Protein AF-D3P822-F1 (afdb_monomer)

Foldseek 3Di:
DDDWDKDFCDLVQLCQLLVHDSVLLCPQLVVLRVPDGRIKTFDDDPRQVVLVVVLVCCLPPPSDAAFAPVCQVVLQVQLLQLLVCCVVVVNDLVSLPRPVQFFQFFKFAPNTTMGGPGRNNVVSSVVSSLSSCCVPPPPQAQAEEEAQCRSVSSVLVNQVVDPPRAYEYEHQHPSNQVSQVVCCVNVVTNYGYDYADQLAGDLVDADDERYEYEYAQRQQRQQARNVSVVVSQLVRFYPKYKYFFQELVPFDCPRPLSVSLNSSSVSRSTHYCPVVVVVVCVVVQQKDWPDWAQSSIGGSRGRTGTITMMGTDDPVNVVVVVVVVVPDDDDDDDDDDDDDDDDDDPDDDDDLDALDLVVLVLCVLLVVLVVSLVVLVVSLVSDDDLQSQLVSLVSQLVSCVSVVNLVSNLVSLVSNCVSPVLALVSLQSNLVSCLVVVVLVSSLVSLVSSCVSPVLDCSSQLSNQLSCQLDVVCVVVLLVVLVVLFDPVQVVPPDPPPDPDQAAEEQAQQSNDCPQFHDDVVSVLLVVQQPPGHYDYWDFDRRADSNQLSVCSVLLNVLLVLLVLQDVLRDSNNSSSVSSQLSSSSRTPSVNHQEYETECEPSHSLPHQYEYEPADPVSPQPDPADPQWDKDFPVHHSSLRSSLLVLLFLSHLAYEYCFPCSLVLVCLLSVHPSSSVRYFHAFSQDFDPVLQCLVVPDPPPPPAADPFAFEEEEEWDLPPLSPTCLQQQVQLVLQLCVVCCVVGVRYAYEYHAAHDPSADPVSVCSQPPPPRHHYHHDDDDPVVVLVRLLRGLAYERQHPADDVVVLLSNLSNLHAYEYEDHRRCVLQDDDLQQHHYQYDDPAQWDRPSNRSITIHRNSQSSRRHHRNDPRSSVSSSVRVVVCRVDVVSSNRNSVRSNVCSNNHHPPNDRTHHSNVSVVSSSVSSVVVPVPDDDSDRDPCSVDDDD

Mean predicted aligned error: 17.45 Å

Solvent-accessible surface area (backbone atoms only — not comparable to full-atom values): 50212 Å² total; per-residue (Å²): 135,84,80,81,60,78,45,64,62,49,48,63,53,47,9,60,34,71,70,54,50,44,67,55,36,51,64,57,25,40,78,46,66,78,71,52,66,51,39,29,32,64,49,56,69,74,60,35,51,51,51,52,51,52,47,52,54,47,65,41,89,83,56,51,72,66,47,37,81,88,48,52,66,59,50,31,52,54,25,39,50,33,39,52,46,17,62,71,60,74,61,41,69,76,41,27,58,60,82,85,71,60,68,68,56,50,25,28,46,84,82,38,49,27,42,53,70,35,47,54,38,69,61,55,48,50,56,37,53,48,40,41,48,42,64,75,76,47,66,86,35,60,26,41,38,30,45,44,35,53,56,33,50,63,50,53,48,51,36,70,75,37,75,83,38,41,28,35,35,22,16,68,32,65,34,27,28,53,38,28,46,51,46,19,72,74,70,68,46,56,42,40,44,41,77,39,40,59,84,63,55,61,82,83,69,75,60,60,84,42,15,27,38,36,30,63,61,36,58,42,42,44,20,73,54,53,59,54,38,52,52,51,47,61,74,44,53,39,59,31,38,39,39,27,26,46,60,55,92,72,54,49,78,88,40,71,65,38,36,52,20,48,51,43,35,61,63,25,32,27,30,37,65,60,69,60,52,50,52,50,36,31,75,71,59,49,31,44,77,77,45,76,46,73,30,47,34,31,48,67,57,38,53,43,58,20,38,43,29,33,25,56,52,52,72,73,62,51,54,55,58,61,58,66,71,72,77,81,80,81,86,88,83,83,88,85,88,88,85,83,90,79,93,78,80,93,69,80,82,80,75,83,61,70,80,62,61,60,68,32,51,40,27,44,66,42,69,35,41,69,61,18,49,53,47,41,51,62,32,50,76,60,51,87,50,58,63,54,51,13,53,47,19,48,51,47,15,56,36,28,49,74,73,66,39,53,66,64,12,42,56,20,23,53,46,17,27,69,47,39,77,79,42,31,67,43,26,31,53,35,14,57,48,28,44,77,69,68,41,28,72,60,10,28,54,28,7,47,54,12,24,77,68,37,73,87,50,60,69,24,55,23,46,32,41,16,21,29,57,50,37,68,87,38,40,65,56,52,47,52,52,26,61,71,71,41,55,83,75,40,69,79,61,73,59,87,79,80,56,94,43,88,22,32,20,44,32,43,67,30,90,83,28,57,90,76,30,21,87,40,74,65,60,54,48,46,70,76,60,27,73,95,62,52,73,34,65,34,42,73,18,80,51,36,56,52,41,24,42,51,74,44,40,69,57,54,46,54,49,30,59,54,43,40,59,74,40,97,70,26,41,57,59,61,27,12,47,56,44,12,63,16,45,52,55,44,28,38,54,32,77,42,39,61,27,36,43,40,36,44,24,78,68,51,72,67,88,48,33,30,33,35,37,53,84,51,78,73,43,54,55,52,86,81,52,54,88,56,53,36,74,48,26,62,91,80,30,37,65,49,56,53,51,44,52,53,50,58,30,84,44,41,53,34,32,37,14,81,28,81,59,47,23,63,48,53,13,38,27,65,71,28,74,62,37,26,71,34,30,39,37,32,42,85,66,68,58,47,74,77,43,45,54,47,71,75,58,58,80,65,97,68,87,75,80,70,93,71,50,62,25,37,34,38,74,40,55,70,66,62,25,75,52,35,30,27,48,40,19,48,46,49,52,50,54,47,48,66,67,43,36,80,80,36,78,52,42,31,37,38,36,38,34,38,81,33,91,59,45,23,67,71,57,49,46,48,52,73,68,37,89,50,41,48,70,36,54,67,91,72,57,70,67,64,53,52,48,54,28,58,62,20,49,33,28,52,38,58,24,82,57,64,60,64,70,64,49,51,47,16,19,58,43,33,6,28,38,38,31,32,54,33,79,61,39,69,61,71,38,48,65,83,49,33,21,41,63,32,68,55,57,71,76,37,60,40,75,42,31,87,67,24,29,40,36,35,43,43,62,40,45,36,36,43,75,48,63,53,46,68,68,48,50,50,48,49,48,51,55,51,49,54,41,67,81,31,57,67,60,40,49,51,21,12,53,39,15,29,48,30,57,29,73,32,44,88,93,50,79,87,39,45,53,56,38,58,55,52,51,51,33,54,54,50,50,55,56,55,68,74,43,72,98,61,94,68,76,63,75,69,69,79,65,88,85,131

Sequence (946 aa):
MTVAIEKNLGVAELAALFGGSEEQVARWCAPYLDSFDFGYTELAGAERDRMLLEALKRLEPNAVSVSGKDRQPEWETGWTENLTEFVNDGYRLDSLVPKYIRPNEVVRLFGQYARPHNPHFIRDYTKTYRAWLAQRFFADASAIYEFGCGPGSHVAYFAETFPGKPVVGLDWAEASVRIMQAMADHYGWPVSGHRFDFFAPDHGIRLPEGAAVLTFGALEQVGANHGPFLDYLLASQPLRCVHVEGINELYDEEDLLDRLALRYHERRNYLSNLLTRLRELEAEGKVVIEAVHRQRFGTRFNDTFSYVVWRPVRPDERNRRDAGTAGRAAPATGKSGVGNSAAADTGPASQARLFDLKPVADLFAAVRYEDALAELGRVSNAAGGRAERGAAAGWRRRLLANLGDLDGALASAAEAVFCNPDSAEDHYRQAEILARRGRYAEAFASARAAHDRAPADLRPLAVCMEAALAAPSLRSEFLSWCARSASPRAMDSAGPVVRAASGILLPDKRAAFELADGSHPDALNVLRTAEGVSFLPAAPAEGGSLAALAAGFDHCVRV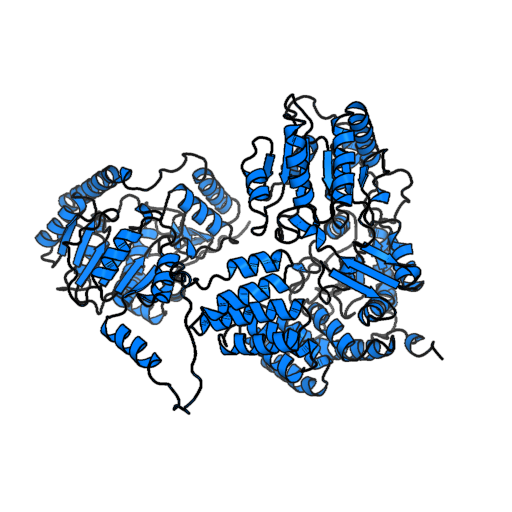CDALTGVHPLVDRASAARYVGHRALSLVDDGQGAVMDLLTTIPMTVGQRPYTLLLDLIPAMFQPFEPYVRHAVSADRSPLYWIVRAFLESPHCLAIYSPYQEGQSLLGRFFQSPAIERKTAMVDHLTPDETRSQAITLRPSSAGGRREGGPTLLFTASAVNPSTKFYLRGGVYVLALFRELVERYPDLRLIMRTPLPDTLGLALRDLAVTHPNIRLIETKIDYASYHDLFRQSDIFLSPSTGFYMNSTLNAMRYGAVPVLTDTFGCRDMIADGRNGVLVAMPPDALVIDADRGAYSQDFRGFMRPDEPGDPALFGRLREAVVGLIENPDRRQELSHQAMDDHARGFPGRPQGRPITNILKQALASEQVLRQQEPHIVLPASWKSSVL

Radius of gyration: 33.43 Å; Cα contacts (8 Å, |Δi|>4): 1681; chains: 1; bounding box: 73×83×83 Å

Nearest PDB structures (foldseek):
  2dba-assembly1_A  TM=7.556E-01  e=1.314E-03  Homo sapiens
  3upv-assembly1_A  TM=8.488E-01  e=7.261E-03  Saccharomyces cerevisiae S288C
  5a01-assembly3_C  TM=2.622E-01  e=2.613E-08  Drosophila melanogaster
  6hpg-assembly1_A  TM=8.409E-01  e=6.150E-02  Arabidopsis thaliana
  7dkh-assembly2_E  TM=6.788E-01  e=1.922E-01  Saccharomyces cerevisiae S288C

Secondary structure (DSSP, 8-state):
-PPP-EEE--HHHHHHHHTS-HHHHHHHSHHHHTT---EEEE--HHHHHHHHHHHHHHTSTTSSPPPSGGGHHHHHHHHHHHHHHHHHTTT-GGGGS-TTS-TT--EEETTEEEEESSTTHHHHHHHHHHHHHIIIIITT-SSEEEET-TT-HHHHHHHHHSTTS-EEEEES-HHHHHHHHHHHHHH--SEEEEE--SSS--TTSPPPTT-EEEEES-GGGTTT--HHHHHHHHHH--SEEEEEE--GGGS-TTSHHHHHHHHHHHHHT---SHHHHHHHHHHTTSEEEEEEE---EEESS-B--EEEEEEEPPHHHHHHHHHTSS---PPP-------------------------HHHHHHHHTT-HHHHHHHHHHHHTT--SHHHHHHHHHHHHHHHHHHT-HHHHHHHHHHHHHH-TT-HHHHHHHHHHHHHTT-HHHHHHHHHHHHHH-TT--HHHHHHHHHHHH-GGGHHHHHHHHHHHS-HHHHTT-S--------EEPSTT-TTTTTTSS--HHHHHHHHH-TT--EE---BPTT-HHHHHHHHHHHHHHHHHHHTTT-TT--HHHHHHHHHHHGGGGSB-GGG-SEEEE-SS----SSS-EEEE-S-GGGGGTTSS-TTEEEEETTT-HHHHHHHHHHHSTTEEEEEESSTTHHHHHHHHTT-HHHHHHEEEB------HHHHTTTTS---SSSS--SSS-EEEEE--SSSHHHHHHHTTHHHHHHHHHHHHTT-TT-EEEEESPPPTTS-HHHHHHHHH-TTEEEE-S---HHHHHHHHHT-SEEEE--SS--HHHHHHHHHTTPEEEEEE-TTGGGT--BTTTBEEEEPPTTTEEEETTTTEEEEE-GGGG-SSS-S-HHHHHHHHHHHHHHHH-HHHHHHHHHHHHHHHHH--TTPPP-B-HHHHHHHHHHHHHHHHHS-SS----GGGGSS--

Structure (mmCIF, N/CA/C/O backbone):
data_AF-D3P822-F1
#
_entry.id   AF-D3P822-F1
#
loop_
_atom_site.group_PDB
_atom_site.id
_atom_site.type_symbol
_atom_site.label_atom_id
_atom_site.label_alt_id
_atom_site.label_comp_id
_atom_site.label_asym_id
_atom_site.label_entity_id
_atom_site.label_seq_id
_atom_site.pdbx_PDB_ins_code
_atom_site.Cartn_x
_atom_site.Cartn_y
_atom_site.Cartn_z
_atom_site.occupancy
_atom_site.B_iso_or_equiv
_atom_site.auth_seq_id
_atom_site.auth_comp_id
_atom_site.auth_asym_id
_atom_site.auth_atom_id
_atom_site.pdbx_PDB_model_num
ATOM 1 N N . MET A 1 1 ? 23.540 -17.114 16.367 1.00 33.72 1 MET A N 1
ATOM 2 C CA . MET A 1 1 ? 24.279 -15.990 16.974 1.00 33.72 1 MET A CA 1
ATOM 3 C C . MET A 1 1 ? 24.477 -14.952 15.886 1.00 33.72 1 MET A C 1
ATOM 5 O O . MET A 1 1 ? 25.278 -15.173 14.992 1.00 33.72 1 MET A O 1
ATOM 9 N N . THR A 1 2 ? 23.656 -13.907 15.872 1.00 39.62 2 THR A N 1
ATOM 10 C CA . THR A 1 2 ? 23.805 -12.768 14.957 1.00 39.62 2 THR A CA 1
ATOM 11 C C . THR A 1 2 ? 24.941 -11.891 15.476 1.00 39.62 2 THR A C 1
ATOM 13 O O . THR A 1 2 ? 24.908 -11.471 16.630 1.00 39.62 2 THR A O 1
ATOM 16 N N . VAL A 1 3 ? 25.971 -11.677 14.658 1.00 43.38 3 VAL A N 1
ATOM 17 C CA . VAL A 1 3 ? 27.085 -10.769 14.971 1.00 43.38 3 VAL A CA 1
ATOM 18 C C . VAL A 1 3 ? 26.538 -9.340 14.959 1.00 43.38 3 VAL A C 1
ATOM 20 O O . VAL A 1 3 ? 25.899 -8.943 13.986 1.00 43.38 3 VAL A O 1
ATOM 23 N N . ALA A 1 4 ? 26.731 -8.591 16.046 1.00 55.19 4 ALA A N 1
ATOM 24 C CA . ALA A 1 4 ? 26.358 -7.181 16.111 1.00 55.19 4 ALA A CA 1
ATOM 25 C C . ALA A 1 4 ? 27.243 -6.381 15.143 1.00 55.19 4 ALA A C 1
ATOM 27 O O . ALA A 1 4 ? 28.466 -6.495 15.193 1.00 55.19 4 ALA A O 1
ATOM 28 N N . ILE A 1 5 ? 26.629 -5.616 14.238 1.00 67.31 5 ILE A N 1
ATOM 29 C CA . ILE A 1 5 ? 27.348 -4.772 13.277 1.00 67.31 5 ILE A CA 1
ATOM 30 C C . ILE A 1 5 ? 27.557 -3.406 13.933 1.00 67.31 5 ILE A C 1
ATOM 32 O O . ILE A 1 5 ? 26.593 -2.662 14.130 1.00 67.31 5 ILE A O 1
ATOM 36 N N . GLU A 1 6 ? 28.801 -3.089 14.281 1.00 84.06 6 GLU A N 1
ATOM 37 C CA . GLU A 1 6 ? 29.194 -1.747 14.714 1.00 84.06 6 GLU A CA 1
ATOM 38 C C . GLU A 1 6 ? 29.198 -0.792 13.513 1.00 84.06 6 GLU A C 1
ATOM 40 O O . GLU A 1 6 ? 29.675 -1.135 12.429 1.00 84.06 6 GLU A O 1
ATOM 45 N N . LYS A 1 7 ? 28.622 0.398 13.697 1.00 92.94 7 LYS A N 1
ATOM 46 C CA . LYS A 1 7 ? 28.481 1.440 12.675 1.00 92.94 7 LYS A CA 1
ATOM 47 C C . LYS A 1 7 ? 28.897 2.793 13.255 1.00 92.94 7 LYS A C 1
ATOM 49 O O . LYS A 1 7 ? 28.948 2.959 14.468 1.00 92.94 7 LYS A O 1
ATOM 54 N N . ASN A 1 8 ? 29.164 3.764 12.389 1.00 93.12 8 ASN A N 1
ATOM 55 C CA . ASN A 1 8 ? 29.496 5.137 12.769 1.00 93.12 8 ASN A CA 1
ATOM 56 C C . ASN A 1 8 ? 28.782 6.117 11.828 1.00 93.12 8 ASN A C 1
ATOM 58 O O . ASN A 1 8 ? 28.581 5.784 10.659 1.00 93.12 8 ASN A O 1
ATOM 62 N N . LEU A 1 9 ? 28.397 7.302 12.313 1.00 94.81 9 LEU A N 1
ATOM 63 C CA . LEU A 1 9 ? 27.924 8.380 11.437 1.00 94.81 9 LEU A CA 1
ATOM 64 C C . LEU A 1 9 ? 29.115 9.214 10.960 1.00 94.81 9 LEU A C 1
ATOM 66 O O . LEU A 1 9 ? 29.617 10.068 11.688 1.00 94.81 9 LEU A O 1
ATOM 70 N N . GLY A 1 10 ? 29.569 8.952 9.736 1.00 93.50 10 GLY A N 1
ATOM 71 C CA . GLY A 1 10 ? 30.554 9.776 9.053 1.00 93.50 10 GLY A CA 1
ATOM 72 C C . GLY A 1 10 ? 29.918 10.975 8.349 1.00 93.50 10 GLY A C 1
ATOM 73 O O . GLY A 1 10 ? 28.722 11.253 8.462 1.00 93.50 10 GLY A O 1
ATOM 74 N N . VAL A 1 11 ? 30.741 11.694 7.584 1.00 96.31 11 VAL A N 1
ATOM 75 C CA . VAL A 1 11 ? 30.319 12.867 6.800 1.00 96.31 11 VAL A CA 1
ATOM 76 C C . VAL A 1 11 ? 29.166 12.526 5.850 1.00 96.31 11 VAL A C 1
ATOM 78 O O . VAL A 1 11 ? 28.203 13.287 5.773 1.00 96.31 11 VAL A O 1
ATOM 81 N N . ALA A 1 12 ? 29.241 11.383 5.164 1.00 95.31 12 ALA A N 1
ATOM 82 C CA . ALA A 1 12 ? 28.220 10.934 4.221 1.00 95.31 12 ALA A CA 1
ATOM 83 C C . ALA A 1 12 ? 26.885 10.634 4.916 1.00 95.31 12 ALA A C 1
ATOM 85 O O . ALA A 1 12 ? 25.835 11.114 4.485 1.00 95.31 12 ALA A O 1
ATOM 86 N N . GLU A 1 13 ? 26.916 9.899 6.029 1.00 96.19 13 GLU A N 1
ATOM 87 C CA . GLU A 1 13 ? 25.710 9.579 6.790 1.00 96.19 13 GLU A CA 1
ATOM 88 C C . GLU A 1 13 ? 25.067 10.838 7.378 1.00 96.19 13 GLU A C 1
ATOM 90 O O . GLU A 1 13 ? 23.850 11.000 7.298 1.00 96.19 13 GLU A O 1
ATOM 95 N N . LEU A 1 14 ? 25.865 11.757 7.928 1.00 96.94 14 LEU A N 1
ATOM 96 C CA . LEU A 1 14 ? 25.365 13.025 8.461 1.00 96.94 14 LEU A CA 1
ATOM 97 C C . LEU A 1 14 ? 24.814 13.934 7.357 1.00 96.94 14 LEU A C 1
ATOM 99 O O . LEU A 1 14 ? 23.773 14.550 7.560 1.00 96.94 14 LEU A O 1
ATOM 103 N N . ALA A 1 15 ? 25.435 13.979 6.176 1.00 96.31 15 ALA A N 1
ATOM 104 C CA . ALA A 1 15 ? 24.906 14.718 5.029 1.00 96.31 15 ALA A CA 1
ATOM 105 C C . ALA A 1 15 ? 23.538 14.176 4.588 1.00 96.31 15 ALA A C 1
ATOM 107 O O . ALA A 1 15 ? 22.610 14.957 4.359 1.00 96.31 15 ALA A O 1
ATOM 108 N N . ALA A 1 16 ? 23.383 12.849 4.561 1.00 94.81 16 ALA A N 1
ATOM 109 C 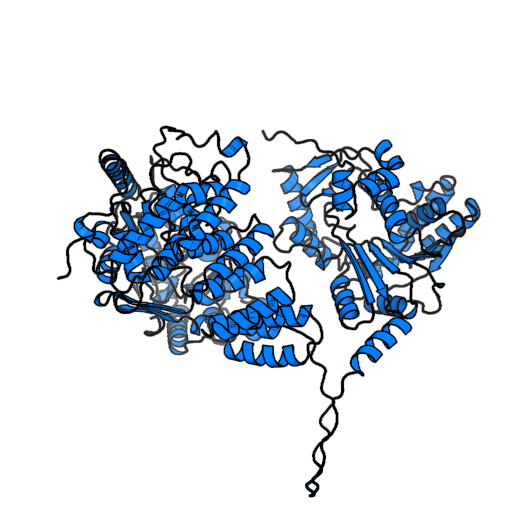CA . ALA A 1 16 ? 22.111 12.198 4.267 1.00 94.81 16 ALA A CA 1
ATOM 110 C C . ALA A 1 16 ? 21.039 12.501 5.328 1.00 94.81 16 ALA A C 1
ATOM 112 O O . ALA A 1 16 ? 19.906 12.833 4.972 1.00 94.81 16 ALA A O 1
ATOM 113 N N . LEU A 1 17 ? 21.388 12.434 6.620 1.00 96.06 17 LEU A N 1
ATOM 114 C CA . LEU A 1 17 ? 20.470 12.796 7.704 1.00 96.06 17 LEU A CA 1
ATOM 115 C C . LEU A 1 17 ? 20.073 14.273 7.600 1.00 96.06 17 LEU A C 1
ATOM 117 O O . LEU A 1 17 ? 18.888 14.577 7.632 1.00 96.06 17 LEU A O 1
ATOM 121 N N . PHE A 1 18 ? 21.023 15.181 7.366 1.00 95.94 18 PHE A N 1
ATOM 122 C CA . PHE A 1 18 ? 20.768 16.624 7.326 1.00 95.94 18 PHE A CA 1
ATOM 123 C C . PHE A 1 18 ? 20.060 17.104 6.050 1.00 95.94 18 PHE A C 1
ATOM 125 O O . PHE A 1 18 ? 19.495 18.198 6.041 1.00 95.94 18 PHE A O 1
ATOM 132 N N . GLY A 1 19 ? 20.067 16.314 4.973 1.00 93.94 19 GLY A N 1
ATOM 133 C CA . GLY A 1 19 ? 19.553 16.750 3.669 1.00 93.94 19 GLY A CA 1
ATOM 134 C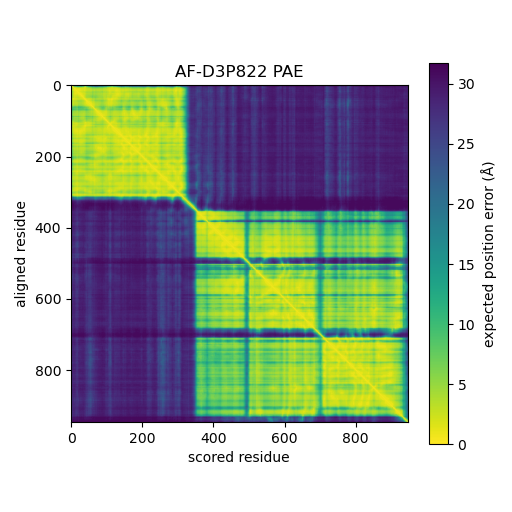 C . GLY A 1 19 ? 20.477 17.774 3.007 1.00 93.94 19 GLY A C 1
ATOM 135 O O . GLY A 1 19 ? 20.023 18.702 2.339 1.00 93.94 19 GLY A O 1
ATOM 136 N N . GLY A 1 20 ? 21.782 17.636 3.253 1.00 91.00 20 GLY A N 1
ATOM 137 C CA . GLY A 1 20 ? 22.841 18.494 2.730 1.00 91.00 20 GLY A CA 1
ATOM 138 C C . GLY A 1 20 ? 23.869 17.716 1.913 1.00 91.00 20 GLY A C 1
ATOM 139 O O . GLY A 1 20 ? 23.745 16.516 1.692 1.00 91.00 20 GLY A O 1
ATOM 140 N N . SER A 1 21 ? 24.907 18.415 1.465 1.00 96.00 21 SER A N 1
ATOM 141 C CA . SER A 1 21 ? 26.064 17.793 0.808 1.00 96.00 21 SER A CA 1
ATOM 142 C C . SER A 1 21 ? 27.153 17.416 1.813 1.00 96.00 21 SER A C 1
ATOM 144 O O . SER A 1 21 ? 27.303 18.057 2.856 1.00 96.00 21 SER A O 1
ATOM 146 N N . GLU A 1 22 ? 27.963 16.418 1.462 1.00 97.31 22 GLU A N 1
ATOM 147 C CA . GLU A 1 22 ? 29.144 16.022 2.238 1.00 97.31 22 GLU A CA 1
ATOM 148 C C . GLU A 1 22 ? 30.114 17.187 2.451 1.00 97.31 22 GLU A C 1
ATOM 150 O O . GLU A 1 22 ? 30.633 17.360 3.548 1.00 97.31 22 GLU A O 1
ATOM 155 N N . GLU A 1 23 ? 30.299 18.041 1.441 1.00 96.50 23 GLU A N 1
ATOM 156 C CA . GLU A 1 23 ? 31.152 19.229 1.540 1.00 96.50 23 GLU A CA 1
ATOM 157 C C . GLU A 1 23 ? 30.667 20.191 2.634 1.00 96.50 23 GLU A C 1
ATOM 159 O O . GLU A 1 23 ? 31.462 20.678 3.438 1.00 96.50 23 GLU A O 1
ATOM 164 N N . GLN A 1 24 ? 29.355 20.442 2.699 1.00 96.12 24 GLN A N 1
ATOM 165 C CA . GLN A 1 24 ? 28.766 21.305 3.724 1.00 96.12 24 GLN A CA 1
ATOM 166 C C . GLN A 1 24 ? 28.982 20.737 5.124 1.00 96.12 24 GLN A C 1
ATOM 168 O O . GLN A 1 24 ? 29.362 21.478 6.027 1.00 96.12 24 GLN A O 1
ATOM 173 N N . VAL A 1 25 ? 28.767 19.432 5.309 1.00 96.88 25 VAL A N 1
ATOM 174 C CA . VAL A 1 25 ? 28.962 18.777 6.608 1.00 96.88 25 VAL A CA 1
ATOM 175 C C . VAL A 1 25 ? 30.437 18.760 6.994 1.00 96.88 25 VAL A C 1
ATOM 177 O O . VAL A 1 25 ? 30.781 19.225 8.077 1.00 96.88 25 VAL A O 1
ATOM 180 N N . ALA A 1 26 ? 31.321 18.314 6.101 1.00 96.06 26 ALA A N 1
ATOM 181 C CA . ALA A 1 26 ? 32.759 18.283 6.351 1.00 96.06 26 ALA A CA 1
ATOM 182 C C . ALA A 1 26 ? 33.301 19.666 6.725 1.00 96.06 26 ALA A C 1
ATOM 184 O O . ALA A 1 26 ? 34.127 19.782 7.623 1.00 96.06 26 ALA A O 1
ATOM 185 N N . ARG A 1 27 ? 32.820 20.725 6.066 1.00 95.88 27 ARG A N 1
ATOM 186 C CA . ARG A 1 27 ? 33.293 22.091 6.301 1.00 95.88 27 ARG A CA 1
ATOM 187 C C . ARG A 1 27 ? 32.690 22.732 7.547 1.00 95.88 27 ARG A C 1
ATOM 189 O O . ARG A 1 27 ? 33.416 23.346 8.321 1.00 95.88 27 ARG A O 1
ATOM 196 N N . TRP A 1 28 ? 31.371 22.676 7.711 1.00 96.44 28 TRP A N 1
ATOM 197 C CA . TRP A 1 28 ? 30.669 23.433 8.755 1.00 96.44 28 TRP A CA 1
ATOM 198 C C . TRP A 1 28 ? 30.593 22.692 10.087 1.00 96.44 28 TRP A C 1
ATOM 200 O O . TRP A 1 28 ? 30.444 23.329 11.127 1.00 96.44 28 TRP A O 1
ATOM 210 N N . CYS A 1 29 ? 30.731 21.366 10.070 1.00 96.88 29 CYS A N 1
ATOM 211 C CA . CYS A 1 29 ? 30.670 20.534 11.266 1.00 96.88 29 CYS A CA 1
ATOM 212 C C . CYS A 1 29 ? 32.042 20.015 11.722 1.00 96.88 29 CYS A C 1
ATOM 214 O O . CYS A 1 29 ? 32.082 19.301 12.722 1.00 96.88 29 CYS A O 1
ATOM 216 N N . ALA A 1 30 ? 33.144 20.375 11.046 1.00 93.81 30 ALA A N 1
ATOM 217 C CA . ALA A 1 30 ? 34.490 19.848 11.318 1.00 93.81 30 ALA A CA 1
ATOM 218 C C . ALA A 1 30 ? 34.858 19.784 12.817 1.00 93.81 30 ALA A C 1
ATOM 220 O O . ALA A 1 30 ? 35.214 18.702 13.279 1.00 93.81 30 ALA A O 1
ATOM 221 N N . PRO A 1 31 ? 34.669 20.855 13.625 1.00 91.19 31 PRO A N 1
ATOM 222 C CA . PRO A 1 31 ? 35.052 20.823 15.039 1.00 91.19 31 PRO A CA 1
ATOM 223 C C . PRO A 1 31 ? 34.316 19.751 15.854 1.00 91.19 31 PRO A C 1
ATOM 225 O O . PRO A 1 31 ? 34.843 19.248 16.843 1.00 91.19 31 PRO A O 1
ATOM 228 N N . TYR A 1 32 ? 33.092 19.406 15.452 1.00 94.12 32 TYR A N 1
ATOM 229 C CA . TYR A 1 32 ? 32.262 18.415 16.131 1.00 94.12 32 TYR A CA 1
ATOM 230 C C . TYR A 1 32 ? 32.564 16.996 15.660 1.00 94.12 32 TYR A C 1
ATOM 232 O O . TYR A 1 32 ? 32.565 16.083 16.479 1.00 94.12 32 TYR A O 1
ATOM 240 N N . LEU A 1 33 ? 32.861 16.820 14.369 1.00 92.50 33 LEU A N 1
ATOM 241 C CA . LEU A 1 33 ? 33.281 15.534 13.806 1.00 92.50 33 LEU A CA 1
ATOM 242 C C . LEU A 1 33 ? 34.586 15.040 14.439 1.00 92.50 33 LEU A C 1
ATOM 244 O O . LEU A 1 33 ? 34.729 13.847 14.683 1.00 92.50 33 LEU A O 1
ATOM 248 N N . ASP A 1 34 ? 35.500 15.960 14.752 1.00 88.06 34 ASP A N 1
ATOM 249 C CA . ASP A 1 34 ? 36.778 15.634 15.393 1.00 88.06 34 ASP A CA 1
ATOM 250 C C . ASP A 1 34 ? 36.638 15.359 16.902 1.00 88.06 34 ASP A C 1
ATOM 252 O O . ASP A 1 34 ? 37.476 14.680 17.495 1.00 88.06 34 ASP A O 1
ATOM 256 N N . SER A 1 35 ? 35.593 15.903 17.537 1.00 91.81 35 SER A N 1
ATOM 257 C CA . SER A 1 35 ? 35.447 15.915 19.001 1.00 91.81 35 SER A CA 1
ATOM 258 C C . SER A 1 35 ? 34.441 14.903 19.545 1.00 91.81 35 SER A C 1
ATOM 260 O O . SER A 1 35 ? 34.493 14.584 20.735 1.00 91.81 35 SER A O 1
ATOM 262 N N . PHE A 1 36 ? 33.492 14.435 18.731 1.00 95.38 36 PHE A N 1
ATOM 263 C CA . PHE A 1 36 ? 32.389 13.591 19.184 1.00 95.38 36 PHE A CA 1
ATOM 264 C C . PHE A 1 36 ? 32.450 12.186 18.597 1.00 95.38 36 PHE A C 1
ATOM 266 O O . PHE A 1 36 ? 32.747 11.984 17.424 1.00 95.38 36 PHE A O 1
ATOM 273 N N . ASP A 1 37 ? 32.094 11.212 19.431 1.00 95.00 37 ASP A N 1
ATOM 274 C CA . ASP A 1 37 ? 31.913 9.830 19.012 1.00 95.00 37 ASP A CA 1
ATOM 275 C C . ASP A 1 37 ? 30.473 9.612 18.526 1.00 95.00 37 ASP A C 1
ATOM 277 O O . ASP A 1 37 ? 29.512 9.745 19.298 1.00 95.00 37 ASP A O 1
ATOM 281 N N . PHE A 1 38 ? 30.347 9.277 17.240 1.00 96.44 38 PHE A N 1
ATOM 282 C CA . PHE A 1 38 ? 29.091 8.914 16.587 1.00 96.44 38 PHE A CA 1
ATOM 283 C C . PHE A 1 38 ? 28.956 7.406 16.317 1.00 96.44 38 PHE A C 1
ATOM 285 O O . PHE A 1 38 ? 28.115 6.989 15.511 1.00 96.44 38 PHE A O 1
ATOM 292 N N . GLY A 1 39 ? 29.743 6.583 17.010 1.00 96.38 39 GLY A N 1
ATOM 293 C CA . GLY A 1 39 ? 29.624 5.134 17.006 1.00 96.38 39 GLY A CA 1
ATOM 294 C C . GLY A 1 39 ? 28.281 4.662 17.567 1.00 96.38 39 GLY A C 1
ATOM 295 O O . GLY A 1 39 ? 27.751 5.196 18.549 1.00 96.38 39 GLY A O 1
ATOM 296 N N . TYR A 1 40 ? 27.696 3.651 16.927 1.00 96.25 40 TYR A N 1
ATOM 297 C CA . TYR A 1 40 ? 26.460 3.021 17.374 1.00 96.25 40 TYR A CA 1
ATOM 298 C C . TYR A 1 40 ? 26.360 1.556 16.946 1.00 96.25 40 TYR A C 1
ATOM 300 O O . TYR A 1 40 ? 27.039 1.069 16.043 1.00 96.25 40 TYR A O 1
ATOM 308 N N . THR A 1 41 ? 25.459 0.833 17.603 1.00 95.25 41 THR A N 1
ATOM 309 C CA . THR A 1 41 ? 25.079 -0.540 17.258 1.00 95.25 41 THR A CA 1
ATOM 310 C C . THR A 1 41 ? 23.594 -0.595 16.938 1.00 95.25 41 THR A C 1
ATOM 312 O O . THR A 1 41 ? 22.764 -0.187 17.749 1.00 95.25 41 THR A O 1
ATOM 315 N N . GLU A 1 42 ? 23.238 -1.105 15.764 1.00 94.06 42 GLU A N 1
ATOM 316 C CA . GLU A 1 42 ? 21.836 -1.314 15.392 1.00 94.06 42 GLU A CA 1
ATOM 317 C C . GLU A 1 42 ? 21.228 -2.472 16.200 1.00 94.06 42 GLU A C 1
ATOM 319 O O . GLU A 1 42 ? 21.832 -3.538 16.338 1.00 94.06 42 GLU A O 1
ATOM 324 N N . LEU A 1 43 ? 20.036 -2.265 16.760 1.00 93.00 43 LEU A N 1
ATOM 325 C CA . LEU A 1 43 ? 19.347 -3.260 17.576 1.00 93.00 43 LEU A CA 1
ATOM 326 C C . LEU A 1 43 ? 18.546 -4.223 16.697 1.00 93.00 43 LEU A C 1
ATOM 328 O O . LEU A 1 43 ? 17.749 -3.809 15.858 1.00 93.00 43 LEU A O 1
ATOM 332 N N . ALA A 1 44 ? 18.686 -5.521 16.966 1.00 88.44 44 ALA A N 1
ATOM 333 C CA . ALA A 1 44 ? 17.974 -6.588 16.266 1.00 88.44 44 ALA A CA 1
ATOM 334 C C . ALA A 1 44 ? 17.411 -7.640 17.240 1.00 88.44 44 ALA A C 1
ATOM 336 O O . ALA A 1 44 ? 17.784 -7.697 18.416 1.00 88.44 44 ALA A O 1
ATOM 337 N N . GLY A 1 45 ? 16.497 -8.481 16.742 1.00 91.06 45 GLY A N 1
ATOM 338 C CA . GLY A 1 45 ? 15.878 -9.569 17.507 1.00 91.06 45 GLY A CA 1
ATOM 339 C C . GLY A 1 45 ? 15.262 -9.094 18.827 1.00 91.06 45 GLY A C 1
ATOM 340 O O . GLY A 1 45 ? 14.610 -8.055 18.880 1.00 91.06 45 GLY A O 1
ATOM 341 N N . ALA A 1 46 ? 15.537 -9.818 19.916 1.00 90.06 46 ALA A N 1
ATOM 342 C CA . ALA A 1 46 ? 14.960 -9.539 21.232 1.00 90.06 46 ALA A CA 1
ATOM 343 C C . ALA A 1 46 ? 15.259 -8.123 21.765 1.00 90.06 46 ALA A C 1
ATOM 345 O O . ALA A 1 46 ? 14.478 -7.578 22.542 1.00 90.06 46 ALA A O 1
ATOM 346 N N . GLU A 1 47 ? 16.378 -7.501 21.380 1.00 88.06 47 GLU A N 1
ATOM 347 C CA . GLU A 1 47 ? 16.679 -6.130 21.807 1.00 88.06 47 GLU A CA 1
ATOM 348 C C . GLU A 1 47 ? 15.785 -5.104 21.110 1.00 88.06 47 GLU A C 1
ATOM 350 O O . GLU A 1 47 ? 15.245 -4.220 21.775 1.00 88.06 47 GLU A O 1
ATOM 355 N N . ARG A 1 48 ? 15.571 -5.271 19.801 1.00 93.31 48 ARG A N 1
ATOM 356 C CA . ARG A 1 48 ? 14.621 -4.472 19.017 1.00 93.31 48 ARG A CA 1
ATOM 357 C C . ARG A 1 48 ? 13.193 -4.679 19.512 1.00 93.31 48 ARG A C 1
ATOM 359 O O . ARG A 1 48 ? 12.472 -3.708 19.723 1.00 93.31 48 ARG A O 1
ATOM 366 N N . ASP A 1 49 ? 12.809 -5.927 19.761 1.00 93.88 49 ASP A N 1
ATOM 367 C CA . ASP A 1 49 ? 11.460 -6.273 20.214 1.00 93.88 49 ASP A CA 1
ATOM 368 C C . ASP A 1 49 ? 11.149 -5.683 21.597 1.00 93.88 49 ASP A C 1
ATOM 370 O O . ASP A 1 49 ? 10.021 -5.264 21.851 1.00 93.88 49 ASP A O 1
ATOM 374 N N . ARG A 1 50 ? 12.154 -5.551 22.479 1.00 94.12 50 ARG A N 1
ATOM 375 C CA . ARG A 1 50 ? 12.002 -4.824 23.752 1.00 94.12 50 ARG A CA 1
ATOM 376 C C . ARG A 1 50 ? 11.683 -3.344 23.543 1.00 94.12 50 ARG A C 1
ATOM 378 O O . ARG A 1 50 ? 10.841 -2.816 24.265 1.00 94.12 50 ARG A O 1
ATOM 385 N N . MET A 1 51 ? 12.318 -2.689 22.570 1.00 94.81 51 MET A N 1
ATOM 386 C CA . MET A 1 51 ? 12.036 -1.284 22.245 1.00 94.81 51 MET A CA 1
ATOM 387 C C . MET A 1 51 ? 10.646 -1.118 21.629 1.00 94.81 51 MET A C 1
ATOM 389 O O . MET A 1 51 ? 9.903 -0.227 22.031 1.00 94.81 51 MET A O 1
ATOM 393 N N . LEU A 1 52 ? 10.250 -2.033 20.739 1.00 94.56 52 LEU A N 1
ATOM 394 C CA . LEU A 1 52 ? 8.891 -2.088 20.191 1.00 94.56 52 LEU A CA 1
ATOM 395 C C . LEU A 1 52 ? 7.841 -2.249 21.295 1.00 94.56 52 LEU A C 1
ATOM 397 O O . LEU A 1 52 ? 6.846 -1.528 21.317 1.00 94.56 52 LEU A O 1
ATOM 401 N N . LEU A 1 53 ? 8.072 -3.166 22.237 1.00 93.56 53 LEU A N 1
ATOM 402 C CA . LEU A 1 53 ? 7.174 -3.380 23.366 1.00 93.56 53 LEU A CA 1
ATOM 403 C C . LEU A 1 53 ? 7.093 -2.145 24.270 1.00 93.56 53 LEU A C 1
ATOM 405 O O . LEU A 1 53 ? 6.010 -1.809 24.742 1.00 93.56 53 LEU A O 1
ATOM 409 N N . GLU A 1 54 ? 8.211 -1.461 24.520 1.00 92.81 54 GLU A N 1
ATOM 410 C CA . GLU A 1 54 ? 8.197 -0.216 25.290 1.00 92.81 54 GLU A CA 1
ATOM 411 C C . GLU A 1 54 ? 7.399 0.880 24.571 1.00 92.81 54 GLU A C 1
ATOM 413 O O . GLU A 1 54 ? 6.565 1.531 25.202 1.00 92.81 54 GLU A O 1
ATOM 418 N N . ALA A 1 55 ? 7.592 1.045 23.259 1.00 92.00 55 ALA A N 1
ATOM 419 C CA . ALA A 1 55 ? 6.816 1.983 22.454 1.00 92.00 55 ALA A CA 1
ATOM 420 C C . ALA A 1 55 ? 5.315 1.662 22.514 1.00 92.00 55 ALA A C 1
ATOM 422 O O . ALA A 1 55 ? 4.515 2.550 22.794 1.00 92.00 55 ALA A O 1
ATOM 423 N N . LEU A 1 56 ? 4.930 0.390 22.359 1.00 93.50 56 LEU A N 1
ATOM 424 C CA . LEU A 1 56 ? 3.537 -0.059 22.469 1.00 93.50 56 LEU A CA 1
ATOM 425 C C . LEU A 1 56 ? 2.931 0.229 23.848 1.00 93.50 56 LEU A C 1
ATOM 427 O O . LEU A 1 56 ? 1.808 0.724 23.919 1.00 93.50 56 LEU A O 1
ATOM 431 N N . LYS A 1 57 ? 3.677 -0.003 24.935 1.00 92.06 57 LYS A N 1
ATOM 432 C CA . LYS A 1 57 ? 3.229 0.331 26.298 1.00 92.06 57 LYS A CA 1
ATOM 433 C C . LYS A 1 57 ? 2.944 1.821 26.461 1.00 92.06 57 LYS A C 1
ATOM 435 O O . LYS A 1 57 ? 2.004 2.190 27.150 1.00 92.06 57 LYS A O 1
ATOM 440 N N . ARG A 1 58 ? 3.706 2.697 25.796 1.00 89.75 58 ARG A N 1
ATOM 441 C CA . ARG A 1 58 ? 3.428 4.146 25.795 1.00 89.75 58 ARG A CA 1
ATOM 442 C C . ARG A 1 58 ? 2.176 4.534 25.006 1.00 89.75 58 ARG A C 1
ATOM 444 O O . ARG A 1 58 ? 1.710 5.658 25.156 1.00 89.75 58 ARG A O 1
ATOM 451 N N . LEU A 1 59 ? 1.616 3.632 24.199 1.00 91.06 59 LEU A N 1
ATOM 452 C CA . LEU A 1 59 ? 0.362 3.854 23.471 1.00 91.06 59 LEU A CA 1
ATOM 453 C C . LEU A 1 59 ? -0.881 3.380 24.238 1.00 91.06 59 LEU A C 1
ATOM 455 O O . LEU A 1 59 ? -2.006 3.628 23.775 1.00 91.06 59 LEU A O 1
ATOM 459 N N . GLU A 1 60 ? -0.697 2.712 25.381 1.00 88.88 60 GLU A N 1
ATOM 460 C CA . GLU A 1 60 ? -1.786 2.348 26.285 1.00 88.88 60 GLU A CA 1
ATOM 461 C C . GLU A 1 60 ? -2.495 3.614 26.807 1.00 88.88 60 GLU A C 1
ATOM 463 O O . GLU A 1 60 ? -1.871 4.673 26.950 1.00 88.88 60 GLU A O 1
ATOM 468 N N . PRO A 1 61 ? -3.813 3.553 27.074 1.00 83.25 61 PRO A N 1
ATOM 469 C CA . PRO A 1 61 ? -4.542 4.691 27.625 1.00 83.25 61 PRO A CA 1
ATOM 470 C C . PRO A 1 61 ? -3.865 5.234 28.892 1.00 83.25 61 PRO A C 1
ATOM 472 O O . PRO A 1 61 ? -3.530 4.470 29.791 1.00 83.25 61 PRO A O 1
ATOM 475 N N . ASN A 1 62 ? -3.689 6.556 28.971 1.00 82.31 62 ASN A N 1
ATOM 476 C CA . ASN A 1 62 ? -3.067 7.270 30.099 1.00 82.31 62 ASN A CA 1
ATOM 477 C C . ASN A 1 62 ? -1.578 6.958 30.361 1.00 82.31 62 ASN A C 1
ATOM 479 O O . ASN A 1 62 ? -1.030 7.430 31.355 1.00 82.31 62 ASN A O 1
ATOM 483 N N . ALA A 1 63 ? -0.894 6.215 29.483 1.00 86.12 63 ALA A N 1
ATOM 484 C CA . ALA A 1 63 ? 0.533 5.911 29.640 1.00 86.12 63 ALA A CA 1
ATOM 485 C C . ALA A 1 63 ? 1.461 7.099 29.319 1.00 86.12 63 ALA A C 1
ATOM 487 O O . ALA A 1 63 ? 2.658 7.067 29.625 1.00 86.12 63 ALA A O 1
ATOM 488 N N . VAL A 1 64 ? 0.927 8.147 28.690 1.00 86.44 64 VAL A N 1
ATOM 489 C CA . VAL A 1 64 ? 1.641 9.382 28.359 1.00 86.44 64 VAL A CA 1
ATOM 490 C C . VAL A 1 64 ? 0.795 10.600 28.700 1.00 86.44 64 VAL A C 1
ATOM 492 O O . VAL A 1 64 ? -0.426 10.577 28.565 1.00 86.44 64 VAL A O 1
ATOM 495 N N . SER A 1 65 ? 1.458 11.678 29.120 1.00 85.94 65 SER A N 1
ATOM 496 C CA . SER A 1 65 ? 0.819 12.983 29.267 1.00 85.94 65 SER A CA 1
ATOM 497 C C . SER A 1 65 ? 0.518 13.603 27.904 1.00 85.94 65 SER A C 1
ATOM 499 O O . SER A 1 65 ? 1.301 13.459 26.961 1.00 85.94 65 SER A O 1
ATOM 501 N N . VAL A 1 66 ? -0.610 14.306 27.827 1.00 89.69 66 VAL A N 1
ATOM 502 C CA . VAL A 1 66 ? -1.034 15.075 26.655 1.00 89.69 66 VAL A CA 1
ATOM 503 C C . VAL A 1 66 ? -0.366 16.450 26.695 1.00 89.69 66 VAL A C 1
ATOM 505 O O . VAL A 1 66 ? -0.330 17.096 27.741 1.00 89.69 66 VAL A O 1
ATOM 508 N N . SER A 1 67 ? 0.193 16.883 25.570 1.00 86.69 67 SER A N 1
ATOM 509 C CA . SER A 1 67 ? 0.803 18.200 25.400 1.00 86.69 67 SER A CA 1
ATOM 510 C C . SER A 1 67 ? -0.260 19.277 25.173 1.00 86.69 67 SER A C 1
ATOM 512 O O . SER A 1 67 ? -1.316 19.012 24.591 1.00 86.69 67 SER A O 1
ATOM 514 N N . GLY A 1 68 ? 0.011 20.495 25.637 1.00 89.25 68 GLY A N 1
ATOM 515 C CA . GLY A 1 68 ? -0.907 21.624 25.516 1.00 89.25 68 GLY A CA 1
ATOM 516 C C . GLY A 1 68 ? -0.643 22.724 26.540 1.00 89.25 68 GLY A C 1
ATOM 517 O O . GLY A 1 68 ? 0.273 22.628 27.359 1.00 89.25 68 GLY A O 1
ATOM 518 N N . LYS A 1 69 ? -1.501 23.751 26.509 1.00 87.75 69 LYS A N 1
ATOM 519 C CA . LYS A 1 69 ? -1.435 24.953 27.363 1.00 87.75 69 LYS A CA 1
ATOM 520 C C . LYS A 1 69 ? -1.307 24.658 28.865 1.00 87.75 69 LYS A C 1
ATOM 522 O O . LYS A 1 69 ? -0.639 25.395 29.581 1.00 87.75 69 LYS A O 1
ATOM 527 N N . ASP A 1 70 ? -1.893 23.557 29.336 1.00 87.00 70 ASP A N 1
ATOM 528 C CA . ASP A 1 70 ? -1.941 23.217 30.763 1.00 87.00 70 ASP A CA 1
ATOM 529 C C . ASP A 1 70 ? -0.567 22.801 31.324 1.00 87.00 70 ASP A C 1
ATOM 531 O O . ASP A 1 70 ? -0.385 22.753 32.538 1.00 87.00 70 ASP A O 1
ATOM 535 N N . ARG A 1 71 ? 0.423 22.543 30.454 1.00 87.06 71 ARG A N 1
ATOM 536 C CA . ARG A 1 71 ? 1.794 22.170 30.843 1.00 87.06 71 ARG A CA 1
ATOM 537 C C . ARG A 1 71 ? 2.731 23.360 31.053 1.00 87.06 71 ARG A C 1
ATOM 539 O O . ARG A 1 71 ? 3.882 23.159 31.429 1.00 87.06 71 ARG A O 1
ATOM 546 N N . GLN A 1 72 ? 2.263 24.594 30.860 1.00 89.38 72 GLN A N 1
ATOM 547 C CA . GLN A 1 72 ? 3.068 25.802 31.075 1.00 89.38 72 GLN A CA 1
ATOM 548 C C . GLN A 1 72 ? 3.779 25.857 32.447 1.00 89.38 72 GLN A C 1
ATOM 550 O O . GLN A 1 72 ? 4.963 26.203 32.468 1.00 89.38 72 GLN A O 1
ATOM 555 N N . PRO A 1 73 ? 3.157 25.447 33.573 1.00 92.19 73 PRO A N 1
ATOM 556 C CA . PRO A 1 73 ? 3.847 25.405 34.865 1.00 92.19 73 PRO A CA 1
ATOM 557 C C . PRO A 1 73 ? 5.020 24.412 34.916 1.00 92.19 73 PRO A C 1
ATOM 559 O O . PRO A 1 73 ? 5.998 24.645 35.629 1.00 92.19 73 PRO A O 1
ATOM 562 N N . GLU A 1 74 ? 4.945 23.308 34.166 1.00 90.00 74 GLU A N 1
ATOM 563 C CA . GLU A 1 74 ? 6.023 22.314 34.095 1.00 90.00 74 GLU A CA 1
ATOM 564 C C . GLU A 1 74 ? 7.249 22.893 33.380 1.00 90.00 74 GLU A C 1
ATOM 566 O O . GLU A 1 74 ? 8.374 22.705 33.843 1.00 90.00 74 GLU A O 1
ATOM 571 N N . TRP A 1 75 ? 7.030 23.638 32.291 1.00 91.25 75 TRP A N 1
ATOM 572 C CA . TRP A 1 75 ? 8.099 24.328 31.567 1.00 91.25 75 TRP A CA 1
ATOM 573 C C . TRP A 1 75 ? 8.744 25.420 32.415 1.00 91.25 75 TRP A C 1
ATOM 575 O O . TRP A 1 75 ? 9.966 25.456 32.516 1.00 91.25 75 TRP A O 1
ATOM 585 N N . GLU A 1 76 ? 7.945 26.244 33.100 1.00 95.06 76 GLU A N 1
ATOM 586 C CA . GLU A 1 76 ? 8.468 27.262 34.021 1.00 95.06 76 GLU A CA 1
ATOM 587 C C . GLU A 1 76 ? 9.366 26.639 35.097 1.00 95.06 76 GLU A C 1
ATOM 589 O O . GLU A 1 76 ? 10.463 27.128 35.369 1.00 95.06 76 GLU A O 1
ATOM 594 N N . THR A 1 77 ? 8.924 25.521 35.678 1.00 94.06 77 THR A N 1
ATOM 595 C CA . THR A 1 77 ? 9.683 24.802 36.706 1.00 94.06 77 THR A CA 1
ATOM 596 C C . THR A 1 77 ? 11.001 24.265 36.146 1.00 94.06 77 THR A C 1
ATOM 598 O O . THR A 1 77 ? 12.058 24.517 36.724 1.00 94.06 77 THR A O 1
ATOM 601 N N . GLY A 1 78 ? 10.957 23.568 35.005 1.00 93.19 78 GLY A N 1
ATOM 602 C CA . GLY A 1 78 ? 12.151 22.989 34.382 1.00 93.19 78 GLY A CA 1
ATOM 603 C C . GLY A 1 78 ? 13.167 24.046 33.944 1.00 93.19 78 GLY A C 1
ATOM 604 O O . GLY A 1 78 ? 14.360 23.917 34.204 1.00 93.19 78 GLY A O 1
ATOM 605 N N . TRP A 1 79 ? 12.708 25.144 33.344 1.00 95.56 79 TRP A N 1
ATOM 606 C CA . TRP A 1 79 ? 13.595 26.229 32.924 1.00 95.56 79 TRP A CA 1
ATOM 607 C C . TRP A 1 79 ? 14.132 27.042 34.103 1.00 95.56 79 TRP A C 1
ATOM 609 O O . TRP A 1 79 ? 15.260 27.523 34.035 1.00 95.56 79 TRP A O 1
ATOM 619 N N . THR A 1 80 ? 13.400 27.133 35.219 1.00 96.62 80 THR A N 1
ATOM 620 C CA . THR A 1 80 ? 13.926 27.714 36.467 1.00 96.62 80 THR A CA 1
ATOM 621 C C . THR A 1 80 ? 15.071 26.877 37.039 1.00 96.62 80 THR A C 1
ATOM 623 O O . THR A 1 80 ? 16.050 27.438 37.540 1.00 96.62 80 THR A O 1
ATOM 626 N N . GLU A 1 81 ? 14.987 25.548 36.946 1.00 94.88 81 GLU A N 1
ATOM 627 C CA . GLU A 1 81 ? 16.081 24.651 37.333 1.00 94.88 81 GLU A CA 1
ATOM 628 C C . GLU A 1 81 ? 17.320 24.906 36.462 1.00 94.88 81 GLU A C 1
ATOM 630 O O . GLU A 1 81 ? 18.395 25.183 36.998 1.00 94.88 81 GLU A O 1
ATOM 635 N N . ASN A 1 82 ? 17.157 24.938 35.132 1.00 95.25 82 ASN A N 1
ATOM 636 C CA . ASN A 1 82 ? 18.244 25.274 34.206 1.00 95.25 82 ASN A CA 1
ATOM 637 C C . ASN A 1 82 ? 18.840 26.666 34.478 1.00 95.25 82 ASN A C 1
ATOM 639 O O . ASN A 1 82 ? 20.059 26.809 34.476 1.00 95.25 82 ASN A O 1
ATOM 643 N N . LEU A 1 83 ? 18.015 27.685 34.749 1.00 96.12 83 LEU A N 1
ATOM 644 C CA . LEU A 1 83 ? 18.481 29.030 35.105 1.00 96.12 83 LEU A CA 1
ATOM 645 C C . LEU A 1 83 ? 19.328 29.011 36.379 1.00 96.12 83 LEU A C 1
ATOM 647 O O . LEU A 1 83 ? 20.388 29.631 36.438 1.00 96.12 83 LEU A O 1
ATOM 651 N N . THR A 1 84 ? 18.850 28.309 37.404 1.00 95.69 84 THR A N 1
ATOM 652 C CA . THR A 1 84 ? 19.536 28.225 38.695 1.00 95.69 84 THR A CA 1
ATOM 653 C C . THR A 1 84 ? 20.895 27.554 38.537 1.00 95.69 84 THR A C 1
ATOM 655 O O . THR A 1 84 ? 21.895 28.066 39.034 1.00 95.69 84 THR A O 1
ATOM 658 N N . GLU A 1 85 ? 20.954 26.436 37.814 1.00 94.56 85 GLU A N 1
ATOM 659 C CA . GLU A 1 85 ? 22.214 25.755 37.515 1.00 94.56 85 GLU A CA 1
ATOM 660 C C . GLU A 1 85 ? 23.142 26.596 36.648 1.00 94.56 85 GLU A C 1
ATOM 662 O O . GLU A 1 85 ? 24.332 26.663 36.931 1.00 94.56 85 GLU A O 1
ATOM 667 N N . PHE A 1 86 ? 22.613 27.263 35.623 1.00 96.31 86 PHE A N 1
ATOM 668 C CA . PHE A 1 86 ? 23.389 28.142 34.759 1.00 96.31 86 PHE A CA 1
ATOM 669 C C . PHE A 1 86 ? 24.093 29.231 35.571 1.00 96.31 86 PHE A C 1
ATOM 671 O O . PHE A 1 86 ? 25.303 29.390 35.455 1.00 96.31 86 PHE A O 1
ATOM 678 N N . VAL A 1 87 ? 23.374 29.922 36.457 1.00 95.38 87 VAL A N 1
ATOM 679 C CA . VAL A 1 87 ? 23.960 30.958 37.321 1.00 95.38 87 VAL A CA 1
ATOM 680 C C . VAL A 1 87 ? 24.945 30.360 38.335 1.00 95.38 87 VAL A C 1
ATOM 682 O O . VAL A 1 87 ? 26.031 30.907 38.532 1.00 95.38 87 VAL A O 1
ATOM 685 N N . ASN A 1 88 ? 24.597 29.236 38.966 1.00 95.06 88 ASN A N 1
ATOM 686 C CA . ASN A 1 88 ? 25.426 28.619 40.006 1.00 95.06 88 ASN A CA 1
ATOM 687 C C . ASN A 1 88 ? 26.707 27.971 39.459 1.00 95.06 88 ASN A C 1
ATOM 689 O O . ASN A 1 88 ? 27.724 27.970 40.149 1.00 95.06 88 ASN A O 1
ATOM 693 N N . ASP A 1 89 ? 26.681 27.450 38.231 1.00 92.75 89 ASP A N 1
ATOM 694 C CA . ASP A 1 89 ? 27.826 26.824 37.557 1.00 92.75 89 ASP A CA 1
ATOM 695 C C . ASP A 1 89 ? 28.687 27.853 36.801 1.00 92.75 89 ASP A C 1
ATOM 697 O O . ASP A 1 89 ? 29.350 27.544 35.813 1.00 92.75 89 ASP A O 1
ATOM 701 N N . GLY A 1 90 ? 28.651 29.120 37.230 1.00 92.56 90 GLY A N 1
ATOM 702 C CA . GLY A 1 90 ? 29.463 30.184 36.644 1.00 92.56 90 GLY A CA 1
ATOM 703 C C . GLY A 1 90 ? 29.114 30.479 35.186 1.00 92.56 90 GLY A C 1
ATOM 704 O O . GLY A 1 90 ? 30.010 30.767 34.399 1.00 92.56 90 GLY A O 1
ATOM 705 N N . TYR A 1 91 ? 27.826 30.412 34.836 1.00 95.00 91 TYR A N 1
ATOM 706 C CA . TYR A 1 91 ? 27.280 30.723 33.511 1.00 95.00 91 TYR A CA 1
ATOM 707 C C . TYR A 1 91 ? 27.734 29.769 32.402 1.00 95.00 91 TYR A C 1
ATOM 709 O O . TYR A 1 91 ? 27.760 30.143 31.234 1.00 95.00 91 TYR A O 1
ATOM 717 N N . ARG A 1 92 ? 28.066 28.514 32.716 1.00 93.38 92 ARG A N 1
ATOM 718 C CA . ARG A 1 92 ? 28.467 27.517 31.709 1.00 93.38 92 ARG A CA 1
ATOM 719 C C . ARG A 1 92 ? 27.311 27.129 30.778 1.00 93.38 92 ARG A C 1
ATOM 721 O O . ARG A 1 92 ? 26.266 26.666 31.224 1.00 93.38 92 ARG A O 1
ATOM 728 N N . LEU A 1 93 ? 27.527 27.236 29.462 1.00 92.00 93 LEU A N 1
ATOM 729 C CA . LEU A 1 93 ? 26.495 26.975 28.442 1.00 92.00 93 LEU A CA 1
ATOM 730 C C . LEU A 1 93 ? 25.965 25.531 28.432 1.00 92.00 93 LEU A C 1
ATOM 732 O O . LEU A 1 93 ? 24.824 25.300 28.039 1.00 92.00 93 LEU A O 1
ATOM 736 N N . ASP A 1 94 ? 26.760 24.550 28.870 1.00 88.12 94 ASP A N 1
ATOM 737 C CA . ASP A 1 94 ? 26.308 23.153 28.957 1.00 88.12 94 ASP A CA 1
ATOM 738 C C . ASP A 1 94 ? 25.177 22.959 29.988 1.00 88.12 94 ASP A C 1
ATOM 740 O O . ASP A 1 94 ? 24.387 22.023 29.850 1.00 88.12 94 ASP A O 1
ATOM 744 N N . SER A 1 95 ? 25.031 23.867 30.961 1.00 91.50 95 SER A N 1
ATOM 745 C CA . SER A 1 95 ? 23.928 23.868 31.938 1.00 91.50 95 SER A CA 1
ATOM 746 C C . SER A 1 95 ? 22.581 24.258 31.316 1.00 91.50 95 SER A C 1
ATOM 748 O O . SER A 1 95 ? 21.529 24.061 31.922 1.00 91.50 95 SER A O 1
ATOM 750 N N . LEU A 1 96 ? 22.588 24.764 30.077 1.00 92.75 96 LEU A N 1
ATOM 751 C CA . LEU A 1 96 ? 21.383 25.083 29.309 1.00 92.75 96 LEU A CA 1
ATOM 752 C C . LEU A 1 96 ? 20.838 23.882 28.525 1.00 92.75 96 LEU A C 1
ATOM 754 O O . LEU A 1 96 ? 19.840 24.016 27.824 1.00 92.75 96 LEU A O 1
ATOM 758 N N . VAL A 1 97 ? 21.464 22.703 28.595 1.00 88.44 97 VAL A N 1
ATOM 759 C CA . VAL A 1 97 ? 20.905 21.499 27.963 1.00 88.44 97 VAL A CA 1
ATOM 760 C C . VAL A 1 97 ? 19.622 21.088 28.707 1.00 88.44 97 VAL A C 1
ATOM 762 O O . VAL A 1 97 ? 19.664 20.880 29.924 1.00 88.44 97 VAL A O 1
ATOM 765 N N . PRO A 1 98 ? 18.475 20.935 28.016 1.00 87.38 98 PRO A N 1
ATOM 766 C CA . PRO A 1 98 ? 17.243 20.492 28.657 1.00 87.38 98 PRO A CA 1
ATOM 767 C C . PRO A 1 98 ? 17.389 19.137 29.353 1.00 87.38 98 PRO A C 1
ATOM 769 O O . PRO A 1 98 ? 17.901 18.176 28.775 1.00 87.38 98 PRO A O 1
ATOM 772 N N . LYS A 1 99 ? 16.849 19.018 30.569 1.00 86.19 99 LYS A N 1
ATOM 773 C CA . LYS A 1 99 ? 16.958 17.801 31.399 1.00 86.19 99 LYS A CA 1
ATOM 774 C C . LYS A 1 99 ? 16.255 16.570 30.823 1.00 86.19 99 LYS A C 1
ATOM 776 O O . LYS A 1 99 ? 16.539 15.442 31.227 1.00 86.19 99 LYS A O 1
ATOM 781 N N . TYR A 1 100 ? 15.339 16.757 29.875 1.00 84.19 100 TYR A N 1
ATOM 782 C CA . TYR A 1 100 ? 14.719 15.640 29.163 1.00 84.19 100 TYR A CA 1
ATOM 783 C C . TYR A 1 100 ? 15.660 14.983 28.139 1.00 84.19 100 TYR A C 1
ATOM 785 O O . TYR A 1 100 ? 15.378 13.864 27.711 1.00 84.19 100 TYR A O 1
ATOM 793 N N . ILE A 1 101 ? 16.781 15.622 27.773 1.00 85.81 101 ILE A N 1
ATOM 794 C CA . ILE A 1 101 ? 17.851 14.992 26.992 1.00 85.81 101 ILE A CA 1
ATOM 795 C C . ILE A 1 101 ? 18.682 14.139 27.951 1.00 85.81 101 ILE A C 1
ATOM 797 O O . ILE A 1 101 ? 19.548 14.628 28.676 1.00 85.81 101 ILE A O 1
ATOM 801 N N . ARG A 1 102 ? 18.379 12.842 27.978 1.00 86.31 102 ARG A N 1
ATOM 802 C CA . ARG A 1 102 ? 18.977 11.890 28.918 1.00 86.31 102 ARG A CA 1
ATOM 803 C C . ARG A 1 102 ? 20.197 11.195 28.316 1.00 86.31 102 ARG A C 1
ATOM 805 O O . ARG A 1 102 ? 20.221 10.951 27.108 1.00 86.31 102 ARG A O 1
ATOM 812 N N . PRO A 1 103 ? 21.195 10.841 29.142 1.00 90.75 103 PRO A N 1
ATOM 813 C CA . PRO A 1 103 ? 22.312 10.044 28.675 1.00 90.75 103 PRO A CA 1
ATOM 814 C C . PRO A 1 103 ? 21.907 8.581 28.431 1.00 90.75 103 PRO A C 1
ATOM 816 O O . PRO A 1 103 ? 20.984 8.075 29.068 1.00 90.75 103 PRO A O 1
ATOM 819 N N . ASN A 1 104 ? 22.649 7.883 27.567 1.00 91.19 104 ASN A N 1
ATOM 820 C CA . ASN A 1 104 ? 22.496 6.452 27.252 1.00 91.19 104 ASN A CA 1
ATOM 821 C C . ASN A 1 104 ? 21.130 6.053 26.660 1.00 91.19 104 ASN A C 1
ATOM 823 O O . ASN A 1 104 ? 20.692 4.909 26.803 1.00 91.19 104 ASN A O 1
ATOM 827 N N . GLU A 1 105 ? 20.436 6.983 26.008 1.00 92.44 105 GLU A N 1
ATOM 828 C CA . GLU A 1 105 ? 19.163 6.688 25.353 1.00 92.44 105 GLU A CA 1
ATOM 829 C C . GLU A 1 105 ? 19.373 5.871 24.070 1.00 92.44 105 GLU A C 1
ATOM 831 O O . GLU A 1 105 ? 20.270 6.137 23.268 1.00 92.44 105 GLU A O 1
ATOM 836 N N . VAL A 1 106 ? 18.497 4.886 23.858 1.00 95.00 106 VAL A N 1
ATOM 837 C CA . VAL A 1 106 ? 18.328 4.262 22.542 1.00 95.00 106 VAL A CA 1
ATOM 838 C C . VAL A 1 106 ? 17.688 5.295 21.620 1.00 95.00 106 VAL A C 1
ATOM 840 O O . VAL A 1 106 ? 16.754 6.000 22.007 1.00 95.00 106 VAL A O 1
ATOM 843 N N . VAL A 1 107 ? 18.184 5.372 20.392 1.00 94.88 107 VAL A N 1
ATOM 844 C CA . VAL A 1 107 ? 17.720 6.331 19.389 1.00 94.88 107 VAL A CA 1
ATOM 845 C C . VAL A 1 107 ? 17.029 5.616 18.242 1.00 94.88 107 VAL A C 1
ATOM 847 O O . VAL A 1 107 ? 17.246 4.425 17.999 1.00 94.88 107 VAL A O 1
ATOM 850 N N . ARG A 1 108 ? 16.201 6.364 17.518 1.00 94.38 108 ARG A N 1
ATOM 851 C CA . ARG A 1 108 ? 15.805 6.001 16.160 1.00 94.38 108 ARG A CA 1
ATOM 852 C C . ARG A 1 108 ? 16.811 6.612 15.199 1.00 94.38 108 ARG A C 1
ATOM 854 O O . ARG A 1 108 ? 17.119 7.796 15.313 1.00 94.38 108 ARG A O 1
ATOM 861 N N . LEU A 1 109 ? 17.334 5.808 14.281 1.00 93.75 109 LEU A N 1
ATOM 862 C CA . LEU A 1 109 ? 18.354 6.216 13.322 1.00 93.75 109 LEU A CA 1
ATOM 863 C C . LEU A 1 109 ? 18.187 5.423 12.021 1.00 93.75 109 LEU A C 1
ATOM 865 O O . LEU A 1 109 ? 18.129 4.195 12.047 1.00 93.75 109 LEU A O 1
ATOM 869 N N . PHE A 1 110 ? 18.045 6.124 10.892 1.00 91.50 110 PHE A N 1
ATOM 870 C CA . PHE A 1 110 ? 17.754 5.544 9.570 1.00 91.50 110 PHE A CA 1
ATOM 871 C C . PHE A 1 110 ? 16.558 4.574 9.562 1.00 91.50 110 PHE A C 1
ATOM 873 O O . PHE A 1 110 ? 16.537 3.583 8.832 1.00 91.50 110 PHE A O 1
ATOM 880 N N . GLY A 1 111 ? 15.529 4.870 10.360 1.00 88.12 111 GLY A N 1
ATOM 881 C CA . GLY A 1 111 ? 14.338 4.023 10.479 1.00 88.12 111 GLY A CA 1
ATOM 882 C C . GLY A 1 111 ? 14.571 2.708 11.229 1.00 88.12 111 GLY A C 1
ATOM 883 O O . GLY A 1 111 ? 13.787 1.783 11.064 1.00 88.12 111 GLY A O 1
ATOM 884 N N . GLN A 1 112 ? 15.633 2.596 12.033 1.00 92.75 112 GLN A N 1
ATOM 885 C CA . GLN A 1 112 ? 15.877 1.467 12.938 1.00 92.75 112 GLN A CA 1
ATOM 886 C C . GLN A 1 112 ? 16.144 1.951 14.366 1.00 92.75 112 GLN A C 1
ATOM 888 O O . GLN A 1 112 ? 16.413 3.129 14.597 1.00 92.75 112 GLN A O 1
ATOM 893 N N . TYR A 1 113 ? 16.087 1.034 15.334 1.00 95.69 113 TYR A N 1
ATOM 894 C CA . TYR A 1 113 ? 16.581 1.300 16.684 1.00 95.69 113 TYR A CA 1
ATOM 895 C C . TYR A 1 113 ? 18.094 1.128 16.738 1.00 95.69 113 TYR A C 1
ATOM 897 O O . TYR A 1 113 ? 18.618 0.109 16.297 1.00 95.69 113 TYR A O 1
ATOM 905 N N . ALA A 1 114 ? 18.788 2.089 17.335 1.00 95.19 114 ALA A N 1
ATOM 906 C CA . ALA A 1 114 ? 20.230 2.052 17.514 1.00 95.19 114 ALA A CA 1
ATOM 907 C C . ALA A 1 1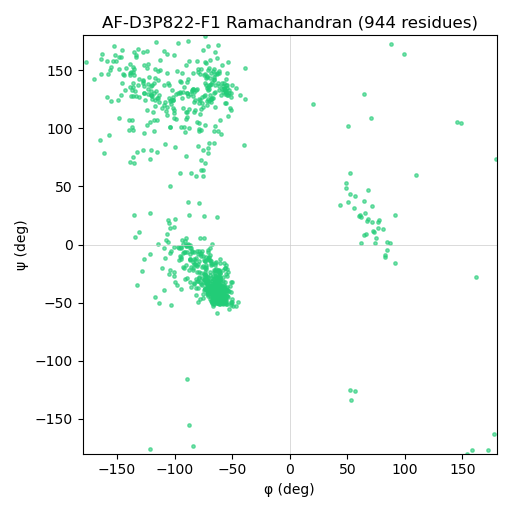14 ? 20.606 2.379 18.959 1.00 95.19 114 ALA A C 1
ATOM 909 O O . ALA A 1 114 ? 20.001 3.237 19.602 1.00 95.19 114 ALA A O 1
ATOM 910 N N . ARG A 1 115 ? 21.625 1.688 19.465 1.00 96.06 115 ARG A N 1
ATOM 911 C CA . ARG A 1 115 ? 22.277 1.971 20.740 1.00 96.06 115 ARG A CA 1
ATOM 912 C C . ARG A 1 115 ? 23.576 2.726 20.467 1.00 96.06 115 ARG A C 1
ATOM 914 O O . ARG A 1 115 ? 24.514 2.109 19.959 1.00 96.06 115 ARG A O 1
ATOM 921 N N . PRO A 1 116 ? 23.640 4.025 20.785 1.00 96.38 116 PRO A N 1
ATOM 922 C CA . PRO A 1 116 ? 24.880 4.782 20.717 1.00 96.38 116 PRO A CA 1
ATOM 923 C C . PRO A 1 116 ? 25.959 4.234 21.650 1.00 96.38 116 PRO A C 1
ATOM 925 O O . PRO A 1 116 ? 25.647 3.713 22.723 1.00 96.38 116 PRO A O 1
ATOM 928 N N . HIS A 1 117 ? 27.222 4.388 21.259 1.00 94.94 117 HIS A N 1
ATOM 929 C CA . HIS A 1 117 ? 28.379 4.132 22.125 1.00 94.94 117 HIS A CA 1
ATOM 930 C C . HIS A 1 117 ? 28.623 5.303 23.082 1.00 94.94 117 HIS A C 1
ATOM 932 O O . HIS A 1 117 ? 28.921 5.102 24.260 1.00 94.94 117 HIS A O 1
ATOM 938 N N . ASN A 1 118 ? 28.406 6.524 22.594 1.00 94.00 118 ASN A N 1
ATOM 939 C CA . ASN A 1 118 ? 28.519 7.747 23.372 1.00 94.00 118 ASN A CA 1
ATOM 940 C C . ASN A 1 118 ? 27.279 7.969 24.269 1.00 94.00 118 ASN A C 1
ATOM 942 O O . ASN A 1 118 ? 26.161 8.087 23.752 1.00 94.00 118 ASN A O 1
ATOM 946 N N . PRO A 1 119 ? 27.438 8.124 25.600 1.00 93.06 119 PRO A N 1
ATOM 947 C CA . PRO A 1 119 ? 26.323 8.402 26.504 1.00 93.06 119 PRO A CA 1
ATOM 948 C C . PRO A 1 119 ? 25.596 9.710 26.179 1.00 93.06 119 PRO A C 1
ATOM 950 O O . PRO A 1 119 ? 24.423 9.835 26.507 1.00 93.06 119 PRO A O 1
ATOM 953 N N . HIS A 1 120 ? 26.238 10.680 25.529 1.00 93.44 120 HIS A N 1
ATOM 954 C CA . HIS A 1 120 ? 25.663 11.991 25.216 1.00 93.44 120 HIS A CA 1
ATOM 955 C C . HIS A 1 120 ? 25.295 12.167 23.736 1.00 93.44 120 HIS A C 1
ATOM 957 O O . HIS A 1 120 ? 25.115 13.293 23.272 1.00 93.44 120 HIS A O 1
ATOM 963 N N . PHE A 1 121 ? 25.117 11.067 23.003 1.00 94.88 121 PHE A N 1
ATOM 964 C CA . PHE A 1 121 ? 24.931 11.067 21.550 1.00 94.88 121 PHE A CA 1
ATOM 965 C C . PHE A 1 121 ? 23.865 12.042 21.031 1.00 94.88 121 PHE A C 1
ATOM 967 O O . PHE A 1 121 ? 24.130 12.788 20.098 1.00 94.88 121 PHE A O 1
ATOM 974 N N . ILE A 1 122 ? 22.669 12.096 21.636 1.00 93.50 122 ILE A N 1
ATOM 975 C CA . ILE A 1 122 ? 21.592 13.004 21.186 1.00 93.50 122 ILE A CA 1
ATOM 976 C C . ILE A 1 122 ? 22.022 14.472 21.313 1.00 93.50 122 ILE A C 1
ATOM 978 O O . ILE A 1 122 ? 21.775 15.270 20.408 1.00 93.50 122 ILE A O 1
ATOM 982 N N . ARG A 1 123 ? 22.690 14.832 22.417 1.00 93.00 123 ARG A N 1
ATOM 983 C CA . ARG A 1 123 ? 23.215 16.186 22.647 1.00 93.00 123 ARG A CA 1
ATOM 984 C C . ARG A 1 123 ? 24.260 16.535 21.589 1.00 93.00 123 ARG A C 1
ATOM 986 O O . ARG A 1 123 ? 24.188 17.603 20.988 1.00 93.00 123 ARG A O 1
ATOM 993 N N . ASP A 1 124 ? 25.205 15.634 21.357 1.00 94.88 124 ASP A N 1
ATOM 994 C CA . ASP A 1 124 ? 26.346 15.856 20.465 1.00 94.88 124 ASP A CA 1
ATOM 995 C C . ASP A 1 124 ? 25.911 15.886 18.988 1.00 94.88 124 ASP A C 1
ATOM 997 O O . ASP A 1 124 ? 26.326 16.762 18.222 1.00 94.88 124 ASP A O 1
ATOM 1001 N N . TYR A 1 125 ? 24.955 15.030 18.616 1.00 95.88 125 TYR A N 1
ATOM 1002 C CA . TYR A 1 125 ? 24.260 15.088 17.331 1.00 95.88 125 TYR A CA 1
ATOM 1003 C C . TYR A 1 125 ? 23.536 16.424 17.155 1.00 95.88 125 TYR A C 1
ATOM 1005 O O . TYR A 1 125 ? 23.694 17.081 16.130 1.00 95.88 125 TYR A O 1
ATOM 1013 N N . THR A 1 126 ? 22.791 16.878 18.168 1.00 94.75 126 THR A N 1
ATOM 1014 C CA . THR A 1 126 ? 22.053 18.151 18.108 1.00 94.75 126 THR A CA 1
ATOM 1015 C C . THR A 1 126 ? 22.995 19.345 17.944 1.00 94.75 126 THR A C 1
ATOM 1017 O O . THR A 1 126 ? 22.712 20.234 17.141 1.00 94.75 126 THR A O 1
ATOM 1020 N N . LYS A 1 127 ? 24.140 19.358 18.646 1.00 94.44 127 LYS A N 1
ATOM 1021 C CA . LYS A 1 127 ? 25.186 20.387 18.480 1.00 94.44 127 LYS A CA 1
ATOM 1022 C C . LYS A 1 127 ? 25.713 20.411 17.038 1.00 94.44 127 LYS A C 1
ATOM 1024 O O . LYS A 1 127 ? 25.800 21.479 16.437 1.00 94.44 127 LYS A O 1
ATOM 1029 N N . THR A 1 128 ? 25.977 19.237 16.470 1.00 96.81 128 THR A N 1
ATOM 1030 C CA . THR A 1 128 ? 26.484 19.075 15.096 1.00 96.81 128 THR A CA 1
ATOM 1031 C C . THR A 1 128 ? 25.456 19.507 14.051 1.00 96.81 128 THR A C 1
ATOM 1033 O O . THR A 1 128 ? 25.770 20.270 13.137 1.00 96.81 128 THR A O 1
ATOM 1036 N N . TYR A 1 129 ? 24.206 19.076 14.215 1.00 97.50 129 TYR A N 1
ATOM 1037 C CA . TYR A 1 129 ? 23.104 19.414 13.323 1.00 97.50 129 TYR A CA 1
ATOM 1038 C C . TYR A 1 129 ? 22.792 20.915 13.341 1.00 97.50 129 TYR A C 1
ATOM 1040 O O . TYR A 1 129 ? 22.630 21.540 12.291 1.00 97.50 129 TYR A O 1
ATOM 1048 N N . ARG A 1 130 ? 22.794 21.533 14.526 1.00 95.44 130 ARG A N 1
ATOM 1049 C CA . ARG A 1 130 ? 22.617 22.981 14.668 1.00 95.44 130 ARG A CA 1
ATOM 1050 C C . ARG A 1 130 ? 23.715 23.779 13.967 1.00 95.44 130 ARG A C 1
ATOM 1052 O O . ARG A 1 130 ? 23.405 24.810 13.372 1.00 95.44 130 ARG A O 1
ATOM 1059 N N . ALA A 1 131 ? 24.962 23.315 14.003 1.00 96.69 131 ALA A N 1
ATOM 1060 C CA . ALA A 1 131 ? 26.059 23.974 13.299 1.00 96.69 131 ALA A CA 1
ATOM 1061 C C . ALA A 1 131 ? 25.838 24.015 11.785 1.00 96.69 131 ALA A C 1
ATOM 1063 O O . ALA A 1 131 ? 26.016 25.055 11.147 1.00 96.69 131 ALA A O 1
ATOM 1064 N N . TRP A 1 132 ? 25.359 22.904 11.224 1.00 98.06 132 TRP A N 1
ATOM 1065 C CA . TRP A 1 132 ? 24.975 22.840 9.821 1.00 98.06 132 TRP A CA 1
ATOM 1066 C C . TRP A 1 132 ? 23.791 23.768 9.505 1.00 98.06 132 TRP A C 1
ATOM 1068 O O . TRP A 1 132 ? 23.872 24.557 8.561 1.00 98.06 132 TRP A O 1
ATOM 1078 N N . LEU A 1 133 ? 22.725 23.742 10.319 1.00 97.50 133 LEU A N 1
ATOM 1079 C CA . LEU A 1 133 ? 21.555 24.618 10.148 1.00 97.50 133 LEU A CA 1
ATOM 1080 C C . LEU A 1 133 ? 21.942 26.099 10.155 1.00 97.50 133 LEU A C 1
ATOM 1082 O O . LEU A 1 133 ? 21.466 26.862 9.312 1.00 97.50 133 LEU A O 1
ATOM 1086 N N . ALA A 1 134 ? 22.819 26.497 11.082 1.00 96.94 134 ALA A N 1
ATOM 1087 C CA . ALA A 1 134 ? 23.264 27.876 11.231 1.00 96.94 134 ALA A CA 1
ATOM 1088 C C . ALA A 1 134 ? 23.873 28.418 9.940 1.00 96.94 134 ALA A C 1
ATOM 1090 O O . ALA A 1 134 ? 23.458 29.471 9.452 1.00 96.94 134 ALA A O 1
ATOM 1091 N N . GLN A 1 135 ? 24.795 27.667 9.342 1.00 96.62 135 GLN A N 1
ATOM 1092 C CA . GLN A 1 135 ? 25.427 28.066 8.089 1.00 96.62 135 GLN A CA 1
ATOM 1093 C C . GLN A 1 135 ? 24.465 27.966 6.901 1.00 96.62 135 GLN A C 1
ATOM 1095 O O . GLN A 1 135 ? 24.472 28.832 6.027 1.00 96.62 135 GLN A O 1
ATOM 1100 N N . ARG A 1 136 ? 23.604 26.942 6.872 1.00 96.62 136 ARG A N 1
ATOM 1101 C CA . ARG A 1 136 ? 22.719 26.682 5.732 1.00 96.62 136 ARG A CA 1
ATOM 1102 C C . ARG A 1 136 ? 21.592 27.702 5.585 1.00 96.62 136 ARG A C 1
ATOM 1104 O O . ARG A 1 136 ? 21.266 28.048 4.448 1.00 96.62 136 ARG A O 1
ATOM 1111 N N . PHE A 1 137 ? 20.985 28.125 6.696 1.00 97.50 137 PHE A N 1
ATOM 1112 C CA . PHE A 1 137 ? 19.727 28.879 6.679 1.00 97.50 137 PHE A CA 1
ATOM 1113 C C . PHE A 1 137 ? 19.752 30.209 7.444 1.00 97.50 137 PHE A C 1
ATOM 1115 O O . PHE A 1 137 ? 18.827 30.998 7.259 1.00 97.50 137 PHE A O 1
ATOM 1122 N N . PHE A 1 138 ? 20.769 30.489 8.268 1.00 97.94 138 PHE A N 1
ATOM 1123 C CA . PHE A 1 138 ? 20.781 31.676 9.142 1.00 97.94 138 PHE A CA 1
ATOM 1124 C C . PHE A 1 138 ? 21.968 32.625 8.924 1.00 97.94 138 PHE A C 1
ATOM 1126 O O . PHE A 1 138 ? 21.989 33.725 9.486 1.00 97.94 138 PHE A O 1
ATOM 1133 N N . ALA A 1 139 ? 22.955 32.243 8.109 1.00 95.62 139 ALA A N 1
ATOM 1134 C CA . ALA A 1 139 ? 24.148 33.054 7.870 1.00 95.62 139 ALA A CA 1
ATOM 1135 C C . ALA A 1 139 ? 23.818 34.433 7.261 1.00 95.62 139 ALA A C 1
ATOM 1137 O O . ALA A 1 139 ? 24.381 35.439 7.693 1.00 95.62 139 ALA A O 1
ATOM 1138 N N . ASP A 1 140 ? 22.855 34.490 6.339 1.00 96.06 140 ASP A N 1
ATOM 1139 C CA . ASP A 1 140 ? 22.398 35.685 5.614 1.00 96.06 140 ASP A CA 1
ATOM 1140 C C . ASP A 1 140 ? 21.336 36.517 6.358 1.00 96.06 140 ASP A C 1
ATOM 1142 O O . ASP A 1 140 ? 20.988 37.607 5.908 1.00 96.06 140 ASP A O 1
ATOM 1146 N N . ALA A 1 141 ? 20.832 36.040 7.499 1.00 97.75 141 ALA A N 1
ATOM 1147 C CA . ALA A 1 141 ? 19.816 36.751 8.272 1.00 97.75 141 ALA A CA 1
ATOM 1148 C C . ALA A 1 141 ? 20.390 37.978 9.002 1.00 97.75 141 ALA A C 1
ATOM 1150 O O . ALA A 1 141 ? 21.501 37.917 9.536 1.00 97.75 141 ALA A O 1
ATOM 1151 N N . SER A 1 142 ? 19.614 39.062 9.090 1.00 97.56 142 SER A N 1
ATOM 1152 C CA . SER A 1 142 ? 19.983 40.275 9.843 1.00 97.56 142 SER A CA 1
ATOM 1153 C C . SER A 1 142 ? 19.826 40.102 11.359 1.00 97.56 142 SER A C 1
ATOM 1155 O O . SER A 1 142 ? 20.559 40.719 12.127 1.00 97.56 142 SER A O 1
ATOM 1157 N N . ALA A 1 143 ? 18.900 39.239 11.778 1.00 98.31 143 ALA A N 1
ATOM 1158 C CA . ALA A 1 143 ? 18.639 38.839 13.157 1.00 98.31 143 ALA A CA 1
ATOM 1159 C C . ALA A 1 143 ? 18.024 37.429 13.181 1.00 98.31 143 ALA A C 1
ATOM 1161 O O . ALA A 1 143 ? 17.457 36.982 12.180 1.00 98.31 143 ALA A O 1
ATOM 1162 N N . ILE A 1 144 ? 18.125 36.729 14.311 1.00 98.69 144 ILE A N 1
ATOM 1163 C CA . ILE A 1 144 ? 17.581 35.374 14.488 1.00 98.69 144 ILE A CA 1
ATOM 1164 C C . ILE A 1 144 ? 16.578 35.390 15.636 1.00 98.69 144 ILE A C 1
ATOM 1166 O O . ILE A 1 144 ? 16.896 35.862 16.721 1.00 98.69 144 ILE A O 1
ATOM 1170 N N . TYR A 1 145 ? 15.378 34.870 15.395 1.00 98.62 145 TYR A N 1
ATOM 1171 C CA . TYR A 1 145 ? 14.310 34.778 16.388 1.00 98.62 145 TYR A CA 1
ATOM 1172 C C . TYR A 1 145 ? 13.957 33.314 16.610 1.00 98.62 145 TYR A C 1
ATOM 1174 O O . TYR A 1 145 ? 13.446 32.657 15.703 1.00 98.62 145 TYR A O 1
ATOM 1182 N N . GLU A 1 146 ? 14.228 32.803 17.805 1.00 98.56 146 GLU A N 1
ATOM 1183 C CA . GLU A 1 146 ? 13.875 31.442 18.195 1.00 98.56 146 GLU A CA 1
ATOM 1184 C C . GLU A 1 146 ? 12.605 31.459 19.047 1.00 98.56 146 GLU A C 1
ATOM 1186 O O . GLU A 1 146 ? 12.613 31.975 20.164 1.00 98.56 146 GLU A O 1
ATOM 1191 N N . PHE A 1 147 ? 11.518 30.893 18.524 1.00 98.31 147 PHE A N 1
ATOM 1192 C CA . PHE A 1 147 ? 10.249 30.770 19.236 1.00 98.31 147 PHE A CA 1
ATOM 1193 C C . PHE A 1 147 ? 10.146 29.397 19.906 1.00 98.31 147 PHE A C 1
ATOM 1195 O O . PHE A 1 147 ? 10.347 28.367 19.264 1.00 98.31 147 PHE A O 1
ATOM 1202 N N . GLY A 1 148 ? 9.793 29.400 21.191 1.00 96.50 148 GLY A N 1
ATOM 1203 C CA . GLY A 1 148 ? 9.921 28.264 22.102 1.00 96.50 148 GLY A CA 1
ATOM 1204 C C . GLY A 1 148 ? 11.381 27.917 22.393 1.00 96.50 148 GLY A C 1
ATOM 1205 O O . GLY A 1 148 ? 11.768 26.757 22.287 1.00 96.50 148 GLY A O 1
ATOM 1206 N N . CYS A 1 149 ? 12.205 28.923 22.703 1.00 96.44 149 CYS A N 1
ATOM 1207 C CA . CYS A 1 149 ? 13.650 28.754 22.880 1.00 96.44 149 CYS A CA 1
ATOM 1208 C C . CYS A 1 149 ? 14.048 27.968 24.144 1.00 96.44 149 CYS A C 1
ATOM 1210 O O . CYS A 1 149 ? 15.223 27.611 24.305 1.00 96.44 149 CYS A O 1
ATOM 1212 N N . GLY A 1 150 ? 13.106 27.707 25.058 1.00 95.69 150 GLY A N 1
ATOM 1213 C CA . GLY A 1 150 ? 13.332 26.983 26.301 1.00 95.69 150 GLY A CA 1
ATOM 1214 C C . GLY A 1 150 ? 14.501 27.570 27.102 1.00 95.69 150 GLY A C 1
ATOM 1215 O O . GLY A 1 150 ? 14.517 28.770 27.372 1.00 95.69 150 GLY A O 1
ATOM 1216 N N . PRO A 1 151 ? 15.518 26.778 27.476 1.00 95.31 151 PRO A N 1
ATOM 1217 C CA . PRO A 1 151 ? 16.667 27.263 28.232 1.00 95.31 151 PRO A CA 1
ATOM 1218 C C . PRO A 1 151 ? 17.686 28.014 27.355 1.00 95.31 151 PRO A C 1
ATOM 1220 O O . PRO A 1 151 ? 18.757 28.361 27.831 1.00 95.31 151 PRO A O 1
ATOM 1223 N N . GLY A 1 152 ? 17.413 28.252 26.069 1.00 95.69 152 GLY A N 1
ATOM 1224 C CA . GLY A 1 152 ? 18.250 29.105 25.223 1.00 95.69 152 GLY A CA 1
ATOM 1225 C C . GLY A 1 152 ? 19.550 28.482 24.731 1.00 95.69 152 GLY A C 1
ATOM 1226 O O . GLY A 1 152 ? 20.453 29.205 24.319 1.00 95.69 152 GLY A O 1
ATOM 1227 N N . SER A 1 153 ? 19.674 27.151 24.734 1.00 95.12 153 SER A N 1
ATOM 1228 C CA . SER A 1 153 ? 20.910 26.498 24.277 1.00 95.12 153 SER A CA 1
ATOM 1229 C C . SER A 1 153 ? 21.224 26.764 22.795 1.00 95.12 153 SER A C 1
ATOM 1231 O O . SER A 1 153 ? 22.396 26.772 22.408 1.00 95.12 153 SER A O 1
ATOM 1233 N N . HIS A 1 154 ? 20.200 26.967 21.954 1.00 96.44 154 HIS A N 1
ATOM 1234 C CA . HIS A 1 154 ? 20.372 27.336 20.549 1.00 96.44 154 HIS A CA 1
ATOM 1235 C C . HIS A 1 154 ? 20.634 28.839 20.414 1.00 96.44 154 HIS A C 1
ATOM 1237 O O . HIS A 1 154 ? 21.587 29.191 19.723 1.00 96.44 154 HIS A O 1
ATOM 1243 N N . VAL A 1 155 ? 19.901 29.701 21.135 1.00 97.75 155 VAL A N 1
ATOM 1244 C CA . VAL A 1 155 ? 20.213 31.141 21.258 1.00 97.75 155 VAL A CA 1
ATOM 1245 C C . VAL A 1 155 ? 21.692 31.380 21.569 1.00 97.75 155 VAL A C 1
ATOM 1247 O O . VAL A 1 155 ? 22.361 32.095 20.825 1.00 97.75 155 VAL A O 1
ATOM 1250 N N . ALA A 1 156 ? 22.218 30.735 22.615 1.00 96.44 156 ALA A N 1
ATOM 1251 C CA . ALA A 1 156 ? 23.620 30.851 23.012 1.00 96.44 156 ALA A CA 1
ATOM 1252 C C . ALA A 1 156 ? 24.573 30.492 21.865 1.00 96.44 156 ALA A C 1
ATOM 1254 O O . ALA A 1 156 ? 25.524 31.212 21.576 1.00 96.44 156 ALA A O 1
ATOM 1255 N N . TYR A 1 157 ? 24.280 29.396 21.165 1.00 96.44 157 TYR A N 1
ATOM 1256 C CA . TYR A 1 157 ? 25.092 28.951 20.042 1.00 96.44 157 TYR A CA 1
ATOM 1257 C C . TYR A 1 157 ? 25.065 29.921 18.861 1.00 96.44 157 TYR A C 1
ATOM 1259 O O . TYR A 1 157 ? 26.106 30.190 18.266 1.00 96.44 157 TYR A O 1
ATOM 1267 N N . PHE A 1 158 ? 23.894 30.449 18.505 1.00 97.75 158 PHE A N 1
ATOM 1268 C CA . PHE A 1 158 ? 23.783 31.431 17.430 1.00 97.75 158 PHE A CA 1
ATOM 1269 C C . PHE A 1 158 ? 24.497 32.737 17.779 1.00 97.75 158 PHE A C 1
ATOM 1271 O O . PHE A 1 158 ? 25.145 33.308 16.904 1.00 97.75 158 PHE A O 1
ATOM 1278 N N . ALA A 1 159 ? 24.425 33.178 19.037 1.00 96.81 159 ALA A N 1
ATOM 1279 C CA . ALA A 1 159 ? 25.117 34.372 19.512 1.00 96.81 159 ALA A CA 1
ATOM 1280 C C . ALA A 1 159 ? 26.647 34.209 19.472 1.00 96.81 159 ALA A C 1
ATOM 1282 O O . ALA A 1 159 ? 27.350 35.120 19.035 1.00 96.81 159 ALA A O 1
ATOM 1283 N N . GLU A 1 160 ? 27.155 33.033 19.852 1.00 94.94 160 GLU A N 1
ATOM 1284 C CA . GLU A 1 160 ? 28.578 32.690 19.743 1.00 94.94 160 GLU A CA 1
ATOM 1285 C C . GLU A 1 160 ? 29.032 32.575 18.276 1.00 94.94 160 GLU A C 1
ATOM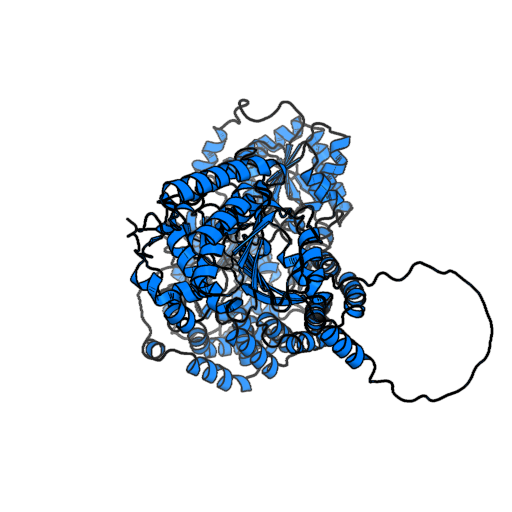 1287 O O . GLU A 1 160 ? 30.086 33.086 17.898 1.00 94.94 160 GLU A O 1
ATOM 1292 N N . THR A 1 161 ? 28.218 31.940 17.427 1.00 95.12 161 THR A N 1
ATOM 1293 C CA . THR A 1 161 ? 28.548 31.664 16.016 1.00 95.12 161 THR A CA 1
ATOM 1294 C C . THR A 1 161 ? 28.475 32.910 15.135 1.00 95.12 161 THR A C 1
ATOM 1296 O O . THR A 1 161 ? 29.236 33.035 14.173 1.00 95.12 161 THR A O 1
ATOM 1299 N N . PHE A 1 162 ? 27.576 33.845 15.450 1.00 96.19 162 PHE A N 1
ATOM 1300 C CA . PHE A 1 162 ? 27.387 35.090 14.708 1.00 96.19 162 PHE A CA 1
ATOM 1301 C C . PHE A 1 162 ? 27.592 36.315 15.613 1.00 96.19 162 PHE A C 1
ATOM 1303 O O . PHE A 1 162 ? 26.619 37.002 15.942 1.00 96.19 162 PHE A O 1
ATOM 1310 N N . PRO A 1 163 ? 28.846 36.640 15.989 1.00 92.69 163 PRO A N 1
ATOM 1311 C CA . PRO A 1 163 ? 29.130 37.775 16.858 1.00 92.69 163 PRO A CA 1
ATOM 1312 C C . PRO A 1 163 ? 28.524 39.075 16.320 1.00 92.69 163 PRO A C 1
ATOM 1314 O O . PRO A 1 163 ? 28.720 39.440 15.161 1.00 92.69 163 PRO A O 1
ATOM 1317 N N . GLY A 1 164 ? 27.778 39.779 17.171 1.00 90.75 164 GLY A N 1
ATOM 1318 C CA . GLY A 1 164 ? 27.132 41.047 16.822 1.00 90.75 164 GLY A CA 1
ATOM 1319 C C . GLY A 1 164 ? 25.786 40.920 16.096 1.00 90.75 164 GLY A C 1
ATOM 1320 O O . GLY A 1 164 ? 25.095 41.929 15.965 1.00 90.75 164 GLY A O 1
ATOM 1321 N N . LYS A 1 165 ? 25.369 39.719 15.670 1.00 97.19 165 LYS A N 1
ATOM 1322 C CA . LYS A 1 165 ? 24.026 39.490 15.119 1.00 97.19 165 LYS A CA 1
ATOM 1323 C C . LYS A 1 165 ? 23.011 39.387 16.264 1.00 97.19 165 LYS A C 1
ATOM 1325 O O . LYS A 1 165 ? 23.209 38.542 17.133 1.00 97.19 165 LYS A O 1
ATOM 1330 N N . PRO A 1 166 ? 21.926 40.182 16.278 1.00 98.19 166 PRO A N 1
ATOM 1331 C CA . PRO A 1 166 ? 20.893 40.049 17.299 1.00 98.19 166 PRO A CA 1
ATOM 1332 C C . PRO A 1 166 ? 20.254 38.656 17.290 1.00 98.19 166 PRO A C 1
ATOM 1334 O O . PRO A 1 166 ? 19.800 38.191 16.237 1.00 98.19 166 PRO A O 1
ATOM 1337 N N . VAL A 1 167 ? 20.198 38.010 18.457 1.00 98.50 167 VAL A N 1
ATOM 1338 C CA . VAL A 1 167 ? 19.529 36.714 18.643 1.00 98.50 167 VAL A CA 1
ATOM 1339 C C . VAL A 1 167 ? 18.492 36.836 19.751 1.00 98.50 167 VAL A C 1
ATOM 1341 O O . VAL A 1 167 ? 18.818 37.095 20.906 1.00 98.50 167 VAL A O 1
ATOM 1344 N N . VAL A 1 168 ? 17.227 36.656 19.396 1.00 98.44 168 VAL A N 1
ATOM 1345 C CA . VAL A 1 168 ? 16.093 36.860 20.293 1.00 98.44 168 VAL A CA 1
ATOM 1346 C C . VAL A 1 168 ? 15.479 35.513 20.647 1.00 98.44 168 VAL A C 1
ATOM 1348 O O . VAL A 1 168 ? 15.026 34.781 19.767 1.00 98.44 168 VAL A O 1
ATOM 1351 N N . GLY A 1 169 ? 15.459 35.193 21.938 1.00 98.31 169 GLY A N 1
ATOM 1352 C CA . GLY A 1 169 ? 14.780 34.019 22.474 1.00 98.31 169 GLY A CA 1
ATOM 1353 C C . GLY A 1 169 ? 13.365 34.365 22.924 1.00 98.31 169 GLY A C 1
ATOM 1354 O O . GLY A 1 169 ? 13.175 35.277 23.728 1.00 98.31 169 GLY A O 1
ATOM 1355 N N . LEU A 1 170 ? 12.372 33.632 22.431 1.00 98.12 170 LEU A N 1
ATOM 1356 C CA . LEU A 1 170 ? 10.980 33.782 22.832 1.00 98.12 170 LEU A CA 1
ATOM 1357 C C . LEU A 1 170 ? 10.458 32.478 23.416 1.00 98.12 170 LEU A C 1
ATOM 1359 O O . LEU A 1 170 ? 10.576 31.437 22.781 1.00 98.12 170 LEU A O 1
ATOM 1363 N N . ASP A 1 171 ? 9.852 32.521 24.596 1.00 97.19 171 ASP A N 1
ATOM 1364 C CA . ASP A 1 171 ? 9.247 31.345 25.233 1.00 97.19 171 ASP A CA 1
ATOM 1365 C C . ASP A 1 171 ? 8.040 31.764 26.076 1.00 97.19 171 ASP A C 1
ATOM 1367 O O . ASP A 1 171 ? 7.910 32.931 26.443 1.00 97.19 171 ASP A O 1
ATOM 1371 N N . TRP A 1 172 ? 7.146 30.838 26.416 1.00 92.62 172 TRP A N 1
ATOM 1372 C CA . TRP A 1 172 ? 6.063 31.164 27.343 1.00 92.62 172 TRP A CA 1
ATOM 1373 C C . TRP A 1 172 ? 6.623 31.403 28.755 1.00 92.62 172 TRP A C 1
ATOM 1375 O O . TRP A 1 172 ? 6.128 32.274 29.485 1.00 92.62 172 TRP A O 1
ATOM 1385 N N . ALA A 1 173 ? 7.658 30.650 29.136 1.00 95.38 173 ALA A N 1
ATOM 1386 C CA . ALA A 1 173 ? 8.245 30.689 30.465 1.00 95.38 173 ALA A CA 1
ATOM 1387 C C . ALA A 1 173 ? 9.033 31.978 30.744 1.00 95.38 173 ALA A C 1
ATOM 1389 O O . ALA A 1 173 ? 9.864 32.425 29.952 1.00 95.38 173 ALA A O 1
ATOM 1390 N N . GLU A 1 174 ? 8.825 32.541 31.930 1.00 96.31 174 GLU A N 1
ATOM 1391 C CA . GLU A 1 174 ? 9.567 33.699 32.431 1.00 96.31 174 GLU A CA 1
ATOM 1392 C C . GLU A 1 174 ? 11.034 33.336 32.697 1.00 96.31 174 GLU A C 1
ATOM 1394 O O . GLU A 1 174 ? 11.941 34.118 32.406 1.00 96.31 174 GLU A O 1
ATOM 1399 N N . ALA A 1 175 ? 11.295 32.126 33.196 1.00 97.19 175 ALA A N 1
ATOM 1400 C CA . ALA A 1 175 ? 12.651 31.632 33.403 1.00 97.19 175 ALA A CA 1
ATOM 1401 C C . ALA A 1 175 ? 13.521 31.711 32.135 1.00 97.19 175 ALA A C 1
ATOM 1403 O O . ALA A 1 175 ? 14.676 32.124 32.223 1.00 97.19 175 ALA A O 1
ATOM 1404 N N . SER A 1 176 ? 12.969 31.408 30.958 1.00 97.75 176 SER A N 1
ATOM 1405 C CA . SER A 1 176 ? 13.672 31.534 29.676 1.00 97.75 176 SER A CA 1
ATOM 1406 C C . SER A 1 176 ? 14.106 32.971 29.393 1.00 97.75 176 SER A C 1
ATOM 1408 O O . SER A 1 176 ? 15.257 33.205 29.030 1.00 97.75 176 SER A O 1
ATOM 1410 N N . VAL A 1 177 ? 13.228 33.951 29.634 1.00 97.62 177 VAL A N 1
ATOM 1411 C CA . VAL A 1 177 ? 13.545 35.383 29.482 1.00 97.62 177 VAL A CA 1
ATOM 1412 C C . VAL A 1 177 ? 14.691 35.786 30.409 1.00 97.62 177 VAL A C 1
ATOM 1414 O O . VAL A 1 177 ? 15.638 36.452 29.988 1.00 97.62 177 VAL A O 1
ATOM 1417 N N . ARG A 1 178 ? 14.653 35.318 31.660 1.00 98.00 178 ARG A N 1
ATOM 1418 C CA . ARG A 1 178 ? 15.715 35.564 32.644 1.00 98.00 178 ARG A CA 1
ATOM 1419 C C . ARG A 1 178 ? 17.042 34.909 32.257 1.00 98.00 178 ARG A C 1
ATOM 1421 O O . ARG A 1 178 ? 18.088 35.493 32.531 1.00 98.00 178 ARG A O 1
ATOM 1428 N N . ILE A 1 179 ? 17.017 33.747 31.601 1.00 97.94 179 ILE A N 1
ATOM 1429 C CA . ILE A 1 179 ? 18.221 33.116 31.038 1.00 97.94 179 ILE A CA 1
ATOM 1430 C C . ILE A 1 179 ? 18.812 33.989 29.924 1.00 97.94 179 ILE A C 1
ATOM 1432 O O . ILE A 1 179 ? 20.015 34.240 29.940 1.00 97.94 179 ILE A O 1
ATOM 1436 N N . MET A 1 180 ? 17.991 34.512 29.002 1.00 98.00 180 MET A N 1
ATOM 1437 C CA . MET A 1 180 ? 18.468 35.427 27.950 1.00 98.00 180 MET A CA 1
ATOM 1438 C C . MET A 1 180 ? 19.122 36.678 28.540 1.00 98.00 180 MET A C 1
ATOM 1440 O O . MET A 1 180 ? 20.198 37.069 28.094 1.00 98.00 180 MET A O 1
ATOM 1444 N N . GLN A 1 181 ? 18.510 37.266 29.574 1.00 97.50 181 GLN A N 1
ATOM 1445 C CA . GLN A 1 181 ? 19.070 38.422 30.277 1.00 97.50 181 GLN A CA 1
ATOM 1446 C C . GLN A 1 181 ? 20.414 38.083 30.937 1.00 97.50 181 GLN A C 1
ATOM 1448 O O . GLN A 1 181 ? 21.388 38.803 30.748 1.00 97.50 181 GLN A O 1
ATOM 1453 N N . ALA A 1 182 ? 20.498 36.951 31.643 1.00 97.12 182 ALA A N 1
ATOM 1454 C CA . ALA A 1 182 ? 21.741 36.496 32.261 1.00 97.12 182 ALA A CA 1
ATOM 1455 C C . ALA A 1 182 ? 22.851 36.237 31.224 1.00 97.12 182 ALA A C 1
ATOM 1457 O O . ALA A 1 182 ? 24.010 36.560 31.476 1.00 97.12 182 ALA A O 1
ATOM 1458 N N . MET A 1 183 ? 22.509 35.693 30.050 1.00 96.19 183 MET A N 1
ATOM 1459 C CA . MET A 1 183 ? 23.458 35.524 28.944 1.00 96.19 183 MET A CA 1
ATOM 1460 C C . MET A 1 183 ? 23.937 36.868 28.391 1.00 96.19 183 MET A C 1
ATOM 1462 O O . MET A 1 183 ? 25.139 37.038 28.190 1.00 96.19 183 MET A O 1
ATOM 1466 N N . ALA A 1 184 ? 23.027 37.819 28.171 1.00 96.81 184 ALA A N 1
ATOM 1467 C CA . ALA A 1 184 ? 23.370 39.155 27.692 1.00 96.81 184 ALA A CA 1
ATOM 1468 C C . ALA A 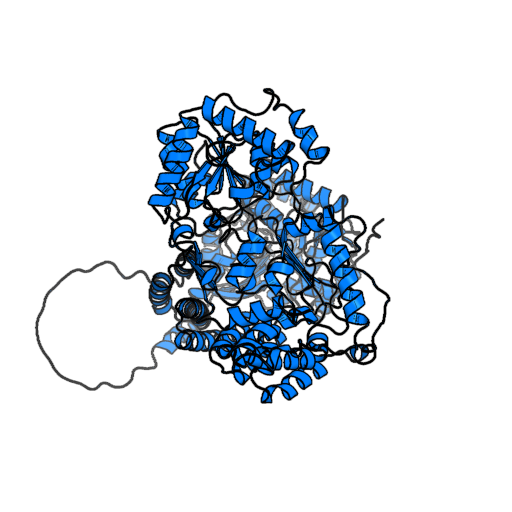1 184 ? 24.300 39.886 28.675 1.00 96.81 184 ALA A C 1
ATOM 1470 O O . ALA A 1 184 ? 25.336 40.407 28.264 1.00 96.81 184 ALA A O 1
ATOM 1471 N N . ASP A 1 185 ? 23.978 39.852 29.970 1.00 96.56 185 ASP A N 1
ATOM 1472 C CA . ASP A 1 185 ? 24.753 40.520 31.021 1.00 96.56 185 ASP A CA 1
ATOM 1473 C C . ASP A 1 185 ? 26.136 39.885 31.223 1.00 96.56 185 ASP A C 1
ATOM 1475 O O . ASP A 1 185 ? 27.123 40.595 31.415 1.00 96.56 185 ASP A O 1
ATOM 1479 N N . HIS A 1 186 ? 26.225 38.550 31.178 1.00 96.75 186 HIS A N 1
ATOM 1480 C CA . HIS A 1 186 ? 27.478 37.836 31.420 1.00 96.75 186 HIS A CA 1
ATOM 1481 C C . HIS A 1 186 ? 28.422 37.858 30.211 1.00 96.75 186 HIS A C 1
ATOM 1483 O O . HIS A 1 186 ? 29.613 38.127 30.361 1.00 96.75 186 HIS A O 1
ATOM 1489 N N . TYR A 1 187 ? 27.904 37.565 29.015 1.00 95.75 187 TYR A N 1
ATOM 1490 C CA . TYR A 1 187 ? 28.718 37.411 27.807 1.00 95.75 187 TYR A CA 1
ATOM 1491 C C . TYR A 1 187 ? 28.821 38.687 26.963 1.00 95.75 187 TYR A C 1
ATOM 1493 O O . TYR A 1 187 ? 29.642 38.750 26.048 1.00 95.75 187 TYR A O 1
ATOM 1501 N N . GLY A 1 188 ? 27.994 39.703 27.235 1.00 94.94 188 GLY A N 1
ATOM 1502 C CA . GLY A 1 188 ? 27.930 40.923 26.425 1.00 94.94 188 GLY A CA 1
ATOM 1503 C C . GLY A 1 188 ? 27.384 40.687 25.014 1.00 94.94 188 GLY A C 1
ATOM 1504 O O . GLY A 1 188 ? 27.652 41.470 24.102 1.00 94.94 188 GLY A O 1
ATOM 1505 N N . TRP A 1 189 ? 26.663 39.584 24.802 1.00 97.38 189 TRP A N 1
ATOM 1506 C CA . TRP A 1 189 ? 26.080 39.251 23.506 1.00 97.38 189 TRP A CA 1
ATOM 1507 C C . TRP A 1 189 ? 24.823 40.082 23.219 1.00 97.38 189 TRP A C 1
ATOM 1509 O O . TRP A 1 189 ? 24.096 40.430 24.150 1.00 97.38 189 TRP A O 1
ATOM 1519 N N . PRO A 1 190 ? 24.508 40.359 21.937 1.00 96.81 190 PRO A N 1
ATOM 1520 C CA . PRO A 1 190 ? 23.267 41.021 21.527 1.00 96.81 190 PRO A CA 1
ATOM 1521 C C . PRO A 1 190 ? 22.074 40.049 21.606 1.00 96.81 190 PRO A C 1
ATOM 1523 O O . PRO A 1 190 ? 21.415 39.754 20.608 1.00 96.81 190 PRO A O 1
ATOM 1526 N N . VAL A 1 191 ? 21.830 39.518 22.802 1.00 98.06 191 VAL A N 1
ATOM 1527 C CA . VAL A 1 191 ? 20.765 38.567 23.110 1.00 98.06 191 VAL A CA 1
ATOM 1528 C C . VAL A 1 191 ? 19.661 39.271 23.888 1.00 98.06 191 VAL A C 1
ATOM 1530 O O . VAL A 1 191 ? 19.936 40.062 24.787 1.00 98.06 191 VAL A O 1
ATOM 1533 N N . SER A 1 192 ? 18.405 38.975 23.564 1.00 97.31 192 SER A N 1
ATOM 1534 C CA . SER A 1 192 ? 17.256 39.427 24.352 1.00 97.31 192 SER A CA 1
ATOM 1535 C C . SER A 1 192 ? 16.202 38.333 24.493 1.00 97.31 192 SER A C 1
ATOM 1537 O O . SER A 1 192 ? 16.130 37.405 23.686 1.00 97.31 192 SER A O 1
ATOM 1539 N N . GLY A 1 193 ? 15.400 38.434 25.554 1.00 96.94 193 GLY A N 1
ATOM 1540 C CA . GLY A 1 193 ? 14.323 37.499 25.865 1.00 96.94 193 GLY A CA 1
ATOM 1541 C C . GLY A 1 193 ? 12.960 38.177 25.864 1.00 96.94 193 GLY A C 1
ATOM 1542 O O . GLY A 1 193 ? 12.823 39.276 26.400 1.00 96.94 193 GLY A O 1
ATOM 1543 N N . HIS A 1 194 ? 11.944 37.512 25.314 1.00 96.94 194 HIS A N 1
ATOM 1544 C CA . HIS A 1 194 ? 10.552 37.957 25.409 1.00 96.94 194 HIS A CA 1
ATOM 1545 C C . HIS A 1 194 ? 9.617 36.796 25.724 1.00 96.94 194 HIS A C 1
ATOM 1547 O O . HIS A 1 194 ? 9.836 35.667 25.288 1.00 96.94 194 HIS A O 1
ATOM 1553 N N . ARG A 1 195 ? 8.535 37.087 26.448 1.00 96.88 195 ARG A N 1
ATOM 1554 C CA . ARG A 1 195 ? 7.458 36.114 26.605 1.00 96.88 195 ARG A CA 1
ATOM 1555 C C . ARG A 1 195 ? 6.665 35.991 25.313 1.00 96.88 195 ARG A C 1
ATOM 1557 O O . ARG A 1 195 ? 6.333 37.006 24.704 1.00 96.88 195 ARG A O 1
ATOM 1564 N N . PHE A 1 196 ? 6.330 34.766 24.927 1.00 96.56 196 PHE A N 1
ATOM 1565 C CA . PHE A 1 196 ? 5.526 34.501 23.742 1.00 96.56 196 PHE A CA 1
ATOM 1566 C C . PHE A 1 196 ? 4.629 33.279 23.930 1.00 96.56 196 PHE A C 1
ATOM 1568 O O . PHE A 1 196 ? 5.093 32.203 24.299 1.00 96.56 196 PHE A O 1
ATOM 1575 N N . ASP A 1 197 ? 3.342 33.453 23.646 1.00 94.62 197 ASP A N 1
ATOM 1576 C CA . ASP A 1 197 ? 2.332 32.400 23.679 1.00 94.62 197 ASP A CA 1
ATOM 1577 C C . ASP A 1 197 ? 1.949 32.030 22.238 1.00 94.62 197 ASP A C 1
ATOM 1579 O O . ASP A 1 197 ? 1.435 32.859 21.490 1.00 94.62 197 ASP A O 1
ATOM 1583 N N . PHE A 1 198 ? 2.183 30.779 21.834 1.00 94.25 198 PHE A N 1
ATOM 1584 C CA . PHE A 1 198 ? 1.812 30.302 20.498 1.00 94.25 198 PHE A CA 1
ATOM 1585 C C . PHE A 1 198 ? 0.295 30.281 20.244 1.00 94.25 198 PHE A C 1
ATOM 1587 O O . PHE A 1 198 ? -0.129 30.379 19.092 1.00 94.25 198 PHE A O 1
ATOM 1594 N N . PHE A 1 199 ? -0.523 30.138 21.290 1.00 90.19 199 PHE A N 1
ATOM 1595 C CA . PHE A 1 199 ? -1.985 30.112 21.202 1.00 90.19 199 PHE A CA 1
ATOM 1596 C C . PHE A 1 199 ? -2.586 31.521 21.182 1.00 90.19 199 PHE A C 1
ATOM 1598 O O . PHE A 1 199 ? -3.699 31.699 20.684 1.00 90.19 199 PHE A O 1
ATOM 1605 N N . ALA A 1 200 ? -1.849 32.515 21.685 1.00 92.75 200 ALA A N 1
ATOM 1606 C CA . ALA A 1 200 ? -2.203 33.929 21.625 1.00 92.75 200 ALA A CA 1
ATOM 1607 C C . ALA A 1 200 ? -0.973 34.809 21.297 1.00 92.75 200 ALA A C 1
ATOM 1609 O O . ALA A 1 200 ? -0.500 35.545 22.167 1.00 92.75 200 ALA A O 1
ATOM 1610 N N . PRO A 1 201 ? -0.450 34.756 20.051 1.00 95.00 201 PRO A N 1
ATOM 1611 C CA . PRO A 1 201 ? 0.751 35.493 19.661 1.00 95.00 201 PRO A CA 1
ATOM 1612 C C . PRO A 1 201 ? 0.653 36.998 19.914 1.00 95.00 201 PRO A C 1
ATOM 1614 O O . PRO A 1 201 ? -0.295 37.657 19.477 1.00 95.00 201 PRO A O 1
ATOM 1617 N N . ASP A 1 202 ? 1.672 37.568 20.560 1.00 91.75 202 ASP A N 1
ATOM 1618 C CA . ASP A 1 202 ? 1.758 39.015 20.752 1.00 91.75 202 ASP A CA 1
ATOM 1619 C C . ASP A 1 202 ? 2.217 39.701 19.458 1.00 91.75 202 ASP A C 1
ATOM 1621 O O . ASP A 1 202 ? 3.406 39.807 19.145 1.00 91.75 202 ASP A O 1
ATOM 1625 N N . HIS A 1 203 ? 1.248 40.223 18.707 1.00 90.56 203 HIS A N 1
ATOM 1626 C CA . HIS A 1 203 ? 1.500 41.026 17.514 1.00 90.56 203 HIS A CA 1
ATOM 1627 C C . HIS A 1 203 ? 2.156 42.387 17.817 1.00 90.56 203 HIS A C 1
ATOM 1629 O O . HIS A 1 203 ? 2.388 43.146 16.881 1.00 90.56 203 HIS A O 1
ATOM 1635 N N . GLY A 1 204 ? 2.455 42.748 19.065 1.00 90.38 204 GLY A N 1
ATOM 1636 C CA . GLY A 1 204 ? 3.323 43.875 19.413 1.00 90.38 204 GLY A CA 1
ATOM 1637 C C . GLY A 1 204 ? 4.805 43.601 19.132 1.00 90.38 204 GLY A C 1
ATOM 1638 O O . GLY A 1 204 ? 5.554 44.530 18.824 1.00 90.38 204 GLY A O 1
ATOM 1639 N N . ILE A 1 205 ? 5.223 42.332 19.153 1.00 93.50 205 ILE A N 1
ATOM 1640 C CA . ILE A 1 205 ? 6.600 41.923 18.866 1.00 93.50 205 ILE A CA 1
ATOM 1641 C C . ILE A 1 205 ? 6.816 41.942 17.349 1.00 93.50 205 ILE A C 1
ATOM 1643 O O . ILE A 1 205 ? 6.229 41.148 16.612 1.00 93.50 205 ILE A O 1
ATOM 1647 N N . ARG A 1 206 ? 7.652 42.867 16.864 1.00 90.88 206 ARG A N 1
ATOM 1648 C CA . ARG A 1 206 ? 7.949 43.062 15.435 1.00 90.88 206 ARG A CA 1
ATOM 1649 C C . ARG A 1 206 ? 9.297 42.454 15.065 1.00 90.88 206 ARG A C 1
ATOM 1651 O O . ARG A 1 206 ? 10.295 42.715 15.732 1.00 90.88 206 ARG A O 1
ATOM 1658 N N . LEU A 1 207 ? 9.326 41.709 13.964 1.00 95.25 207 LEU A N 1
ATOM 1659 C CA . LEU A 1 207 ? 10.564 41.215 13.365 1.00 95.25 207 LEU A CA 1
ATOM 1660 C C . LEU A 1 207 ? 11.178 42.305 12.466 1.00 95.25 207 LEU A C 1
ATOM 1662 O O . LEU A 1 207 ? 10.449 42.889 11.659 1.00 95.25 207 LEU A O 1
ATOM 1666 N N . PRO A 1 208 ? 12.483 42.612 12.583 1.00 94.19 208 PRO A N 1
ATOM 1667 C CA . PRO A 1 208 ? 13.143 43.537 11.673 1.00 94.19 208 PRO A CA 1
ATOM 1668 C C . PRO A 1 208 ? 13.270 42.926 10.273 1.00 94.19 208 PRO A C 1
ATOM 1670 O O . PRO A 1 208 ? 13.260 41.705 10.096 1.00 94.19 208 PRO A O 1
ATOM 1673 N N . GLU A 1 209 ? 13.432 43.780 9.261 1.00 93.38 209 GLU A N 1
ATOM 1674 C CA . GLU A 1 209 ? 13.649 43.308 7.894 1.00 93.38 209 GLU A CA 1
ATOM 1675 C C . GLU A 1 209 ? 14.904 42.423 7.820 1.00 93.38 209 GLU A C 1
ATOM 1677 O O . GLU A 1 209 ? 15.963 42.754 8.360 1.00 93.38 209 GLU A O 1
ATOM 1682 N N . GLY A 1 210 ? 14.780 41.276 7.150 1.00 95.88 210 GLY A N 1
ATOM 1683 C CA . GLY A 1 210 ? 15.861 40.298 7.027 1.00 95.88 210 GLY A CA 1
ATOM 1684 C C . GLY A 1 210 ? 15.979 39.319 8.203 1.00 95.88 210 GLY A C 1
ATOM 1685 O O . GLY A 1 210 ? 16.879 38.479 8.180 1.00 95.88 210 GLY A O 1
ATOM 1686 N N . ALA A 1 211 ? 15.099 39.390 9.209 1.00 98.00 211 ALA A N 1
ATOM 1687 C CA . ALA A 1 211 ? 15.102 38.445 10.323 1.00 98.00 211 ALA A CA 1
ATOM 1688 C C . ALA A 1 211 ? 14.687 37.036 9.879 1.00 98.00 211 ALA A C 1
ATOM 1690 O O . ALA A 1 211 ? 13.728 36.875 9.122 1.00 98.00 211 ALA A O 1
ATOM 1691 N N . ALA A 1 212 ? 15.375 36.015 10.386 1.00 98.50 212 ALA A N 1
ATOM 1692 C CA . ALA A 1 212 ? 15.008 34.615 10.199 1.00 98.50 212 ALA A CA 1
ATOM 1693 C C . ALA A 1 212 ? 14.423 34.025 11.486 1.00 98.50 212 ALA A C 1
ATOM 1695 O O . ALA A 1 212 ? 14.814 34.393 12.594 1.00 98.50 212 ALA A O 1
ATOM 1696 N N . VAL A 1 213 ? 13.488 33.095 11.320 1.00 98.69 213 VAL A N 1
ATOM 1697 C CA . VAL A 1 213 ? 12.741 32.458 12.407 1.00 98.69 213 VAL A CA 1
ATOM 1698 C C . VAL A 1 213 ? 13.177 31.007 12.566 1.00 98.69 213 VAL A C 1
ATOM 1700 O O . VAL A 1 213 ? 13.310 30.295 11.572 1.00 98.69 213 VAL A O 1
ATOM 1703 N N . LEU A 1 214 ? 13.350 30.572 13.812 1.00 98.69 214 LEU A N 1
ATOM 1704 C CA . LEU A 1 214 ? 13.574 29.186 14.206 1.00 98.69 214 LEU A CA 1
ATOM 1705 C C . LEU A 1 214 ? 12.468 28.728 15.162 1.00 98.69 214 LEU A C 1
ATOM 1707 O O . LEU A 1 214 ? 12.133 29.433 16.111 1.00 98.69 214 LEU A O 1
ATOM 1711 N N . THR A 1 215 ? 11.961 27.518 14.952 1.00 98.50 215 THR A N 1
ATOM 1712 C CA . THR A 1 215 ? 11.375 26.704 16.027 1.00 98.50 215 THR A CA 1
ATOM 1713 C C . THR A 1 215 ? 12.122 25.377 16.075 1.00 98.50 215 THR A C 1
ATOM 1715 O O . THR A 1 215 ? 12.466 24.838 15.021 1.00 98.50 215 THR A O 1
ATOM 1718 N N . PHE A 1 216 ? 12.431 24.874 17.270 1.00 96.25 216 PHE A N 1
ATOM 1719 C CA . PHE A 1 216 ? 13.168 23.620 17.433 1.00 96.25 216 PHE A CA 1
ATOM 1720 C C . PHE A 1 216 ? 12.522 22.769 18.526 1.00 96.25 216 PHE A C 1
ATOM 1722 O O . PHE A 1 216 ? 12.751 22.991 19.711 1.00 96.25 216 PHE A O 1
ATOM 1729 N N . GLY A 1 217 ? 11.696 21.798 18.131 1.00 93.50 217 GLY A N 1
ATOM 1730 C CA . GLY A 1 217 ? 10.910 20.987 19.065 1.00 93.50 217 GLY A CA 1
ATOM 1731 C C . GLY A 1 217 ? 9.946 21.822 19.913 1.00 93.50 217 GLY A C 1
ATOM 1732 O O . GLY A 1 217 ? 9.603 21.424 21.022 1.00 93.50 217 GLY A O 1
ATOM 1733 N N . ALA A 1 218 ? 9.549 22.999 19.427 1.00 94.44 218 ALA A N 1
ATOM 1734 C CA . ALA A 1 218 ? 8.767 23.970 20.183 1.00 94.44 218 ALA A CA 1
ATOM 1735 C C . ALA A 1 218 ? 7.277 23.868 19.862 1.00 94.44 218 ALA A C 1
ATOM 1737 O O . ALA A 1 218 ? 6.429 24.055 20.738 1.00 94.44 218 ALA A O 1
ATOM 1738 N N . LEU A 1 219 ? 6.944 23.553 18.610 1.00 94.88 219 LEU A N 1
ATOM 1739 C CA . LEU A 1 219 ? 5.560 23.454 18.156 1.00 94.88 219 LEU A CA 1
ATOM 1740 C C . LEU A 1 219 ? 4.902 22.127 18.570 1.00 94.88 219 LEU A C 1
ATOM 1742 O O . LEU A 1 219 ? 3.689 21.975 18.436 1.00 94.88 219 LEU A O 1
ATOM 1746 N N . GLU A 1 220 ? 5.641 21.184 19.167 1.00 89.06 220 GLU A N 1
ATOM 1747 C CA . GLU A 1 220 ? 5.063 19.948 19.723 1.00 89.06 220 GLU A CA 1
ATOM 1748 C C . GLU A 1 220 ? 3.954 20.202 20.763 1.00 89.06 220 GLU A C 1
ATOM 1750 O O . GLU A 1 220 ? 3.136 19.326 21.032 1.00 89.06 220 GLU A O 1
ATOM 1755 N N . GLN A 1 221 ? 3.904 21.400 21.351 1.00 88.12 221 GLN A N 1
ATOM 1756 C CA . GLN A 1 221 ? 2.899 21.777 22.342 1.00 88.12 221 GLN A CA 1
ATOM 1757 C C . GLN A 1 221 ? 1.573 22.269 21.758 1.00 88.12 221 GLN A C 1
ATOM 1759 O O . GLN A 1 221 ? 0.595 22.344 22.499 1.00 88.12 221 GLN A O 1
ATOM 1764 N N . VAL A 1 222 ? 1.512 22.608 20.464 1.00 92.31 222 VAL A N 1
ATOM 1765 C CA . VAL A 1 222 ? 0.325 23.264 19.884 1.00 92.31 222 VAL A CA 1
ATOM 1766 C C . VAL A 1 222 ? -0.660 22.302 19.218 1.00 92.31 222 VAL A C 1
ATOM 1768 O O . VAL A 1 222 ? -1.774 22.708 18.886 1.00 92.31 222 VAL A O 1
ATOM 1771 N N . GLY A 1 223 ? -0.300 21.028 19.035 1.00 92.44 223 GLY A N 1
ATOM 1772 C CA . GLY A 1 223 ? -1.136 20.068 18.311 1.00 92.44 223 GLY A CA 1
ATOM 1773 C C . GLY A 1 223 ? -1.458 20.567 16.895 1.00 92.44 223 GLY A C 1
ATOM 1774 O O . GLY A 1 223 ? -0.557 20.936 16.145 1.00 92.44 223 GLY A O 1
ATOM 1775 N N . ALA A 1 224 ? -2.744 20.625 16.540 1.00 91.38 224 ALA A N 1
ATOM 1776 C CA . ALA A 1 224 ? -3.215 21.204 15.274 1.00 91.38 224 ALA A CA 1
ATOM 1777 C C . ALA A 1 224 ? -3.426 22.738 15.318 1.00 91.38 224 ALA A C 1
ATOM 1779 O O . ALA A 1 224 ? -3.759 23.352 14.307 1.00 91.38 224 ALA A O 1
ATOM 1780 N N . ASN A 1 225 ? -3.241 23.392 16.472 1.00 93.06 225 ASN A N 1
ATOM 1781 C CA . ASN A 1 225 ? -3.557 24.815 16.676 1.00 93.06 225 ASN A CA 1
ATOM 1782 C C . ASN A 1 225 ? -2.397 25.759 16.309 1.00 93.06 225 ASN A C 1
ATOM 1784 O O . ASN A 1 225 ? -2.198 26.785 16.952 1.00 93.06 225 ASN A O 1
ATOM 1788 N N . HIS A 1 226 ? -1.626 25.446 15.267 1.00 94.88 226 HIS A N 1
ATOM 1789 C CA . HIS A 1 226 ? -0.512 26.289 14.804 1.00 94.88 226 HIS A CA 1
ATOM 1790 C C . HIS A 1 226 ? -0.966 27.525 13.994 1.00 94.88 226 HIS A C 1
ATOM 1792 O O . HIS A 1 226 ? -0.143 28.373 13.652 1.00 94.88 226 HIS A O 1
ATOM 1798 N N . GLY A 1 227 ? -2.261 27.641 13.670 1.00 94.88 227 GLY A N 1
ATOM 1799 C CA . GLY A 1 227 ? -2.838 28.723 12.857 1.00 94.88 227 GLY A CA 1
ATOM 1800 C C . GLY A 1 227 ? -2.499 30.143 13.336 1.00 94.88 227 GLY A C 1
ATOM 1801 O O . GLY A 1 227 ? -1.901 30.883 12.558 1.00 94.88 227 GLY A O 1
ATOM 1802 N N . PRO A 1 228 ? -2.782 30.513 14.603 1.00 95.75 228 PRO A N 1
ATOM 1803 C CA . PRO A 1 228 ? -2.473 31.849 15.121 1.00 95.75 228 PRO A CA 1
ATOM 1804 C C . PRO A 1 228 ? -0.997 32.229 14.963 1.00 95.75 228 PRO A C 1
ATOM 1806 O O . PRO A 1 228 ? -0.672 33.350 14.574 1.00 95.75 228 PRO A O 1
ATOM 1809 N N . PHE A 1 229 ? -0.090 31.281 15.216 1.00 97.50 229 PHE A N 1
ATOM 1810 C CA . PHE A 1 229 ? 1.342 31.509 15.059 1.00 97.50 229 PHE A CA 1
ATOM 1811 C C . PHE A 1 229 ? 1.748 31.703 13.591 1.00 97.50 229 PHE A C 1
ATOM 1813 O O . PHE A 1 229 ? 2.524 32.609 13.287 1.00 97.50 229 PHE A O 1
ATOM 1820 N N . LEU A 1 230 ? 1.194 30.914 12.663 1.00 97.50 230 LEU A N 1
ATOM 1821 C CA . LEU A 1 230 ? 1.429 31.117 11.229 1.00 97.50 230 LEU A CA 1
ATOM 1822 C C . LEU A 1 230 ? 0.913 32.480 10.752 1.00 97.50 230 LEU A C 1
ATOM 1824 O O . LEU A 1 230 ? 1.606 33.152 9.990 1.00 97.50 230 LEU A O 1
ATOM 1828 N N . ASP A 1 231 ? -0.253 32.919 11.227 1.00 95.56 231 ASP A N 1
ATOM 1829 C CA . ASP A 1 231 ? -0.809 34.234 10.890 1.00 95.56 231 ASP A CA 1
ATOM 1830 C C . ASP A 1 231 ? 0.090 35.373 11.398 1.00 95.56 231 ASP A C 1
ATOM 1832 O O . ASP A 1 231 ? 0.350 36.338 10.671 1.00 95.56 231 ASP A O 1
ATOM 1836 N N . TYR A 1 232 ? 0.642 35.239 12.608 1.00 97.62 232 TYR A N 1
ATOM 1837 C CA . TYR A 1 232 ? 1.658 36.151 13.137 1.00 97.62 232 TYR A CA 1
ATOM 1838 C C . TYR A 1 232 ? 2.912 36.210 12.250 1.00 97.62 232 TYR A C 1
ATOM 1840 O O . TYR A 1 232 ? 3.388 37.305 11.929 1.00 97.62 232 TYR A O 1
ATOM 1848 N N . LEU A 1 233 ? 3.435 35.060 11.813 1.00 97.44 233 LEU A N 1
ATOM 1849 C CA . LEU A 1 233 ? 4.617 35.001 10.947 1.00 97.44 233 LEU A CA 1
ATOM 1850 C C . LEU A 1 233 ? 4.344 35.607 9.566 1.00 97.44 233 LEU A C 1
ATOM 1852 O O . LEU A 1 233 ? 5.152 36.391 9.068 1.00 97.44 233 LEU A O 1
ATOM 1856 N N . LEU A 1 234 ? 3.184 35.319 8.971 1.00 95.69 234 LEU A N 1
ATOM 1857 C CA . LEU A 1 234 ? 2.754 35.918 7.706 1.00 95.69 234 LEU A CA 1
ATOM 1858 C C . LEU A 1 234 ? 2.636 37.441 7.812 1.00 95.69 234 LEU A C 1
ATOM 1860 O O . LEU A 1 234 ? 3.075 38.150 6.908 1.00 95.69 234 LEU A O 1
ATOM 1864 N N . ALA A 1 235 ? 2.086 37.955 8.913 1.00 93.62 235 ALA A N 1
ATOM 1865 C CA . ALA A 1 235 ? 2.004 39.392 9.157 1.00 93.62 235 ALA A CA 1
ATOM 1866 C C . ALA A 1 235 ? 3.386 40.031 9.389 1.00 93.62 235 ALA A C 1
ATOM 1868 O O . ALA A 1 235 ? 3.594 41.186 9.024 1.00 93.62 235 ALA A O 1
ATOM 1869 N N . SER A 1 236 ? 4.328 39.285 9.971 1.00 93.25 236 SER A N 1
ATOM 1870 C CA . SER A 1 236 ? 5.669 39.779 10.319 1.00 93.25 236 SER A CA 1
ATOM 1871 C C . SER A 1 236 ? 6.672 39.747 9.163 1.00 93.25 236 SER A C 1
ATOM 1873 O O . SER A 1 236 ? 7.730 40.356 9.273 1.00 93.25 236 SER A O 1
ATOM 1875 N N . GLN A 1 237 ? 6.346 39.062 8.063 1.00 93.88 237 GLN A N 1
ATOM 1876 C CA . GLN A 1 237 ? 7.142 39.006 6.830 1.00 93.88 237 GLN A CA 1
ATOM 1877 C C . GLN A 1 237 ? 8.647 38.686 7.041 1.00 93.88 237 GLN A C 1
ATOM 1879 O O . GLN A 1 237 ? 9.503 39.434 6.558 1.00 93.88 237 GLN A O 1
ATOM 1884 N N . PRO A 1 238 ? 9.009 37.594 7.748 1.00 96.88 238 PRO A N 1
ATOM 1885 C CA . PRO A 1 238 ? 10.412 37.235 7.954 1.00 96.88 238 PRO A CA 1
ATOM 1886 C C . PRO A 1 238 ? 11.125 36.907 6.634 1.00 96.88 238 PRO A C 1
ATOM 1888 O O . PRO A 1 238 ? 10.496 36.558 5.634 1.00 96.88 238 PRO A O 1
ATOM 1891 N N . LEU A 1 239 ? 12.461 36.957 6.650 1.00 97.38 239 LEU A N 1
ATOM 1892 C CA . LEU A 1 239 ? 13.309 36.482 5.551 1.00 97.38 239 LEU A CA 1
ATOM 1893 C C . LEU A 1 239 ? 12.992 35.024 5.211 1.00 97.38 239 LEU A C 1
ATOM 1895 O O . LEU A 1 239 ? 12.823 34.691 4.039 1.00 97.38 239 LEU A O 1
ATOM 1899 N N . ARG A 1 240 ? 12.923 34.184 6.250 1.00 97.88 240 ARG A N 1
ATOM 1900 C CA . ARG A 1 240 ? 12.484 32.788 6.202 1.00 97.88 240 ARG A CA 1
ATOM 1901 C C . ARG A 1 240 ? 12.151 32.259 7.594 1.00 97.88 240 ARG A C 1
ATOM 1903 O O . ARG A 1 240 ? 12.635 32.777 8.600 1.00 97.88 240 ARG A O 1
ATOM 1910 N N . CYS A 1 241 ? 11.374 31.192 7.622 1.00 98.69 241 CYS A N 1
ATOM 1911 C CA . CYS A 1 241 ? 11.023 30.395 8.782 1.00 98.69 241 CYS A CA 1
ATOM 1912 C C . CYS A 1 241 ? 11.599 28.992 8.611 1.00 98.69 241 CYS A C 1
ATOM 1914 O O . CYS A 1 241 ? 11.348 28.338 7.602 1.00 98.69 241 CYS A O 1
ATOM 1916 N N . VAL A 1 242 ? 12.361 28.536 9.599 1.00 98.69 242 VAL A N 1
ATOM 1917 C CA . VAL A 1 242 ? 12.946 27.198 9.679 1.00 98.69 242 VAL A CA 1
ATOM 1918 C C . VAL A 1 242 ? 12.303 26.503 10.874 1.00 98.69 242 VAL A C 1
ATOM 1920 O O . VAL A 1 242 ? 12.589 26.839 12.021 1.00 98.69 242 VAL A O 1
ATOM 1923 N N . HIS A 1 243 ? 11.420 25.545 10.614 1.00 98.56 243 HIS A N 1
ATOM 1924 C CA . HIS A 1 243 ? 10.806 24.734 11.662 1.00 98.56 243 HIS A CA 1
ATOM 1925 C C . HIS A 1 243 ? 11.513 23.390 11.718 1.00 98.56 243 HIS A C 1
ATOM 1927 O O . HIS A 1 243 ? 11.447 22.641 10.747 1.00 98.56 243 HIS A O 1
ATOM 1933 N N . VAL A 1 244 ? 12.182 23.097 12.831 1.00 98.00 244 VAL A N 1
ATOM 1934 C CA . VAL A 1 244 ? 12.794 21.802 13.139 1.00 98.00 244 VAL A CA 1
ATOM 1935 C C . VAL A 1 244 ? 11.902 21.103 14.156 1.00 98.00 244 VAL A C 1
ATOM 1937 O O . VAL A 1 244 ? 11.895 21.455 15.329 1.00 98.00 244 VAL A O 1
ATOM 1940 N N . GLU A 1 245 ? 11.091 20.156 13.707 1.00 96.44 245 GLU A N 1
ATOM 1941 C CA . GLU A 1 245 ? 9.989 19.607 14.493 1.00 96.44 245 GLU A CA 1
ATOM 1942 C C . GLU A 1 245 ? 9.765 18.117 14.203 1.00 96.44 245 GLU A C 1
ATOM 1944 O O . GLU A 1 245 ? 10.229 17.544 13.211 1.00 96.44 245 GLU A O 1
ATOM 1949 N N . GLY A 1 246 ? 8.957 17.487 15.053 1.00 94.38 246 GLY A N 1
ATOM 1950 C CA . GLY A 1 246 ? 8.341 16.204 14.750 1.00 94.38 246 GLY A CA 1
ATOM 1951 C C . GLY A 1 246 ? 7.182 16.354 13.757 1.00 94.38 246 GLY A C 1
ATOM 1952 O O . GLY A 1 246 ? 6.029 16.411 14.175 1.00 94.38 246 GLY A O 1
ATOM 1953 N N . ILE A 1 247 ? 7.484 16.438 12.457 1.00 95.19 247 ILE A N 1
ATOM 1954 C CA . ILE A 1 247 ? 6.494 16.656 11.384 1.00 95.19 247 ILE A CA 1
ATOM 1955 C C . ILE A 1 247 ? 5.791 15.336 11.029 1.00 95.19 247 ILE A C 1
ATOM 1957 O O . ILE A 1 247 ? 6.377 14.480 10.360 1.00 95.19 247 ILE A O 1
ATOM 1961 N N . ASN A 1 248 ? 4.533 15.182 11.455 1.00 93.81 248 ASN A N 1
ATOM 1962 C CA . ASN A 1 248 ? 3.749 13.955 11.266 1.00 93.81 248 ASN A CA 1
ATOM 1963 C C . ASN A 1 248 ? 3.627 13.544 9.796 1.00 93.81 248 ASN A C 1
ATOM 1965 O O . ASN A 1 248 ? 3.703 12.366 9.465 1.00 93.81 248 ASN A O 1
ATOM 1969 N N . GLU A 1 249 ? 3.477 14.528 8.916 1.00 95.12 249 GLU A N 1
ATOM 1970 C CA . GLU A 1 249 ? 3.230 14.360 7.485 1.00 95.12 249 GLU A CA 1
ATOM 1971 C C . GLU A 1 249 ? 4.426 13.787 6.706 1.00 95.12 249 GLU A C 1
ATOM 1973 O O . GLU A 1 249 ? 4.332 13.594 5.495 1.00 95.12 249 GLU A O 1
ATOM 1978 N N . LEU A 1 250 ? 5.563 13.555 7.374 1.00 95.00 250 LEU A N 1
ATOM 1979 C CA . LEU A 1 250 ? 6.753 12.934 6.790 1.00 95.00 250 LEU A CA 1
ATOM 1980 C C . LEU A 1 250 ? 6.935 11.461 7.198 1.00 95.00 250 LEU A C 1
ATOM 1982 O O . LEU A 1 250 ? 7.844 10.804 6.685 1.00 95.00 250 LEU A O 1
ATOM 1986 N N . TYR A 1 251 ? 6.111 10.928 8.103 1.00 93.31 251 TYR A N 1
ATOM 1987 C CA . TYR A 1 251 ? 6.137 9.500 8.429 1.00 93.31 251 TYR A CA 1
ATOM 1988 C C . TYR A 1 251 ? 5.553 8.654 7.294 1.00 93.31 251 TYR A C 1
ATOM 1990 O O . TYR A 1 251 ? 4.609 9.067 6.625 1.00 93.31 251 TYR A O 1
ATOM 1998 N N . ASP A 1 252 ? 6.110 7.458 7.100 1.00 88.19 252 ASP A N 1
ATOM 1999 C CA . ASP A 1 252 ? 5.534 6.446 6.217 1.00 88.19 252 ASP A CA 1
ATOM 2000 C C . ASP A 1 252 ? 4.578 5.562 7.030 1.00 88.19 252 ASP A C 1
ATOM 2002 O O . ASP A 1 252 ? 4.996 4.858 7.948 1.00 88.19 252 ASP A O 1
ATOM 2006 N N . GLU A 1 253 ? 3.280 5.609 6.731 1.00 86.06 253 GLU A N 1
ATOM 2007 C CA . GLU A 1 253 ? 2.279 4.834 7.474 1.00 86.06 253 GLU A CA 1
ATOM 2008 C C . GLU A 1 253 ? 2.397 3.317 7.260 1.00 86.06 253 GLU A C 1
ATOM 2010 O O . GLU A 1 253 ? 1.889 2.553 8.089 1.00 86.06 253 GLU A O 1
ATOM 2015 N N . GLU A 1 254 ? 3.090 2.883 6.202 1.00 88.44 254 GLU A N 1
ATOM 2016 C CA . GLU A 1 254 ? 3.343 1.472 5.905 1.00 88.44 254 GLU A CA 1
ATOM 2017 C C . GLU A 1 254 ? 4.608 0.937 6.608 1.00 88.44 254 GLU A C 1
ATOM 2019 O O . GLU A 1 254 ? 4.793 -0.282 6.704 1.00 88.44 254 GLU A O 1
ATOM 2024 N N . ASP A 1 255 ? 5.458 1.813 7.164 1.00 91.31 255 ASP A N 1
ATOM 2025 C CA . ASP A 1 255 ? 6.583 1.412 8.012 1.00 91.31 255 ASP A CA 1
ATOM 2026 C C . ASP A 1 255 ? 6.149 1.225 9.478 1.00 91.31 255 ASP A C 1
ATOM 2028 O O . ASP A 1 255 ? 5.489 2.063 10.095 1.00 91.31 255 ASP A O 1
ATOM 2032 N N . LEU A 1 256 ? 6.549 0.097 10.078 1.00 90.25 256 LEU A N 1
ATOM 2033 C CA . LEU A 1 256 ? 6.148 -0.271 11.439 1.00 90.25 256 LEU A CA 1
ATOM 2034 C C . LEU A 1 256 ? 6.603 0.755 12.484 1.00 90.25 256 LEU A C 1
ATOM 2036 O O . LEU A 1 256 ? 5.840 1.095 13.392 1.00 90.25 256 LEU A O 1
ATOM 2040 N N . LEU A 1 257 ? 7.866 1.180 12.422 1.00 92.56 257 LEU A N 1
ATOM 2041 C CA . LEU A 1 257 ? 8.415 2.076 13.427 1.00 92.56 257 LEU A CA 1
ATOM 2042 C C . LEU A 1 257 ? 7.811 3.464 13.257 1.00 92.56 257 LEU A C 1
ATOM 2044 O O . LEU A 1 257 ? 7.495 4.113 14.254 1.00 92.56 257 LEU A O 1
ATOM 2048 N N . ASP A 1 258 ? 7.651 3.932 12.030 1.00 93.94 258 ASP A N 1
ATOM 2049 C CA . ASP A 1 258 ? 7.007 5.204 11.711 1.00 93.94 258 ASP A CA 1
ATOM 2050 C C . ASP A 1 258 ? 5.555 5.239 12.160 1.00 93.94 258 ASP A C 1
ATOM 2052 O O . ASP A 1 258 ? 5.152 6.188 12.831 1.00 93.94 258 ASP A O 1
ATOM 2056 N N . ARG A 1 259 ? 4.795 4.164 11.926 1.00 94.44 259 ARG A N 1
ATOM 2057 C CA . ARG A 1 259 ? 3.434 4.053 12.450 1.00 94.44 259 ARG A CA 1
ATOM 2058 C C . ARG A 1 259 ? 3.412 4.160 13.971 1.00 94.44 259 ARG A C 1
ATOM 2060 O O . ARG A 1 259 ? 2.554 4.854 14.511 1.00 94.44 259 ARG A O 1
ATOM 2067 N N . LEU A 1 260 ? 4.337 3.511 14.681 1.00 94.56 260 LEU A N 1
ATOM 2068 C CA . LEU A 1 260 ? 4.421 3.622 16.144 1.00 94.56 260 LEU A CA 1
ATOM 2069 C C . LEU A 1 260 ? 4.746 5.049 16.601 1.00 94.56 260 LEU A C 1
ATOM 2071 O O . LEU A 1 260 ? 4.134 5.524 17.558 1.00 94.56 260 LEU A O 1
ATOM 2075 N N . ALA A 1 261 ? 5.658 5.736 15.910 1.00 94.38 261 ALA A N 1
ATOM 2076 C CA . ALA A 1 261 ? 5.993 7.127 16.198 1.00 94.38 261 ALA A CA 1
ATOM 2077 C C . ALA A 1 261 ? 4.811 8.067 15.932 1.00 94.38 261 ALA A C 1
ATOM 2079 O O . ALA A 1 261 ? 4.483 8.893 16.782 1.00 94.38 261 ALA A O 1
ATOM 2080 N N . LEU A 1 262 ? 4.101 7.887 14.817 1.00 94.75 262 LEU A N 1
ATOM 2081 C CA . LEU A 1 262 ? 2.901 8.653 14.489 1.00 94.75 262 LEU A CA 1
ATOM 2082 C C . LEU A 1 262 ? 1.799 8.444 15.539 1.00 94.75 262 LEU A C 1
ATOM 2084 O O . LEU A 1 262 ? 1.254 9.409 16.069 1.00 94.75 262 LEU A O 1
ATOM 2088 N N . ARG A 1 263 ? 1.537 7.191 15.942 1.00 94.81 263 ARG A N 1
ATOM 2089 C CA . ARG A 1 263 ? 0.591 6.891 17.034 1.00 94.81 263 ARG A CA 1
ATOM 2090 C C . ARG A 1 263 ? 1.031 7.520 18.357 1.00 94.81 263 ARG A C 1
ATOM 2092 O O . ARG A 1 263 ? 0.184 7.951 19.137 1.00 94.81 263 ARG A O 1
ATOM 2099 N N . TYR A 1 264 ? 2.334 7.576 18.628 1.00 94.44 264 TYR A N 1
ATOM 2100 C CA . TYR A 1 264 ? 2.864 8.245 19.814 1.00 94.44 264 TYR A CA 1
ATOM 2101 C C . TYR A 1 264 ? 2.613 9.758 19.758 1.00 94.44 264 TYR A C 1
ATOM 2103 O O . TYR A 1 264 ? 2.153 10.327 20.747 1.00 94.44 264 TYR A O 1
ATOM 2111 N N . HIS A 1 265 ? 2.816 10.399 18.603 1.00 94.19 265 HIS A N 1
ATOM 2112 C CA . HIS A 1 265 ? 2.492 11.814 18.395 1.00 94.19 265 HIS A CA 1
ATOM 2113 C C . HIS A 1 265 ? 1.003 12.102 18.607 1.00 94.19 265 HIS A C 1
ATOM 2115 O O . HIS A 1 265 ? 0.662 13.019 19.353 1.00 94.19 265 HIS A O 1
ATOM 2121 N N . GLU A 1 266 ? 0.118 11.285 18.027 1.00 92.62 266 GLU A N 1
ATOM 2122 C CA . GLU A 1 266 ? -1.335 11.387 18.222 1.00 92.62 266 GLU A CA 1
ATOM 2123 C C . GLU A 1 266 ? -1.706 11.304 19.713 1.00 92.62 266 GLU A C 1
ATOM 2125 O O . GLU A 1 266 ? -2.454 12.136 20.224 1.00 92.62 266 GLU A O 1
ATOM 2130 N N . ARG A 1 267 ? -1.144 10.331 20.448 1.00 93.31 267 ARG A N 1
ATOM 2131 C CA . ARG A 1 267 ? -1.395 10.152 21.891 1.00 93.31 267 ARG A CA 1
ATOM 2132 C C . ARG A 1 267 ? -0.916 11.325 22.736 1.00 93.31 267 ARG A C 1
ATOM 2134 O O . ARG A 1 267 ? -1.531 11.635 23.753 1.00 93.31 267 ARG A O 1
ATOM 2141 N N . ARG A 1 268 ? 0.187 11.951 22.333 1.00 92.12 268 ARG A N 1
ATOM 2142 C CA . ARG A 1 268 ? 0.780 13.106 23.011 1.00 92.12 268 ARG A CA 1
ATOM 2143 C C . ARG A 1 268 ? 0.115 14.424 22.615 1.00 92.12 268 ARG A C 1
ATOM 2145 O O . ARG A 1 268 ? 0.454 15.431 23.222 1.00 92.12 268 ARG A O 1
ATOM 2152 N N . ASN A 1 269 ? -0.800 14.437 21.639 1.00 93.50 269 ASN A N 1
ATOM 2153 C CA . ASN A 1 269 ? -1.296 15.664 21.001 1.00 93.50 269 ASN A CA 1
ATOM 2154 C C . ASN A 1 269 ? -0.142 16.550 20.489 1.00 93.50 269 ASN A C 1
ATOM 2156 O O . ASN A 1 269 ? -0.109 17.760 20.708 1.00 93.50 269 ASN A O 1
ATOM 2160 N N . TYR A 1 270 ? 0.850 15.918 19.862 1.00 94.88 270 TYR A N 1
ATOM 2161 C CA . TYR A 1 270 ? 1.963 16.623 19.236 1.00 94.88 270 TYR A CA 1
ATOM 2162 C C . TYR A 1 270 ? 1.555 17.284 17.920 1.00 94.88 270 TYR A C 1
ATOM 2164 O O . TYR A 1 270 ? 0.470 17.036 17.389 1.00 94.88 270 TYR A O 1
ATOM 2172 N N . LEU A 1 271 ? 2.437 18.159 17.428 1.00 95.81 271 LEU A N 1
ATOM 2173 C CA . LEU A 1 271 ? 2.257 18.936 16.206 1.00 95.81 271 LEU A CA 1
ATOM 2174 C C . LEU A 1 271 ? 1.687 18.081 15.070 1.00 95.81 271 LEU A C 1
ATOM 2176 O O . LEU A 1 271 ? 2.215 17.017 14.752 1.00 95.81 271 LEU A O 1
ATOM 2180 N N . SER A 1 272 ? 0.620 18.564 14.444 1.00 94.88 272 SER A N 1
ATOM 2181 C CA . SER A 1 272 ? 0.018 17.935 13.268 1.00 94.88 272 SER A CA 1
ATOM 2182 C C . SER A 1 272 ? -0.468 18.999 12.293 1.00 94.88 272 SER A C 1
ATOM 2184 O O . SER A 1 272 ? -0.811 20.100 12.712 1.00 94.88 272 SER A O 1
ATOM 2186 N N . ASN A 1 273 ? -0.501 18.658 11.003 1.00 95.50 273 ASN A N 1
ATOM 2187 C CA . ASN A 1 273 ? -1.001 19.493 9.903 1.00 95.50 273 ASN A CA 1
ATOM 2188 C C . ASN A 1 273 ? -0.207 20.778 9.597 1.00 95.50 273 ASN A C 1
ATOM 2190 O O . ASN A 1 273 ? -0.651 21.568 8.759 1.00 95.50 273 ASN A O 1
ATOM 2194 N N . LEU A 1 274 ? 0.976 20.983 10.191 1.00 96.94 274 LEU A N 1
ATOM 2195 C CA . LEU A 1 274 ? 1.821 22.139 9.879 1.00 96.94 274 LEU A CA 1
ATOM 2196 C C . LEU A 1 274 ? 2.246 22.140 8.404 1.00 96.94 274 LEU A C 1
ATOM 2198 O O . LEU A 1 274 ? 2.083 23.148 7.717 1.00 96.94 274 LEU A O 1
ATOM 2202 N N . LEU A 1 275 ? 2.791 21.025 7.908 1.00 97.38 275 LEU A N 1
ATOM 2203 C CA . LEU A 1 275 ? 3.267 20.932 6.528 1.00 97.38 275 LEU A CA 1
ATOM 2204 C C . LEU A 1 275 ? 2.092 20.956 5.550 1.00 97.38 275 LEU A C 1
ATOM 2206 O O . LEU A 1 275 ? 2.189 21.592 4.500 1.00 97.38 275 LEU A O 1
ATOM 2210 N N . THR A 1 276 ? 0.976 20.318 5.911 1.00 96.44 276 THR A N 1
ATOM 2211 C CA . THR A 1 276 ? -0.279 20.420 5.152 1.00 96.44 276 THR A CA 1
ATOM 2212 C C . THR A 1 276 ? -0.697 21.882 5.002 1.00 96.44 276 THR A C 1
ATOM 2214 O O . THR A 1 276 ? -0.869 22.356 3.879 1.00 96.44 276 THR A O 1
ATOM 2217 N N . ARG A 1 277 ? -0.752 22.642 6.103 1.00 96.81 277 ARG A N 1
ATOM 2218 C CA . ARG A 1 277 ? -1.155 24.051 6.070 1.00 96.81 277 ARG A CA 1
ATOM 2219 C C . ARG A 1 277 ? -0.172 24.938 5.308 1.00 96.81 277 ARG A C 1
ATOM 2221 O O . ARG A 1 277 ? -0.593 25.857 4.611 1.00 96.81 277 ARG A O 1
ATOM 2228 N N . LEU A 1 278 ? 1.131 24.679 5.404 1.00 97.06 278 LEU A N 1
ATOM 2229 C CA . LEU A 1 278 ? 2.131 25.411 4.620 1.00 97.06 278 LEU A CA 1
ATOM 2230 C C . LEU A 1 278 ? 1.976 25.156 3.115 1.00 97.06 278 LEU A C 1
ATOM 2232 O O . LEU A 1 278 ? 2.089 26.099 2.335 1.00 97.06 278 LEU A O 1
ATOM 2236 N N . ARG A 1 279 ? 1.660 23.921 2.702 1.00 97.38 279 ARG A N 1
ATOM 2237 C CA . ARG A 1 279 ? 1.378 23.587 1.294 1.00 97.38 279 ARG A CA 1
ATOM 2238 C C . ARG A 1 279 ? 0.110 24.269 0.784 1.00 97.38 279 ARG A C 1
ATOM 2240 O O . ARG A 1 279 ? 0.094 24.753 -0.343 1.00 97.38 279 ARG A O 1
ATOM 2247 N N . GLU A 1 280 ? -0.927 24.368 1.614 1.00 95.38 280 GLU A N 1
ATOM 2248 C CA . GLU A 1 280 ? -2.122 25.160 1.291 1.00 95.38 280 GLU A CA 1
ATOM 2249 C C . GLU A 1 280 ? -1.774 26.640 1.094 1.00 95.38 280 GLU A C 1
ATOM 2251 O O . GLU A 1 280 ? -2.138 27.233 0.083 1.00 95.38 280 GLU A O 1
ATOM 2256 N N . LEU A 1 281 ? -1.014 27.235 2.019 1.00 91.69 281 LEU A N 1
ATOM 2257 C CA . LEU A 1 281 ? -0.572 28.629 1.917 1.00 91.69 281 LEU A CA 1
ATOM 2258 C C . LEU A 1 281 ? 0.318 28.875 0.686 1.00 91.69 281 LEU A C 1
ATOM 2260 O O . LEU A 1 281 ? 0.296 29.969 0.117 1.00 91.69 281 LEU A O 1
ATOM 2264 N N . GLU A 1 282 ? 1.108 27.883 0.273 1.00 95.06 282 GLU A N 1
ATOM 2265 C CA . GLU A 1 282 ? 1.915 27.945 -0.946 1.00 95.06 282 GLU A CA 1
ATOM 2266 C C . GLU A 1 282 ? 1.028 27.921 -2.197 1.00 95.06 282 GLU A C 1
ATOM 2268 O O . GLU A 1 282 ? 1.206 28.754 -3.088 1.00 95.06 282 GLU A O 1
ATOM 2273 N N . ALA A 1 283 ? 0.014 27.049 -2.228 1.00 85.31 283 ALA A N 1
ATOM 2274 C CA . ALA A 1 283 ? -0.992 27.013 -3.291 1.00 85.31 283 ALA A CA 1
ATOM 2275 C C . ALA A 1 283 ? -1.817 28.315 -3.360 1.00 85.31 283 ALA A C 1
ATOM 2277 O O . ALA A 1 283 ? -2.146 28.794 -4.444 1.00 85.31 283 ALA A O 1
ATOM 2278 N N . GLU A 1 284 ? -2.082 28.948 -2.212 1.00 89.38 284 GLU A N 1
ATOM 2279 C CA . GLU A 1 284 ? -2.691 30.283 -2.109 1.00 89.38 284 GLU A CA 1
ATOM 2280 C C . GLU A 1 284 ? -1.740 31.421 -2.556 1.00 89.38 284 GLU A C 1
ATOM 2282 O O . GLU A 1 284 ? -2.132 32.594 -2.577 1.00 89.38 284 GLU A O 1
ATOM 2287 N N . GLY A 1 285 ? -0.480 31.114 -2.885 1.00 90.19 285 GLY A N 1
ATOM 2288 C CA . GLY A 1 285 ? 0.536 32.089 -3.280 1.00 90.19 285 GLY A CA 1
ATOM 2289 C C . GLY A 1 285 ? 0.965 33.027 -2.149 1.00 90.19 285 GLY A C 1
ATOM 2290 O O . GLY A 1 285 ? 1.449 34.127 -2.424 1.00 90.19 285 GLY A O 1
ATOM 2291 N N . LYS A 1 286 ? 0.758 32.630 -0.888 1.00 93.12 286 LYS A N 1
ATOM 2292 C CA . LYS A 1 286 ? 1.118 33.412 0.307 1.00 93.12 286 LYS A CA 1
ATOM 2293 C C . LYS A 1 286 ? 2.516 33.092 0.817 1.00 93.12 286 LYS A C 1
ATOM 2295 O O . LYS A 1 286 ? 3.162 33.970 1.388 1.00 93.12 286 LYS A O 1
ATOM 2300 N N . VAL A 1 287 ? 2.987 31.865 0.607 1.00 96.81 287 VAL A N 1
ATOM 2301 C CA . VAL A 1 287 ? 4.334 31.423 0.995 1.00 96.81 287 VAL A CA 1
ATOM 2302 C C . VAL A 1 287 ? 5.031 30.697 -0.152 1.00 96.81 287 VAL A C 1
ATOM 2304 O O . VAL A 1 287 ? 4.413 30.362 -1.159 1.00 96.81 287 VAL A O 1
ATOM 2307 N N . VAL A 1 288 ? 6.330 30.478 0.011 1.00 96.44 288 VAL A N 1
ATOM 2308 C CA . VAL A 1 288 ? 7.157 29.581 -0.796 1.00 96.44 288 VAL A CA 1
ATOM 2309 C C . VAL A 1 288 ? 7.845 28.628 0.166 1.00 96.44 288 VAL A C 1
ATOM 2311 O O . VAL A 1 288 ? 8.524 29.087 1.086 1.00 96.44 288 VAL A O 1
ATOM 2314 N N . ILE A 1 289 ? 7.681 27.326 -0.036 1.00 98.25 289 ILE A N 1
ATOM 2315 C CA . ILE A 1 289 ? 8.408 26.292 0.692 1.00 98.25 289 ILE A CA 1
ATOM 2316 C C . ILE A 1 289 ? 9.769 26.122 0.009 1.00 98.25 289 ILE A C 1
ATOM 2318 O O . ILE A 1 289 ? 9.871 25.715 -1.144 1.00 98.25 289 ILE A O 1
ATOM 2322 N N . GLU A 1 290 ? 10.836 26.472 0.722 1.00 96.50 290 GLU A N 1
ATOM 2323 C CA . GLU A 1 290 ? 12.209 26.443 0.209 1.00 96.50 290 GLU A CA 1
ATOM 2324 C C . GLU A 1 290 ? 12.856 25.064 0.374 1.00 96.50 290 GLU A C 1
ATOM 2326 O O . GLU A 1 290 ? 13.686 24.669 -0.445 1.00 96.50 290 GLU A O 1
ATOM 2331 N N . ALA A 1 291 ? 12.493 24.328 1.430 1.00 96.62 291 ALA A N 1
ATOM 2332 C CA . ALA A 1 291 ? 12.982 22.976 1.674 1.00 96.62 291 ALA A CA 1
ATOM 2333 C C . ALA A 1 291 ? 12.035 22.188 2.586 1.00 96.62 291 ALA A C 1
ATOM 2335 O O . ALA A 1 291 ? 11.445 22.736 3.514 1.00 96.62 291 ALA A O 1
ATOM 2336 N N . VAL A 1 292 ? 11.948 20.878 2.361 1.00 97.62 292 VAL A N 1
ATOM 2337 C CA . VAL A 1 292 ? 11.323 19.917 3.277 1.00 97.62 292 VAL A CA 1
ATOM 2338 C C . VAL A 1 292 ? 12.245 18.719 3.355 1.00 97.62 292 VAL A C 1
ATOM 2340 O O . VAL A 1 292 ? 12.614 18.170 2.317 1.00 97.62 292 VAL A O 1
ATOM 2343 N N . HIS A 1 293 ? 12.612 18.305 4.562 1.00 97.00 293 HIS A N 1
ATOM 2344 C CA . HIS A 1 293 ? 13.501 17.167 4.733 1.00 97.00 293 HIS A CA 1
ATOM 2345 C C . HIS A 1 293 ? 13.171 16.363 5.980 1.00 97.00 293 HIS A C 1
ATOM 2347 O O . HIS A 1 293 ? 12.909 16.904 7.058 1.00 97.00 293 HIS A O 1
ATOM 2353 N N . ARG A 1 294 ? 13.242 15.043 5.832 1.00 95.12 294 ARG A N 1
ATOM 2354 C CA . ARG A 1 294 ? 13.050 14.099 6.922 1.00 95.12 294 ARG A CA 1
ATOM 2355 C C . ARG A 1 294 ? 14.400 13.590 7.410 1.00 95.12 294 ARG A C 1
ATOM 2357 O O . ARG A 1 294 ? 15.084 12.874 6.688 1.00 95.12 294 ARG A O 1
ATOM 2364 N N . GLN A 1 295 ? 14.725 13.874 8.670 1.00 90.94 295 GLN A N 1
ATOM 2365 C CA . GLN A 1 295 ? 16.010 13.478 9.257 1.00 90.94 295 GLN A CA 1
ATOM 2366 C C . GLN A 1 295 ? 16.157 11.971 9.443 1.00 90.94 295 GLN A C 1
ATOM 2368 O O . GLN A 1 295 ? 17.254 11.450 9.318 1.00 90.94 295 GLN A O 1
ATOM 2373 N N . ARG A 1 296 ? 15.071 11.258 9.782 1.00 93.06 296 ARG A N 1
ATOM 2374 C CA . ARG A 1 296 ? 15.126 9.844 10.216 1.00 93.06 296 ARG A CA 1
ATOM 2375 C C . ARG A 1 296 ? 16.067 9.631 11.417 1.00 93.06 296 ARG A C 1
ATOM 2377 O O . ARG A 1 296 ? 16.672 8.567 11.556 1.00 93.06 296 ARG A O 1
ATOM 2384 N N . PHE A 1 297 ? 16.173 10.648 12.274 1.00 94.38 297 PHE A N 1
ATOM 2385 C CA . PHE A 1 297 ? 16.827 10.608 13.576 1.00 94.38 297 PHE A CA 1
ATOM 2386 C C . PHE A 1 297 ? 15.869 11.121 14.654 1.00 94.38 297 PHE A C 1
ATOM 2388 O O . PHE A 1 297 ? 15.134 12.090 14.435 1.00 94.38 297 PHE A O 1
ATOM 2395 N N . GLY A 1 298 ? 15.901 10.499 15.829 1.00 92.00 298 GLY A N 1
ATOM 2396 C CA . GLY A 1 298 ? 15.157 10.980 16.983 1.00 92.00 298 GLY A CA 1
ATOM 2397 C C . GLY A 1 298 ? 15.279 10.098 18.216 1.00 92.00 298 GLY A C 1
ATOM 2398 O O . GLY A 1 298 ? 16.183 9.269 18.347 1.00 92.00 298 GLY A O 1
ATOM 2399 N N . THR A 1 299 ? 14.357 10.296 19.150 1.00 90.00 299 THR A N 1
ATOM 2400 C CA . THR A 1 299 ? 14.285 9.506 20.382 1.00 90.00 299 THR A CA 1
ATOM 2401 C C . THR A 1 299 ? 13.815 8.081 20.082 1.00 90.00 299 THR A C 1
ATOM 2403 O O . THR A 1 299 ? 13.326 7.786 18.993 1.00 90.00 299 THR A O 1
ATOM 2406 N N . ARG A 1 300 ? 13.865 7.175 21.063 1.00 90.31 300 ARG A N 1
ATOM 2407 C CA . ARG A 1 300 ? 13.255 5.838 20.925 1.00 90.31 300 ARG A CA 1
ATOM 2408 C C . ARG A 1 300 ? 11.749 5.838 20.605 1.00 90.31 300 ARG A C 1
ATOM 2410 O O . ARG A 1 300 ? 11.221 4.803 20.196 1.00 90.31 300 ARG A O 1
ATOM 2417 N N . PHE A 1 301 ? 11.038 6.951 20.784 1.00 92.19 301 PHE A N 1
ATOM 2418 C CA . PHE A 1 301 ? 9.595 7.007 20.531 1.00 92.19 301 PHE A CA 1
ATOM 2419 C C . PHE A 1 301 ? 9.233 7.729 19.236 1.00 92.19 301 PHE A C 1
ATOM 2421 O O . PHE A 1 301 ? 8.186 7.428 18.674 1.00 92.19 301 PHE A O 1
ATOM 2428 N N . ASN A 1 302 ? 10.075 8.639 18.740 1.00 91.94 302 ASN A N 1
ATOM 2429 C CA . ASN A 1 302 ? 9.753 9.455 17.574 1.00 91.94 302 ASN A CA 1
ATOM 2430 C C . ASN A 1 302 ? 10.958 10.129 16.905 1.00 91.94 302 ASN A C 1
ATOM 2432 O O . ASN A 1 302 ? 12.013 10.280 17.514 1.00 91.94 302 ASN A O 1
ATOM 2436 N N . ASP A 1 303 ? 10.752 10.593 15.671 1.00 88.31 303 ASP A N 1
ATOM 2437 C CA . ASP A 1 303 ? 11.670 11.434 14.906 1.00 88.31 303 ASP A CA 1
ATOM 2438 C C . ASP A 1 303 ? 11.359 12.916 15.215 1.00 88.31 303 ASP A C 1
ATOM 2440 O O . ASP A 1 303 ? 10.277 13.409 14.897 1.00 88.31 303 ASP A O 1
ATOM 2444 N N . THR A 1 304 ? 12.284 13.639 15.854 1.00 86.00 304 THR A N 1
ATOM 2445 C CA . THR A 1 304 ? 12.035 15.006 16.380 1.00 86.00 304 THR A CA 1
ATOM 2446 C C . THR A 1 304 ? 12.756 16.119 15.622 1.00 86.00 304 THR A C 1
ATOM 2448 O O . THR A 1 304 ? 12.607 17.284 15.972 1.00 86.00 304 THR A O 1
ATOM 2451 N N . PHE A 1 305 ? 13.569 15.779 14.619 1.00 93.00 305 PHE A N 1
ATOM 2452 C CA . PHE A 1 305 ? 14.540 16.708 14.023 1.00 93.00 305 PHE A CA 1
ATOM 2453 C C . PHE A 1 305 ? 14.258 17.074 12.557 1.00 93.00 305 PHE A C 1
ATOM 2455 O O . PHE A 1 305 ? 15.033 17.821 11.951 1.00 93.00 305 PHE A O 1
ATOM 2462 N N . SER A 1 306 ? 13.188 16.539 11.962 1.00 96.44 306 SER A N 1
ATOM 2463 C CA . SER A 1 306 ? 12.794 16.857 10.582 1.00 96.44 306 SER A CA 1
ATOM 2464 C C . SER A 1 306 ? 12.539 18.352 10.417 1.00 96.44 306 SER A C 1
ATOM 2466 O O . SER A 1 306 ? 12.214 19.028 11.389 1.00 96.44 306 SER A O 1
ATOM 2468 N N . TYR A 1 307 ? 12.679 18.882 9.200 1.00 97.88 307 TYR A N 1
ATOM 2469 C CA . TYR A 1 307 ? 12.489 20.311 8.987 1.00 97.88 307 TYR A CA 1
ATOM 2470 C C . TYR A 1 307 ? 11.664 20.678 7.763 1.00 97.88 307 TYR A C 1
ATOM 2472 O O . TYR A 1 307 ? 11.668 19.995 6.738 1.00 97.88 307 TYR A O 1
ATOM 2480 N N . VAL A 1 308 ? 10.995 21.822 7.882 1.00 98.50 308 VAL A N 1
ATOM 2481 C CA . VAL A 1 308 ? 10.406 22.572 6.775 1.00 98.50 308 VAL A CA 1
ATOM 2482 C C . VAL A 1 308 ? 10.915 24.009 6.829 1.00 98.50 308 VAL A C 1
ATOM 2484 O O . VAL A 1 308 ? 10.886 24.655 7.878 1.00 98.50 308 VAL A O 1
ATOM 2487 N N . VAL A 1 309 ? 11.398 24.499 5.690 1.00 98.69 309 VAL A N 1
ATOM 2488 C CA . VAL A 1 309 ? 11.843 25.879 5.494 1.00 98.69 309 VAL A CA 1
ATOM 2489 C C . VAL A 1 309 ? 10.901 26.551 4.518 1.00 98.69 309 VAL A C 1
ATOM 2491 O O . VAL A 1 309 ? 10.650 26.019 3.438 1.00 98.69 309 VAL A O 1
ATOM 2494 N N . TRP A 1 310 ? 10.386 27.717 4.881 1.00 98.62 310 TRP A N 1
ATOM 2495 C CA . TRP A 1 310 ? 9.500 28.492 4.024 1.00 98.62 310 TRP A CA 1
ATOM 2496 C C . TRP A 1 310 ? 9.706 29.987 4.228 1.00 98.62 310 TRP A C 1
ATOM 2498 O O . TRP A 1 310 ? 10.234 30.426 5.245 1.00 98.62 310 TRP A O 1
ATOM 2508 N N . ARG A 1 311 ? 9.260 30.790 3.267 1.00 97.31 311 ARG A N 1
ATOM 2509 C CA . ARG A 1 311 ? 9.231 32.251 3.378 1.00 97.31 311 ARG A CA 1
ATOM 2510 C C . ARG A 1 311 ? 7.910 32.815 2.862 1.00 97.31 311 ARG A C 1
ATOM 2512 O O . ARG A 1 311 ? 7.299 32.209 1.981 1.00 97.31 311 ARG A O 1
ATOM 2519 N N . PRO A 1 312 ? 7.457 33.973 3.353 1.00 96.56 312 PRO A N 1
ATOM 2520 C CA . PRO A 1 312 ? 6.315 34.662 2.772 1.00 96.56 312 PRO A CA 1
ATOM 2521 C C . PRO A 1 312 ? 6.622 35.180 1.355 1.00 96.56 312 PRO A C 1
ATOM 2523 O O . PRO A 1 312 ? 7.760 35.525 1.017 1.00 96.56 312 PRO A O 1
ATOM 2526 N N . VAL A 1 313 ? 5.591 35.247 0.511 1.00 93.31 313 VAL A N 1
ATOM 2527 C CA . VAL A 1 313 ? 5.653 35.918 -0.795 1.00 93.31 313 VAL A CA 1
ATOM 2528 C C . VAL A 1 313 ? 5.524 37.420 -0.570 1.00 93.31 313 VAL A C 1
ATOM 2530 O O . VAL A 1 313 ? 4.528 37.886 -0.014 1.00 93.31 313 VAL A O 1
ATOM 2533 N N . ARG A 1 314 ? 6.521 38.192 -1.020 1.00 82.62 314 ARG A N 1
ATOM 2534 C CA . ARG A 1 314 ? 6.508 39.651 -0.847 1.00 82.62 314 ARG A CA 1
ATOM 2535 C C . ARG A 1 314 ? 5.405 40.293 -1.710 1.00 82.62 314 ARG A C 1
ATOM 2537 O O . ARG A 1 314 ? 5.155 39.819 -2.822 1.00 82.62 314 ARG A O 1
ATOM 2544 N N . PRO A 1 315 ? 4.783 41.404 -1.268 1.00 65.88 315 PRO A N 1
ATOM 2545 C CA . PRO A 1 315 ? 3.731 42.097 -2.025 1.00 65.88 315 PRO A CA 1
ATOM 2546 C C . PRO A 1 315 ? 4.116 42.438 -3.478 1.00 65.88 315 PRO A C 1
ATOM 2548 O O . PRO A 1 315 ? 3.296 42.317 -4.389 1.00 65.88 315 PRO A O 1
ATOM 2551 N N . ASP A 1 316 ? 5.382 42.779 -3.718 1.00 62.47 316 ASP A N 1
ATOM 2552 C CA . ASP A 1 316 ? 5.901 43.134 -5.047 1.00 62.47 316 ASP A CA 1
ATOM 2553 C C . ASP A 1 316 ? 5.983 41.923 -5.995 1.00 62.47 316 ASP A C 1
ATOM 2555 O O . ASP A 1 316 ? 5.786 42.046 -7.208 1.00 62.47 316 ASP A O 1
ATOM 2559 N N . GLU A 1 317 ? 6.237 40.731 -5.443 1.00 66.06 317 GLU A N 1
ATOM 2560 C CA . GLU A 1 317 ? 6.219 39.459 -6.177 1.00 66.06 317 GLU A CA 1
ATOM 2561 C C . GLU A 1 317 ? 4.782 39.048 -6.525 1.00 66.06 317 GLU A C 1
ATOM 2563 O O . GLU A 1 317 ? 4.543 38.498 -7.602 1.00 66.06 317 GLU A O 1
ATOM 2568 N N . ARG A 1 318 ? 3.820 39.377 -5.652 1.00 58.25 318 ARG A N 1
ATOM 2569 C CA . ARG A 1 318 ? 2.386 39.134 -5.859 1.00 58.25 318 ARG A CA 1
ATOM 2570 C C . ARG A 1 318 ? 1.844 39.955 -7.035 1.00 58.25 318 ARG A C 1
ATOM 2572 O O . ARG A 1 318 ? 1.282 39.389 -7.969 1.00 58.25 318 ARG A O 1
ATOM 2579 N N . ASN A 1 319 ? 2.165 41.251 -7.077 1.00 50.84 319 ASN A N 1
ATOM 2580 C CA . ASN A 1 319 ? 1.759 42.155 -8.161 1.00 50.84 319 ASN A CA 1
ATOM 2581 C C . ASN A 1 319 ? 2.337 41.765 -9.537 1.00 50.84 319 ASN A C 1
ATOM 2583 O O . ASN A 1 319 ? 1.683 41.964 -10.561 1.00 50.84 319 ASN A O 1
ATOM 2587 N N . ARG A 1 320 ? 3.545 41.183 -9.599 1.00 55.00 320 ARG A N 1
ATOM 2588 C CA . ARG A 1 320 ? 4.122 40.677 -10.863 1.00 55.00 320 ARG A CA 1
ATOM 2589 C C . ARG A 1 320 ? 3.444 39.399 -11.364 1.00 55.00 320 ARG A C 1
ATOM 2591 O O . ARG A 1 320 ? 3.371 39.207 -12.577 1.00 55.00 320 ARG A O 1
ATOM 2598 N N . ARG A 1 321 ? 2.944 38.543 -10.464 1.00 52.25 321 ARG A N 1
ATOM 2599 C CA . ARG A 1 321 ? 2.161 37.350 -10.836 1.00 52.25 321 ARG A CA 1
ATOM 2600 C C . ARG A 1 321 ? 0.771 37.733 -11.351 1.00 52.25 321 ARG A C 1
ATOM 2602 O O . ARG A 1 321 ? 0.340 37.178 -12.358 1.00 52.25 321 ARG A O 1
ATOM 2609 N N . ASP A 1 322 ? 0.145 38.740 -10.746 1.00 46.94 322 ASP A N 1
ATOM 2610 C CA . ASP A 1 322 ? -1.172 39.247 -11.162 1.00 46.94 322 ASP A CA 1
ATOM 2611 C C . ASP A 1 322 ? -1.111 40.074 -12.466 1.00 46.94 322 ASP A C 1
ATOM 2613 O O . ASP A 1 322 ? -2.033 40.043 -13.278 1.00 46.94 322 ASP A O 1
ATOM 2617 N N . ALA A 1 323 ? 0.002 40.763 -12.743 1.00 42.38 323 ALA A N 1
ATOM 2618 C CA . ALA A 1 323 ? 0.199 41.475 -14.012 1.00 42.38 323 ALA A CA 1
ATOM 2619 C C . ALA A 1 323 ? 0.468 40.538 -15.212 1.00 42.38 323 ALA A C 1
ATOM 2621 O O . ALA A 1 323 ? 0.183 40.897 -16.356 1.00 42.38 323 ALA A O 1
ATOM 2622 N N . GLY A 1 324 ? 0.992 39.329 -14.973 1.00 39.50 324 GLY A N 1
ATOM 2623 C CA . GLY A 1 324 ? 1.286 38.337 -16.017 1.00 39.50 324 GLY A CA 1
ATOM 2624 C C . GLY A 1 324 ? 0.049 37.660 -16.625 1.00 39.50 324 GLY A C 1
ATOM 2625 O O . GLY A 1 324 ? 0.133 37.107 -17.721 1.00 39.50 324 GLY A O 1
ATOM 2626 N N . THR A 1 325 ? -1.105 37.730 -15.957 1.00 42.66 325 THR A N 1
ATOM 2627 C CA . THR A 1 325 ? -2.375 37.119 -16.392 1.00 42.66 325 THR A CA 1
ATOM 2628 C C . THR A 1 325 ? -3.303 38.084 -17.142 1.00 42.66 325 THR A C 1
ATOM 2630 O O . THR A 1 325 ? -4.204 37.629 -17.843 1.00 42.66 325 THR A O 1
ATOM 2633 N N . ALA A 1 326 ? -3.054 39.399 -17.106 1.00 36.66 326 ALA A N 1
ATOM 2634 C CA . ALA A 1 326 ? -3.870 40.409 -17.799 1.00 36.66 326 ALA A CA 1
ATOM 2635 C C . ALA A 1 326 ? -3.489 40.644 -19.282 1.00 36.66 326 ALA A C 1
ATOM 2637 O O . ALA A 1 326 ? -4.157 41.392 -19.996 1.00 36.66 326 ALA A O 1
ATOM 2638 N N . GLY A 1 327 ? -2.418 40.016 -19.775 1.00 34.59 327 GLY A N 1
ATOM 2639 C CA . GLY A 1 327 ? -1.819 40.307 -21.080 1.00 34.59 327 GLY A CA 1
ATOM 2640 C C . GLY A 1 327 ? -2.120 39.294 -22.183 1.00 34.59 327 GLY A C 1
ATOM 2641 O O . GLY A 1 327 ? -1.177 38.830 -22.813 1.00 34.59 327 GLY A O 1
ATOM 2642 N N . ARG A 1 328 ? -3.384 38.916 -22.428 1.00 37.97 328 ARG A N 1
ATOM 2643 C CA . ARG A 1 328 ? -3.792 38.202 -23.664 1.00 37.97 328 ARG A CA 1
ATOM 2644 C C . ARG A 1 328 ? -5.307 38.296 -23.900 1.00 37.97 328 ARG A C 1
ATOM 2646 O O . ARG A 1 328 ? -6.049 37.350 -23.669 1.00 37.97 328 ARG A O 1
ATOM 2653 N N . ALA A 1 329 ? -5.760 39.441 -24.409 1.00 29.69 329 ALA A N 1
ATOM 2654 C CA . ALA A 1 329 ? -7.066 39.574 -25.056 1.00 29.69 329 ALA A CA 1
ATOM 2655 C C . ALA A 1 329 ? -6.864 39.889 -26.549 1.00 29.69 329 ALA A C 1
ATOM 2657 O O . ALA A 1 329 ? -6.180 40.848 -26.904 1.00 29.69 329 ALA A O 1
ATOM 2658 N N . ALA A 1 330 ? -7.422 39.037 -27.411 1.00 30.23 330 ALA A N 1
ATOM 2659 C CA . ALA A 1 330 ? -7.480 39.202 -28.865 1.00 30.23 330 ALA A CA 1
ATOM 2660 C C . ALA A 1 330 ? -8.631 40.159 -29.265 1.00 30.23 330 ALA A C 1
ATOM 2662 O O . ALA A 1 330 ? -9.552 40.360 -28.469 1.00 30.23 330 ALA A O 1
ATOM 2663 N N . PRO A 1 331 ? -8.591 40.782 -30.461 1.00 28.84 331 PRO A N 1
ATOM 2664 C CA . PRO A 1 331 ? -9.413 41.945 -30.772 1.00 28.84 331 PRO A CA 1
ATOM 2665 C C . PRO A 1 331 ? -10.860 41.592 -31.136 1.00 28.84 331 PRO A C 1
ATOM 2667 O O . PRO A 1 331 ? -11.163 40.536 -31.688 1.00 28.84 331 PRO A O 1
ATOM 2670 N N . ALA A 1 332 ? -11.738 42.546 -30.835 1.00 29.98 332 ALA A N 1
ATOM 2671 C CA . ALA A 1 332 ? -13.175 42.510 -31.043 1.00 29.98 332 ALA A CA 1
ATOM 2672 C C . ALA A 1 332 ? -13.586 42.520 -32.527 1.00 29.98 332 ALA A C 1
ATOM 2674 O O . ALA A 1 332 ? -13.093 43.322 -33.320 1.00 29.98 332 ALA A O 1
ATOM 2675 N N . THR A 1 333 ? -14.608 41.728 -32.853 1.00 29.45 333 THR A N 1
ATOM 2676 C CA . THR A 1 333 ? -15.484 41.919 -34.019 1.00 29.45 333 THR A CA 1
ATOM 2677 C C . THR A 1 333 ? -16.914 42.102 -33.524 1.00 29.45 333 THR A C 1
ATOM 2679 O O . THR A 1 333 ? -17.390 41.332 -32.693 1.00 29.45 333 THR A O 1
ATOM 2682 N N . GLY A 1 334 ? -17.565 43.176 -33.972 1.00 27.11 334 GLY A N 1
ATOM 2683 C CA . GLY A 1 334 ? -18.789 43.700 -33.370 1.00 27.11 334 GLY A CA 1
ATOM 2684 C C . GLY A 1 334 ? -20.115 43.279 -34.012 1.00 27.11 334 GLY A C 1
ATOM 2685 O O . GLY A 1 334 ? -20.142 42.746 -35.114 1.00 27.11 334 GLY A O 1
ATOM 2686 N N . LYS A 1 335 ? -21.180 43.702 -33.300 1.00 28.84 335 LYS A N 1
ATOM 2687 C CA . LYS A 1 335 ? -22.600 43.933 -33.673 1.00 28.84 335 LYS A CA 1
ATOM 2688 C C . LYS A 1 335 ? -23.379 42.676 -34.111 1.00 28.84 335 LYS A C 1
ATOM 2690 O O . LYS A 1 335 ? -22.960 41.963 -35.000 1.00 28.84 335 LYS A O 1
ATOM 2695 N N . SER A 1 336 ? -24.562 42.351 -33.589 1.00 25.36 336 SER A N 1
ATOM 2696 C CA . SER A 1 336 ? -25.747 43.165 -33.271 1.00 25.36 336 SER A CA 1
ATOM 2697 C C . SER A 1 336 ? -26.814 42.268 -32.612 1.00 25.36 336 SER A C 1
ATOM 2699 O O . SER A 1 336 ? -26.815 41.066 -32.856 1.00 25.36 336 SER A O 1
ATOM 2701 N N . GLY A 1 337 ? -27.742 42.844 -31.837 1.00 26.81 337 GLY A N 1
ATOM 2702 C CA . GLY A 1 337 ? -28.979 42.158 -31.433 1.00 26.81 337 GLY A CA 1
ATOM 2703 C C . GLY A 1 337 ? -29.522 42.566 -30.062 1.00 26.81 337 GLY A C 1
ATOM 2704 O O . GLY A 1 337 ? -28.981 42.180 -29.038 1.00 26.81 337 GLY A O 1
ATOM 2705 N N . VAL A 1 338 ? -30.588 43.363 -30.069 1.00 27.86 338 VAL A N 1
ATOM 2706 C CA . VAL A 1 338 ? -31.311 43.957 -28.929 1.00 27.86 338 VAL A CA 1
ATOM 2707 C C . VAL A 1 338 ? -32.348 42.979 -28.349 1.00 27.86 338 VAL A C 1
ATOM 2709 O O . VAL A 1 338 ? -33.007 42.300 -29.130 1.00 27.86 338 VAL A O 1
ATOM 2712 N N . GLY A 1 339 ? -32.603 43.015 -27.029 1.00 24.92 339 GLY A N 1
ATOM 2713 C CA . GLY A 1 339 ? -33.956 42.752 -26.499 1.00 24.92 339 GLY A CA 1
ATOM 2714 C C . GLY A 1 339 ? -34.104 42.034 -25.148 1.00 24.92 339 GLY A C 1
ATOM 2715 O O . GLY A 1 339 ? -34.055 40.816 -25.096 1.00 24.92 339 GLY A O 1
ATOM 2716 N N . ASN A 1 340 ? -34.463 42.823 -24.127 1.00 26.50 340 ASN A N 1
ATOM 2717 C CA . ASN A 1 340 ? -35.321 42.529 -22.962 1.00 26.50 340 ASN A CA 1
ATOM 2718 C C . ASN A 1 340 ? -34.895 41.595 -21.807 1.00 26.50 340 ASN A C 1
ATOM 2720 O O . ASN A 1 340 ? -34.949 40.375 -21.875 1.00 26.50 340 ASN A O 1
ATOM 2724 N N . SER A 1 341 ? -34.647 42.270 -20.676 1.00 28.44 341 SER A N 1
ATOM 2725 C CA . SER A 1 341 ? -35.205 42.062 -19.327 1.00 28.44 341 SER A CA 1
ATOM 2726 C C . SER A 1 341 ? -35.829 40.708 -18.955 1.00 28.44 341 SER A C 1
ATOM 2728 O O . SER A 1 341 ? -36.922 40.379 -19.412 1.00 28.44 341 SER A O 1
ATOM 2730 N N . ALA A 1 342 ? -35.272 40.087 -17.916 1.00 24.84 342 ALA A N 1
ATOM 2731 C CA . ALA A 1 342 ? -36.028 39.701 -16.723 1.00 24.84 342 ALA A CA 1
ATOM 2732 C C . ALA A 1 342 ? -35.049 39.510 -15.556 1.00 24.84 342 ALA A C 1
ATOM 2734 O O . ALA A 1 342 ? -34.050 38.806 -15.676 1.00 24.84 342 ALA A O 1
ATOM 2735 N N . ALA A 1 343 ? -35.327 40.183 -14.443 1.00 30.45 343 ALA A N 1
ATOM 2736 C CA . ALA A 1 343 ? -34.652 39.965 -13.177 1.00 30.45 343 ALA A CA 1
ATOM 2737 C C . ALA A 1 343 ? -34.964 38.553 -12.657 1.00 30.45 343 ALA A C 1
ATOM 2739 O O . ALA A 1 343 ? -36.134 38.181 -12.592 1.00 30.45 343 ALA A O 1
ATOM 2740 N N . ALA A 1 344 ? -33.936 37.802 -12.260 1.00 25.36 344 ALA A N 1
ATOM 2741 C CA . ALA A 1 344 ? -34.067 36.645 -11.383 1.00 25.36 344 ALA A CA 1
ATOM 2742 C C . ALA A 1 344 ? -32.741 36.387 -10.648 1.00 25.36 344 ALA A C 1
ATOM 2744 O O . ALA A 1 344 ? -31.695 36.235 -11.271 1.00 25.36 344 ALA A O 1
ATOM 2745 N N . ASP A 1 345 ? -32.849 36.373 -9.322 1.00 24.77 345 ASP A N 1
ATOM 2746 C CA . ASP A 1 345 ? -31.982 35.745 -8.324 1.00 24.77 345 ASP A CA 1
ATOM 2747 C C . ASP A 1 345 ? -30.465 35.974 -8.359 1.00 24.77 345 ASP A C 1
ATOM 2749 O O . ASP A 1 345 ? -29.679 35.281 -9.004 1.00 24.77 345 ASP A O 1
ATOM 2753 N N . THR A 1 346 ? -30.036 36.861 -7.462 1.00 27.44 346 THR A N 1
ATOM 2754 C CA . THR A 1 346 ? -28.731 36.791 -6.807 1.00 27.44 346 THR A CA 1
ATOM 2755 C C . THR A 1 346 ? -28.668 35.551 -5.904 1.00 27.44 346 THR A C 1
ATOM 2757 O O . THR A 1 346 ? -28.975 35.621 -4.714 1.00 27.44 346 THR A O 1
ATOM 2760 N N . GLY A 1 347 ? -28.269 34.412 -6.472 1.00 25.38 347 GLY A N 1
ATOM 2761 C CA . GLY A 1 347 ? -27.749 33.267 -5.718 1.00 25.38 347 GLY A CA 1
ATOM 2762 C C . GLY A 1 347 ? -26.328 33.539 -5.189 1.00 25.38 347 GLY A C 1
ATOM 2763 O O . GLY A 1 347 ? -25.630 34.402 -5.729 1.00 25.38 347 GLY A O 1
ATOM 2764 N N . PRO A 1 348 ? -25.888 32.848 -4.121 1.00 26.22 348 PRO A N 1
ATOM 2765 C CA . PRO A 1 348 ? -24.667 33.187 -3.400 1.00 26.22 348 PRO A CA 1
ATOM 2766 C C . PRO A 1 348 ? -23.422 32.986 -4.268 1.00 26.22 348 PRO A C 1
ATOM 2768 O O . PRO A 1 348 ? -23.344 32.055 -5.070 1.00 26.22 348 PRO A O 1
ATOM 2771 N N . ALA A 1 349 ? -22.449 33.877 -4.067 1.00 26.84 349 ALA A N 1
ATOM 2772 C CA . ALA A 1 349 ? -21.127 33.858 -4.673 1.00 26.84 349 ALA A CA 1
ATOM 2773 C C . ALA A 1 349 ? -20.563 32.431 -4.770 1.00 26.84 349 ALA A C 1
ATOM 2775 O O . ALA A 1 349 ? -20.476 31.709 -3.775 1.00 26.84 349 ALA A O 1
ATOM 2776 N N . SER A 1 350 ? -20.183 32.037 -5.985 1.00 29.59 350 SER A N 1
ATOM 2777 C CA . SER A 1 350 ? -19.542 30.762 -6.280 1.00 29.59 350 SER A CA 1
ATOM 2778 C C . SER A 1 350 ? -18.310 30.574 -5.392 1.00 29.59 350 SER A C 1
ATOM 2780 O O . SER A 1 350 ? -17.304 31.263 -5.571 1.00 29.59 350 SER A O 1
ATOM 2782 N N . GLN A 1 351 ? -18.385 29.634 -4.450 1.00 30.53 351 GLN A N 1
ATOM 2783 C CA . GLN A 1 351 ? -17.214 29.077 -3.778 1.00 30.53 351 GLN A CA 1
ATOM 2784 C C . GLN A 1 351 ? -16.220 28.625 -4.854 1.00 30.53 351 GLN A C 1
ATOM 2786 O O . GLN A 1 351 ? -16.542 27.753 -5.665 1.00 30.53 351 GLN A O 1
ATOM 2791 N N . ALA A 1 352 ? -15.027 29.219 -4.883 1.00 37.69 352 ALA A N 1
ATOM 2792 C CA . ALA A 1 352 ? -13.915 28.666 -5.641 1.00 37.69 352 ALA A CA 1
ATOM 2793 C C . ALA A 1 352 ? -13.626 27.276 -5.055 1.00 37.69 352 ALA A C 1
ATOM 2795 O O . ALA A 1 352 ? -13.176 27.162 -3.916 1.00 37.69 352 ALA A O 1
ATOM 2796 N N . ARG A 1 353 ? -13.988 26.214 -5.782 1.00 44.06 353 ARG A N 1
ATOM 2797 C CA . ARG A 1 353 ? -13.735 24.841 -5.338 1.00 44.06 353 ARG A CA 1
ATOM 2798 C C . ARG A 1 353 ? -12.228 24.602 -5.367 1.00 44.06 353 ARG A C 1
ATOM 2800 O O . ARG A 1 353 ? -11.602 24.779 -6.408 1.00 44.06 353 ARG A O 1
ATOM 2807 N N . LEU A 1 354 ? -11.674 24.221 -4.218 1.00 52.75 354 LEU A N 1
ATOM 2808 C CA . LEU A 1 354 ? -10.302 23.738 -4.075 1.00 52.75 354 LEU A CA 1
ATOM 2809 C C . LEU A 1 354 ? -10.059 22.562 -5.034 1.00 52.75 354 LEU A C 1
ATOM 2811 O O . LEU A 1 354 ? -10.975 21.784 -5.314 1.00 52.75 354 LEU A O 1
ATOM 2815 N N . PHE A 1 355 ? -8.829 22.432 -5.533 1.00 71.44 355 PHE A N 1
ATOM 2816 C CA . PHE A 1 355 ? -8.415 21.283 -6.335 1.00 71.44 355 PHE A CA 1
ATOM 2817 C C . PHE A 1 355 ? -8.301 20.039 -5.438 1.00 71.44 355 PHE A C 1
ATOM 2819 O O . PHE A 1 355 ? -7.226 19.702 -4.951 1.00 71.44 355 PHE A O 1
ATOM 2826 N N . ASP A 1 356 ? -9.436 19.385 -5.189 1.00 77.75 356 ASP A N 1
ATOM 2827 C CA . ASP A 1 356 ? -9.543 18.161 -4.396 1.00 77.75 356 ASP A CA 1
ATOM 2828 C C . ASP A 1 356 ? -9.905 16.972 -5.294 1.00 77.75 356 ASP A C 1
ATOM 2830 O O . ASP A 1 356 ? -10.964 16.924 -5.921 1.00 77.75 356 ASP A O 1
ATOM 2834 N N . LEU A 1 357 ? -9.001 15.997 -5.361 1.00 82.88 357 LEU A N 1
ATOM 2835 C CA . LEU A 1 357 ? -9.171 14.774 -6.144 1.00 82.88 357 LEU A CA 1
ATOM 2836 C C . LEU A 1 357 ? -9.746 13.619 -5.318 1.00 82.88 357 LEU A C 1
ATOM 2838 O O . LEU A 1 357 ? -10.014 12.558 -5.884 1.00 82.88 357 LEU A O 1
ATOM 2842 N N . LYS A 1 358 ? -9.972 13.796 -4.010 1.00 78.75 358 LYS A N 1
ATOM 2843 C CA . LYS A 1 358 ? -10.556 12.758 -3.158 1.00 78.75 358 LYS A CA 1
ATOM 2844 C C . LYS A 1 358 ? -11.937 12.304 -3.655 1.00 78.75 358 LYS A C 1
ATOM 2846 O O . LYS A 1 358 ? -12.112 11.094 -3.787 1.00 78.75 358 LYS A O 1
ATOM 2851 N N . PRO A 1 359 ? -12.878 13.187 -4.050 1.00 81.62 359 PRO A N 1
ATOM 2852 C CA . PRO A 1 359 ? -14.164 12.746 -4.597 1.00 81.62 359 PRO A CA 1
ATOM 2853 C C . PRO A 1 359 ? -14.008 11.898 -5.867 1.00 81.62 359 PRO A C 1
ATOM 2855 O O . PRO A 1 359 ? -14.722 10.915 -6.063 1.00 81.62 359 PRO A O 1
ATOM 2858 N N . VAL A 1 360 ? -13.031 12.239 -6.717 1.00 85.00 360 VAL A N 1
ATOM 2859 C CA . VAL A 1 360 ? -12.702 11.471 -7.928 1.00 85.00 360 VAL A CA 1
ATOM 2860 C C . VAL A 1 360 ? -12.157 10.091 -7.557 1.00 85.00 360 VAL A C 1
ATOM 2862 O O . VAL A 1 360 ? -12.562 9.091 -8.152 1.00 85.00 360 VAL A O 1
ATOM 2865 N N . ALA A 1 361 ? -11.267 10.020 -6.566 1.00 76.81 361 ALA A N 1
ATOM 2866 C CA . ALA A 1 361 ? -10.698 8.772 -6.068 1.00 76.81 361 ALA A CA 1
ATOM 2867 C C . ALA A 1 361 ? -11.756 7.860 -5.425 1.00 76.81 361 ALA A C 1
ATOM 2869 O O . ALA A 1 361 ? -11.768 6.657 -5.698 1.00 76.81 361 ALA A O 1
ATOM 2870 N N . ASP A 1 362 ? -12.670 8.433 -4.639 1.00 71.62 362 ASP A N 1
ATOM 2871 C CA . ASP A 1 362 ? -13.766 7.716 -3.983 1.00 71.62 362 ASP A CA 1
ATOM 2872 C C . ASP A 1 362 ? -14.707 7.089 -5.030 1.00 71.62 362 ASP A C 1
ATOM 2874 O O . ASP A 1 362 ? -14.993 5.888 -4.990 1.00 71.62 362 ASP A O 1
ATOM 2878 N N . LEU A 1 363 ? -15.113 7.872 -6.039 1.00 79.94 363 LEU A N 1
ATOM 2879 C CA . LEU A 1 363 ? -15.933 7.392 -7.156 1.00 79.94 363 LEU A CA 1
ATOM 2880 C C . LEU A 1 363 ? -15.195 6.348 -8.010 1.00 79.94 363 LEU A C 1
ATOM 2882 O O . LEU A 1 363 ? -15.797 5.356 -8.428 1.00 79.94 363 LEU A O 1
ATOM 2886 N N . PHE A 1 364 ? -13.889 6.525 -8.239 1.00 81.06 364 PHE A N 1
ATOM 2887 C CA . PHE A 1 364 ? -13.065 5.542 -8.945 1.00 81.06 364 PHE A CA 1
ATOM 2888 C C . PHE A 1 364 ? -13.057 4.191 -8.217 1.00 81.06 364 PHE A C 1
ATOM 2890 O O . PHE A 1 364 ? -13.250 3.149 -8.847 1.00 81.06 364 PHE A O 1
ATOM 2897 N N . ALA A 1 365 ? -12.839 4.191 -6.902 1.00 66.31 365 ALA A N 1
ATOM 2898 C CA . ALA A 1 365 ? -12.802 2.968 -6.104 1.00 66.31 365 ALA A CA 1
ATOM 2899 C C . ALA A 1 365 ? -14.165 2.262 -6.044 1.00 66.31 365 ALA A C 1
ATOM 2901 O O . ALA A 1 365 ? -14.216 1.034 -6.039 1.00 66.31 365 ALA A O 1
ATOM 2902 N N . ALA A 1 366 ? -15.258 3.029 -6.072 1.00 65.81 366 ALA A N 1
ATOM 2903 C CA . ALA A 1 366 ? -16.625 2.525 -6.199 1.00 65.81 366 ALA A CA 1
ATOM 2904 C C . ALA A 1 366 ? -16.977 2.050 -7.626 1.00 65.81 366 ALA A C 1
ATOM 2906 O O . ALA A 1 366 ? -18.131 1.722 -7.902 1.00 65.81 366 ALA A O 1
ATOM 2907 N N . VAL A 1 367 ? -16.008 2.030 -8.554 1.00 72.81 367 VAL A N 1
ATOM 2908 C CA . VAL A 1 367 ? -16.186 1.606 -9.955 1.00 72.81 367 VAL A CA 1
ATOM 2909 C C . VAL A 1 367 ? -17.195 2.498 -10.714 1.00 72.81 367 VAL A C 1
ATOM 2911 O O . VAL A 1 367 ? -17.767 2.107 -11.731 1.00 72.81 367 VAL A O 1
ATOM 2914 N N . ARG A 1 368 ? -17.393 3.743 -10.256 1.00 77.31 368 ARG A N 1
ATOM 2915 C CA . ARG A 1 368 ? -18.271 4.761 -10.863 1.00 77.31 368 ARG A CA 1
ATOM 2916 C C . ARG A 1 368 ? -17.476 5.691 -11.781 1.00 77.31 368 ARG A C 1
ATOM 2918 O O . ARG A 1 368 ? -17.353 6.888 -11.533 1.00 77.31 368 ARG A O 1
ATOM 2925 N N . TYR A 1 369 ? -16.881 5.128 -12.831 1.00 85.31 369 TYR A N 1
ATOM 2926 C CA . TYR A 1 369 ? -15.899 5.840 -13.660 1.00 85.31 369 TYR A CA 1
ATOM 2927 C C . TYR A 1 369 ? -16.468 7.045 -14.422 1.00 85.31 369 TYR A C 1
ATOM 2929 O O . TYR A 1 369 ? -15.775 8.049 -14.558 1.00 85.31 369 TYR A O 1
ATOM 2937 N N . GLU A 1 370 ? -17.714 6.979 -14.896 1.00 88.06 370 GLU A N 1
ATOM 2938 C CA . GLU A 1 370 ? -18.359 8.105 -15.591 1.00 88.06 370 GLU A CA 1
ATOM 2939 C C . GLU A 1 370 ? -18.619 9.276 -14.638 1.00 88.06 370 GLU A C 1
ATOM 2941 O O . GLU A 1 370 ? -18.284 10.419 -14.949 1.00 88.06 370 GLU A O 1
ATOM 2946 N N . ASP A 1 371 ? -19.123 8.981 -13.436 1.00 86.50 371 ASP A N 1
ATOM 2947 C CA . ASP A 1 371 ? -19.336 9.984 -12.391 1.00 86.50 371 ASP A CA 1
ATOM 2948 C C . ASP A 1 371 ? -18.011 10.604 -11.941 1.00 86.50 371 ASP A C 1
ATOM 2950 O O . ASP A 1 371 ? -17.905 11.822 -11.804 1.00 86.50 371 ASP A O 1
ATOM 2954 N N . ALA A 1 372 ? -16.977 9.777 -11.759 1.00 88.88 372 ALA A N 1
ATOM 2955 C CA . ALA A 1 372 ? -15.634 10.236 -11.425 1.00 88.88 372 ALA A CA 1
ATOM 2956 C C . ALA A 1 372 ? -15.050 11.135 -12.525 1.00 88.88 372 ALA A C 1
ATOM 2958 O O . ALA A 1 372 ? -14.383 12.120 -12.218 1.00 88.88 372 ALA A O 1
ATOM 2959 N N . LEU A 1 373 ? -15.310 10.833 -13.803 1.00 92.56 373 LEU A N 1
ATOM 2960 C CA . LEU A 1 373 ? -14.861 11.650 -14.931 1.00 92.56 373 LEU A CA 1
ATOM 2961 C C . LEU A 1 373 ? -15.599 12.993 -14.987 1.00 92.56 373 LEU A C 1
ATOM 2963 O O . LEU A 1 373 ? -14.969 14.026 -15.221 1.00 92.56 373 LEU A O 1
ATOM 2967 N N . ALA A 1 374 ? -16.908 12.996 -14.727 1.00 91.50 374 ALA A N 1
ATOM 2968 C CA . ALA A 1 374 ? -17.698 14.218 -14.623 1.00 91.50 374 ALA A CA 1
ATOM 2969 C C . ALA A 1 374 ? -17.227 15.095 -13.451 1.00 91.50 374 ALA A C 1
ATOM 2971 O O . ALA A 1 374 ? -17.049 16.304 -13.618 1.00 91.50 374 ALA A O 1
ATOM 2972 N N . GLU A 1 375 ? -16.974 14.491 -12.287 1.00 91.12 375 GLU A N 1
ATOM 2973 C CA . GLU A 1 375 ? -16.463 15.203 -11.115 1.00 91.12 375 GLU A CA 1
ATOM 2974 C C . GLU A 1 375 ? -15.057 15.748 -11.360 1.00 91.12 375 GLU A C 1
ATOM 2976 O O . GLU A 1 375 ? -14.795 16.921 -11.102 1.00 91.12 375 GLU A O 1
ATOM 2981 N N . LEU A 1 376 ? -14.181 14.959 -11.981 1.00 91.31 376 LEU A N 1
ATOM 2982 C CA . LEU A 1 376 ? -12.858 15.415 -12.388 1.00 91.31 376 LEU A CA 1
ATOM 2983 C C . LEU A 1 376 ? -12.935 16.606 -13.350 1.00 91.31 376 LEU A C 1
ATOM 2985 O O . LEU A 1 376 ? -12.138 17.535 -13.237 1.00 91.31 376 LEU A O 1
ATOM 2989 N N . GLY A 1 377 ? -13.903 16.619 -14.271 1.00 87.62 377 GLY A N 1
ATOM 2990 C CA . GLY A 1 377 ? -14.182 17.771 -15.129 1.00 87.62 377 GLY A CA 1
ATOM 2991 C C . GLY A 1 377 ? -14.471 19.036 -14.316 1.00 87.62 377 GLY A C 1
ATOM 2992 O O . GLY A 1 377 ? -13.859 20.075 -14.558 1.00 87.62 377 GLY A O 1
ATOM 2993 N N . ARG A 1 378 ? -15.327 18.935 -13.291 1.00 83.75 378 ARG A N 1
ATOM 2994 C CA . ARG A 1 378 ? -15.655 20.056 -12.390 1.00 83.75 378 ARG A CA 1
ATOM 2995 C C . ARG A 1 378 ? -14.447 20.535 -11.586 1.00 83.75 378 ARG A C 1
ATOM 2997 O O . ARG A 1 378 ? -14.226 21.740 -11.516 1.00 83.75 378 ARG A O 1
ATOM 3004 N N . VAL A 1 379 ? -13.667 19.610 -11.024 1.00 80.88 379 VAL A N 1
ATOM 3005 C CA . VAL A 1 379 ? -12.463 19.910 -10.227 1.00 80.88 379 VAL A CA 1
ATOM 3006 C C . VAL A 1 379 ? -11.364 20.527 -11.100 1.00 80.88 379 VAL A C 1
ATOM 3008 O O . VAL A 1 379 ? -10.716 21.492 -10.706 1.00 80.88 379 VAL A O 1
ATOM 3011 N N . SER A 1 380 ? -11.174 20.018 -12.320 1.00 75.12 380 SER A N 1
ATOM 3012 C CA . SER A 1 380 ? -10.116 20.480 -13.230 1.00 75.12 380 SER A CA 1
ATOM 3013 C C . SER A 1 380 ? -10.391 21.846 -13.865 1.00 75.12 380 SER A C 1
ATOM 3015 O O . SER A 1 380 ? -9.443 22.572 -14.149 1.00 75.12 380 SER A O 1
ATOM 3017 N N . ASN A 1 381 ? -11.659 22.246 -14.015 1.00 61.53 381 ASN A N 1
ATOM 3018 C CA . ASN A 1 381 ? -12.025 23.589 -14.483 1.00 61.53 381 ASN A CA 1
ATOM 3019 C C . ASN A 1 381 ? -11.678 24.703 -13.472 1.00 61.53 381 ASN A C 1
ATOM 3021 O O . ASN A 1 381 ? -11.683 25.875 -13.840 1.00 61.53 381 ASN A O 1
ATOM 3025 N N . ALA A 1 382 ? -11.374 24.348 -12.218 1.00 51.69 382 ALA A N 1
ATOM 3026 C CA . ALA A 1 382 ? -10.927 25.264 -11.168 1.00 51.69 382 ALA A CA 1
ATOM 3027 C C . ALA A 1 382 ? -9.389 25.303 -10.997 1.00 51.69 382 ALA A C 1
ATOM 3029 O O . ALA A 1 382 ? -8.884 26.065 -10.175 1.00 51.69 382 ALA A O 1
ATOM 3030 N N . ALA A 1 383 ? -8.635 24.497 -11.758 1.00 50.31 383 ALA A N 1
ATOM 3031 C CA . ALA A 1 383 ? -7.187 24.326 -11.613 1.00 50.31 383 ALA A CA 1
ATOM 3032 C C . ALA A 1 383 ? -6.379 25.284 -12.514 1.00 50.31 383 ALA A C 1
ATOM 3034 O O . ALA A 1 383 ? -6.631 25.365 -13.715 1.00 50.31 383 ALA A O 1
ATOM 3035 N N . GLY A 1 384 ? -5.374 25.976 -11.955 1.00 56.38 384 GLY A N 1
ATOM 3036 C CA . GLY A 1 384 ? -4.533 26.936 -12.694 1.00 56.38 384 GLY A CA 1
ATOM 3037 C C . GLY A 1 384 ? -3.065 26.529 -12.915 1.00 56.38 384 GLY A C 1
ATOM 3038 O O . GLY A 1 384 ? -2.418 27.073 -13.811 1.00 56.38 384 GLY A O 1
ATOM 3039 N N . GLY A 1 385 ? -2.519 25.594 -12.126 1.00 72.56 385 GLY A N 1
ATOM 3040 C CA . GLY A 1 385 ? -1.092 25.249 -12.131 1.00 72.56 385 GLY A CA 1
ATOM 3041 C C . GLY A 1 385 ? -0.728 23.978 -12.912 1.00 72.56 385 GLY A C 1
ATOM 3042 O O . GLY A 1 385 ? -1.567 23.143 -13.262 1.00 72.56 385 GLY A O 1
ATOM 3043 N N . ARG A 1 386 ? 0.569 23.830 -13.233 1.00 76.88 386 ARG A N 1
ATOM 3044 C CA . ARG A 1 386 ? 1.106 22.687 -14.004 1.00 76.88 386 ARG A CA 1
ATOM 3045 C C . ARG A 1 386 ? 0.973 21.366 -13.240 1.00 76.88 386 ARG A C 1
ATOM 3047 O O . ARG A 1 386 ? 0.701 20.343 -13.866 1.00 76.88 386 ARG A O 1
ATOM 3054 N N . ALA A 1 387 ? 1.147 21.390 -11.918 1.00 73.56 387 ALA A N 1
ATOM 3055 C CA . ALA A 1 387 ? 1.067 20.207 -11.066 1.00 73.56 387 ALA A CA 1
ATOM 3056 C C . ALA A 1 387 ? -0.373 19.680 -10.966 1.00 73.56 387 ALA A C 1
ATOM 3058 O O . ALA A 1 387 ? -0.604 18.497 -11.204 1.00 73.56 387 ALA A O 1
ATOM 3059 N N . GLU A 1 388 ? -1.351 20.555 -10.722 1.00 82.38 388 GLU A N 1
ATOM 3060 C CA . GLU A 1 388 ? -2.774 20.205 -10.667 1.00 82.38 388 GLU A CA 1
ATOM 3061 C C . GLU A 1 388 ? -3.268 19.715 -12.025 1.00 82.38 388 GLU A C 1
ATOM 3063 O O . GLU A 1 388 ? -3.938 18.686 -12.124 1.00 82.38 388 GLU A O 1
ATOM 3068 N N . ARG A 1 389 ? -2.863 20.395 -13.103 1.00 83.62 389 ARG A N 1
ATOM 3069 C CA . ARG A 1 389 ? -3.132 19.941 -14.469 1.00 83.62 389 ARG A CA 1
ATOM 3070 C C . ARG A 1 389 ? -2.568 18.539 -14.718 1.00 83.62 389 ARG A C 1
ATOM 3072 O O . ARG A 1 389 ? -3.262 17.708 -15.298 1.00 83.62 389 ARG A O 1
ATOM 3079 N N . GLY A 1 390 ? -1.350 18.265 -14.247 1.00 85.25 390 GLY A N 1
ATOM 3080 C CA . GLY A 1 390 ? -0.724 16.944 -14.333 1.00 85.25 390 GLY A CA 1
ATOM 3081 C C . GLY A 1 390 ? -1.477 15.875 -13.542 1.00 85.25 390 GLY A C 1
ATOM 3082 O O . GLY A 1 390 ? -1.787 14.817 -14.083 1.00 85.25 390 GLY A O 1
ATOM 3083 N N . ALA A 1 391 ? -1.850 16.167 -12.295 1.00 84.88 391 ALA A N 1
ATOM 3084 C CA . ALA A 1 391 ? -2.621 15.255 -11.452 1.00 84.88 391 ALA A CA 1
ATOM 3085 C C . ALA A 1 391 ? -4.014 14.967 -12.040 1.00 84.88 391 ALA A C 1
ATOM 3087 O O . ALA A 1 391 ? -4.445 13.812 -12.094 1.00 84.88 391 ALA A O 1
ATOM 3088 N N . ALA A 1 392 ? -4.700 15.994 -12.553 1.00 89.69 392 ALA A N 1
ATOM 3089 C CA . ALA A 1 392 ? -5.980 15.835 -13.233 1.00 89.69 392 ALA A CA 1
ATOM 3090 C C . ALA A 1 392 ? -5.841 14.992 -14.506 1.00 89.69 392 ALA A C 1
ATOM 3092 O O . ALA A 1 392 ? -6.658 14.106 -14.749 1.00 89.69 392 ALA A O 1
ATOM 3093 N N . ALA A 1 393 ? -4.791 15.220 -15.298 1.00 91.56 393 ALA A N 1
ATOM 3094 C CA . ALA A 1 393 ? -4.491 14.411 -16.473 1.00 91.56 393 ALA A CA 1
ATOM 3095 C C . ALA A 1 393 ? -4.202 12.944 -16.101 1.00 91.56 393 ALA A C 1
ATOM 3097 O O . ALA A 1 393 ? -4.714 12.035 -16.756 1.00 91.56 393 ALA A O 1
ATOM 3098 N N . GLY A 1 394 ? -3.484 12.694 -15.001 1.00 91.00 394 GLY A N 1
ATOM 3099 C CA . GLY A 1 394 ? -3.245 11.351 -14.462 1.00 91.00 394 GLY A CA 1
ATOM 3100 C C . GLY A 1 394 ? -4.534 10.615 -14.070 1.00 91.00 394 GLY A C 1
ATOM 3101 O O . GLY A 1 394 ? -4.730 9.455 -14.447 1.00 91.00 394 GLY A O 1
ATOM 3102 N N . TRP A 1 395 ? -5.463 11.291 -13.386 1.00 92.75 395 TRP A N 1
ATOM 3103 C CA . TRP A 1 395 ? -6.781 10.724 -13.067 1.00 92.75 395 TRP A CA 1
ATOM 3104 C C . TRP A 1 395 ? -7.648 10.518 -14.307 1.00 92.75 395 TRP A C 1
ATOM 3106 O O . TRP A 1 395 ? -8.260 9.458 -14.456 1.00 92.75 395 TRP A O 1
ATOM 3116 N N . ARG A 1 396 ? -7.654 11.480 -15.235 1.00 94.75 396 ARG A N 1
ATOM 3117 C CA . ARG A 1 396 ? -8.411 11.396 -16.490 1.00 94.75 396 ARG A CA 1
ATOM 3118 C C . ARG A 1 396 ? -7.940 10.214 -17.327 1.00 94.75 396 ARG A C 1
ATOM 3120 O O . ARG A 1 396 ? -8.764 9.410 -17.755 1.00 94.75 396 ARG A O 1
ATOM 3127 N N . ARG A 1 397 ? -6.617 10.044 -17.459 1.00 94.56 397 ARG A N 1
ATOM 3128 C CA . ARG A 1 397 ? -5.970 8.870 -18.065 1.00 94.56 397 ARG A CA 1
ATOM 3129 C C . ARG A 1 397 ? -6.527 7.581 -17.472 1.00 94.56 397 ARG A C 1
ATOM 3131 O O . ARG A 1 397 ? -6.949 6.695 -18.212 1.00 94.56 397 ARG A O 1
ATOM 3138 N N . ARG A 1 398 ? -6.517 7.465 -16.141 1.00 90.75 398 ARG A N 1
ATOM 3139 C CA . ARG A 1 398 ? -6.956 6.257 -15.432 1.00 90.75 398 ARG A CA 1
ATOM 3140 C C . ARG A 1 398 ? -8.435 5.952 -15.683 1.00 90.75 398 ARG A C 1
ATOM 3142 O O . ARG A 1 398 ? -8.778 4.796 -15.922 1.00 90.75 398 ARG A O 1
ATOM 3149 N N . LEU A 1 399 ? -9.293 6.966 -15.642 1.00 91.00 399 LEU A N 1
ATOM 3150 C CA . LEU A 1 399 ? -10.737 6.832 -15.840 1.00 91.00 399 LEU A CA 1
ATOM 3151 C C . LEU A 1 399 ? -11.084 6.421 -17.270 1.00 91.00 399 LEU A C 1
ATOM 3153 O O . LEU A 1 399 ? -11.765 5.417 -17.468 1.00 91.00 399 LEU A O 1
ATOM 3157 N N . LEU A 1 400 ? -10.545 7.132 -18.260 1.00 90.50 400 LEU A N 1
ATOM 3158 C CA . LEU A 1 400 ? -10.778 6.847 -19.677 1.00 90.50 400 LEU A CA 1
ATOM 3159 C C . LEU A 1 400 ? -10.272 5.452 -20.064 1.00 90.50 400 LEU A C 1
ATOM 3161 O O . LEU A 1 400 ? -10.973 4.709 -20.747 1.00 90.50 400 LEU A O 1
ATOM 3165 N N . ALA A 1 401 ? -9.120 5.029 -19.529 1.00 86.06 401 ALA A N 1
ATOM 3166 C CA . ALA A 1 401 ? -8.598 3.685 -19.764 1.00 86.06 401 ALA A CA 1
ATOM 3167 C C . ALA A 1 401 ? -9.523 2.572 -19.230 1.00 86.06 401 ALA A C 1
ATOM 3169 O O . ALA A 1 401 ? -9.589 1.504 -19.841 1.00 86.06 401 ALA A O 1
ATOM 3170 N N . ASN A 1 402 ? -10.232 2.809 -18.116 1.00 83.75 402 ASN A N 1
ATOM 3171 C CA . ASN A 1 402 ? -11.219 1.871 -17.562 1.00 83.75 402 ASN A CA 1
ATOM 3172 C C . ASN A 1 402 ? -12.567 1.923 -18.299 1.00 83.75 402 ASN A C 1
ATOM 3174 O O . ASN A 1 402 ? -13.266 0.914 -18.359 1.00 83.75 402 ASN A O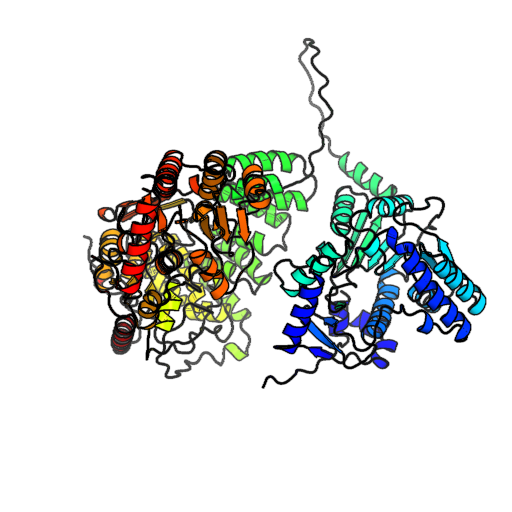 1
ATOM 3178 N N . LEU A 1 403 ? -12.914 3.069 -18.890 1.00 84.31 403 LEU A N 1
ATOM 3179 C CA . LEU A 1 403 ? -14.075 3.223 -19.774 1.00 84.31 403 LEU A CA 1
ATOM 3180 C C . LEU A 1 403 ? -13.834 2.655 -21.184 1.00 84.31 403 LEU A C 1
ATOM 3182 O O . LEU A 1 403 ? -14.773 2.526 -21.962 1.00 84.31 403 LEU A O 1
ATOM 3186 N N . GLY A 1 404 ? -12.591 2.293 -21.512 1.00 84.06 404 GLY A N 1
ATOM 3187 C CA . GLY A 1 404 ? -12.205 1.768 -22.822 1.00 84.06 404 GLY A CA 1
ATOM 3188 C C . GLY A 1 404 ? -11.854 2.842 -23.858 1.00 84.06 404 GLY A C 1
ATOM 3189 O O . GLY A 1 404 ? -11.474 2.491 -24.973 1.00 84.06 404 GLY A O 1
ATOM 3190 N N . ASP A 1 405 ? -11.904 4.128 -23.498 1.00 90.44 405 ASP A N 1
ATOM 3191 C CA . ASP A 1 405 ? -11.443 5.227 -24.352 1.00 90.44 405 ASP A CA 1
ATOM 3192 C C . ASP A 1 405 ? -9.917 5.353 -24.278 1.00 90.44 405 ASP A C 1
ATOM 3194 O O . ASP A 1 405 ? -9.344 6.115 -23.495 1.00 90.44 405 ASP A O 1
ATOM 3198 N N . LEU A 1 406 ? -9.238 4.553 -25.096 1.00 91.56 406 LEU A N 1
ATOM 3199 C CA . LEU A 1 406 ? -7.780 4.524 -25.129 1.00 91.56 406 LEU A CA 1
ATOM 3200 C C . LEU A 1 406 ? -7.161 5.754 -25.798 1.00 91.56 406 LEU A C 1
ATOM 3202 O O . LEU A 1 406 ? -6.028 6.095 -25.463 1.00 91.56 406 LEU A O 1
ATOM 3206 N N . ASP A 1 407 ? -7.870 6.424 -26.706 1.00 92.62 407 ASP A N 1
ATOM 3207 C CA . ASP A 1 407 ? -7.353 7.622 -27.374 1.00 92.62 407 ASP A CA 1
ATOM 3208 C C . ASP A 1 407 ? -7.383 8.824 -26.426 1.00 92.62 407 ASP A C 1
ATOM 3210 O O . ASP A 1 407 ? -6.367 9.505 -26.255 1.00 92.62 407 ASP A O 1
ATOM 3214 N N . GLY A 1 408 ? -8.498 9.026 -25.720 1.00 93.25 408 GLY A N 1
ATOM 3215 C CA . GLY A 1 408 ? -8.591 10.032 -24.668 1.00 93.25 408 GLY A CA 1
ATOM 3216 C C . GLY A 1 408 ? -7.659 9.732 -23.488 1.00 93.25 408 GLY A C 1
ATOM 3217 O O . GLY A 1 408 ? -7.013 10.642 -22.949 1.00 93.25 408 GLY A O 1
ATOM 3218 N N . ALA A 1 409 ? -7.515 8.454 -23.113 1.00 94.38 409 ALA A N 1
ATOM 3219 C CA . ALA A 1 409 ? -6.562 8.046 -22.085 1.00 94.38 409 ALA A CA 1
ATOM 3220 C C . ALA A 1 409 ? -5.114 8.346 -22.492 1.00 94.38 409 ALA A C 1
ATOM 3222 O O . ALA A 1 409 ? -4.341 8.821 -21.661 1.00 94.38 409 ALA A O 1
ATOM 3223 N N . LEU A 1 410 ? -4.750 8.114 -23.758 1.00 95.12 410 LEU A N 1
ATOM 3224 C CA . LEU A 1 410 ? -3.409 8.388 -24.270 1.00 95.12 410 LEU A CA 1
ATOM 3225 C C . LEU A 1 410 ? -3.109 9.888 -24.333 1.00 95.12 410 LEU A C 1
ATOM 3227 O O . LEU A 1 410 ? -2.023 10.304 -23.933 1.00 95.12 410 LEU A O 1
ATOM 3231 N N . ALA A 1 411 ? -4.067 10.703 -24.780 1.00 94.81 411 ALA A N 1
ATOM 3232 C CA . ALA A 1 411 ? -3.929 12.159 -24.766 1.00 94.81 411 ALA A CA 1
ATOM 3233 C C . ALA A 1 411 ? -3.703 12.682 -23.336 1.00 94.81 411 ALA A C 1
ATOM 3235 O O . ALA A 1 411 ? -2.791 13.473 -23.094 1.00 94.81 411 ALA A O 1
ATOM 3236 N N . SER A 1 412 ? -4.471 12.163 -22.375 1.00 95.50 412 SER A N 1
ATOM 3237 C CA . SER A 1 412 ? -4.319 12.499 -20.954 1.00 95.50 412 SER A CA 1
ATOM 3238 C C . SER A 1 412 ? -2.998 11.979 -20.371 1.00 95.50 412 SER A C 1
ATOM 3240 O O . SER A 1 412 ? -2.395 12.631 -19.526 1.00 95.50 412 SER A O 1
ATOM 3242 N N . ALA A 1 413 ? -2.504 10.828 -20.836 1.00 94.00 413 ALA A N 1
ATOM 3243 C CA . ALA A 1 413 ? -1.203 10.299 -20.433 1.00 94.00 413 ALA A CA 1
ATOM 3244 C C . ALA A 1 413 ? -0.048 11.192 -20.899 1.00 94.00 413 ALA A C 1
ATOM 3246 O O . ALA A 1 413 ? 0.835 11.513 -20.108 1.00 94.00 413 ALA A O 1
ATOM 3247 N N . ALA A 1 414 ? -0.088 11.638 -22.156 1.00 95.12 414 ALA A N 1
ATOM 3248 C CA . ALA A 1 414 ? 0.900 12.566 -22.696 1.00 95.12 414 ALA A CA 1
ATOM 3249 C C . ALA A 1 414 ? 0.879 13.913 -21.954 1.00 95.12 414 ALA A C 1
ATOM 3251 O O . ALA A 1 414 ? 1.934 14.480 -21.681 1.00 95.12 414 ALA A O 1
ATOM 3252 N N . GLU A 1 415 ? -0.305 14.408 -21.582 1.00 94.00 415 GLU A N 1
ATOM 3253 C CA . GLU A 1 415 ? -0.447 15.611 -20.756 1.00 94.00 415 GLU A CA 1
ATOM 3254 C C . GLU A 1 415 ? 0.131 15.419 -19.343 1.00 94.00 415 GLU A C 1
ATOM 3256 O O . GLU A 1 415 ? 0.855 16.291 -18.863 1.00 94.00 415 GLU A O 1
ATOM 3261 N N . ALA A 1 416 ? -0.121 14.275 -18.699 1.00 92.88 416 ALA A N 1
ATOM 3262 C CA . ALA A 1 416 ? 0.438 13.958 -17.383 1.00 92.88 416 ALA A CA 1
ATOM 3263 C C . ALA A 1 416 ? 1.977 13.933 -17.411 1.00 92.88 416 ALA A C 1
ATOM 3265 O O . ALA A 1 416 ? 2.613 14.609 -16.603 1.00 92.88 416 ALA A O 1
ATOM 3266 N N . VAL A 1 417 ? 2.574 13.253 -18.398 1.00 94.38 417 VAL A N 1
ATOM 3267 C CA . VAL A 1 417 ? 4.035 13.216 -18.595 1.00 94.38 417 VAL A CA 1
ATOM 3268 C C . VAL A 1 417 ? 4.596 14.590 -18.965 1.00 94.38 417 VAL A C 1
ATOM 3270 O O . VAL A 1 417 ? 5.657 14.975 -18.482 1.00 94.38 417 VAL A O 1
ATOM 3273 N N . PHE A 1 418 ? 3.885 15.382 -19.771 1.00 93.62 418 PHE A N 1
ATOM 3274 C CA . PHE A 1 418 ? 4.291 16.758 -20.062 1.00 93.62 418 PHE A CA 1
ATOM 3275 C C . PHE A 1 418 ? 4.311 17.627 -18.797 1.00 93.62 418 PHE A C 1
ATOM 3277 O O . PHE A 1 418 ? 5.213 18.450 -18.613 1.00 93.62 418 PHE A O 1
ATOM 3284 N N . CYS A 1 419 ? 3.329 17.464 -17.911 1.00 89.44 419 CYS A N 1
ATOM 3285 C CA . CYS A 1 419 ? 3.268 18.190 -16.649 1.00 89.44 419 CYS A CA 1
ATOM 3286 C C . CYS A 1 419 ? 4.317 17.714 -15.637 1.00 89.44 419 CYS A C 1
ATOM 3288 O O . CYS A 1 419 ? 4.883 18.559 -14.945 1.00 89.44 419 CYS A O 1
ATOM 3290 N N . ASN A 1 420 ? 4.606 16.411 -15.590 1.00 89.00 420 ASN A N 1
ATOM 3291 C CA . ASN A 1 420 ? 5.580 15.803 -14.688 1.00 89.00 420 ASN A CA 1
ATOM 3292 C C . ASN A 1 420 ? 6.524 14.829 -15.433 1.00 89.00 420 ASN A C 1
ATOM 3294 O O . ASN A 1 420 ? 6.338 13.610 -15.372 1.00 89.00 420 ASN A O 1
ATOM 3298 N N . PRO A 1 421 ? 7.553 15.341 -16.133 1.00 90.38 421 PRO A N 1
ATOM 3299 C CA . PRO A 1 421 ? 8.431 14.521 -16.973 1.00 90.38 421 PRO A CA 1
ATOM 3300 C C . PRO A 1 421 ? 9.348 13.575 -16.184 1.00 90.38 421 PRO A C 1
ATOM 3302 O O . PRO A 1 421 ? 9.936 12.665 -16.776 1.00 90.38 421 PRO A O 1
ATOM 3305 N N . ASP A 1 422 ? 9.469 13.758 -14.870 1.00 89.50 422 ASP A N 1
ATOM 3306 C CA . ASP A 1 422 ? 10.315 12.941 -13.996 1.00 89.50 422 ASP A CA 1
ATOM 3307 C C . ASP A 1 422 ? 9.535 11.811 -13.298 1.00 89.50 422 ASP A C 1
ATOM 3309 O O . ASP A 1 422 ? 10.126 10.952 -12.648 1.00 89.50 422 ASP A O 1
ATOM 3313 N N . SER A 1 423 ? 8.213 11.740 -13.498 1.00 91.06 423 SER A N 1
ATOM 3314 C CA . SER A 1 423 ? 7.346 10.694 -12.941 1.00 91.06 423 SER A CA 1
ATOM 3315 C C . SER A 1 423 ? 7.520 9.351 -13.654 1.00 91.06 423 SER A C 1
ATOM 3317 O O . SER A 1 423 ? 6.978 9.134 -14.740 1.00 91.06 423 SER A O 1
ATOM 3319 N N . ALA A 1 424 ? 8.237 8.412 -13.028 1.00 93.50 424 ALA A N 1
ATOM 3320 C CA . ALA A 1 424 ? 8.373 7.044 -13.540 1.00 93.50 424 ALA A CA 1
ATOM 3321 C C . ALA A 1 424 ? 7.008 6.351 -13.743 1.00 93.50 424 ALA A C 1
ATOM 3323 O O . ALA A 1 424 ? 6.801 5.677 -14.751 1.00 93.50 424 ALA A O 1
ATOM 3324 N N . GLU A 1 425 ? 6.056 6.561 -12.826 1.00 94.31 425 GLU A N 1
ATOM 3325 C CA . GLU A 1 425 ? 4.713 5.976 -12.914 1.00 94.31 425 GLU A CA 1
ATOM 3326 C C . GLU A 1 425 ? 3.928 6.534 -14.112 1.00 94.31 425 GLU A C 1
ATOM 3328 O O . GLU A 1 425 ? 3.278 5.763 -14.814 1.00 94.31 425 GLU A O 1
ATOM 3333 N N . ASP A 1 426 ? 3.998 7.836 -14.414 1.00 93.56 426 ASP A N 1
ATOM 3334 C CA . ASP A 1 426 ? 3.266 8.383 -15.567 1.00 93.56 426 ASP A CA 1
ATOM 3335 C C . ASP A 1 426 ? 3.847 7.909 -16.903 1.00 93.56 426 ASP A C 1
ATOM 3337 O O . ASP A 1 426 ? 3.078 7.563 -17.803 1.00 93.56 426 ASP A O 1
ATOM 3341 N N . HIS A 1 427 ? 5.177 7.784 -17.004 1.00 97.00 427 HIS A N 1
ATOM 3342 C CA . HIS A 1 427 ? 5.829 7.148 -18.157 1.00 97.00 427 HIS A CA 1
ATOM 3343 C C . HIS A 1 427 ? 5.397 5.685 -18.313 1.00 97.00 427 HIS A C 1
ATOM 3345 O O . HIS A 1 427 ? 4.963 5.279 -19.389 1.00 97.00 427 HIS A O 1
ATOM 3351 N N . TYR A 1 428 ? 5.430 4.890 -17.239 1.00 96.38 428 TYR A N 1
ATOM 3352 C CA . TYR A 1 428 ? 5.006 3.485 -17.282 1.00 96.38 428 TYR A CA 1
ATOM 3353 C C . TYR A 1 428 ? 3.564 3.349 -17.788 1.00 96.38 428 TYR A C 1
ATOM 3355 O O . TYR A 1 428 ? 3.263 2.549 -18.676 1.00 96.38 428 TYR A O 1
ATOM 3363 N N . ARG A 1 429 ? 2.663 4.180 -17.270 1.00 94.38 429 ARG A N 1
ATOM 3364 C CA . ARG A 1 429 ? 1.249 4.131 -17.634 1.00 94.38 429 ARG A CA 1
ATOM 3365 C C . ARG A 1 429 ? 0.965 4.617 -19.044 1.00 94.38 429 ARG A C 1
ATOM 3367 O O . ARG A 1 429 ? 0.063 4.091 -19.696 1.00 94.38 429 ARG A O 1
ATOM 3374 N N . GLN A 1 430 ? 1.707 5.615 -19.517 1.00 96.75 430 GLN A N 1
ATOM 3375 C CA . GLN A 1 430 ? 1.665 6.011 -20.918 1.00 96.75 430 GLN A CA 1
ATOM 3376 C C . GLN A 1 430 ? 2.109 4.844 -21.809 1.00 96.75 430 GLN A C 1
ATOM 3378 O O . GLN A 1 430 ? 1.436 4.549 -22.798 1.00 96.75 430 GLN A O 1
ATOM 3383 N N . ALA A 1 431 ? 3.179 4.140 -21.432 1.00 97.69 431 ALA A N 1
ATOM 3384 C CA . ALA A 1 431 ? 3.680 2.986 -22.166 1.00 97.69 431 ALA A CA 1
ATOM 3385 C C . ALA A 1 431 ? 2.654 1.842 -22.266 1.00 97.69 431 ALA A C 1
ATOM 3387 O O . ALA A 1 431 ? 2.453 1.313 -23.359 1.00 97.69 431 ALA A O 1
ATOM 3388 N N . GLU A 1 432 ? 1.941 1.509 -21.179 1.00 94.81 432 GLU A N 1
ATOM 3389 C CA . GLU A 1 432 ? 0.862 0.502 -21.199 1.00 94.81 432 GLU A CA 1
ATOM 3390 C C . GLU A 1 432 ? -0.237 0.856 -22.218 1.00 94.81 432 GLU A C 1
ATOM 3392 O O . GLU A 1 432 ? -0.716 0.001 -22.966 1.00 94.81 432 GLU A O 1
ATOM 3397 N N . ILE A 1 433 ? -0.643 2.129 -22.272 1.00 94.62 433 ILE A N 1
ATOM 3398 C CA . ILE A 1 433 ? -1.687 2.590 -23.197 1.00 94.62 433 ILE A CA 1
ATOM 3399 C C . ILE A 1 433 ? -1.169 2.587 -24.643 1.00 94.62 433 ILE A C 1
ATOM 3401 O O . ILE A 1 433 ? -1.884 2.150 -25.545 1.00 94.62 433 ILE A O 1
ATOM 3405 N N . LEU A 1 434 ? 0.075 3.021 -24.871 1.00 97.00 434 LEU A N 1
ATOM 3406 C CA . LEU A 1 434 ? 0.722 2.990 -26.187 1.00 97.00 434 LEU A CA 1
ATOM 3407 C C . LEU A 1 434 ? 0.826 1.562 -26.737 1.00 97.00 434 LEU A C 1
ATOM 3409 O O . LEU A 1 434 ? 0.485 1.336 -27.900 1.00 97.00 434 LEU A O 1
ATOM 3413 N N . ALA A 1 435 ? 1.227 0.596 -25.904 1.00 95.38 435 ALA A N 1
ATOM 3414 C CA . ALA A 1 435 ? 1.301 -0.815 -26.280 1.00 95.38 435 ALA A CA 1
ATOM 3415 C C . ALA A 1 435 ? -0.080 -1.368 -26.672 1.00 95.38 435 ALA A C 1
ATOM 3417 O O . ALA A 1 435 ? -0.229 -1.963 -27.739 1.00 95.38 435 ALA A O 1
ATOM 3418 N N . ARG A 1 436 ? -1.130 -1.051 -25.895 1.00 91.62 436 ARG A N 1
ATOM 3419 C CA . ARG A 1 436 ? -2.529 -1.405 -26.221 1.00 91.62 436 ARG A CA 1
ATOM 3420 C C . ARG A 1 436 ? -3.040 -0.782 -27.525 1.00 91.62 436 ARG A C 1
ATOM 3422 O O . ARG A 1 436 ? -3.990 -1.302 -28.103 1.00 91.62 436 ARG A O 1
ATOM 3429 N N . ARG A 1 437 ? -2.439 0.321 -27.986 1.00 94.00 437 ARG A N 1
ATOM 3430 C CA . ARG A 1 437 ? -2.730 0.965 -29.282 1.00 94.00 437 ARG A CA 1
ATOM 3431 C C . ARG A 1 437 ? -1.813 0.498 -30.417 1.00 94.00 437 ARG A C 1
ATOM 3433 O O . ARG A 1 437 ? -1.907 1.036 -31.515 1.00 94.00 437 ARG A O 1
ATOM 3440 N N . GLY A 1 438 ? -0.919 -0.462 -30.171 1.00 94.81 438 GLY A N 1
ATOM 3441 C CA . GLY A 1 438 ? 0.037 -0.958 -31.166 1.00 94.81 438 GLY A CA 1
ATOM 3442 C C . GLY A 1 438 ? 1.176 0.017 -31.495 1.00 94.81 438 GLY A C 1
ATOM 3443 O O . GLY A 1 438 ? 1.921 -0.201 -32.449 1.00 94.81 438 GLY A O 1
ATOM 3444 N N . ARG A 1 439 ? 1.349 1.098 -30.720 1.00 97.12 439 ARG A N 1
ATOM 3445 C CA . ARG A 1 439 ? 2.405 2.111 -30.913 1.00 97.12 439 ARG A CA 1
ATOM 3446 C C . ARG A 1 439 ? 3.697 1.681 -30.215 1.00 97.12 439 ARG A C 1
ATOM 3448 O O . ARG A 1 439 ? 4.175 2.337 -29.293 1.00 97.12 439 ARG A O 1
ATOM 3455 N N . TYR A 1 440 ? 4.253 0.547 -30.639 1.00 98.06 440 TYR A N 1
ATOM 3456 C CA . TYR A 1 440 ? 5.301 -0.163 -29.895 1.00 98.06 440 TYR A CA 1
ATOM 3457 C C . TYR A 1 440 ? 6.621 0.599 -29.742 1.00 98.06 440 TYR A C 1
ATOM 3459 O O . TYR A 1 440 ? 7.225 0.523 -28.680 1.00 98.06 440 TYR A O 1
ATOM 3467 N N . ALA A 1 441 ? 7.062 1.365 -30.745 1.00 98.00 441 ALA A N 1
ATOM 3468 C CA . ALA A 1 441 ? 8.300 2.146 -30.629 1.00 98.00 441 ALA A CA 1
ATOM 3469 C C . ALA A 1 441 ? 8.202 3.220 -29.530 1.00 98.00 441 ALA A C 1
ATOM 3471 O O . ALA A 1 441 ? 9.115 3.398 -28.729 1.00 98.00 441 ALA A O 1
ATOM 3472 N N . GLU A 1 442 ? 7.055 3.893 -29.446 1.00 98.00 442 GLU A N 1
ATOM 3473 C CA . GLU A 1 442 ? 6.797 4.897 -28.414 1.00 98.00 442 GLU A CA 1
ATOM 3474 C C . GLU A 1 442 ? 6.555 4.248 -27.050 1.00 98.00 442 GLU A C 1
ATOM 3476 O O . GLU A 1 442 ? 7.033 4.757 -26.037 1.00 98.00 442 GLU A O 1
ATOM 3481 N N . ALA A 1 443 ? 5.858 3.105 -27.021 1.00 98.12 443 ALA A N 1
ATOM 3482 C CA . ALA A 1 443 ? 5.680 2.317 -25.806 1.00 98.12 443 ALA A CA 1
ATOM 3483 C C . ALA A 1 443 ? 7.036 1.891 -25.228 1.00 98.12 443 ALA A C 1
ATOM 3485 O O . ALA A 1 443 ? 7.277 2.071 -24.039 1.00 98.12 443 ALA A O 1
ATOM 3486 N N . PHE A 1 444 ? 7.943 1.399 -26.076 1.00 98.38 444 PHE A N 1
ATOM 3487 C CA . PHE A 1 444 ? 9.299 1.016 -25.698 1.00 98.38 444 PHE A CA 1
ATOM 3488 C C . PHE A 1 444 ? 10.087 2.196 -25.122 1.00 98.38 444 PHE A C 1
ATOM 3490 O O . PHE A 1 444 ? 10.650 2.088 -24.034 1.00 98.38 444 PHE A O 1
ATOM 3497 N N . ALA A 1 445 ? 10.086 3.342 -25.810 1.00 97.81 445 ALA A N 1
ATOM 3498 C CA . ALA A 1 445 ? 10.784 4.539 -25.347 1.00 97.81 445 ALA A CA 1
ATOM 3499 C C . ALA A 1 445 ? 10.252 5.034 -23.989 1.00 97.81 445 ALA A C 1
ATOM 3501 O O . ALA A 1 445 ? 11.037 5.355 -23.097 1.00 97.81 445 ALA A O 1
ATOM 3502 N N . SER A 1 446 ? 8.928 5.056 -23.814 1.00 97.81 446 SER A N 1
ATOM 3503 C CA . SER A 1 446 ? 8.281 5.500 -22.576 1.00 97.81 446 SER A CA 1
ATOM 3504 C C . SER A 1 446 ? 8.487 4.503 -21.424 1.00 97.81 446 SER A C 1
ATOM 3506 O O . SER A 1 446 ? 8.836 4.907 -20.316 1.00 97.81 446 SER A O 1
ATOM 3508 N N . ALA A 1 447 ? 8.397 3.194 -21.679 1.00 97.75 447 ALA A N 1
ATOM 3509 C CA . ALA A 1 447 ? 8.677 2.160 -20.681 1.00 97.75 447 ALA A CA 1
ATOM 3510 C C . ALA A 1 447 ? 10.149 2.162 -20.241 1.00 97.75 447 ALA A C 1
ATOM 3512 O O . ALA A 1 447 ? 10.446 2.082 -19.049 1.00 97.75 447 ALA A O 1
ATOM 3513 N N . ARG A 1 448 ? 11.083 2.328 -21.183 1.00 96.88 448 ARG A N 1
ATOM 3514 C CA . ARG A 1 448 ? 12.503 2.508 -20.867 1.00 96.88 448 ARG A CA 1
ATOM 3515 C C . ARG A 1 448 ? 12.729 3.761 -20.020 1.00 96.88 448 ARG A C 1
ATOM 3517 O O . ARG A 1 448 ? 13.433 3.687 -19.021 1.00 96.88 448 ARG A O 1
ATOM 3524 N N . ALA A 1 449 ? 12.095 4.882 -20.365 1.00 96.69 449 ALA A N 1
ATOM 3525 C CA . ALA A 1 449 ? 12.183 6.115 -19.585 1.00 96.69 449 ALA A CA 1
ATOM 3526 C C . ALA A 1 449 ? 11.661 5.947 -18.146 1.00 96.69 449 ALA A C 1
ATOM 3528 O O . ALA A 1 449 ? 12.230 6.545 -17.229 1.00 96.69 449 ALA A O 1
ATOM 3529 N N . ALA A 1 450 ? 10.616 5.136 -17.946 1.00 97.25 450 ALA A N 1
ATOM 3530 C CA . ALA A 1 450 ? 10.124 4.767 -16.621 1.00 97.25 450 ALA A CA 1
ATOM 3531 C C . ALA A 1 450 ? 11.147 3.923 -15.844 1.00 97.25 450 ALA A C 1
ATOM 3533 O O . ALA A 1 450 ? 11.452 4.244 -14.697 1.00 97.25 450 ALA A O 1
ATOM 3534 N N . HIS A 1 451 ? 11.718 2.891 -16.477 1.00 94.88 451 HIS A N 1
ATOM 3535 C CA . HIS A 1 451 ? 12.731 2.037 -15.850 1.00 94.88 451 HIS A CA 1
ATOM 3536 C C . HIS A 1 451 ? 14.001 2.811 -15.480 1.00 94.88 451 HIS A C 1
ATOM 3538 O O . HIS A 1 451 ? 14.481 2.686 -14.361 1.00 94.88 451 HIS A O 1
ATOM 3544 N N . ASP A 1 452 ? 14.515 3.658 -16.375 1.00 93.25 452 ASP A N 1
ATOM 3545 C CA . ASP A 1 452 ? 15.732 4.442 -16.130 1.00 93.25 452 ASP A CA 1
ATOM 3546 C C . ASP A 1 452 ? 15.566 5.399 -14.922 1.00 93.25 452 ASP A C 1
ATOM 3548 O O . ASP A 1 452 ? 16.541 5.713 -14.242 1.00 93.25 452 ASP A O 1
ATOM 3552 N N . ARG A 1 453 ? 14.331 5.836 -14.617 1.00 93.31 453 ARG A N 1
ATOM 3553 C CA . ARG A 1 453 ? 13.992 6.668 -13.442 1.00 93.31 453 ARG A CA 1
ATOM 3554 C C . ARG A 1 453 ? 13.785 5.859 -12.162 1.00 93.31 453 ARG A C 1
ATOM 3556 O O . ARG A 1 453 ? 14.081 6.354 -11.079 1.00 93.31 453 ARG A O 1
ATOM 3563 N N . ALA A 1 454 ? 13.260 4.641 -12.276 1.00 92.31 454 ALA A N 1
ATOM 3564 C CA . ALA A 1 454 ? 13.003 3.748 -11.149 1.00 92.31 454 ALA A CA 1
ATOM 3565 C C . ALA A 1 454 ? 13.452 2.306 -11.467 1.00 92.31 454 ALA A C 1
ATOM 3567 O O . ALA A 1 454 ? 12.606 1.437 -11.687 1.00 92.31 454 ALA A O 1
ATOM 3568 N N . PRO A 1 455 ? 14.768 2.005 -11.455 1.00 88.38 455 PRO A N 1
ATOM 3569 C CA . PRO A 1 455 ? 15.285 0.709 -11.916 1.00 88.38 455 PRO A CA 1
ATOM 3570 C C . PRO A 1 455 ? 14.833 -0.502 -11.088 1.00 88.38 455 PRO A C 1
ATOM 3572 O O . PRO A 1 455 ? 14.862 -1.631 -11.574 1.00 88.38 455 PRO A O 1
ATOM 3575 N N . ALA A 1 456 ? 14.413 -0.277 -9.838 1.00 87.19 456 ALA A N 1
ATOM 3576 C CA . ALA A 1 456 ? 13.860 -1.313 -8.968 1.00 87.19 456 ALA A CA 1
ATOM 3577 C C . ALA A 1 456 ? 12.442 -1.757 -9.383 1.00 87.19 456 ALA A C 1
ATOM 3579 O O . ALA A 1 456 ? 12.014 -2.850 -9.017 1.00 87.19 456 ALA A O 1
ATOM 3580 N N . ASP A 1 457 ? 11.714 -0.936 -10.148 1.00 89.00 457 ASP A N 1
ATOM 3581 C CA . ASP A 1 457 ? 10.409 -1.302 -10.687 1.00 89.00 457 ASP A CA 1
ATOM 3582 C C . ASP A 1 457 ? 10.574 -2.140 -11.962 1.00 89.00 457 ASP A C 1
ATOM 3584 O O . ASP A 1 457 ? 11.083 -1.681 -12.989 1.00 89.00 457 ASP A O 1
ATOM 3588 N N . LEU A 1 458 ? 10.125 -3.394 -11.896 1.00 90.06 458 LEU A N 1
ATOM 3589 C CA . LEU A 1 458 ? 10.212 -4.346 -13.003 1.00 90.06 458 LEU A CA 1
ATOM 3590 C C . LEU A 1 458 ? 9.023 -4.246 -13.970 1.00 90.06 458 LEU A C 1
ATOM 3592 O O . LEU A 1 458 ? 9.101 -4.782 -15.077 1.00 90.06 458 LEU A O 1
ATOM 3596 N N . ARG A 1 459 ? 7.931 -3.554 -13.606 1.00 91.94 459 ARG A N 1
ATOM 3597 C CA . ARG A 1 459 ? 6.725 -3.448 -14.450 1.00 91.94 459 ARG A CA 1
ATOM 3598 C C . ARG A 1 459 ? 7.011 -2.848 -15.833 1.00 91.94 459 ARG A C 1
ATOM 3600 O O . ARG A 1 459 ? 6.522 -3.411 -16.815 1.00 91.94 459 ARG A O 1
ATOM 3607 N N . PRO A 1 460 ? 7.834 -1.789 -15.982 1.00 95.75 460 PRO A N 1
ATOM 3608 C CA . PRO A 1 460 ? 8.150 -1.257 -17.303 1.00 95.75 460 PRO A CA 1
ATOM 3609 C C . PRO A 1 460 ? 8.910 -2.249 -18.194 1.00 95.75 460 PRO A C 1
ATOM 3611 O O . PRO A 1 460 ? 8.732 -2.234 -19.410 1.00 95.75 460 PRO A O 1
ATOM 3614 N N . LEU A 1 461 ? 9.699 -3.168 -17.618 1.00 95.25 461 LEU A N 1
ATOM 3615 C CA . LEU A 1 461 ? 10.426 -4.175 -18.398 1.00 95.25 461 LEU A CA 1
ATOM 3616 C C . LEU A 1 461 ? 9.482 -5.143 -19.126 1.00 95.25 461 LEU A C 1
ATOM 3618 O O . LEU A 1 461 ? 9.798 -5.560 -20.239 1.00 95.25 461 LEU A O 1
ATOM 3622 N N . ALA A 1 462 ? 8.308 -5.447 -18.558 1.00 95.00 462 ALA A N 1
ATOM 3623 C CA . ALA A 1 462 ? 7.279 -6.231 -19.245 1.00 95.00 462 ALA A CA 1
ATOM 3624 C C . ALA A 1 462 ? 6.798 -5.544 -20.533 1.00 95.00 462 ALA A C 1
ATOM 3626 O O . ALA A 1 462 ? 6.665 -6.201 -21.565 1.00 95.00 462 ALA A O 1
ATOM 3627 N N . VAL A 1 463 ? 6.603 -4.220 -20.493 1.00 97.06 463 VAL A N 1
ATOM 3628 C CA . VAL A 1 463 ? 6.173 -3.426 -21.656 1.00 97.06 463 VAL A CA 1
ATOM 3629 C C . VAL A 1 463 ? 7.303 -3.295 -22.682 1.00 97.06 463 VAL A C 1
ATOM 3631 O O . VAL A 1 463 ? 7.052 -3.398 -23.881 1.00 97.06 463 VAL A O 1
ATOM 3634 N N . CYS A 1 464 ? 8.558 -3.147 -22.239 1.00 97.69 464 CYS A N 1
ATOM 3635 C CA . CYS A 1 464 ? 9.720 -3.194 -23.134 1.00 97.69 464 CYS A CA 1
ATOM 3636 C C . CYS A 1 464 ? 9.807 -4.538 -23.876 1.00 97.69 464 CYS A C 1
ATOM 3638 O O . CYS A 1 464 ? 10.006 -4.555 -25.092 1.00 97.69 464 CYS A O 1
ATOM 3640 N N . MET A 1 465 ? 9.625 -5.652 -23.157 1.00 97.25 465 MET A N 1
ATOM 3641 C CA . MET A 1 465 ? 9.602 -6.997 -23.737 1.00 97.25 465 MET A CA 1
ATOM 3642 C C . MET A 1 465 ? 8.436 -7.169 -24.712 1.00 97.25 465 MET A C 1
ATOM 3644 O O . MET A 1 465 ? 8.656 -7.624 -25.832 1.00 97.25 465 MET A O 1
ATOM 3648 N N . GLU A 1 466 ? 7.217 -6.778 -24.329 1.00 97.75 466 GLU A N 1
ATOM 3649 C CA . GLU A 1 466 ? 6.042 -6.806 -25.209 1.00 97.75 466 GLU A CA 1
ATOM 3650 C C . GLU A 1 466 ? 6.305 -6.031 -26.505 1.00 97.75 466 GLU A C 1
ATOM 3652 O O . GLU A 1 466 ? 6.132 -6.580 -27.592 1.00 97.75 466 GLU A O 1
ATOM 3657 N N . ALA A 1 467 ? 6.781 -4.788 -26.406 1.00 98.25 467 ALA A N 1
ATOM 3658 C CA . ALA A 1 467 ? 7.039 -3.941 -27.564 1.00 98.25 467 ALA A CA 1
ATOM 3659 C C . ALA A 1 467 ? 8.102 -4.539 -28.498 1.00 98.25 467 ALA A C 1
ATOM 3661 O O . ALA A 1 467 ? 7.898 -4.584 -29.713 1.00 98.25 467 ALA A O 1
ATOM 3662 N N . ALA A 1 468 ? 9.210 -5.043 -27.947 1.00 97.88 468 ALA A N 1
ATOM 3663 C CA . ALA A 1 468 ? 10.284 -5.651 -28.731 1.00 97.88 468 ALA A CA 1
ATOM 3664 C C . ALA A 1 468 ? 9.883 -6.993 -29.369 1.00 97.88 468 ALA A C 1
ATOM 3666 O O . ALA A 1 468 ? 10.351 -7.324 -30.461 1.00 97.88 468 ALA A O 1
ATOM 3667 N N . LEU A 1 469 ? 9.001 -7.763 -28.723 1.00 97.81 469 LEU A N 1
ATOM 3668 C CA . LEU A 1 469 ? 8.443 -8.994 -29.284 1.00 97.81 469 LEU A CA 1
ATOM 3669 C C . LEU A 1 469 ? 7.405 -8.699 -30.373 1.00 97.81 469 LEU A C 1
ATOM 3671 O O . LEU A 1 469 ? 7.374 -9.406 -31.385 1.00 97.81 469 LEU A O 1
ATOM 3675 N N . ALA A 1 470 ? 6.577 -7.670 -30.186 1.00 97.69 470 ALA A N 1
ATOM 3676 C CA . ALA A 1 470 ? 5.529 -7.283 -31.123 1.00 97.69 470 ALA A CA 1
ATOM 3677 C C . ALA A 1 470 ? 6.086 -6.610 -32.388 1.00 97.69 470 ALA A C 1
ATOM 3679 O O . ALA A 1 470 ? 5.592 -6.873 -33.483 1.00 97.69 470 ALA A O 1
ATOM 3680 N N . ALA A 1 471 ? 7.135 -5.789 -32.251 1.00 96.56 471 ALA A N 1
ATOM 3681 C CA . ALA A 1 471 ? 7.778 -5.064 -33.345 1.00 96.56 471 ALA A CA 1
ATOM 3682 C C . ALA A 1 471 ? 9.251 -5.496 -33.518 1.00 96.56 471 ALA A C 1
ATOM 3684 O O . ALA A 1 471 ? 10.135 -4.952 -32.851 1.00 96.56 471 ALA A O 1
ATOM 3685 N N . PRO A 1 472 ? 9.557 -6.418 -34.457 1.00 89.62 472 PRO A N 1
ATOM 3686 C CA . PRO A 1 472 ? 10.911 -6.947 -34.659 1.00 89.62 472 PRO A CA 1
ATOM 3687 C C . PRO A 1 472 ? 11.998 -5.893 -34.913 1.00 89.62 472 PRO A C 1
ATOM 3689 O O . PRO A 1 472 ? 13.164 -6.134 -34.605 1.00 89.62 472 PRO A O 1
ATOM 3692 N N . SER A 1 473 ? 11.634 -4.716 -35.433 1.00 94.94 473 SER A N 1
ATOM 3693 C CA . SER A 1 473 ? 12.553 -3.586 -35.631 1.00 94.94 473 SER A CA 1
ATOM 3694 C C . SER A 1 473 ? 13.176 -3.063 -34.331 1.00 94.94 473 SER A C 1
ATOM 3696 O O . SER A 1 473 ? 14.245 -2.465 -34.376 1.00 94.94 473 SER A O 1
ATOM 3698 N N . LEU A 1 474 ? 12.542 -3.296 -33.177 1.00 96.69 474 LEU A N 1
ATOM 3699 C CA . LEU A 1 474 ? 13.033 -2.865 -31.863 1.00 96.69 474 LEU A CA 1
ATOM 3700 C C . LEU A 1 474 ? 13.991 -3.876 -31.217 1.00 96.69 474 LEU A C 1
ATOM 3702 O O . LEU A 1 474 ? 14.618 -3.565 -30.206 1.00 96.69 474 LEU A O 1
ATOM 3706 N N . ARG A 1 475 ? 14.151 -5.080 -31.788 1.00 94.50 475 ARG A N 1
ATOM 3707 C CA . ARG A 1 475 ? 14.990 -6.146 -31.212 1.00 94.50 475 ARG A CA 1
ATOM 3708 C C . ARG A 1 475 ? 16.431 -5.696 -30.988 1.00 94.50 475 ARG A C 1
ATOM 3710 O O . ARG A 1 475 ? 16.973 -5.889 -29.903 1.00 94.50 475 ARG A O 1
ATOM 3717 N N . SER A 1 476 ? 17.060 -5.107 -32.004 1.00 94.00 476 SER A N 1
ATOM 3718 C CA . SER A 1 476 ? 18.449 -4.645 -31.902 1.00 94.00 476 SER A CA 1
ATOM 3719 C C . SER A 1 476 ? 18.602 -3.532 -30.871 1.00 94.00 476 SER A C 1
ATOM 3721 O O . SER A 1 476 ? 19.597 -3.496 -30.151 1.00 94.00 476 SER A O 1
ATOM 3723 N N . GLU A 1 477 ? 17.612 -2.644 -30.772 1.00 95.12 477 GLU A N 1
ATOM 3724 C CA . GLU A 1 477 ? 17.607 -1.561 -29.792 1.00 95.12 477 GLU A CA 1
ATOM 3725 C C . GLU A 1 477 ? 17.492 -2.101 -28.363 1.00 95.12 477 GLU A C 1
ATOM 3727 O O . GLU A 1 477 ? 18.294 -1.727 -27.506 1.00 95.12 477 GLU A O 1
ATOM 3732 N N . PHE A 1 478 ? 16.562 -3.031 -28.124 1.00 95.06 478 PHE A N 1
ATOM 3733 C CA . PHE A 1 478 ? 16.382 -3.684 -26.829 1.00 95.06 478 PHE A CA 1
ATOM 3734 C C . PHE A 1 478 ? 17.645 -4.423 -26.374 1.00 95.06 478 PHE A C 1
ATOM 3736 O O . PHE A 1 478 ? 18.130 -4.188 -25.266 1.00 95.06 478 PHE A O 1
ATOM 3743 N N . LEU A 1 479 ? 18.225 -5.263 -27.237 1.00 94.25 479 LEU A N 1
ATOM 3744 C CA . LEU A 1 479 ? 19.434 -6.022 -26.906 1.00 94.25 479 LEU A CA 1
ATOM 3745 C C . LEU A 1 479 ? 20.646 -5.103 -26.688 1.00 94.25 479 LEU A C 1
ATOM 3747 O O . LEU A 1 479 ? 21.419 -5.311 -25.754 1.00 94.25 479 LEU A O 1
ATOM 3751 N N . SER A 1 480 ? 20.788 -4.047 -27.497 1.00 92.88 480 SER A N 1
ATOM 3752 C CA . SER A 1 480 ? 21.845 -3.044 -27.322 1.00 92.88 480 SER A CA 1
ATOM 3753 C C . SER A 1 480 ? 21.702 -2.281 -26.003 1.00 92.88 480 SER A C 1
ATOM 3755 O O . SER A 1 480 ? 22.700 -2.015 -25.332 1.00 92.88 480 SER A O 1
ATOM 3757 N N . TRP A 1 481 ? 20.474 -1.936 -25.609 1.00 92.81 481 TRP A N 1
ATOM 3758 C CA . TRP A 1 481 ? 20.204 -1.317 -24.315 1.00 92.81 481 TRP A CA 1
ATOM 3759 C C . TRP A 1 481 ? 20.567 -2.247 -23.156 1.00 92.81 481 TRP A C 1
ATOM 3761 O O . TRP A 1 481 ? 21.309 -1.820 -22.277 1.00 92.81 481 TRP A O 1
ATOM 3771 N N . CYS A 1 482 ? 20.158 -3.518 -23.202 1.00 90.25 482 CYS A N 1
ATOM 3772 C CA . CYS A 1 482 ? 20.504 -4.492 -22.165 1.00 90.25 482 CYS A CA 1
ATOM 3773 C C . CYS A 1 482 ? 22.023 -4.679 -22.022 1.00 90.25 482 CYS A C 1
ATOM 3775 O O . CYS A 1 482 ? 22.532 -4.692 -20.905 1.00 90.25 482 CYS A O 1
ATOM 3777 N N . ALA A 1 483 ? 22.755 -4.759 -23.140 1.00 85.62 483 ALA A N 1
ATOM 3778 C CA . ALA A 1 483 ? 24.209 -4.918 -23.132 1.00 85.62 483 ALA A CA 1
ATOM 3779 C C . ALA A 1 483 ? 24.941 -3.727 -22.486 1.00 85.62 483 ALA A C 1
ATOM 3781 O O . ALA A 1 483 ? 25.920 -3.924 -21.774 1.00 85.62 483 ALA A O 1
ATOM 3782 N N . ARG A 1 484 ? 24.459 -2.491 -22.693 1.00 82.44 484 ARG A N 1
ATOM 3783 C CA . ARG A 1 484 ? 25.038 -1.287 -22.065 1.00 82.44 484 ARG A CA 1
ATOM 3784 C C . ARG A 1 484 ? 24.807 -1.220 -20.556 1.00 82.44 484 ARG A C 1
ATOM 3786 O O . ARG A 1 484 ? 25.583 -0.574 -19.861 1.00 82.44 484 ARG A O 1
ATOM 3793 N N . SER A 1 485 ? 23.742 -1.852 -20.073 1.00 70.19 485 SER A N 1
ATOM 3794 C CA . SER A 1 485 ? 23.363 -1.850 -18.659 1.00 70.19 485 SER A CA 1
ATOM 3795 C C . SER A 1 485 ? 23.994 -2.998 -17.860 1.00 70.19 485 SER A C 1
ATOM 3797 O O . SER A 1 485 ? 23.847 -3.041 -16.640 1.00 70.19 485 SER A O 1
ATOM 3799 N N . ALA A 1 486 ? 24.694 -3.930 -18.516 1.00 60.38 486 ALA A N 1
ATOM 3800 C CA . ALA A 1 486 ? 25.370 -5.044 -17.859 1.00 60.38 486 ALA A CA 1
ATOM 3801 C C . ALA A 1 486 ? 26.725 -4.611 -17.263 1.00 60.38 486 ALA A C 1
ATOM 3803 O O . ALA A 1 486 ? 27.535 -3.960 -17.921 1.00 60.38 486 ALA A O 1
ATOM 3804 N N . SER A 1 487 ? 27.003 -5.000 -16.014 1.00 54.50 487 SER A N 1
ATOM 3805 C CA . SER A 1 487 ? 28.334 -4.828 -15.410 1.00 54.50 487 SER A CA 1
ATOM 3806 C C . SER A 1 487 ? 29.370 -5.706 -16.137 1.00 54.50 487 SER A C 1
ATOM 3808 O O . SER A 1 487 ? 29.047 -6.852 -16.449 1.00 54.50 487 SER A O 1
ATOM 3810 N N . PRO A 1 488 ? 30.628 -5.260 -16.349 1.00 44.72 488 PRO A N 1
ATOM 3811 C CA . PRO A 1 488 ? 31.664 -6.046 -17.034 1.00 44.72 488 PRO A CA 1
ATOM 3812 C C . PRO A 1 488 ? 31.909 -7.443 -16.435 1.00 44.72 488 PRO A C 1
ATOM 3814 O O . PRO A 1 488 ? 32.280 -8.361 -17.154 1.00 44.72 488 PRO A O 1
ATOM 3817 N N . ARG A 1 489 ? 31.648 -7.634 -15.131 1.00 45.28 489 ARG A N 1
ATOM 3818 C CA . ARG A 1 489 ? 31.743 -8.945 -14.456 1.00 45.28 489 ARG A CA 1
ATOM 3819 C C . ARG A 1 489 ? 30.620 -9.928 -14.816 1.00 45.28 489 ARG A C 1
ATOM 3821 O O . ARG A 1 489 ? 30.791 -11.116 -14.583 1.00 45.28 489 ARG A O 1
ATOM 3828 N N . ALA A 1 490 ? 29.493 -9.452 -15.347 1.00 41.25 490 ALA A N 1
ATOM 3829 C CA . ALA A 1 490 ? 28.312 -10.268 -15.642 1.00 41.25 490 ALA A CA 1
ATOM 3830 C C . ALA A 1 490 ? 28.381 -10.980 -17.004 1.00 41.25 490 ALA A C 1
ATOM 3832 O O . ALA A 1 490 ? 27.669 -11.953 -17.223 1.00 41.25 490 ALA A O 1
ATOM 3833 N N . MET A 1 491 ? 29.231 -10.510 -17.924 1.00 40.06 491 MET A N 1
ATOM 3834 C CA . MET A 1 491 ? 29.394 -11.145 -19.236 1.00 40.06 491 MET A CA 1
ATOM 3835 C C . MET A 1 491 ? 30.294 -12.387 -19.196 1.00 40.06 491 MET A C 1
ATOM 3837 O O . MET A 1 491 ? 30.050 -13.325 -19.951 1.00 40.06 491 MET A O 1
ATOM 3841 N N . ASP A 1 492 ? 31.283 -12.424 -18.297 1.00 38.53 492 ASP A N 1
ATOM 3842 C CA . ASP A 1 492 ? 32.222 -13.551 -18.174 1.00 38.53 492 ASP A CA 1
ATOM 3843 C C . ASP A 1 492 ? 31.653 -14.734 -17.365 1.00 38.53 492 ASP A C 1
ATOM 3845 O O . ASP A 1 492 ? 32.158 -15.851 -17.474 1.00 38.53 492 ASP A O 1
ATOM 3849 N N . SER A 1 493 ? 30.590 -14.528 -16.572 1.00 39.19 493 SER A N 1
ATOM 3850 C CA . SER A 1 493 ? 29.946 -15.587 -15.774 1.00 39.19 493 SER A CA 1
ATOM 3851 C C . SER A 1 493 ? 28.772 -16.284 -16.475 1.00 39.19 493 SER A C 1
ATOM 3853 O O . SER A 1 493 ? 28.217 -17.229 -15.924 1.00 39.19 493 SER A O 1
ATOM 3855 N N . ALA A 1 494 ? 28.432 -15.905 -17.713 1.00 34.38 494 ALA A N 1
ATOM 3856 C CA . ALA A 1 494 ? 27.327 -16.481 -18.492 1.00 34.38 494 ALA A CA 1
ATOM 3857 C C . ALA A 1 494 ? 27.615 -17.889 -19.070 1.00 34.38 494 ALA A C 1
ATOM 3859 O O . ALA A 1 494 ? 27.033 -18.297 -20.078 1.00 34.38 494 ALA A O 1
ATOM 3860 N N . GLY A 1 495 ? 28.525 -18.646 -18.454 1.00 35.41 495 GLY A N 1
ATOM 3861 C CA . GLY A 1 495 ? 28.660 -20.078 -18.701 1.00 35.41 495 GLY A CA 1
ATOM 3862 C C . GLY A 1 495 ? 27.567 -20.842 -17.944 1.00 35.41 495 GLY A C 1
ATOM 3863 O O . GLY A 1 495 ? 27.189 -20.428 -16.849 1.00 35.41 495 GLY A O 1
ATOM 3864 N N . PRO A 1 496 ? 27.048 -21.965 -18.470 1.00 33.41 496 PRO A N 1
ATOM 3865 C CA . PRO A 1 496 ? 26.056 -22.752 -17.756 1.00 33.41 496 PRO A CA 1
ATOM 3866 C C . PRO A 1 496 ? 26.708 -23.320 -16.493 1.00 33.41 496 PRO A C 1
ATOM 3868 O O . PRO A 1 496 ? 27.450 -24.301 -16.544 1.00 33.41 496 PRO A O 1
ATOM 3871 N N . VAL A 1 497 ? 26.440 -22.709 -15.339 1.00 35.09 497 VAL A N 1
ATOM 3872 C CA . VAL A 1 497 ? 26.740 -23.320 -14.047 1.00 35.09 497 VAL A CA 1
ATOM 3873 C C . VAL A 1 497 ? 25.764 -24.482 -13.889 1.00 35.09 497 VAL A C 1
ATOM 3875 O O . VAL A 1 497 ? 24.671 -24.346 -13.345 1.00 35.09 497 VAL A O 1
ATOM 3878 N N . VAL A 1 498 ? 26.149 -25.649 -14.407 1.00 38.09 498 VAL A N 1
ATOM 3879 C CA . VAL A 1 498 ? 25.458 -26.916 -14.157 1.00 38.09 498 VAL A CA 1
ATOM 3880 C C . VAL A 1 498 ? 25.728 -27.299 -12.703 1.00 38.09 498 VAL A C 1
ATOM 3882 O O . VAL A 1 498 ? 26.585 -28.122 -12.392 1.00 38.09 498 VAL A O 1
ATOM 3885 N N . ARG A 1 499 ? 25.010 -26.667 -11.772 1.00 38.59 499 ARG A N 1
ATOM 3886 C CA . ARG A 1 499 ? 24.804 -27.242 -10.444 1.00 38.59 499 ARG A CA 1
ATOM 3887 C C . ARG A 1 499 ? 23.776 -28.349 -10.618 1.00 38.59 499 ARG A C 1
ATOM 3889 O O . ARG A 1 499 ? 22.657 -28.094 -11.052 1.00 38.59 499 ARG A O 1
ATOM 3896 N N . ALA A 1 500 ? 24.165 -29.584 -10.317 1.00 44.88 500 ALA A N 1
ATOM 3897 C CA . ALA A 1 500 ? 23.224 -30.689 -10.221 1.00 44.88 500 ALA A CA 1
ATOM 3898 C C . ALA A 1 500 ? 22.232 -30.376 -9.090 1.00 44.88 500 ALA A C 1
ATOM 3900 O O . ALA A 1 500 ? 22.549 -30.554 -7.917 1.00 44.88 500 ALA A O 1
ATOM 3901 N N . ALA A 1 501 ? 21.061 -29.851 -9.434 1.00 54.78 501 ALA A N 1
ATOM 3902 C CA . ALA A 1 501 ? 19.997 -29.564 -8.486 1.00 54.78 501 ALA A CA 1
ATOM 3903 C C . ALA A 1 501 ? 18.702 -30.230 -8.961 1.00 54.78 501 ALA A C 1
ATOM 3905 O O . ALA A 1 501 ? 18.390 -30.254 -10.149 1.00 54.78 501 ALA A O 1
ATOM 3906 N N . SER A 1 502 ? 17.998 -30.852 -8.013 1.00 67.00 502 SER A N 1
ATOM 3907 C CA . SER A 1 502 ? 16.865 -31.767 -8.216 1.00 67.00 502 SER A CA 1
ATOM 3908 C C . SER A 1 502 ? 15.585 -31.273 -7.523 1.00 67.00 502 SER A C 1
ATOM 3910 O O . SER A 1 502 ? 14.770 -32.081 -7.080 1.00 67.00 502 SER A O 1
ATOM 3912 N N . GLY A 1 503 ? 15.451 -29.954 -7.343 1.00 83.00 503 GLY A N 1
ATOM 3913 C CA . GLY A 1 503 ? 14.371 -29.324 -6.576 1.00 83.00 503 GLY A CA 1
ATOM 3914 C C . GLY A 1 503 ? 13.357 -28.559 -7.431 1.00 83.00 503 GLY A C 1
ATOM 3915 O O . GLY A 1 503 ? 13.596 -28.279 -8.607 1.00 83.00 503 GLY A O 1
ATOM 3916 N N . ILE A 1 504 ? 12.223 -28.216 -6.821 1.00 89.75 504 ILE A N 1
ATOM 3917 C CA . ILE A 1 504 ? 11.125 -27.446 -7.420 1.00 89.75 504 ILE A CA 1
ATOM 3918 C C . ILE A 1 504 ? 11.241 -25.978 -7.000 1.00 89.75 504 ILE A C 1
ATOM 3920 O O . ILE A 1 504 ? 11.359 -25.684 -5.810 1.00 89.75 504 ILE A O 1
ATOM 3924 N N . LEU A 1 505 ? 11.181 -25.053 -7.957 1.00 88.50 505 LEU A N 1
ATOM 3925 C CA . LEU A 1 505 ? 11.232 -23.620 -7.688 1.00 88.50 505 LEU A CA 1
ATOM 3926 C C . LEU A 1 505 ? 9.931 -23.151 -7.039 1.00 88.50 505 LEU A C 1
ATOM 3928 O O . LEU A 1 505 ? 8.849 -23.307 -7.613 1.00 88.50 505 LEU A O 1
ATOM 3932 N N . LEU A 1 506 ? 10.051 -22.534 -5.866 1.00 85.25 506 LEU A N 1
ATOM 3933 C CA . LEU A 1 506 ? 8.920 -21.986 -5.133 1.00 85.25 506 LEU A CA 1
ATOM 3934 C C . LEU A 1 506 ? 8.255 -20.822 -5.892 1.00 85.25 506 LEU A C 1
ATOM 3936 O O . LEU A 1 506 ? 8.936 -20.059 -6.586 1.00 85.25 506 LEU A O 1
ATOM 3940 N N . PRO A 1 507 ? 6.928 -20.665 -5.760 1.00 73.25 507 PRO A N 1
ATOM 3941 C CA . PRO A 1 507 ? 6.235 -19.467 -6.229 1.00 73.25 507 PRO A CA 1
ATOM 3942 C C . PRO A 1 507 ? 6.541 -18.250 -5.338 1.00 73.25 507 PRO A C 1
ATOM 3944 O O . PRO A 1 507 ? 6.592 -17.117 -5.808 1.00 73.25 507 PRO A O 1
ATOM 3947 N N . ASP A 1 508 ? 6.796 -18.488 -4.049 1.00 67.38 508 ASP A N 1
ATOM 3948 C CA . ASP A 1 508 ? 7.152 -17.459 -3.072 1.00 67.38 508 ASP A CA 1
ATOM 3949 C C . ASP A 1 508 ? 8.606 -16.983 -3.275 1.00 67.38 508 ASP A C 1
ATOM 3951 O O . ASP A 1 508 ? 9.469 -17.786 -3.635 1.00 67.38 508 ASP A O 1
ATOM 3955 N N . LYS A 1 509 ? 8.883 -15.693 -3.019 1.00 67.69 509 LYS A N 1
ATOM 3956 C CA . LYS A 1 509 ? 10.198 -15.018 -3.192 1.00 67.69 509 LYS A CA 1
ATOM 3957 C C . LYS A 1 509 ? 10.637 -14.686 -4.627 1.00 67.69 509 LYS A C 1
ATOM 3959 O O . LYS A 1 509 ? 11.748 -14.190 -4.800 1.00 67.69 509 LYS A O 1
ATOM 3964 N N . ARG A 1 510 ? 9.802 -14.902 -5.647 1.00 78.06 510 ARG A N 1
ATOM 3965 C CA . ARG A 1 510 ? 10.106 -14.450 -7.018 1.00 78.06 510 ARG A CA 1
ATOM 3966 C C . ARG A 1 510 ? 10.035 -12.926 -7.111 1.00 78.06 510 ARG A C 1
ATOM 3968 O O . ARG A 1 510 ? 8.994 -12.343 -6.795 1.00 78.06 510 ARG A O 1
ATOM 3975 N N . ALA A 1 511 ? 11.115 -12.284 -7.557 1.00 67.69 511 ALA A N 1
ATOM 3976 C CA . ALA A 1 511 ? 11.304 -10.834 -7.421 1.00 67.69 511 ALA A CA 1
ATOM 3977 C C . ALA A 1 511 ? 10.223 -10.006 -8.140 1.00 67.69 511 ALA A C 1
ATOM 3979 O O . ALA A 1 511 ? 9.860 -8.922 -7.690 1.00 67.69 511 ALA A O 1
ATOM 3980 N N . ALA A 1 512 ? 9.673 -10.526 -9.239 1.00 68.25 512 ALA A N 1
ATOM 3981 C CA . ALA A 1 512 ? 8.645 -9.845 -10.020 1.00 68.25 512 ALA A CA 1
ATOM 3982 C C . ALA A 1 512 ? 7.195 -10.193 -9.623 1.00 68.25 512 ALA A C 1
ATOM 3984 O O . ALA A 1 512 ? 6.270 -9.573 -10.152 1.00 68.25 512 ALA A O 1
ATOM 3985 N N . PHE A 1 513 ? 6.962 -11.173 -8.734 1.00 65.19 513 PHE A N 1
ATOM 3986 C CA . PHE A 1 513 ? 5.639 -11.820 -8.621 1.00 65.19 513 PHE A CA 1
ATOM 3987 C C . PHE A 1 513 ? 5.085 -12.010 -7.219 1.00 65.19 513 PHE A C 1
ATOM 3989 O O . PHE A 1 513 ? 4.006 -12.591 -7.096 1.00 65.19 513 PHE A O 1
ATOM 3996 N N . GLU A 1 514 ? 5.736 -11.476 -6.186 1.00 59.12 514 GLU A N 1
ATOM 3997 C CA . GLU A 1 514 ? 5.257 -11.582 -4.800 1.00 59.12 514 GLU A CA 1
ATOM 3998 C C . GLU A 1 514 ? 3.770 -11.182 -4.642 1.00 59.12 514 GLU A C 1
ATOM 4000 O O . GLU A 1 514 ? 3.044 -11.789 -3.857 1.00 59.12 514 GLU A O 1
ATOM 4005 N N . LEU A 1 515 ? 3.277 -10.234 -5.453 1.00 54.09 515 LEU A N 1
ATOM 4006 C CA . LEU A 1 515 ? 1.884 -9.759 -5.437 1.00 54.09 515 LEU A CA 1
ATOM 4007 C C . LEU A 1 515 ? 0.918 -10.486 -6.394 1.00 54.09 515 LEU A C 1
ATOM 4009 O O . LEU A 1 515 ? -0.294 -10.386 -6.200 1.00 54.09 515 LEU A O 1
ATOM 4013 N N . ALA A 1 516 ? 1.413 -11.169 -7.432 1.00 56.72 516 ALA A N 1
ATOM 4014 C CA . ALA A 1 516 ? 0.586 -11.719 -8.517 1.00 56.72 516 ALA A CA 1
ATOM 4015 C C . ALA A 1 516 ? 0.489 -13.253 -8.491 1.00 56.72 516 ALA A C 1
ATOM 4017 O O . ALA A 1 516 ? -0.583 -13.797 -8.726 1.00 56.72 516 ALA A O 1
ATOM 4018 N N . ASP A 1 517 ? 1.588 -13.939 -8.179 1.00 57.03 517 ASP A N 1
ATOM 4019 C CA . ASP A 1 517 ? 1.694 -15.408 -8.158 1.00 57.03 517 ASP A CA 1
ATOM 4020 C C . ASP A 1 517 ? 2.440 -15.885 -6.893 1.00 57.03 517 ASP A C 1
ATOM 4022 O O . ASP A 1 517 ? 3.091 -16.925 -6.883 1.00 57.03 517 ASP A O 1
ATOM 4026 N N . GLY A 1 518 ? 2.388 -15.069 -5.830 1.00 59.56 518 GLY A N 1
ATOM 4027 C CA . GLY A 1 518 ? 3.057 -15.297 -4.548 1.00 59.56 518 GLY A CA 1
ATOM 4028 C C . GLY A 1 518 ? 2.238 -16.127 -3.551 1.00 59.56 518 GLY A C 1
ATOM 4029 O O . GLY A 1 518 ? 1.372 -16.910 -3.930 1.00 59.56 518 GLY A O 1
ATOM 4030 N N . SER A 1 519 ? 2.523 -15.956 -2.253 1.00 62.75 519 SER A N 1
ATOM 4031 C CA . SER A 1 519 ? 1.964 -16.695 -1.102 1.00 62.75 519 SER A CA 1
ATOM 4032 C C . SER A 1 519 ? 0.448 -17.013 -1.178 1.00 62.75 519 SER A C 1
ATOM 4034 O O . SER A 1 519 ? -0.390 -16.308 -0.611 1.00 62.75 519 SER A O 1
ATOM 4036 N N . HIS A 1 520 ? 0.085 -18.124 -1.832 1.00 75.38 520 HIS A N 1
ATOM 4037 C CA . HIS A 1 520 ? -1.278 -18.658 -1.888 1.00 75.38 520 HIS A CA 1
ATOM 4038 C C . HIS A 1 520 ? -1.501 -19.669 -0.751 1.00 75.38 520 HIS A C 1
ATOM 4040 O O . HIS A 1 520 ? -0.645 -20.534 -0.545 1.00 75.38 520 HIS A O 1
ATOM 4046 N N . PRO A 1 521 ? -2.633 -19.642 -0.020 1.00 76.12 521 PRO A N 1
ATOM 4047 C CA . PRO A 1 521 ? -2.823 -20.547 1.110 1.00 76.12 521 PRO A CA 1
ATOM 4048 C C . PRO A 1 521 ? -2.753 -22.037 0.743 1.00 76.12 521 PRO A C 1
ATOM 4050 O O . PRO A 1 521 ? -2.180 -22.815 1.504 1.00 76.12 521 PRO A O 1
ATOM 4053 N N . ASP A 1 522 ? -3.258 -22.427 -0.431 1.00 78.44 522 ASP A N 1
ATOM 4054 C CA . ASP A 1 522 ? -3.077 -23.794 -0.938 1.00 78.44 522 ASP A CA 1
ATOM 4055 C C . ASP A 1 522 ? -1.632 -24.107 -1.313 1.00 78.44 522 ASP A C 1
ATOM 4057 O O . ASP A 1 522 ? -1.149 -25.179 -0.970 1.00 78.44 522 ASP A O 1
ATOM 4061 N N . ALA A 1 523 ? -0.888 -23.171 -1.908 1.00 74.81 523 ALA A N 1
ATOM 4062 C CA . ALA A 1 523 ? 0.534 -23.394 -2.162 1.00 74.81 523 ALA A CA 1
ATOM 4063 C C . ALA A 1 523 ? 1.302 -23.616 -0.845 1.00 74.81 523 ALA A C 1
ATOM 4065 O O . ALA A 1 523 ? 2.144 -24.503 -0.761 1.00 74.81 523 ALA A O 1
ATOM 4066 N N . LEU A 1 524 ? 0.950 -22.906 0.233 1.00 76.81 524 LEU A N 1
ATOM 4067 C CA . LEU A 1 524 ? 1.508 -23.165 1.566 1.00 76.81 524 LEU A CA 1
ATOM 4068 C C . LEU A 1 524 ? 1.095 -24.543 2.122 1.00 76.81 524 LEU A C 1
ATOM 4070 O O . LEU A 1 524 ? 1.901 -25.197 2.785 1.00 76.81 524 LEU A O 1
ATOM 4074 N N . ASN A 1 525 ? -0.131 -25.012 1.854 1.00 78.19 525 ASN A N 1
ATOM 4075 C CA . ASN A 1 525 ? -0.552 -26.380 2.189 1.00 78.19 525 ASN A CA 1
ATOM 4076 C C . ASN A 1 525 ? 0.269 -27.429 1.430 1.00 78.19 525 ASN A C 1
ATOM 4078 O O . ASN A 1 525 ? 0.685 -28.419 2.036 1.00 78.19 525 ASN A O 1
ATOM 4082 N N . VAL A 1 526 ? 0.546 -27.201 0.143 1.00 82.62 526 VAL A N 1
ATOM 4083 C CA . VAL A 1 526 ? 1.423 -28.055 -0.671 1.00 82.62 526 VAL A CA 1
ATOM 4084 C C . VAL A 1 526 ? 2.792 -28.191 -0.009 1.00 82.62 526 VAL A C 1
ATOM 4086 O O . VAL A 1 526 ? 3.240 -29.312 0.215 1.00 82.62 526 VAL A O 1
ATOM 4089 N N . LEU A 1 527 ? 3.418 -27.082 0.399 1.00 79.62 527 LEU A N 1
ATOM 4090 C CA . LEU A 1 527 ? 4.735 -27.112 1.052 1.00 79.62 527 LEU A CA 1
ATOM 4091 C C . LEU A 1 527 ? 4.743 -27.890 2.371 1.00 79.62 527 LEU A C 1
ATOM 4093 O O . LEU A 1 527 ? 5.732 -28.542 2.688 1.00 79.62 527 LEU A O 1
ATOM 4097 N N . ARG A 1 528 ? 3.643 -27.845 3.131 1.00 77.00 528 ARG A N 1
ATOM 4098 C CA . ARG A 1 528 ? 3.515 -28.594 4.390 1.00 77.00 528 ARG A CA 1
ATOM 4099 C C . ARG A 1 528 ? 3.307 -30.092 4.197 1.00 77.00 528 ARG A C 1
ATOM 4101 O O . ARG A 1 528 ? 3.675 -30.856 5.078 1.00 77.00 528 ARG A O 1
ATOM 4108 N N . THR A 1 529 ? 2.681 -30.501 3.096 1.00 80.06 529 THR A N 1
ATOM 4109 C CA . THR A 1 529 ? 2.208 -31.884 2.896 1.00 80.06 529 THR A CA 1
ATOM 4110 C C . THR A 1 529 ? 3.028 -32.673 1.872 1.00 80.06 529 THR A C 1
ATOM 4112 O O . THR A 1 529 ? 2.904 -33.893 1.794 1.00 80.06 529 THR A O 1
ATOM 4115 N N . ALA A 1 530 ? 3.899 -32.008 1.109 1.00 84.19 530 ALA A N 1
ATOM 4116 C CA . ALA A 1 530 ? 4.768 -32.618 0.105 1.00 84.19 530 ALA A CA 1
ATOM 4117 C C . ALA A 1 530 ? 6.050 -33.243 0.702 1.00 84.19 530 ALA A C 1
ATOM 4119 O O . ALA A 1 530 ? 7.167 -32.865 0.342 1.00 84.19 530 ALA A O 1
ATOM 4120 N N . GLU A 1 531 ? 5.912 -34.204 1.620 1.00 78.81 531 GLU A N 1
ATOM 4121 C CA . GLU A 1 531 ? 7.061 -34.853 2.271 1.00 78.81 531 GLU A CA 1
ATOM 4122 C C . GLU A 1 531 ? 8.041 -35.502 1.273 1.00 78.81 531 GLU A C 1
ATOM 4124 O O . GLU A 1 531 ? 7.664 -36.226 0.344 1.00 78.81 531 GLU A O 1
ATOM 4129 N N . GLY A 1 532 ? 9.339 -35.265 1.486 1.00 81.56 532 GLY A N 1
ATOM 4130 C CA . GLY A 1 532 ? 10.409 -35.811 0.647 1.00 81.56 532 GLY A CA 1
ATOM 4131 C C . GLY A 1 532 ? 10.539 -35.159 -0.735 1.00 81.56 532 GLY A C 1
ATOM 4132 O O . GLY A 1 532 ? 11.271 -35.680 -1.574 1.00 81.56 532 GLY A O 1
ATOM 4133 N N . VAL A 1 533 ? 9.847 -34.044 -0.989 1.00 87.06 533 VAL A N 1
ATOM 4134 C CA . VAL A 1 533 ? 10.049 -33.197 -2.172 1.00 87.06 533 VAL A CA 1
ATOM 4135 C C . VAL A 1 533 ? 10.970 -32.032 -1.800 1.00 87.06 533 VAL A C 1
ATOM 4137 O O . VAL A 1 533 ? 10.766 -31.367 -0.788 1.00 87.06 533 VAL A O 1
ATOM 4140 N N . SER A 1 534 ? 12.006 -31.792 -2.607 1.00 88.19 534 SER A N 1
ATOM 4141 C CA . SER A 1 534 ? 12.931 -30.672 -2.402 1.00 88.19 534 SER A CA 1
ATOM 4142 C C . SER A 1 534 ? 12.393 -29.411 -3.077 1.00 88.19 534 SER A C 1
ATOM 4144 O O . SER A 1 534 ? 12.052 -29.443 -4.260 1.00 88.19 534 SER A O 1
ATOM 4146 N N . PHE A 1 535 ? 12.348 -28.304 -2.337 1.00 87.94 535 PHE A N 1
ATOM 4147 C CA . PHE A 1 535 ? 11.950 -26.992 -2.840 1.00 87.94 535 PHE A CA 1
ATOM 4148 C C . PHE A 1 535 ? 13.108 -26.001 -2.740 1.00 87.94 535 PHE A C 1
ATOM 4150 O O . PHE A 1 535 ? 13.865 -26.026 -1.768 1.00 87.94 535 PHE A O 1
ATOM 4157 N N . LEU A 1 536 ? 13.227 -25.121 -3.732 1.00 87.88 536 LEU A N 1
ATOM 4158 C CA . LEU A 1 536 ? 14.272 -24.105 -3.822 1.00 87.88 536 LEU A CA 1
ATOM 4159 C C . LEU A 1 536 ? 13.632 -22.711 -3.875 1.00 87.88 536 LEU A C 1
ATOM 4161 O O . LEU A 1 536 ? 12.685 -22.515 -4.642 1.00 87.88 536 LEU A O 1
ATOM 4165 N N . PRO A 1 537 ? 14.105 -21.738 -3.076 1.00 85.00 537 PRO A N 1
ATOM 4166 C CA . PRO A 1 537 ? 13.654 -20.359 -3.198 1.00 85.00 537 PRO A CA 1
ATOM 4167 C C . PRO A 1 537 ? 14.202 -19.728 -4.484 1.00 85.00 537 PRO A C 1
ATOM 4169 O O . PRO A 1 537 ? 15.296 -20.068 -4.937 1.00 85.00 537 PRO A O 1
ATOM 4172 N N . ALA A 1 538 ? 13.459 -18.781 -5.051 1.00 82.56 538 ALA A N 1
ATOM 4173 C CA . ALA A 1 538 ? 13.970 -17.952 -6.136 1.00 82.56 538 ALA A CA 1
ATOM 4174 C C . ALA A 1 538 ? 15.057 -16.989 -5.631 1.00 82.56 538 ALA A C 1
ATOM 4176 O O . ALA A 1 538 ? 14.965 -16.470 -4.515 1.00 82.56 538 ALA A O 1
ATOM 4177 N N . ALA A 1 539 ? 16.078 -16.746 -6.454 1.00 81.31 539 ALA A N 1
ATOM 4178 C CA . ALA A 1 539 ? 17.017 -15.644 -6.290 1.00 81.31 539 ALA A CA 1
ATOM 4179 C C . ALA A 1 539 ? 17.092 -14.813 -7.582 1.00 81.31 539 ALA A C 1
ATOM 4181 O O . ALA A 1 539 ? 16.800 -15.334 -8.661 1.00 81.31 539 ALA A O 1
ATOM 4182 N N . PRO A 1 540 ? 17.459 -13.521 -7.490 1.00 82.75 540 PRO A N 1
ATOM 4183 C CA . PRO A 1 540 ? 17.648 -12.687 -8.669 1.00 82.75 540 PRO A CA 1
ATOM 4184 C C . PRO A 1 540 ? 18.710 -13.272 -9.602 1.00 82.75 540 PRO A C 1
ATOM 4186 O O . PRO A 1 540 ? 19.764 -13.710 -9.146 1.00 82.75 540 PRO A O 1
ATOM 4189 N N . ALA A 1 541 ? 18.449 -13.226 -10.905 1.00 79.81 541 ALA A N 1
ATOM 4190 C CA . ALA A 1 541 ? 19.381 -13.661 -11.933 1.00 79.81 541 ALA A CA 1
ATOM 4191 C C . ALA A 1 541 ? 20.744 -12.955 -11.831 1.00 79.81 541 ALA A C 1
ATOM 4193 O O . ALA A 1 541 ? 20.822 -11.732 -11.655 1.00 79.81 541 ALA A O 1
ATOM 4194 N N . GLU A 1 542 ? 21.825 -13.725 -11.994 1.00 72.94 542 GLU A N 1
ATOM 4195 C CA . GLU A 1 542 ? 23.178 -13.175 -12.089 1.00 72.94 542 GLU A CA 1
ATOM 4196 C C . GLU A 1 542 ? 23.252 -12.142 -13.230 1.00 72.94 542 GLU A C 1
ATOM 4198 O O . GLU A 1 542 ? 22.751 -12.365 -14.331 1.00 72.94 542 GLU A O 1
ATOM 4203 N N . GLY A 1 543 ? 23.845 -10.974 -12.963 1.00 75.88 543 GLY A N 1
ATOM 4204 C CA . GLY A 1 543 ? 23.923 -9.874 -13.935 1.00 75.88 543 GLY A CA 1
ATOM 4205 C C . GLY A 1 543 ? 22.702 -8.944 -13.992 1.00 75.88 543 GLY A C 1
ATOM 4206 O O . GLY A 1 543 ? 22.768 -7.921 -14.673 1.00 75.88 543 GLY A O 1
ATOM 4207 N N . GLY A 1 544 ? 21.633 -9.234 -13.240 1.00 86.00 544 GLY A N 1
ATOM 4208 C CA . GLY A 1 544 ? 20.454 -8.374 -13.092 1.00 86.00 544 GLY A CA 1
ATOM 4209 C C . GLY A 1 544 ? 19.363 -8.583 -14.153 1.00 86.00 544 GLY A C 1
ATOM 4210 O O . GLY A 1 544 ? 19.534 -9.307 -15.134 1.00 86.00 544 GLY A O 1
ATOM 4211 N N . SER A 1 545 ? 18.215 -7.922 -13.964 1.00 90.00 545 SER A N 1
ATOM 4212 C CA . SER A 1 545 ? 16.984 -8.172 -14.735 1.00 90.00 545 SER A CA 1
ATOM 4213 C C . SER A 1 545 ? 17.140 -7.979 -16.247 1.00 90.00 545 SER A C 1
ATOM 4215 O O . SER A 1 545 ? 16.636 -8.787 -17.021 1.00 90.00 545 SER A O 1
ATOM 4217 N N . LEU A 1 546 ? 17.857 -6.939 -16.690 1.00 91.31 546 LEU A N 1
ATOM 4218 C CA . LEU A 1 546 ? 18.070 -6.675 -18.120 1.00 91.31 546 LEU A CA 1
ATOM 4219 C C . LEU A 1 546 ? 18.931 -7.751 -18.790 1.00 91.31 546 LEU A C 1
ATOM 4221 O O . LEU A 1 546 ? 18.626 -8.168 -19.906 1.00 91.31 546 LEU A O 1
ATOM 4225 N N . ALA A 1 547 ? 19.973 -8.232 -18.107 1.00 88.69 547 ALA A N 1
ATOM 4226 C CA . ALA A 1 547 ? 20.820 -9.304 -18.621 1.00 88.69 547 ALA A CA 1
ATOM 4227 C C . ALA A 1 547 ? 20.023 -10.609 -18.769 1.00 88.69 547 ALA A C 1
ATOM 4229 O O . ALA A 1 547 ? 20.088 -11.263 -19.810 1.00 88.69 547 ALA A O 1
ATOM 4230 N N . ALA A 1 548 ? 19.200 -10.938 -17.771 1.00 89.06 548 ALA A N 1
ATOM 4231 C CA . ALA A 1 548 ? 18.350 -12.123 -17.790 1.00 89.06 548 ALA A CA 1
ATOM 4232 C C . ALA A 1 548 ? 17.302 -12.086 -18.916 1.00 89.06 548 ALA A C 1
ATOM 4234 O O . ALA A 1 548 ? 17.127 -13.060 -19.653 1.00 89.06 548 ALA A O 1
ATOM 4235 N N . LEU A 1 549 ? 16.644 -10.936 -19.105 1.00 92.94 549 LEU A N 1
ATOM 4236 C CA . LEU A 1 549 ? 15.685 -10.743 -20.193 1.00 92.94 549 LEU A CA 1
ATOM 4237 C C . LEU A 1 549 ? 16.352 -10.813 -21.570 1.00 92.94 549 LEU A C 1
ATOM 4239 O O . LEU A 1 549 ? 15.786 -11.412 -22.482 1.00 92.94 549 LEU A O 1
ATOM 4243 N N . ALA A 1 550 ? 17.556 -10.254 -21.725 1.00 92.44 550 ALA A N 1
ATOM 4244 C CA . ALA A 1 550 ? 18.315 -10.355 -22.968 1.00 92.44 550 ALA A CA 1
ATOM 4245 C C . ALA A 1 550 ? 18.703 -11.807 -23.283 1.00 92.44 550 ALA A C 1
ATOM 4247 O O . ALA A 1 550 ? 18.505 -12.258 -24.411 1.00 92.44 550 ALA A O 1
ATOM 4248 N N . ALA A 1 551 ? 19.182 -12.558 -22.285 1.00 89.31 551 ALA A N 1
ATOM 4249 C CA . ALA A 1 551 ? 19.542 -13.968 -22.437 1.00 89.31 551 ALA A CA 1
ATOM 4250 C C . ALA A 1 551 ? 18.339 -14.843 -22.836 1.00 89.31 551 ALA A C 1
ATOM 4252 O O . ALA A 1 551 ? 18.469 -15.752 -23.655 1.00 89.31 551 ALA A O 1
ATOM 4253 N N . GLY A 1 552 ? 17.150 -14.551 -22.299 1.00 90.06 552 GLY A N 1
ATOM 4254 C CA . GLY A 1 552 ? 15.912 -15.260 -22.631 1.00 90.06 552 GLY A CA 1
ATOM 4255 C C . GLY A 1 552 ? 15.128 -14.692 -23.822 1.00 90.06 552 GLY A C 1
ATOM 4256 O O . GLY A 1 552 ? 14.093 -15.256 -24.180 1.00 90.06 552 GLY A O 1
ATOM 4257 N N . PHE A 1 553 ? 15.583 -13.611 -24.463 1.00 94.75 553 PHE A N 1
ATOM 4258 C CA . PHE A 1 553 ? 14.798 -12.913 -25.488 1.00 94.75 553 PHE A CA 1
ATOM 4259 C C . PHE A 1 553 ? 14.472 -13.805 -26.692 1.00 94.75 553 PHE A C 1
ATOM 4261 O O . PHE A 1 553 ? 13.322 -13.884 -27.122 1.00 94.75 553 PHE A O 1
ATOM 4268 N N . ASP A 1 554 ? 15.461 -14.540 -27.203 1.00 91.00 554 ASP A N 1
ATOM 4269 C CA . ASP A 1 554 ? 15.274 -15.435 -28.351 1.00 91.00 554 ASP A CA 1
ATOM 4270 C C . ASP A 1 554 ? 14.333 -16.601 -28.033 1.00 91.00 554 ASP A C 1
ATOM 4272 O O . ASP A 1 554 ? 13.621 -17.091 -28.911 1.00 91.00 554 ASP A O 1
ATOM 4276 N N . HIS A 1 555 ? 14.294 -17.031 -26.769 1.00 90.56 555 HIS A N 1
ATOM 4277 C CA . HIS A 1 555 ? 13.301 -17.992 -26.300 1.00 90.56 555 HIS A CA 1
ATOM 4278 C C . HIS A 1 555 ? 11.892 -17.401 -26.359 1.00 90.56 555 HIS A C 1
ATOM 4280 O O . HIS A 1 555 ? 11.008 -18.000 -26.968 1.00 90.56 555 HIS A O 1
ATOM 4286 N N . CYS A 1 556 ? 11.700 -16.188 -25.840 1.00 95.38 556 CYS A N 1
ATOM 4287 C CA . CYS A 1 556 ? 10.426 -15.477 -25.933 1.00 95.38 556 CYS A CA 1
ATOM 4288 C C . CYS A 1 556 ? 9.970 -15.262 -27.387 1.00 95.38 556 CYS A C 1
ATOM 4290 O O . CYS A 1 556 ? 8.785 -15.416 -27.673 1.00 95.38 556 CYS A O 1
ATOM 4292 N N . VAL A 1 557 ? 10.886 -14.973 -28.322 1.00 95.00 557 VAL A N 1
ATOM 4293 C CA . VAL A 1 557 ? 10.561 -14.865 -29.758 1.00 95.00 557 VAL A CA 1
ATOM 4294 C C . VAL A 1 557 ? 9.986 -16.176 -30.291 1.00 95.00 557 VAL A C 1
ATOM 4296 O O . VAL A 1 557 ? 8.917 -16.151 -30.895 1.00 95.00 557 VAL A O 1
ATOM 4299 N N . ARG A 1 558 ? 10.635 -17.317 -30.013 1.00 93.81 558 ARG A N 1
ATOM 4300 C CA . ARG A 1 558 ? 10.145 -18.639 -30.449 1.00 93.81 558 ARG A CA 1
ATOM 4301 C C . ARG A 1 558 ? 8.779 -18.975 -29.860 1.00 93.81 558 ARG A C 1
ATOM 4303 O O . ARG A 1 558 ? 7.932 -19.521 -30.562 1.00 93.81 558 ARG A O 1
ATOM 4310 N N . VAL A 1 559 ? 8.561 -18.647 -28.585 1.00 93.31 559 VAL A N 1
ATOM 4311 C CA . VAL A 1 559 ? 7.262 -18.844 -27.927 1.00 93.31 559 VAL A CA 1
ATOM 4312 C C . VAL A 1 559 ? 6.195 -17.985 -28.604 1.00 93.31 559 VAL A C 1
ATOM 4314 O O . VAL A 1 559 ? 5.143 -18.508 -28.954 1.00 93.31 559 VAL A O 1
ATOM 4317 N N . CYS A 1 560 ? 6.471 -16.704 -28.867 1.00 95.50 560 CYS A N 1
ATOM 4318 C CA . CYS A 1 560 ? 5.556 -15.834 -29.609 1.00 95.50 560 CYS A CA 1
ATOM 4319 C C . CYS A 1 560 ? 5.246 -16.374 -31.009 1.00 95.50 560 CYS A C 1
ATOM 4321 O O . CYS A 1 560 ? 4.079 -16.425 -31.384 1.00 95.50 560 CYS A O 1
ATOM 4323 N N . ASP A 1 561 ? 6.264 -16.779 -31.775 1.00 93.25 561 ASP A N 1
ATOM 4324 C CA . ASP A 1 561 ? 6.083 -17.334 -33.122 1.00 93.25 561 ASP A CA 1
ATOM 4325 C C . ASP A 1 561 ? 5.155 -18.549 -33.082 1.00 93.25 561 ASP A C 1
ATOM 4327 O O . ASP A 1 561 ? 4.190 -18.632 -33.840 1.00 93.25 561 ASP A O 1
ATOM 4331 N N . ALA A 1 562 ? 5.389 -19.468 -32.150 1.00 92.25 562 ALA A N 1
ATOM 4332 C CA . ALA A 1 562 ? 4.563 -20.654 -32.044 1.00 92.25 562 ALA A CA 1
ATOM 4333 C C . ALA A 1 562 ? 3.134 -20.363 -31.569 1.00 92.25 562 ALA A C 1
ATOM 4335 O O . ALA A 1 562 ? 2.201 -20.985 -32.071 1.00 92.25 562 ALA A O 1
ATOM 4336 N N . LEU A 1 563 ? 2.944 -19.394 -30.663 1.00 95.50 563 LEU A N 1
ATOM 4337 C CA . LEU A 1 563 ? 1.614 -18.943 -30.247 1.00 95.50 563 LEU A CA 1
ATOM 4338 C C . LEU A 1 563 ? 0.804 -18.392 -31.425 1.00 95.50 563 LEU A C 1
ATOM 4340 O O . LEU A 1 563 ? -0.385 -18.670 -31.508 1.00 95.50 563 LEU A O 1
ATOM 4344 N N . THR A 1 564 ? 1.424 -17.688 -32.376 1.00 94.75 564 THR A N 1
ATOM 4345 C CA . THR A 1 564 ? 0.695 -17.209 -33.569 1.00 94.75 564 THR A CA 1
ATOM 4346 C C . THR A 1 564 ? 0.168 -18.335 -34.467 1.00 94.75 564 THR A C 1
ATOM 4348 O O . THR A 1 564 ? -0.708 -18.104 -35.295 1.00 94.75 564 THR A O 1
ATOM 4351 N N . GLY A 1 565 ? 0.659 -19.568 -34.292 1.00 92.44 565 GLY A N 1
ATOM 4352 C CA . GLY A 1 565 ? 0.171 -20.749 -35.003 1.00 92.44 565 GLY A CA 1
ATOM 4353 C C . GLY A 1 565 ? -0.953 -21.517 -34.299 1.00 92.44 565 GLY A C 1
ATOM 4354 O O . GLY A 1 565 ? -1.466 -22.463 -34.887 1.00 92.44 565 GLY A O 1
ATOM 4355 N N . VAL A 1 566 ? -1.337 -21.165 -33.062 1.00 92.94 566 VAL A N 1
ATOM 4356 C CA . VAL A 1 566 ? -2.256 -22.010 -32.263 1.00 92.94 566 VAL A CA 1
ATOM 4357 C C . VAL A 1 566 ? -3.722 -21.831 -32.626 1.00 92.94 566 VAL A C 1
ATOM 4359 O O . VAL A 1 566 ? -4.504 -22.767 -32.486 1.00 92.94 566 VAL A O 1
ATOM 4362 N N . HIS A 1 567 ? -4.114 -20.629 -33.050 1.00 96.94 567 HIS A N 1
ATOM 4363 C CA . HIS A 1 567 ? -5.489 -20.314 -33.417 1.00 96.94 567 HIS A CA 1
ATOM 4364 C C . HIS A 1 567 ? -5.547 -19.003 -34.222 1.00 96.94 567 HIS A C 1
ATOM 4366 O O . HIS A 1 567 ? -4.805 -18.080 -33.888 1.00 96.94 567 HIS A O 1
ATOM 4372 N N . PRO A 1 568 ? -6.467 -18.841 -35.198 1.00 96.62 568 PRO A N 1
ATOM 4373 C CA . PRO A 1 568 ? -6.587 -17.614 -36.001 1.00 96.62 568 PRO A CA 1
ATOM 4374 C C . PRO A 1 568 ? -6.831 -16.317 -35.217 1.00 96.62 568 PRO A C 1
ATOM 4376 O O . PRO A 1 568 ? -6.571 -15.234 -35.730 1.00 96.62 568 PRO A O 1
ATOM 4379 N N . LEU A 1 569 ? -7.344 -16.411 -33.985 1.00 96.50 569 LEU A N 1
ATOM 4380 C CA . LEU A 1 569 ? -7.530 -15.244 -33.111 1.00 96.50 569 LEU A CA 1
ATOM 4381 C C . LEU A 1 569 ? -6.218 -14.751 -32.485 1.00 96.50 569 LEU A C 1
ATOM 4383 O O . LEU A 1 569 ? -6.179 -13.620 -32.012 1.00 96.50 569 LEU A O 1
ATOM 4387 N N . VAL A 1 570 ? -5.170 -15.581 -32.442 1.00 97.62 570 VAL A N 1
ATOM 4388 C CA . VAL A 1 570 ? -3.891 -15.252 -31.801 1.00 97.62 570 VAL A CA 1
ATOM 4389 C C . VAL A 1 570 ? -2.956 -14.617 -32.821 1.00 97.62 570 VAL A C 1
ATOM 4391 O O . VAL A 1 570 ? -2.270 -15.291 -33.585 1.00 97.62 570 VAL A O 1
ATOM 4394 N N . ASP A 1 571 ? -2.920 -13.293 -32.816 1.00 95.94 571 ASP A N 1
ATOM 4395 C CA . ASP A 1 571 ? -1.978 -12.513 -33.608 1.00 95.94 571 ASP A CA 1
ATOM 4396 C C . ASP A 1 571 ? -0.649 -12.268 -32.868 1.00 95.94 571 ASP A C 1
ATOM 4398 O O . ASP A 1 571 ? -0.453 -12.610 -31.696 1.00 95.94 571 ASP A O 1
ATOM 4402 N N . ARG A 1 572 ? 0.301 -11.638 -33.569 1.00 95.62 572 ARG A N 1
ATOM 4403 C CA . ARG A 1 572 ? 1.611 -11.312 -32.996 1.00 95.62 572 ARG A CA 1
ATOM 4404 C C . ARG A 1 572 ? 1.502 -10.390 -31.780 1.00 95.62 572 ARG A C 1
ATOM 4406 O O . ARG A 1 572 ? 2.286 -10.544 -30.849 1.00 95.62 572 ARG A O 1
ATOM 4413 N N . ALA A 1 573 ? 0.555 -9.453 -31.789 1.00 96.06 573 ALA A N 1
ATOM 4414 C CA . ALA A 1 573 ? 0.357 -8.480 -30.720 1.00 96.06 573 ALA A CA 1
ATOM 4415 C C . ALA A 1 573 ? -0.120 -9.149 -29.424 1.00 96.06 573 ALA A C 1
ATOM 4417 O O . ALA A 1 573 ? 0.468 -8.942 -28.364 1.00 96.06 573 ALA A O 1
ATOM 4418 N N . SER A 1 574 ? -1.146 -9.995 -29.503 1.00 95.88 574 SER A N 1
ATOM 4419 C CA . SER A 1 574 ? -1.683 -10.744 -28.364 1.00 95.88 574 SER A CA 1
ATOM 4420 C C . SER A 1 574 ? -0.678 -11.759 -27.813 1.00 95.88 574 SER A C 1
ATOM 4422 O O . SER A 1 574 ? -0.515 -11.845 -26.593 1.00 95.88 574 SER A O 1
ATOM 4424 N N . ALA A 1 575 ? 0.061 -12.458 -28.684 1.00 96.75 575 ALA A N 1
ATOM 4425 C CA . ALA A 1 575 ? 1.156 -13.336 -28.277 1.00 96.75 575 ALA A CA 1
ATOM 4426 C C . ALA A 1 575 ? 2.274 -12.558 -27.559 1.00 96.75 575 ALA A C 1
ATOM 4428 O O . ALA A 1 575 ? 2.670 -12.928 -26.454 1.00 96.75 575 ALA A O 1
ATOM 4429 N N . ALA A 1 576 ? 2.740 -11.448 -28.143 1.00 97.50 576 ALA A N 1
ATOM 4430 C CA . ALA A 1 576 ? 3.780 -10.602 -27.561 1.00 97.50 576 ALA A CA 1
ATOM 4431 C C . ALA A 1 576 ? 3.359 -9.987 -26.224 1.00 97.50 576 ALA A C 1
ATOM 4433 O O . ALA A 1 576 ? 4.165 -9.951 -25.298 1.00 97.50 576 ALA A O 1
ATOM 4434 N N . ARG A 1 577 ? 2.097 -9.569 -26.090 1.00 95.94 577 ARG A N 1
ATOM 4435 C CA . ARG A 1 577 ? 1.547 -9.068 -24.829 1.00 95.94 577 ARG A CA 1
ATOM 4436 C C . ARG A 1 577 ? 1.539 -10.137 -23.747 1.00 95.94 577 ARG A C 1
ATOM 4438 O O . ARG A 1 577 ? 1.991 -9.888 -22.629 1.00 95.94 577 ARG A O 1
ATOM 4445 N N . TYR A 1 578 ? 1.074 -11.342 -24.073 1.00 95.19 578 TYR A N 1
ATOM 4446 C CA . TYR A 1 578 ? 1.081 -12.439 -23.113 1.00 95.19 578 TYR A CA 1
ATOM 4447 C C . TYR A 1 578 ? 2.508 -12.813 -22.693 1.00 95.19 578 TYR A C 1
ATOM 4449 O O . TYR A 1 578 ? 2.806 -12.883 -21.502 1.00 95.19 578 TYR A O 1
ATOM 4457 N N . VAL A 1 579 ? 3.407 -13.016 -23.658 1.00 96.06 579 VAL A N 1
ATOM 4458 C CA . VAL A 1 579 ? 4.789 -13.439 -23.395 1.00 96.06 579 VAL A CA 1
ATOM 4459 C C . VAL A 1 579 ? 5.597 -12.333 -22.719 1.00 96.06 579 VAL A C 1
ATOM 4461 O O . VAL A 1 579 ? 6.323 -12.625 -21.777 1.00 96.06 579 VAL A O 1
ATOM 4464 N N . GLY A 1 580 ? 5.450 -11.069 -23.121 1.00 95.06 580 GLY A N 1
ATOM 4465 C CA . GLY A 1 580 ? 6.181 -9.931 -22.554 1.00 95.06 580 GLY A CA 1
ATOM 4466 C C . GLY A 1 580 ? 5.924 -9.748 -21.059 1.00 95.06 580 GLY A C 1
ATOM 4467 O O . GLY A 1 580 ? 6.866 -9.650 -20.274 1.00 95.06 580 GLY A O 1
ATOM 4468 N N . HIS A 1 581 ? 4.662 -9.841 -20.634 1.00 92.12 581 HIS A N 1
ATOM 4469 C CA . HIS A 1 581 ? 4.307 -9.821 -19.211 1.00 92.12 581 HIS A CA 1
ATOM 4470 C C . HIS A 1 581 ? 4.815 -11.046 -18.435 1.00 92.12 581 HIS A C 1
ATOM 4472 O O . HIS A 1 581 ? 5.052 -10.962 -17.231 1.00 92.12 581 HIS A O 1
ATOM 4478 N N . ARG A 1 582 ? 4.993 -12.192 -19.101 1.00 91.56 582 ARG A N 1
ATOM 4479 C CA . ARG A 1 582 ? 5.476 -13.441 -18.483 1.00 91.56 582 ARG A CA 1
ATOM 4480 C C . ARG A 1 582 ? 6.993 -13.565 -18.526 1.00 91.56 582 ARG A C 1
ATOM 4482 O O . ARG A 1 582 ? 7.552 -14.321 -17.735 1.00 91.56 582 ARG A O 1
ATOM 4489 N N . ALA A 1 583 ? 7.665 -12.794 -19.376 1.00 92.94 583 ALA A N 1
ATOM 4490 C CA . ALA A 1 583 ? 9.116 -12.767 -19.498 1.00 92.94 583 ALA A CA 1
ATOM 4491 C C . ALA A 1 583 ? 9.800 -12.319 -18.206 1.00 92.94 583 ALA A C 1
ATOM 4493 O O . ALA A 1 583 ? 10.938 -12.700 -17.960 1.00 92.94 583 ALA A O 1
ATOM 4494 N N . LEU A 1 584 ? 9.090 -11.603 -17.331 1.00 90.56 584 LEU A N 1
ATOM 4495 C CA . LEU A 1 584 ? 9.572 -11.309 -15.985 1.00 90.56 584 LEU A CA 1
ATOM 4496 C C . LEU A 1 584 ? 9.918 -12.583 -15.181 1.00 90.56 584 LEU A C 1
ATOM 4498 O O . LEU A 1 584 ? 10.714 -12.507 -14.263 1.00 90.56 584 LEU A O 1
ATOM 4502 N N . SER A 1 585 ? 9.411 -13.768 -15.549 1.00 88.50 585 SER A N 1
ATOM 4503 C CA . SER A 1 585 ? 9.801 -15.059 -14.944 1.00 88.50 585 SER A CA 1
ATOM 4504 C C . SER A 1 585 ? 11.223 -15.509 -15.274 1.00 88.50 585 SER A C 1
ATOM 4506 O O . SER A 1 585 ? 11.719 -16.470 -14.688 1.00 88.50 585 SER A O 1
ATOM 4508 N N . LEU A 1 586 ? 11.890 -14.811 -16.192 1.00 89.06 586 LEU A N 1
ATOM 4509 C CA . LEU A 1 586 ? 13.294 -15.016 -16.520 1.00 89.06 586 LEU A CA 1
ATOM 4510 C C . LEU A 1 586 ? 14.235 -14.288 -15.555 1.00 89.06 586 LEU A C 1
ATOM 4512 O O . LEU A 1 586 ? 15.415 -14.614 -15.534 1.00 89.06 586 LEU A O 1
ATOM 4516 N N . VAL A 1 587 ? 13.748 -13.319 -14.769 1.00 88.94 587 VAL A N 1
ATOM 4517 C CA . VAL A 1 587 ? 14.603 -12.525 -13.864 1.00 88.94 587 VAL A CA 1
ATOM 4518 C C . VAL A 1 587 ? 15.017 -13.287 -12.602 1.00 88.94 587 VAL A C 1
ATOM 4520 O O . VAL A 1 587 ? 15.832 -12.779 -11.838 1.00 88.94 587 VAL A O 1
ATOM 4523 N N . ASP A 1 588 ? 14.483 -14.493 -12.397 1.00 84.94 588 ASP A N 1
ATOM 4524 C CA . ASP A 1 588 ? 14.837 -15.389 -11.299 1.00 84.94 588 ASP A CA 1
ATOM 4525 C C . ASP A 1 588 ? 15.787 -16.506 -11.804 1.00 84.94 588 ASP A C 1
ATOM 4527 O O . ASP A 1 588 ? 15.452 -17.233 -12.749 1.00 84.94 588 ASP A O 1
ATOM 4531 N N . ASP A 1 589 ? 16.946 -16.702 -11.156 1.00 75.50 589 ASP A N 1
ATOM 4532 C CA . ASP A 1 589 ? 17.961 -17.716 -11.528 1.00 75.50 589 ASP A CA 1
ATOM 4533 C C . ASP A 1 589 ? 17.496 -19.171 -11.320 1.00 75.50 589 ASP A C 1
ATOM 4535 O O . ASP A 1 589 ? 18.083 -20.118 -11.850 1.00 75.50 589 ASP A O 1
ATOM 4539 N N . GLY A 1 590 ? 16.427 -19.363 -10.544 1.00 73.50 590 GLY A N 1
ATOM 4540 C CA . GLY A 1 590 ? 15.876 -20.660 -10.170 1.00 73.50 590 GLY A CA 1
ATOM 4541 C C . GLY A 1 590 ? 16.816 -21.565 -9.362 1.00 73.50 590 GLY A C 1
ATOM 4542 O O . GLY A 1 590 ? 16.425 -22.691 -9.075 1.00 73.50 590 GLY A O 1
ATOM 4543 N N . GLN A 1 591 ? 18.036 -21.131 -9.023 1.00 77.19 591 GLN A N 1
ATOM 4544 C CA . GLN A 1 591 ? 19.073 -21.887 -8.298 1.00 77.19 591 GLN A CA 1
ATOM 4545 C C . GLN A 1 591 ? 19.276 -23.351 -8.753 1.00 77.19 591 GLN A C 1
ATOM 4547 O O . GLN A 1 591 ? 19.574 -24.236 -7.948 1.00 77.19 591 GLN A O 1
ATOM 4552 N N . GLY A 1 592 ? 19.113 -23.629 -10.052 1.00 76.81 592 GLY A N 1
ATOM 4553 C CA . GLY A 1 592 ? 19.212 -24.984 -10.615 1.00 76.81 592 GLY A CA 1
ATOM 4554 C C . GLY A 1 592 ? 17.953 -25.851 -10.461 1.00 76.81 592 GLY A C 1
ATOM 4555 O O . GLY A 1 592 ? 18.009 -27.059 -10.689 1.00 76.81 592 GLY A O 1
ATOM 4556 N N . ALA A 1 593 ? 16.810 -25.267 -10.095 1.00 86.31 593 ALA A N 1
ATOM 4557 C CA . ALA A 1 593 ? 15.525 -25.954 -10.071 1.00 86.31 593 ALA A CA 1
ATOM 4558 C C . ALA A 1 593 ? 15.186 -26.592 -11.424 1.00 86.31 593 ALA A C 1
ATOM 4560 O O . ALA A 1 593 ? 15.438 -26.030 -12.493 1.00 86.31 593 ALA A O 1
ATOM 4561 N N . VAL A 1 594 ? 14.568 -27.769 -11.360 1.00 87.00 594 VAL A N 1
ATOM 4562 C CA . VAL A 1 594 ? 14.216 -28.564 -12.545 1.00 87.00 594 VAL A CA 1
ATOM 4563 C C . VAL A 1 594 ? 12.807 -28.276 -13.055 1.00 87.00 594 VAL A C 1
ATOM 4565 O O . VAL A 1 594 ? 12.493 -28.557 -14.206 1.00 87.00 594 VAL A O 1
ATOM 4568 N N . MET A 1 595 ? 11.960 -27.707 -12.200 1.00 89.88 595 MET A N 1
ATOM 4569 C CA . MET A 1 595 ? 10.556 -27.440 -12.477 1.00 89.88 595 MET A CA 1
ATOM 4570 C C . MET A 1 595 ? 10.054 -26.288 -11.602 1.00 89.88 595 MET A C 1
ATOM 4572 O O . MET A 1 595 ? 10.533 -26.117 -10.481 1.00 89.88 595 MET A O 1
ATOM 4576 N N . ASP A 1 596 ? 9.050 -25.557 -12.073 1.00 89.88 596 ASP A N 1
ATOM 4577 C CA . ASP A 1 596 ? 8.356 -24.516 -11.319 1.00 89.88 596 ASP A CA 1
ATOM 4578 C C . ASP A 1 596 ? 7.078 -25.046 -10.632 1.00 89.88 596 ASP A C 1
ATOM 4580 O O . ASP A 1 596 ? 6.298 -25.802 -11.218 1.00 89.88 596 ASP A O 1
ATOM 4584 N N . LEU A 1 597 ? 6.823 -24.609 -9.396 1.00 90.00 597 LEU A N 1
ATOM 4585 C CA . LEU A 1 597 ? 5.497 -24.673 -8.777 1.00 90.00 597 LEU A CA 1
ATOM 4586 C C . LEU A 1 597 ? 4.833 -23.302 -8.922 1.00 90.00 597 LEU A C 1
ATOM 4588 O O . LEU A 1 597 ? 5.245 -22.355 -8.260 1.00 90.00 597 LEU A O 1
ATOM 4592 N N . LEU A 1 598 ? 3.829 -23.202 -9.789 1.00 89.75 598 LEU A N 1
ATOM 4593 C CA . LEU A 1 598 ? 3.053 -21.983 -10.026 1.00 89.75 598 LEU A CA 1
ATOM 4594 C C . LEU A 1 598 ? 1.742 -22.034 -9.232 1.00 89.75 598 LEU A C 1
ATOM 4596 O O . LEU A 1 598 ? 1.196 -23.122 -9.004 1.00 89.75 598 LEU A O 1
ATOM 4600 N N . THR A 1 599 ? 1.231 -20.875 -8.806 1.00 85.38 599 THR A N 1
ATOM 4601 C CA . THR A 1 599 ? -0.051 -20.801 -8.094 1.00 85.38 599 THR A CA 1
ATOM 4602 C C . THR A 1 599 ? -1.194 -20.640 -9.093 1.00 85.38 599 THR A C 1
ATOM 4604 O O . THR A 1 599 ? -1.434 -21.555 -9.870 1.00 85.38 599 THR A O 1
ATOM 4607 N N . THR A 1 600 ? -1.916 -19.525 -9.090 1.00 80.69 600 THR A N 1
ATOM 4608 C CA . THR A 1 600 ? -3.157 -19.346 -9.855 1.00 80.69 600 THR A CA 1
ATOM 4609 C C . THR A 1 600 ? -2.948 -18.692 -11.219 1.00 80.69 600 THR A C 1
ATOM 4611 O O . THR A 1 600 ? -3.858 -18.696 -12.051 1.00 80.69 600 THR A O 1
ATOM 4614 N N . ILE A 1 601 ? -1.751 -18.157 -11.479 1.00 86.50 601 ILE A N 1
ATOM 4615 C CA . ILE A 1 601 ? -1.404 -17.490 -12.732 1.00 86.50 601 ILE A CA 1
ATOM 4616 C C . ILE A 1 601 ? -0.258 -18.264 -13.403 1.00 86.50 601 ILE A C 1
ATOM 4618 O O . ILE A 1 601 ? 0.752 -18.520 -12.756 1.00 86.50 601 ILE A O 1
ATOM 4622 N N . PRO A 1 602 ? -0.341 -18.609 -14.701 1.00 87.88 602 PRO A N 1
ATOM 4623 C CA . PRO A 1 602 ? 0.755 -19.258 -15.423 1.00 87.88 602 PRO A CA 1
ATOM 4624 C C . PRO A 1 602 ? 1.893 -18.257 -15.715 1.00 87.88 602 PRO A C 1
ATOM 4626 O O . PRO A 1 602 ? 2.102 -17.838 -16.855 1.00 87.88 602 PRO A O 1
ATOM 4629 N N . MET A 1 603 ? 2.625 -17.836 -14.677 1.00 86.75 603 MET A N 1
ATOM 4630 C CA . MET A 1 603 ? 3.747 -16.890 -14.749 1.00 86.75 603 MET A CA 1
ATOM 4631 C C . MET A 1 603 ? 5.023 -17.551 -15.283 1.00 86.75 603 MET A C 1
ATOM 4633 O O . MET A 1 603 ? 6.038 -17.666 -14.600 1.00 86.75 603 MET A O 1
ATOM 4637 N N . THR A 1 604 ? 4.977 -17.994 -16.532 1.00 88.56 604 THR A N 1
ATOM 4638 C CA . THR A 1 604 ? 6.094 -18.677 -17.182 1.00 88.56 604 THR A CA 1
ATOM 4639 C C . THR A 1 604 ? 6.099 -18.388 -18.675 1.00 88.56 604 THR A C 1
ATOM 4641 O O . THR A 1 604 ? 5.049 -18.177 -19.283 1.00 88.56 604 THR A O 1
ATOM 4644 N N . VAL A 1 605 ? 7.285 -18.403 -19.277 1.00 90.81 605 VAL A N 1
ATOM 4645 C CA . VAL A 1 605 ? 7.454 -18.465 -20.737 1.00 90.81 605 VAL A CA 1
ATOM 4646 C C . VAL A 1 605 ? 7.874 -19.868 -21.185 1.00 90.81 605 VAL A C 1
ATOM 4648 O O . VAL A 1 605 ? 8.326 -20.052 -22.309 1.00 90.81 605 VAL A O 1
ATOM 4651 N N . GLY A 1 606 ? 7.750 -20.876 -20.317 1.00 87.00 606 GLY A N 1
ATOM 4652 C CA . GLY A 1 606 ? 8.158 -22.254 -20.597 1.00 87.00 606 GLY A CA 1
ATOM 4653 C C . GLY A 1 606 ? 9.669 -22.481 -20.511 1.00 87.00 606 GLY A C 1
ATOM 4654 O O . GLY A 1 606 ? 10.170 -23.444 -21.080 1.00 87.00 606 GLY A O 1
ATOM 4655 N N . GLN A 1 607 ? 10.405 -21.609 -19.812 1.00 85.75 607 GLN A N 1
ATOM 4656 C CA . GLN A 1 607 ? 11.847 -21.757 -19.569 1.00 85.75 607 GLN A CA 1
ATOM 4657 C C . GLN A 1 607 ? 12.185 -22.984 -18.709 1.00 85.75 607 GLN A C 1
ATOM 4659 O O . GLN A 1 607 ? 13.292 -23.510 -18.780 1.00 85.75 607 GLN A O 1
ATOM 4664 N N . ARG A 1 608 ? 11.221 -23.439 -17.903 1.00 87.62 608 ARG A N 1
ATOM 4665 C CA . ARG A 1 608 ? 11.254 -24.679 -17.129 1.00 87.62 608 ARG A CA 1
ATOM 4666 C C . ARG A 1 608 ? 9.885 -25.354 -17.235 1.00 87.62 608 ARG A C 1
ATOM 4668 O O . ARG A 1 608 ? 8.875 -24.655 -17.370 1.00 87.62 608 ARG A O 1
ATOM 4675 N N . PRO A 1 609 ? 9.817 -26.694 -17.190 1.00 91.88 609 PRO A N 1
ATOM 4676 C CA . PRO A 1 609 ? 8.566 -27.393 -16.927 1.00 91.88 609 PRO A CA 1
ATOM 4677 C C . PRO A 1 609 ? 7.920 -26.894 -15.631 1.00 91.88 609 PRO A C 1
ATOM 4679 O O . PRO A 1 609 ? 8.603 -26.346 -14.766 1.00 91.88 609 PRO A O 1
ATOM 4682 N N . TYR A 1 610 ? 6.613 -27.064 -15.477 1.00 93.00 610 TYR A N 1
ATOM 4683 C CA . TYR A 1 610 ? 5.888 -26.512 -14.341 1.00 93.00 610 TYR A CA 1
ATOM 4684 C C . TYR A 1 610 ? 4.664 -27.332 -13.941 1.00 93.00 610 TYR A C 1
ATOM 4686 O O . TYR A 1 610 ? 4.076 -28.075 -14.732 1.00 93.00 610 TYR A O 1
ATOM 4694 N N . THR A 1 611 ? 4.265 -27.139 -12.688 1.00 94.38 611 THR A N 1
ATOM 4695 C CA . THR A 1 611 ? 2.949 -27.508 -12.162 1.00 94.38 611 THR A CA 1
ATOM 4696 C C . THR A 1 611 ? 2.163 -26.252 -11.815 1.00 94.38 611 THR A C 1
ATOM 4698 O O . THR A 1 611 ? 2.765 -25.231 -11.489 1.00 94.38 611 THR A O 1
ATOM 4701 N N . LEU A 1 612 ? 0.835 -26.309 -11.904 1.00 93.12 612 LEU A N 1
ATOM 4702 C CA . LEU A 1 612 ? -0.040 -25.147 -11.715 1.00 93.12 612 LEU A CA 1
ATOM 4703 C C . LEU A 1 612 ? -1.200 -25.468 -10.766 1.00 93.12 612 LEU A C 1
ATOM 4705 O O . LEU A 1 612 ? -1.829 -26.519 -10.906 1.00 93.12 612 LEU A O 1
ATOM 4709 N N . LEU A 1 613 ? -1.513 -24.555 -9.845 1.00 91.38 613 LEU A N 1
ATOM 4710 C CA . LEU A 1 613 ? -2.724 -24.617 -9.026 1.00 91.38 613 LEU A CA 1
ATOM 4711 C C . LEU A 1 613 ? -3.924 -24.035 -9.789 1.00 91.38 613 LEU A C 1
ATOM 4713 O O . LEU A 1 613 ? -3.959 -22.860 -10.144 1.00 91.38 613 LEU A O 1
ATOM 4717 N N . LEU A 1 614 ? -4.970 -24.837 -9.955 1.00 90.00 614 LEU A N 1
ATOM 4718 C CA . LEU A 1 614 ? -6.294 -24.357 -10.333 1.00 90.00 614 LEU A CA 1
ATOM 4719 C C . LEU A 1 614 ? -7.120 -24.077 -9.071 1.00 90.00 614 LEU A C 1
ATOM 4721 O O . LEU A 1 614 ? -7.690 -24.999 -8.484 1.00 90.00 614 LEU A O 1
ATOM 4725 N N . ASP A 1 615 ? -7.214 -22.800 -8.704 1.00 85.00 615 ASP A N 1
ATOM 4726 C CA . ASP A 1 615 ? -8.166 -22.305 -7.697 1.00 85.00 615 ASP A CA 1
ATOM 4727 C C . ASP A 1 615 ? -9.358 -21.602 -8.371 1.00 85.00 615 ASP A C 1
ATOM 4729 O O . ASP A 1 615 ? -10.513 -21.959 -8.158 1.00 85.00 615 ASP A O 1
ATOM 4733 N N . LEU A 1 616 ? -9.080 -20.648 -9.268 1.00 85.44 616 LEU A N 1
ATOM 4734 C CA . LEU A 1 616 ? -10.086 -19.823 -9.942 1.00 85.44 616 LEU A CA 1
ATOM 4735 C C . LEU A 1 616 ? -9.723 -19.663 -11.425 1.00 85.44 616 LEU A C 1
ATOM 4737 O O . LEU A 1 616 ? -8.632 -19.194 -11.743 1.00 85.44 616 LEU A O 1
ATOM 4741 N N . ILE A 1 617 ? -10.655 -19.966 -12.335 1.00 87.00 617 ILE A N 1
ATOM 4742 C CA . ILE A 1 617 ? -10.485 -19.755 -13.787 1.00 87.00 617 ILE A CA 1
ATOM 4743 C C . ILE A 1 617 ? -10.010 -18.329 -14.156 1.00 87.00 617 ILE A C 1
ATOM 4745 O O . ILE A 1 617 ? -9.025 -18.222 -14.890 1.00 87.00 617 ILE A O 1
ATOM 4749 N N . PRO A 1 618 ? -10.620 -17.223 -13.666 1.00 87.88 618 PRO A N 1
ATOM 4750 C CA . PRO A 1 618 ? -10.233 -15.869 -14.092 1.00 87.88 618 PRO A CA 1
ATOM 4751 C C . PRO A 1 618 ? -8.787 -15.492 -13.751 1.00 87.88 618 PRO A C 1
ATOM 4753 O O . PRO A 1 618 ? -8.216 -14.614 -14.402 1.00 87.88 618 PRO A O 1
ATOM 4756 N N . ALA A 1 619 ? -8.178 -16.136 -12.748 1.00 87.19 619 ALA A N 1
ATOM 4757 C CA . ALA A 1 619 ? -6.806 -15.849 -12.341 1.00 87.19 619 ALA A CA 1
ATOM 4758 C C . ALA A 1 619 ? -5.796 -16.174 -13.455 1.00 87.19 619 ALA A C 1
ATOM 4760 O O . ALA A 1 619 ? -4.849 -15.417 -13.665 1.00 87.19 619 ALA A O 1
ATOM 4761 N N . MET A 1 620 ? -6.056 -17.210 -14.261 1.00 89.06 620 MET A N 1
ATOM 4762 C CA . MET A 1 620 ? -5.168 -17.635 -15.353 1.00 89.06 620 MET A CA 1
ATOM 4763 C C . MET A 1 620 ? -4.995 -16.560 -16.441 1.00 89.06 620 MET A C 1
ATOM 4765 O O . MET A 1 620 ? -4.003 -16.553 -17.172 1.00 89.06 620 MET A O 1
ATOM 4769 N N . PHE A 1 621 ? -5.946 -15.629 -16.526 1.00 90.38 621 PHE A N 1
ATOM 4770 C CA . PHE A 1 621 ? -5.995 -14.551 -17.513 1.00 90.38 621 PHE A CA 1
ATOM 4771 C C . PHE A 1 621 ? -5.512 -13.196 -16.966 1.00 90.38 621 PHE A C 1
ATOM 4773 O O . PHE A 1 621 ? -5.451 -12.211 -17.704 1.00 90.38 621 PHE A O 1
ATOM 4780 N N . GLN A 1 622 ? -5.153 -13.111 -15.683 1.00 87.19 622 GLN A N 1
ATOM 4781 C CA . GLN A 1 622 ? -4.595 -11.892 -15.092 1.00 87.19 622 GLN A CA 1
ATOM 4782 C C . GLN A 1 622 ? -3.144 -11.663 -15.558 1.00 87.19 622 GLN A C 1
ATOM 4784 O O . GLN A 1 622 ? -2.414 -12.639 -15.760 1.00 87.19 622 GLN A O 1
ATOM 4789 N N . PRO A 1 623 ? -2.687 -10.403 -15.719 1.00 83.62 623 PRO A N 1
ATOM 4790 C CA . PRO A 1 623 ? -3.356 -9.143 -15.359 1.00 83.62 623 PRO A CA 1
ATOM 4791 C C . PRO A 1 623 ? -4.042 -8.432 -16.548 1.00 83.62 623 PRO A C 1
ATOM 4793 O O . PRO A 1 623 ? -4.209 -7.214 -16.524 1.00 83.62 623 PRO A O 1
ATOM 4796 N N . PHE A 1 624 ? -4.374 -9.146 -17.630 1.00 83.62 624 PHE A N 1
ATOM 4797 C CA . PHE A 1 624 ? -4.761 -8.507 -18.898 1.00 83.62 624 PHE A CA 1
ATOM 4798 C C . PHE A 1 624 ? -6.166 -7.896 -18.896 1.00 83.62 624 PHE A C 1
ATOM 4800 O O . PHE A 1 624 ? -6.410 -6.951 -19.647 1.00 83.62 624 PHE A O 1
ATOM 4807 N N . GLU A 1 625 ? -7.048 -8.413 -18.042 1.00 76.44 625 GLU A N 1
ATOM 4808 C CA . GLU A 1 625 ? -8.451 -8.018 -17.919 1.00 76.44 625 GLU A CA 1
ATOM 4809 C C . GLU A 1 625 ? -8.782 -7.674 -16.455 1.00 76.44 625 GLU A C 1
ATOM 4811 O O . GLU A 1 625 ? -8.357 -8.413 -15.558 1.00 76.44 625 GLU A O 1
ATOM 4816 N N . PRO A 1 626 ? -9.556 -6.608 -16.168 1.00 79.00 626 PRO A N 1
ATOM 4817 C CA . PRO A 1 626 ? -9.897 -6.217 -14.801 1.00 79.00 626 PRO A CA 1
ATOM 4818 C C . PRO A 1 626 ? -10.575 -7.342 -14.011 1.00 79.00 626 PRO A C 1
ATOM 4820 O O . PRO A 1 626 ? -11.583 -7.894 -14.437 1.00 79.00 626 PRO A O 1
ATOM 4823 N N . TYR A 1 627 ? -10.085 -7.647 -12.807 1.00 81.88 627 TYR A N 1
ATOM 4824 C CA . TYR A 1 627 ? -10.651 -8.743 -12.011 1.00 81.88 627 TYR A CA 1
ATOM 4825 C C . TYR A 1 627 ? -12.107 -8.511 -11.584 1.00 81.88 627 TYR A C 1
ATOM 4827 O O . TYR A 1 627 ? -12.810 -9.473 -11.352 1.00 81.88 627 TYR A O 1
ATOM 4835 N N . VAL A 1 628 ? -12.599 -7.275 -11.438 1.00 85.00 628 VAL A N 1
ATOM 4836 C CA . VAL A 1 628 ? -14.002 -7.035 -11.020 1.00 85.00 628 VAL A CA 1
ATOM 4837 C C . VAL A 1 628 ? -14.990 -7.351 -12.147 1.00 85.00 628 VAL A C 1
ATOM 4839 O O . VAL A 1 628 ? -16.100 -7.807 -11.882 1.00 85.00 628 VAL A O 1
ATOM 4842 N N . ARG A 1 629 ? -14.589 -7.125 -13.401 1.00 86.94 629 ARG A N 1
ATOM 4843 C CA . ARG A 1 629 ? -15.416 -7.334 -14.588 1.00 86.94 629 ARG A CA 1
ATOM 4844 C C . ARG A 1 629 ? -14.553 -7.953 -15.671 1.00 86.94 629 ARG A C 1
ATOM 4846 O O . ARG A 1 629 ? -13.725 -7.271 -16.267 1.00 86.94 629 ARG A O 1
ATOM 4853 N N . HIS A 1 630 ? -14.779 -9.232 -15.916 1.00 89.06 630 HIS A N 1
ATOM 4854 C CA . HIS A 1 630 ? -13.911 -10.054 -16.740 1.00 89.06 630 HIS A CA 1
ATOM 4855 C C . HIS A 1 630 ? -14.768 -10.942 -17.629 1.00 89.06 630 HIS A C 1
ATOM 4857 O O . HIS A 1 630 ? -15.723 -11.547 -17.148 1.00 89.06 630 HIS A O 1
ATOM 4863 N N . ALA A 1 631 ? -14.420 -11.051 -18.906 1.00 91.69 631 ALA A N 1
ATOM 4864 C CA . ALA A 1 631 ? -15.048 -12.004 -19.806 1.00 91.69 631 ALA A CA 1
ATOM 4865 C C . ALA A 1 631 ? -14.016 -12.573 -20.776 1.00 91.69 631 ALA A C 1
ATOM 4867 O O . ALA A 1 631 ? -13.252 -11.830 -21.387 1.00 91.69 631 ALA A O 1
ATOM 4868 N N . VAL A 1 632 ? -14.022 -13.892 -20.925 1.00 94.06 632 VAL A N 1
ATOM 4869 C CA . VAL A 1 632 ? -13.182 -14.634 -21.863 1.00 94.06 632 VAL A CA 1
ATOM 4870 C C . VAL A 1 632 ? -14.047 -15.684 -22.539 1.00 94.06 632 VAL A C 1
ATOM 4872 O O . VAL A 1 632 ? -14.825 -16.366 -21.878 1.00 94.06 632 VAL A O 1
ATOM 4875 N N . SER A 1 633 ? -13.918 -15.828 -23.854 1.00 95.25 633 SER A N 1
ATOM 4876 C CA . SER A 1 633 ? -14.599 -16.890 -24.590 1.00 95.25 633 SER A CA 1
ATOM 4877 C C . SER A 1 633 ? -13.762 -17.420 -25.748 1.00 95.25 633 SER A C 1
ATOM 4879 O O . SER A 1 633 ? -13.010 -16.672 -26.377 1.00 95.25 633 SER A O 1
ATOM 4881 N N . ALA A 1 634 ? -13.900 -18.713 -26.043 1.00 96.31 634 ALA A N 1
ATOM 4882 C CA . ALA A 1 634 ? -13.174 -19.380 -27.122 1.00 96.31 634 ALA A CA 1
ATOM 4883 C C . ALA A 1 634 ? -13.371 -18.716 -28.499 1.00 96.31 634 ALA A C 1
ATOM 4885 O O . ALA A 1 634 ? -12.459 -18.695 -29.320 1.00 96.31 634 ALA A O 1
ATOM 4886 N N . ASP A 1 635 ? -14.540 -18.132 -28.750 1.00 95.06 635 ASP A N 1
ATOM 4887 C CA . ASP A 1 635 ? -14.906 -17.514 -30.027 1.00 95.06 635 ASP A CA 1
ATOM 4888 C C . ASP A 1 635 ? -14.390 -16.076 -30.216 1.00 95.06 635 ASP A C 1
ATOM 4890 O O . ASP A 1 635 ? -14.365 -15.584 -31.344 1.00 95.06 635 ASP A O 1
ATOM 4894 N N . ARG A 1 636 ? -13.980 -15.386 -29.141 1.00 94.12 636 ARG A N 1
ATOM 4895 C CA . ARG A 1 636 ? -13.625 -13.952 -29.188 1.00 94.12 636 ARG A CA 1
ATOM 4896 C C . ARG A 1 636 ? -12.269 -13.608 -28.587 1.00 94.12 636 ARG A C 1
ATOM 4898 O O . ARG A 1 636 ? -11.715 -12.563 -28.918 1.00 94.12 636 ARG A O 1
ATOM 4905 N N . SER A 1 637 ? -11.733 -14.439 -27.698 1.00 95.06 637 SER A N 1
ATOM 4906 C CA . SER A 1 637 ? -10.582 -14.067 -26.874 1.00 95.06 637 SER A CA 1
ATOM 4907 C C . SER A 1 637 ? -9.301 -14.784 -27.321 1.00 95.06 637 SER A C 1
ATOM 4909 O O . SER A 1 637 ? -9.192 -15.994 -27.122 1.00 95.06 637 SER A O 1
ATOM 4911 N N . PRO A 1 638 ? -8.264 -14.079 -27.819 1.00 96.06 638 PRO A N 1
ATOM 4912 C CA . PRO A 1 638 ? -6.957 -14.699 -28.075 1.00 96.06 638 PRO A CA 1
ATOM 4913 C C . PRO A 1 638 ? -6.346 -15.329 -26.819 1.00 96.06 638 PRO A C 1
ATOM 4915 O O . PRO A 1 638 ? -5.748 -16.400 -26.879 1.00 96.06 638 PRO A O 1
ATOM 4918 N N . LEU A 1 639 ? -6.545 -14.695 -25.658 1.00 94.50 639 LEU A N 1
ATOM 4919 C CA . LEU A 1 639 ? -6.028 -15.171 -24.374 1.00 94.50 639 LEU A CA 1
ATOM 4920 C C . LEU A 1 639 ? -6.540 -16.567 -23.997 1.00 94.50 639 LEU A C 1
ATOM 4922 O O . LEU A 1 639 ? -5.796 -17.316 -23.373 1.00 94.50 639 LEU A O 1
ATOM 4926 N N . TYR A 1 640 ? -7.760 -16.938 -24.403 1.00 96.44 640 TYR A N 1
ATOM 4927 C CA . TYR A 1 640 ? -8.281 -18.293 -24.206 1.00 96.44 640 TYR A CA 1
ATOM 4928 C C . TYR A 1 640 ? -7.357 -19.325 -24.861 1.00 96.44 640 TYR A C 1
ATOM 4930 O O . TYR A 1 640 ? -6.898 -20.265 -24.213 1.00 96.44 640 TYR A O 1
ATOM 4938 N N . TRP A 1 641 ? -7.027 -19.106 -26.134 1.00 97.31 641 TRP A N 1
ATOM 4939 C CA . TRP A 1 641 ? -6.199 -20.014 -26.921 1.00 97.31 641 TRP A CA 1
ATOM 4940 C C . TRP A 1 641 ? -4.739 -20.004 -26.480 1.00 97.31 641 TRP A C 1
ATOM 4942 O O . TRP A 1 641 ? -4.107 -21.056 -26.451 1.00 97.31 641 TRP A O 1
ATOM 4952 N N . ILE A 1 642 ? -4.218 -18.847 -26.066 1.00 96.62 642 ILE A N 1
ATOM 4953 C CA . ILE A 1 642 ? -2.865 -18.749 -25.510 1.00 96.62 642 ILE A CA 1
ATOM 4954 C C . ILE A 1 642 ? -2.760 -19.534 -24.195 1.00 96.62 642 ILE A C 1
ATOM 4956 O O . ILE A 1 642 ? -1.852 -20.347 -24.041 1.00 96.62 642 ILE A O 1
ATOM 4960 N N . VAL A 1 643 ? -3.688 -19.346 -23.249 1.00 95.62 643 VAL A N 1
ATOM 4961 C CA . VAL A 1 643 ? -3.658 -20.093 -21.980 1.00 95.62 643 VAL A CA 1
ATOM 4962 C C . VAL A 1 643 ? -3.847 -21.587 -22.240 1.00 95.62 643 VAL A C 1
ATOM 4964 O O . VAL A 1 643 ? -3.066 -22.386 -21.725 1.00 95.62 643 VAL A O 1
ATOM 4967 N N . ARG A 1 644 ? -4.793 -21.976 -23.107 1.00 96.75 644 ARG A N 1
ATOM 4968 C CA . ARG A 1 644 ? -4.966 -23.370 -23.543 1.00 96.75 644 ARG A CA 1
ATOM 4969 C C . ARG A 1 644 ? -3.651 -23.975 -24.039 1.00 96.75 644 ARG A C 1
ATOM 4971 O O . ARG A 1 644 ? -3.262 -25.042 -23.575 1.00 96.75 644 ARG A O 1
ATOM 4978 N N . ALA A 1 645 ? -2.953 -23.275 -24.929 1.00 95.81 645 ALA A N 1
ATOM 4979 C CA . ALA A 1 645 ? -1.677 -23.693 -25.502 1.00 95.81 645 ALA A CA 1
ATOM 4980 C C . ALA A 1 645 ? -0.601 -23.940 -24.425 1.00 95.81 645 ALA A C 1
ATOM 4982 O O . ALA A 1 645 ? 0.112 -24.947 -24.469 1.00 95.81 645 ALA A O 1
ATOM 4983 N N . PHE A 1 646 ? -0.516 -23.073 -23.412 1.00 95.06 646 PHE A N 1
ATOM 4984 C CA . PHE A 1 646 ? 0.389 -23.269 -22.276 1.00 95.06 646 PHE A CA 1
ATOM 4985 C C . PHE A 1 646 ? 0.034 -24.515 -21.457 1.00 95.06 646 PHE A C 1
ATOM 4987 O O . PHE A 1 646 ? 0.932 -25.291 -21.128 1.00 95.06 646 PHE A O 1
ATOM 4994 N N . LEU A 1 647 ? -1.248 -24.742 -21.166 1.00 95.50 647 LEU A N 1
ATOM 4995 C CA . LEU A 1 647 ? -1.705 -25.891 -20.376 1.00 95.50 647 LEU A CA 1
ATOM 4996 C C . LEU A 1 647 ? -1.591 -27.222 -21.145 1.00 95.50 647 LEU A C 1
ATOM 4998 O O . LEU A 1 647 ? -1.270 -28.267 -20.571 1.00 95.50 647 LEU A O 1
ATOM 5002 N N . GLU A 1 648 ? -1.795 -27.207 -22.463 1.00 95.12 648 GLU A N 1
ATOM 5003 C CA . GLU A 1 648 ? -1.594 -28.372 -23.333 1.00 95.12 648 GLU A CA 1
ATOM 5004 C C . GLU A 1 648 ? -0.112 -28.722 -23.510 1.00 95.12 648 GLU A C 1
ATOM 5006 O O . GLU A 1 648 ? 0.221 -29.905 -23.642 1.00 95.12 648 GLU A O 1
ATOM 5011 N N . SER A 1 649 ? 0.784 -27.733 -23.428 1.00 90.88 649 SER A N 1
ATOM 5012 C CA . SER A 1 649 ? 2.230 -27.904 -23.611 1.00 90.88 649 SER A CA 1
ATOM 5013 C C . SER A 1 649 ? 2.806 -29.045 -22.765 1.00 90.88 649 SER A C 1
ATOM 5015 O O . SER A 1 649 ? 2.499 -29.126 -21.573 1.00 90.88 649 SER A O 1
ATOM 5017 N N . PRO A 1 650 ? 3.703 -29.888 -23.309 1.00 89.19 650 PRO A N 1
ATOM 5018 C CA . PRO A 1 650 ? 4.430 -30.895 -22.536 1.00 89.19 650 PRO A CA 1
ATOM 5019 C C . PRO A 1 650 ? 5.187 -30.328 -21.328 1.00 89.19 650 PRO A C 1
ATOM 5021 O O . PRO A 1 650 ? 5.462 -31.075 -20.402 1.00 89.19 650 PRO A O 1
ATOM 5024 N N . HIS A 1 651 ? 5.485 -29.023 -21.304 1.00 89.69 651 HIS A N 1
ATOM 5025 C CA . HIS A 1 651 ? 6.096 -28.356 -20.151 1.00 89.69 651 HIS A CA 1
ATOM 5026 C C . HIS A 1 651 ? 5.122 -28.146 -18.983 1.00 89.69 651 HIS A C 1
ATOM 5028 O O . HIS A 1 651 ? 5.571 -28.054 -17.847 1.00 89.69 651 HIS A O 1
ATOM 5034 N N . CYS A 1 652 ? 3.808 -28.102 -19.215 1.00 94.88 652 CYS A N 1
ATOM 5035 C CA . CYS A 1 652 ? 2.826 -28.199 -18.136 1.00 94.88 652 CYS A CA 1
ATOM 5036 C C . CYS A 1 652 ? 2.701 -29.677 -17.741 1.00 94.88 652 CYS A C 1
ATOM 5038 O O . CYS A 1 652 ? 2.046 -30.453 -18.444 1.00 94.88 652 CYS A O 1
ATOM 5040 N N . LEU A 1 653 ? 3.372 -30.072 -16.656 1.00 95.00 653 LEU A N 1
ATOM 5041 C CA . LEU A 1 653 ? 3.475 -31.473 -16.232 1.00 95.00 653 LEU A CA 1
ATOM 5042 C C . LEU A 1 653 ? 2.242 -31.941 -15.466 1.00 95.00 653 LEU A C 1
ATOM 5044 O O . LEU A 1 653 ? 1.819 -33.086 -15.612 1.00 95.00 653 LEU A O 1
ATOM 5048 N N . ALA A 1 654 ? 1.669 -31.059 -14.650 1.00 95.56 654 ALA A N 1
ATOM 5049 C CA . ALA A 1 654 ? 0.438 -31.325 -13.924 1.00 95.56 654 ALA A CA 1
ATOM 5050 C C . ALA A 1 654 ? -0.281 -30.022 -13.573 1.00 95.56 654 ALA A C 1
ATOM 5052 O O . ALA A 1 654 ? 0.340 -28.988 -13.325 1.00 95.56 654 ALA A O 1
ATOM 5053 N N . ILE A 1 655 ? -1.600 -30.107 -13.488 1.00 95.56 655 ILE A N 1
ATOM 5054 C CA . ILE A 1 655 ? -2.456 -29.076 -12.913 1.00 95.56 655 ILE A CA 1
ATOM 5055 C C . ILE A 1 655 ? -3.108 -29.725 -11.698 1.00 95.56 655 ILE A C 1
ATOM 5057 O O . ILE A 1 655 ? -3.588 -30.852 -11.785 1.00 95.56 655 ILE A O 1
ATOM 5061 N N . TYR A 1 656 ? -3.114 -29.068 -10.550 1.00 93.50 656 TYR A N 1
ATOM 5062 C CA . TYR A 1 656 ? -3.772 -29.608 -9.365 1.00 93.50 656 TYR A CA 1
ATOM 5063 C C . TYR A 1 656 ? -4.831 -28.640 -8.864 1.00 93.50 656 TYR A C 1
ATOM 5065 O O . TYR A 1 656 ? -4.668 -27.430 -8.963 1.00 93.50 656 TYR A O 1
ATOM 5073 N N . SER A 1 657 ? -5.935 -29.171 -8.352 1.00 91.38 657 SER A N 1
ATOM 5074 C CA . SER A 1 657 ? -7.021 -28.371 -7.789 1.00 91.38 657 SER A CA 1
ATOM 5075 C C . SER A 1 657 ? -7.497 -28.992 -6.485 1.00 91.38 657 SER A C 1
ATOM 5077 O O . SER A 1 657 ? -7.629 -30.218 -6.427 1.00 91.38 657 SER A O 1
ATOM 5079 N N . PRO A 1 658 ? -7.786 -28.201 -5.439 1.00 88.00 658 PRO A N 1
ATOM 5080 C CA . PRO A 1 658 ? -8.433 -28.726 -4.247 1.00 88.00 658 PRO A CA 1
ATOM 5081 C C . PRO A 1 658 ? -9.902 -29.090 -4.501 1.00 88.00 658 PRO A C 1
ATOM 5083 O O . PRO A 1 658 ? -10.526 -29.650 -3.604 1.00 88.00 658 PRO A O 1
ATOM 5086 N N . TYR A 1 659 ? -10.465 -28.792 -5.678 1.00 88.56 659 TYR A N 1
ATOM 5087 C CA . TYR A 1 659 ? -11.884 -28.990 -5.966 1.00 88.56 659 TYR A CA 1
ATOM 5088 C C . TYR A 1 659 ? -12.137 -30.200 -6.869 1.00 88.56 659 TYR A C 1
ATOM 5090 O O . TYR A 1 659 ? -11.439 -30.408 -7.865 1.00 88.56 659 TYR A O 1
ATOM 5098 N N . GLN A 1 660 ? -13.167 -30.979 -6.539 1.00 86.94 660 GLN A N 1
ATOM 5099 C CA . GLN A 1 660 ? -13.587 -32.190 -7.244 1.00 86.94 660 GLN A CA 1
ATOM 5100 C C . GLN A 1 660 ? -13.890 -31.909 -8.715 1.00 86.94 660 GLN A C 1
ATOM 5102 O O . GLN A 1 660 ? -13.425 -32.625 -9.603 1.00 86.94 660 GLN A O 1
ATOM 5107 N N . GLU A 1 661 ? -14.656 -30.855 -8.986 1.00 86.19 661 GLU A N 1
ATOM 5108 C CA . GLU A 1 661 ? -15.069 -30.524 -10.348 1.00 86.19 661 GLU A CA 1
ATOM 5109 C C . GLU A 1 661 ? -13.931 -29.939 -11.187 1.00 86.19 661 GLU A C 1
ATOM 5111 O O . GLU A 1 661 ? -14.047 -29.918 -12.412 1.00 86.19 661 GLU A O 1
ATOM 5116 N N . GLY A 1 662 ? -12.816 -29.522 -10.570 1.00 88.38 662 GLY A N 1
ATOM 5117 C CA . GLY A 1 662 ? -11.730 -28.799 -11.232 1.00 88.38 662 GLY A CA 1
ATOM 5118 C C . GLY A 1 662 ? -11.175 -29.507 -12.468 1.00 88.38 662 GLY A C 1
ATOM 5119 O O . GLY A 1 662 ? -10.932 -28.854 -13.481 1.00 88.38 662 GLY A O 1
ATOM 5120 N N . GLN A 1 663 ? -11.047 -30.838 -12.428 1.00 88.88 663 GLN A N 1
ATOM 5121 C CA . GLN A 1 663 ? -10.599 -31.630 -13.578 1.00 88.88 663 GLN A CA 1
ATOM 5122 C C . GLN A 1 663 ? -11.575 -31.540 -14.756 1.00 88.88 663 GLN A C 1
ATOM 5124 O O . GLN A 1 663 ? -11.201 -31.094 -15.843 1.00 88.88 663 GLN A O 1
ATOM 5129 N N . SER A 1 664 ? -12.828 -31.937 -14.527 1.00 89.75 664 SER A N 1
ATOM 5130 C CA . SER A 1 664 ? -13.860 -31.952 -15.569 1.00 89.75 664 SER A CA 1
ATOM 5131 C C . SER A 1 664 ? -14.191 -30.545 -16.075 1.00 89.75 664 SER A C 1
ATOM 5133 O O . SER A 1 664 ? -14.425 -30.347 -17.265 1.00 89.75 664 SER A O 1
ATOM 5135 N N . LEU A 1 665 ? -14.178 -29.551 -15.184 1.00 92.06 665 LEU A N 1
ATOM 5136 C CA . LEU A 1 665 ? -14.469 -28.165 -15.506 1.00 92.06 665 LEU A CA 1
ATOM 5137 C C . LEU A 1 665 ? -13.397 -27.594 -16.427 1.00 92.06 665 LEU A C 1
ATOM 5139 O O . LEU A 1 665 ? -13.736 -27.054 -17.474 1.00 92.06 665 LEU A O 1
ATOM 5143 N N . LEU A 1 666 ? -12.117 -27.732 -16.066 1.00 94.38 666 LEU A N 1
ATOM 5144 C CA . LEU A 1 666 ? -11.025 -27.163 -16.852 1.00 94.38 666 LEU A CA 1
ATOM 5145 C C . LEU A 1 666 ? -10.876 -27.863 -18.210 1.00 94.38 666 LEU A C 1
ATOM 5147 O O . LEU A 1 666 ? -10.654 -27.201 -19.224 1.00 94.38 666 LEU A O 1
ATOM 5151 N N . GLY A 1 667 ? -11.045 -29.190 -18.233 1.00 94.94 667 GLY A N 1
ATOM 5152 C CA . GLY A 1 667 ? -11.037 -29.997 -19.452 1.00 94.94 667 GLY A CA 1
ATOM 5153 C C . GLY A 1 667 ? -12.122 -29.584 -20.445 1.00 94.94 667 GLY A C 1
ATOM 5154 O O . GLY A 1 667 ? -11.817 -29.345 -21.616 1.00 94.94 667 GLY A O 1
ATOM 5155 N N . ARG A 1 668 ? -13.370 -29.436 -19.973 1.00 95.81 668 ARG A N 1
ATOM 5156 C CA . ARG A 1 668 ? -14.493 -28.959 -20.796 1.00 95.81 668 ARG A CA 1
ATOM 5157 C C . ARG A 1 668 ? -14.322 -27.503 -21.200 1.00 95.81 668 ARG A C 1
ATOM 5159 O O . ARG A 1 668 ? -14.412 -27.220 -22.387 1.00 95.81 668 ARG A O 1
ATOM 5166 N N . PHE A 1 669 ? -13.976 -26.629 -20.250 1.00 96.00 669 PHE A N 1
ATOM 5167 C CA . PHE A 1 669 ? -13.776 -25.200 -20.493 1.00 96.00 669 PHE A CA 1
ATOM 5168 C C . PHE A 1 669 ? -12.774 -24.944 -21.612 1.00 96.00 669 PHE A C 1
ATOM 5170 O O . PHE A 1 669 ? -13.058 -24.132 -22.473 1.00 96.00 669 PHE A O 1
ATOM 5177 N N . PHE A 1 670 ? -11.638 -25.647 -21.643 1.00 96.31 670 PHE A N 1
ATOM 5178 C CA . PHE A 1 670 ? -10.673 -25.516 -22.740 1.00 96.31 670 PHE A CA 1
ATOM 5179 C C . PHE A 1 670 ? -10.910 -26.478 -23.911 1.00 96.31 670 PHE A C 1
ATOM 5181 O O . PHE A 1 670 ? -10.144 -26.459 -24.877 1.00 96.31 670 PHE A O 1
ATOM 5188 N N . GLN A 1 671 ? -11.936 -27.328 -23.833 1.00 94.81 671 GLN A N 1
ATOM 5189 C CA . GLN A 1 671 ? -12.250 -28.380 -24.803 1.00 94.81 671 GLN A CA 1
ATOM 5190 C C . GLN A 1 671 ? -11.012 -29.230 -25.140 1.00 94.81 671 GLN A C 1
ATOM 5192 O O . GLN A 1 671 ? -10.651 -29.430 -26.306 1.00 94.81 671 GLN A O 1
ATOM 5197 N N . SER A 1 672 ? -10.307 -29.677 -24.097 1.00 95.81 672 SER A N 1
ATOM 5198 C CA . SER A 1 672 ? -9.006 -30.330 -24.221 1.00 95.81 672 SER A CA 1
ATOM 5199 C C . SER A 1 672 ? -8.877 -31.552 -23.308 1.00 95.81 672 SER A C 1
ATOM 5201 O O . SER A 1 672 ? -8.625 -31.415 -22.106 1.00 95.81 672 SER A O 1
ATOM 5203 N N . PRO A 1 673 ? -8.915 -32.770 -23.884 1.00 95.38 673 PRO A N 1
ATOM 5204 C CA . PRO A 1 673 ? -8.634 -33.997 -23.141 1.00 95.38 673 PRO A CA 1
ATOM 5205 C C . PRO A 1 673 ? -7.211 -34.042 -22.567 1.00 95.38 673 PRO A C 1
ATOM 5207 O O . PRO A 1 673 ? -6.940 -34.779 -21.622 1.00 95.38 673 PRO A O 1
ATOM 5210 N N . ALA A 1 674 ? -6.265 -33.299 -23.155 1.00 95.12 674 ALA A N 1
ATOM 5211 C CA . ALA A 1 674 ? -4.898 -33.224 -22.648 1.00 95.12 674 ALA A CA 1
ATOM 5212 C C . ALA A 1 674 ? -4.834 -32.438 -21.333 1.00 95.12 674 ALA A C 1
ATOM 5214 O O . ALA A 1 674 ? -4.188 -32.900 -20.394 1.00 95.12 674 ALA A O 1
ATOM 5215 N N . ILE A 1 675 ? -5.531 -31.300 -21.257 1.00 96.62 675 ILE A N 1
ATOM 5216 C CA . ILE A 1 675 ? -5.658 -30.516 -20.022 1.00 96.62 675 ILE A CA 1
ATOM 5217 C C . ILE A 1 675 ? -6.382 -31.346 -18.963 1.00 96.62 675 ILE A C 1
ATOM 5219 O O . ILE A 1 675 ? -5.857 -31.508 -17.868 1.00 96.62 675 ILE A O 1
ATOM 5223 N N . GLU A 1 676 ? -7.505 -31.975 -19.318 1.00 95.44 676 GLU A N 1
ATOM 5224 C CA . GLU A 1 676 ? -8.263 -32.835 -18.402 1.00 95.44 676 GLU A CA 1
ATOM 5225 C C . GLU A 1 676 ? -7.403 -33.951 -17.787 1.00 95.44 676 GLU A C 1
ATOM 5227 O O . GLU A 1 676 ? -7.436 -34.173 -16.579 1.00 95.44 676 GLU A O 1
ATOM 5232 N N . ARG A 1 677 ? -6.564 -34.628 -18.585 1.00 95.00 677 ARG A N 1
ATOM 5233 C CA . ARG A 1 677 ? -5.655 -35.674 -18.080 1.00 95.00 677 ARG A CA 1
ATOM 5234 C C . ARG A 1 677 ? -4.555 -35.145 -17.160 1.00 95.00 677 ARG A C 1
ATOM 5236 O O . ARG A 1 677 ? -4.081 -35.892 -16.305 1.00 95.00 677 ARG A O 1
ATOM 5243 N N . LYS A 1 678 ? -4.113 -33.901 -17.356 1.00 95.38 678 LYS A N 1
ATOM 5244 C CA . LYS A 1 678 ? -3.095 -33.257 -16.512 1.00 95.38 678 LYS A CA 1
ATOM 5245 C C . LYS A 1 678 ? -3.678 -32.710 -15.219 1.00 95.38 678 LYS A C 1
ATOM 5247 O O . LYS A 1 678 ? -2.924 -32.534 -14.264 1.00 95.38 678 LYS A O 1
ATOM 5252 N N . THR A 1 679 ? -4.978 -32.427 -15.190 1.00 95.12 679 THR A N 1
ATOM 5253 C CA . THR A 1 679 ? -5.653 -31.896 -14.011 1.00 95.12 679 THR A CA 1
ATOM 5254 C C . THR A 1 679 ? -6.010 -33.009 -13.036 1.00 95.12 679 THR A C 1
ATOM 5256 O O . THR A 1 679 ? -6.696 -33.960 -13.388 1.00 95.12 679 THR A O 1
ATOM 5259 N N . ALA A 1 680 ? -5.565 -32.885 -11.790 1.00 92.81 680 ALA A N 1
ATOM 5260 C CA . ALA A 1 680 ? -5.869 -33.830 -10.727 1.00 92.81 680 ALA A CA 1
ATOM 5261 C C . ALA A 1 680 ? -6.429 -33.118 -9.495 1.00 92.81 680 ALA A C 1
ATOM 5263 O O . ALA A 1 680 ? -5.934 -32.066 -9.085 1.00 92.81 680 ALA A O 1
ATOM 5264 N N . MET A 1 681 ? -7.423 -33.734 -8.859 1.00 90.94 681 MET A N 1
ATOM 5265 C CA . MET A 1 681 ? -7.848 -33.318 -7.528 1.00 90.94 681 MET A CA 1
ATOM 5266 C C . MET A 1 681 ? -6.757 -33.673 -6.512 1.00 90.94 681 MET A C 1
ATOM 5268 O O . MET A 1 681 ? -6.299 -34.819 -6.463 1.00 90.94 681 MET A O 1
ATOM 5272 N N . VAL A 1 682 ? -6.343 -32.704 -5.700 1.00 89.06 682 VAL A N 1
ATOM 5273 C CA . VAL A 1 682 ? -5.387 -32.912 -4.609 1.00 89.06 682 VAL A CA 1
ATOM 5274 C C . VAL A 1 682 ? -6.115 -33.145 -3.290 1.00 89.06 682 VAL A C 1
ATOM 5276 O O . VAL A 1 682 ? -7.119 -32.499 -2.988 1.00 89.06 682 VAL A O 1
ATOM 5279 N N . ASP A 1 683 ? -5.600 -34.070 -2.484 1.00 79.56 683 ASP A N 1
ATOM 5280 C CA . ASP A 1 683 ? -6.167 -34.367 -1.172 1.00 79.56 683 ASP A CA 1
ATOM 5281 C C . ASP A 1 683 ? -5.538 -33.493 -0.075 1.00 79.56 683 ASP A C 1
ATOM 5283 O O . ASP A 1 683 ? -4.662 -33.918 0.672 1.00 79.56 683 ASP A O 1
ATOM 5287 N N . HIS A 1 684 ? -5.943 -32.222 -0.007 1.00 73.44 684 HIS A N 1
ATOM 5288 C CA . HIS A 1 684 ? -5.561 -31.330 1.100 1.00 73.44 684 HIS A CA 1
ATOM 5289 C C . HIS A 1 684 ? -6.448 -31.506 2.339 1.00 73.44 684 HIS A C 1
ATOM 5291 O O . HIS A 1 684 ? -6.146 -30.976 3.414 1.00 73.44 684 HIS A O 1
ATOM 5297 N N . LEU A 1 685 ? -7.579 -32.202 2.186 1.00 71.50 685 LEU A N 1
ATOM 5298 C CA . LEU A 1 685 ? -8.623 -32.269 3.196 1.00 71.50 685 LEU A CA 1
ATOM 5299 C C . LEU A 1 685 ? -8.706 -33.618 3.921 1.00 71.50 685 LEU A C 1
ATOM 5301 O O . LEU A 1 685 ? -9.569 -33.737 4.789 1.00 71.50 685 LEU A O 1
ATOM 5305 N N . THR A 1 686 ? -7.806 -34.572 3.652 1.00 66.19 686 THR A N 1
ATOM 5306 C CA . THR A 1 686 ? -7.733 -35.826 4.416 1.00 66.19 686 THR A CA 1
ATOM 5307 C C . THR A 1 686 ? -7.671 -35.534 5.921 1.00 66.19 686 THR A C 1
ATOM 5309 O O . THR A 1 686 ? -6.862 -34.699 6.343 1.00 66.19 686 THR A O 1
ATOM 5312 N N . PRO A 1 687 ? -8.504 -36.185 6.750 1.00 63.75 687 PRO A N 1
ATOM 5313 C CA . PRO A 1 687 ? -8.347 -36.140 8.198 1.00 63.75 687 PRO A CA 1
ATOM 5314 C C . PRO A 1 687 ? -6.948 -36.608 8.617 1.00 63.75 687 PRO A C 1
ATOM 5316 O O . PRO A 1 687 ? -6.489 -37.658 8.173 1.00 63.75 687 PRO A O 1
ATOM 5319 N N . ASP A 1 688 ? -6.286 -35.852 9.489 1.00 62.44 688 ASP A N 1
ATOM 5320 C CA . ASP A 1 688 ? -5.058 -36.265 10.172 1.00 62.44 688 ASP A CA 1
ATOM 5321 C C . ASP A 1 688 ? -5.298 -36.358 11.693 1.00 62.44 688 ASP A C 1
ATOM 5323 O O . ASP A 1 688 ? -6.379 -36.018 12.201 1.00 62.44 688 ASP A O 1
ATOM 5327 N N . GLU A 1 689 ? -4.302 -36.841 12.444 1.00 56.78 689 GLU A N 1
ATOM 5328 C CA . GLU A 1 689 ? -4.390 -36.947 13.909 1.00 56.78 689 GLU A CA 1
ATOM 5329 C C . GLU A 1 689 ? -4.691 -35.581 14.557 1.00 56.78 689 GLU A C 1
ATOM 5331 O O . GLU A 1 689 ? -5.474 -35.494 15.505 1.00 56.78 689 GLU A O 1
ATOM 5336 N N . THR A 1 690 ? -4.159 -34.493 13.991 1.00 57.28 690 THR A N 1
ATOM 5337 C CA . THR A 1 690 ? -4.354 -33.105 14.436 1.00 57.28 690 THR A CA 1
ATOM 5338 C C . THR A 1 690 ? -5.789 -32.592 14.269 1.00 57.28 690 THR A C 1
ATOM 5340 O O . THR A 1 690 ? -6.283 -31.848 15.123 1.00 57.28 690 THR A O 1
ATOM 5343 N N . ARG A 1 691 ? -6.485 -32.964 13.188 1.00 61.94 691 ARG A N 1
ATOM 5344 C CA . ARG A 1 691 ? -7.905 -32.640 12.954 1.00 61.94 691 ARG A CA 1
ATOM 5345 C C . ARG A 1 691 ? -8.827 -33.524 13.783 1.00 61.94 691 ARG A C 1
ATOM 5347 O O . ARG A 1 691 ? -9.837 -33.032 14.280 1.00 61.94 691 ARG A O 1
ATOM 5354 N N . SER A 1 692 ? -8.444 -34.779 14.001 1.00 52.38 692 SER A N 1
ATOM 5355 C CA . SER A 1 692 ? -9.204 -35.741 14.809 1.00 52.38 692 SER A CA 1
ATOM 5356 C C . SER A 1 692 ? -9.214 -35.372 16.301 1.00 52.38 692 SER A C 1
ATOM 5358 O O . SER A 1 692 ? -10.244 -35.490 16.965 1.00 52.38 692 SER A O 1
ATOM 5360 N N . GLN A 1 693 ? -8.109 -34.822 16.824 1.00 52.03 693 GLN A N 1
ATOM 5361 C CA . GLN A 1 693 ? -8.013 -34.298 18.198 1.00 52.03 693 GLN A CA 1
ATOM 5362 C C . GLN A 1 693 ? -8.925 -33.083 18.471 1.00 52.03 693 GLN A C 1
ATOM 5364 O O . GLN A 1 693 ? -9.178 -32.748 19.630 1.00 52.03 693 GLN A O 1
ATOM 5369 N N . ALA A 1 694 ? -9.448 -32.416 17.433 1.00 50.03 694 ALA A N 1
ATOM 5370 C CA . ALA A 1 694 ? -10.354 -31.279 17.597 1.00 50.03 694 ALA A CA 1
ATOM 5371 C C . ALA A 1 694 ? -11.732 -31.685 18.158 1.00 50.03 694 ALA A C 1
ATOM 5373 O O . ALA A 1 694 ? -12.367 -30.862 18.808 1.00 50.03 694 ALA A O 1
ATOM 5374 N N . ILE A 1 695 ? -12.158 -32.947 17.987 1.00 49.09 695 ILE A N 1
ATOM 5375 C CA . ILE A 1 695 ? -13.411 -33.478 18.564 1.00 49.09 695 ILE A CA 1
ATOM 5376 C C . ILE A 1 695 ? -13.330 -33.537 20.101 1.00 49.09 695 ILE A C 1
ATOM 5378 O O . ILE A 1 695 ? -14.326 -33.336 20.797 1.00 49.09 695 ILE A O 1
ATOM 5382 N N . THR A 1 696 ? -12.142 -33.809 20.651 1.00 43.28 696 THR A N 1
ATOM 5383 C CA . THR A 1 696 ? -11.917 -33.979 22.097 1.00 43.28 696 THR A CA 1
ATOM 5384 C C . THR A 1 696 ? -11.835 -32.651 22.844 1.00 43.28 696 THR A C 1
ATOM 5386 O O . THR A 1 696 ? -12.151 -32.592 24.033 1.00 43.28 696 THR A O 1
ATOM 5389 N N . LEU A 1 697 ? -11.484 -31.569 22.145 1.00 46.19 697 LEU A N 1
ATOM 5390 C CA . LEU A 1 697 ? -11.673 -30.202 22.618 1.00 46.19 697 LEU A CA 1
ATOM 5391 C C . LEU A 1 697 ? -13.153 -29.839 22.459 1.00 46.19 697 LEU A C 1
ATOM 5393 O O . LEU A 1 697 ? -13.520 -29.042 21.598 1.00 46.19 697 LEU A O 1
ATOM 5397 N N . ARG A 1 698 ? -14.019 -30.409 23.313 1.00 41.12 698 ARG A N 1
ATOM 5398 C CA . ARG A 1 698 ? -15.338 -29.803 23.545 1.00 41.12 698 ARG A CA 1
ATOM 5399 C C . ARG A 1 698 ? -15.101 -28.306 23.773 1.00 41.12 698 ARG A C 1
ATOM 5401 O O . ARG A 1 698 ? -14.189 -27.985 24.542 1.00 41.12 698 ARG A O 1
ATOM 5408 N N . PRO A 1 699 ? -15.883 -27.394 23.167 1.00 42.66 699 PRO A N 1
ATOM 5409 C CA . PRO A 1 699 ? -15.900 -26.021 23.633 1.00 42.66 699 PRO A CA 1
ATOM 5410 C C . PRO A 1 699 ? -16.133 -26.108 25.135 1.00 42.66 699 PRO A C 1
ATOM 5412 O O . PRO A 1 699 ? -17.157 -26.644 25.571 1.00 42.66 699 PRO A O 1
ATOM 5415 N N . SER A 1 700 ? -15.161 -25.676 25.937 1.00 38.25 700 SER A N 1
ATOM 5416 C CA . SER A 1 700 ? -15.460 -25.449 27.331 1.00 38.25 700 SER A CA 1
ATOM 5417 C C . SER A 1 700 ? -16.612 -24.454 27.306 1.00 38.25 700 SER A C 1
ATOM 5419 O O . SER A 1 700 ? -16.494 -23.340 26.797 1.00 38.25 700 SER A O 1
ATOM 5421 N N . SER A 1 701 ? -17.737 -24.828 27.895 1.00 42.44 701 SER A N 1
ATOM 5422 C CA . SER A 1 701 ? -18.757 -23.886 28.349 1.00 42.44 701 SER A CA 1
ATOM 5423 C C . SER A 1 701 ? -18.210 -22.951 29.448 1.00 42.44 701 SER A C 1
ATOM 5425 O O . SER A 1 701 ? -18.959 -22.428 30.260 1.00 42.44 701 SER A O 1
ATOM 5427 N N . ALA A 1 702 ? -16.892 -22.758 29.510 1.00 39.16 702 ALA A N 1
ATOM 5428 C CA . ALA A 1 702 ? -16.156 -22.039 30.521 1.00 39.16 702 ALA A CA 1
ATOM 5429 C C . ALA A 1 702 ? -15.109 -21.179 29.804 1.00 39.16 702 ALA A C 1
ATOM 5431 O O . ALA A 1 702 ? -14.079 -21.683 29.353 1.00 39.16 702 ALA A O 1
ATOM 5432 N N . GLY A 1 703 ? -15.423 -19.886 29.680 1.00 37.62 703 GLY A N 1
ATOM 5433 C CA . GLY A 1 703 ? -14.463 -18.832 29.349 1.00 37.62 703 GLY A CA 1
ATOM 5434 C C . GLY A 1 703 ? -14.586 -18.212 27.954 1.00 37.62 703 GLY A C 1
ATOM 5435 O O . GLY A 1 703 ? -13.622 -18.246 27.202 1.00 37.62 703 GLY A O 1
ATOM 5436 N N . GLY A 1 704 ? -15.727 -17.605 27.593 1.00 40.94 704 GLY A N 1
ATOM 5437 C CA . GLY A 1 704 ? -15.738 -16.647 26.470 1.00 40.94 704 GLY A CA 1
ATOM 5438 C C . GLY A 1 704 ? -17.092 -16.325 25.835 1.00 40.94 704 GLY A C 1
ATOM 5439 O O . GLY A 1 704 ? -17.277 -15.220 25.325 1.00 40.94 704 GLY A O 1
ATOM 5440 N N . ARG A 1 705 ? -18.065 -17.242 25.883 1.00 53.00 705 ARG A N 1
ATOM 5441 C CA . ARG A 1 705 ? -19.432 -16.948 25.426 1.00 53.00 705 ARG A CA 1
ATOM 5442 C C . ARG A 1 705 ? -20.148 -16.147 26.516 1.00 53.00 705 ARG A C 1
ATOM 5444 O O . ARG A 1 705 ? -20.485 -16.702 27.555 1.00 53.00 705 ARG A O 1
ATOM 5451 N N . ARG A 1 706 ? -20.316 -14.835 26.310 1.00 46.88 706 ARG A N 1
ATOM 5452 C CA . ARG A 1 706 ? -21.234 -14.020 27.128 1.00 46.88 706 ARG A CA 1
ATOM 5453 C C . ARG A 1 706 ? -22.640 -14.625 27.037 1.00 46.88 706 ARG A C 1
ATOM 5455 O O . ARG A 1 706 ? -23.039 -15.016 25.942 1.00 46.88 706 ARG A O 1
ATOM 5462 N N . GLU A 1 707 ? -23.367 -14.681 28.152 1.00 49.62 707 GLU A N 1
ATOM 5463 C CA . GLU A 1 707 ? -24.818 -14.909 28.141 1.00 49.62 707 GLU A CA 1
ATOM 5464 C C . GLU A 1 707 ? -25.468 -13.839 27.240 1.00 49.62 707 GLU A C 1
ATOM 5466 O O . GLU A 1 707 ? -25.226 -12.648 27.440 1.00 49.62 707 GLU A O 1
ATOM 5471 N N . GLY A 1 708 ? -26.189 -14.252 26.191 1.00 64.25 708 GLY A N 1
ATOM 5472 C CA . GLY A 1 708 ? -26.787 -13.351 25.196 1.00 64.25 708 GLY A CA 1
ATOM 5473 C C . GLY A 1 708 ? -26.996 -13.992 23.814 1.00 64.25 708 GLY A C 1
ATOM 5474 O O . GLY A 1 708 ? -26.681 -15.164 23.604 1.00 64.25 708 GLY A O 1
ATOM 5475 N N . GLY A 1 709 ? -27.537 -13.210 22.876 1.00 77.25 709 GLY A N 1
ATOM 5476 C CA . GLY A 1 709 ? -27.857 -13.584 21.493 1.00 77.25 709 GLY A CA 1
ATOM 5477 C C . GLY A 1 709 ? -26.659 -13.999 20.617 1.00 77.25 709 GLY A C 1
ATOM 5478 O O . GLY A 1 709 ? -25.493 -13.897 21.032 1.00 77.25 709 GLY A O 1
ATOM 5479 N N . PRO A 1 710 ? -26.941 -14.510 19.398 1.00 92.38 710 PRO A N 1
ATOM 5480 C CA . PRO A 1 710 ? -25.941 -15.138 18.537 1.00 92.38 710 PRO A CA 1
ATOM 5481 C C . PRO A 1 710 ? -24.867 -14.153 18.058 1.00 92.38 710 PRO A C 1
ATOM 5483 O O . PRO A 1 710 ? -25.111 -12.958 17.893 1.00 92.38 710 PRO A O 1
ATOM 5486 N N . THR A 1 711 ? -23.662 -14.667 17.809 1.00 96.94 711 THR A N 1
ATOM 5487 C CA . THR A 1 711 ? -22.521 -13.898 17.291 1.00 96.94 711 THR A CA 1
ATOM 5488 C C . THR A 1 711 ? -22.224 -14.262 15.841 1.00 96.94 711 THR A C 1
ATOM 5490 O O . THR A 1 711 ? -21.933 -15.416 15.521 1.00 96.94 711 THR A O 1
ATOM 5493 N N . LEU A 1 712 ? -22.260 -13.256 14.971 1.00 98.56 712 LEU A N 1
ATOM 5494 C CA . LEU A 1 712 ? -21.864 -13.334 13.570 1.00 98.56 712 LEU A CA 1
ATOM 5495 C C . LEU A 1 712 ? -20.363 -13.045 13.433 1.00 98.56 712 LEU A C 1
ATOM 5497 O O . LEU A 1 712 ? -19.842 -12.153 14.103 1.00 98.56 712 LEU A O 1
ATOM 5501 N N . LEU A 1 713 ? -19.675 -13.741 12.531 1.00 98.44 713 LEU A N 1
ATOM 5502 C CA . LEU A 1 713 ? -18.266 -13.506 12.212 1.00 98.44 713 LEU A CA 1
ATOM 5503 C C . LEU A 1 713 ? -18.071 -13.223 10.730 1.00 98.44 713 LEU A C 1
ATOM 5505 O O . LEU A 1 713 ? -18.453 -14.028 9.886 1.00 98.44 713 LEU A O 1
ATOM 5509 N N . PHE A 1 714 ? -17.367 -12.138 10.429 1.00 98.06 714 PHE A N 1
ATOM 5510 C CA . PHE A 1 714 ? -16.877 -11.814 9.096 1.00 98.06 714 PHE A CA 1
ATOM 5511 C C . PHE A 1 714 ? -15.362 -11.629 9.118 1.00 98.06 714 PHE A C 1
ATOM 5513 O O . PHE A 1 714 ? -14.824 -10.934 9.982 1.00 98.06 714 PHE A O 1
ATOM 5520 N N . THR A 1 715 ? -14.651 -12.229 8.158 1.00 94.75 715 THR A N 1
ATOM 5521 C CA . THR A 1 715 ? -13.193 -12.062 8.050 1.00 94.75 715 THR A CA 1
ATOM 5522 C C . THR A 1 715 ? -12.760 -11.788 6.613 1.00 94.75 715 THR A C 1
ATOM 5524 O O . THR A 1 715 ? -13.130 -12.518 5.690 1.00 94.75 715 THR A O 1
ATOM 5527 N N . ALA A 1 716 ? -11.913 -10.777 6.425 1.00 90.00 716 ALA A N 1
ATOM 5528 C CA . ALA A 1 716 ? -11.265 -10.475 5.155 1.00 90.00 716 ALA A CA 1
ATOM 5529 C C . ALA A 1 716 ? -9.761 -10.214 5.336 1.00 90.00 716 ALA A C 1
ATOM 5531 O O . ALA A 1 716 ? -9.254 -10.012 6.445 1.00 90.00 716 ALA A O 1
ATOM 5532 N N . SER A 1 717 ? -9.021 -10.318 4.229 1.00 79.62 717 SER A N 1
ATOM 5533 C CA . SER A 1 717 ? -7.578 -10.073 4.237 1.00 79.62 717 SER A CA 1
ATOM 5534 C C . SER A 1 717 ? -7.294 -8.607 4.549 1.00 79.62 717 SER A C 1
ATOM 5536 O O . SER A 1 717 ? -7.980 -7.727 4.041 1.00 79.62 717 SER A O 1
ATOM 5538 N N . ALA A 1 718 ? -6.243 -8.358 5.333 1.00 70.12 718 ALA A N 1
ATOM 5539 C CA . ALA A 1 718 ? -5.733 -7.007 5.557 1.00 70.12 718 ALA A CA 1
ATOM 5540 C C . ALA A 1 718 ? -4.945 -6.466 4.347 1.00 70.12 718 ALA A C 1
ATOM 5542 O O . ALA A 1 718 ? -4.605 -5.292 4.310 1.00 70.12 718 ALA A O 1
ATOM 5543 N N . VAL A 1 719 ? -4.643 -7.317 3.359 1.00 68.56 719 VAL A N 1
ATOM 5544 C CA . VAL A 1 719 ? -3.978 -6.916 2.114 1.00 68.56 719 VAL A CA 1
ATOM 5545 C C . VAL A 1 719 ? -5.019 -6.383 1.135 1.00 68.56 719 VAL A C 1
ATOM 5547 O O . VAL A 1 719 ? -5.981 -7.090 0.831 1.00 68.56 719 VAL A O 1
ATOM 5550 N N . ASN A 1 720 ? -4.788 -5.181 0.601 1.00 70.06 720 ASN A N 1
ATOM 5551 C CA . ASN A 1 720 ? -5.668 -4.510 -0.361 1.00 70.06 720 ASN A CA 1
ATOM 5552 C C . ASN A 1 720 ? -7.137 -4.420 0.133 1.00 70.06 720 ASN A C 1
ATOM 5554 O O . ASN A 1 720 ? -8.045 -4.997 -0.486 1.00 70.06 720 ASN A O 1
ATOM 5558 N N . PRO A 1 721 ? -7.394 -3.727 1.264 1.00 68.81 721 PRO A N 1
ATOM 5559 C CA . PRO A 1 721 ? -8.728 -3.648 1.864 1.00 68.81 721 PRO A CA 1
ATOM 5560 C C . PRO A 1 721 ? -9.756 -2.999 0.928 1.00 68.81 721 PRO A C 1
ATOM 5562 O O . PRO A 1 721 ? -10.905 -3.436 0.905 1.00 68.81 721 PRO A O 1
ATOM 5565 N N . SER A 1 722 ? -9.329 -2.055 0.077 1.00 71.25 722 SER A N 1
ATOM 5566 C CA . SER A 1 722 ? -10.162 -1.378 -0.933 1.00 71.25 722 SER A CA 1
ATOM 5567 C C . SER A 1 722 ? -10.780 -2.311 -1.973 1.00 71.25 722 SER A C 1
ATOM 5569 O O . SER A 1 722 ? -11.732 -1.924 -2.638 1.00 71.25 722 SER A O 1
ATOM 5571 N N . THR A 1 723 ? -10.285 -3.545 -2.100 1.00 80.38 723 THR A N 1
ATOM 5572 C CA . THR A 1 723 ? -10.886 -4.575 -2.959 1.00 80.38 723 THR A CA 1
ATOM 5573 C C . THR A 1 723 ? -11.374 -5.775 -2.148 1.00 80.38 723 THR A C 1
ATOM 5575 O O . THR A 1 723 ? -12.477 -6.276 -2.368 1.00 80.38 723 THR A O 1
ATOM 5578 N N . LYS A 1 724 ? -10.569 -6.269 -1.196 1.00 86.19 724 LYS A N 1
ATOM 5579 C CA . LYS A 1 724 ? -10.870 -7.520 -0.483 1.00 86.19 724 LYS A CA 1
ATOM 5580 C C . LYS A 1 724 ? -12.070 -7.397 0.453 1.00 86.19 724 LYS A C 1
ATOM 5582 O O . LYS A 1 724 ? -12.823 -8.360 0.530 1.00 86.19 724 LYS A O 1
ATOM 5587 N N . PHE A 1 725 ? -12.292 -6.256 1.108 1.00 92.25 725 PHE A N 1
ATOM 5588 C CA . PHE A 1 725 ? -13.485 -6.051 1.940 1.00 92.25 725 PHE A CA 1
ATOM 5589 C C . PHE A 1 725 ? -14.774 -6.218 1.121 1.00 92.25 725 PHE A C 1
ATOM 5591 O O . PHE A 1 725 ? -15.662 -6.983 1.499 1.00 92.25 725 PHE A O 1
ATOM 5598 N N . TYR A 1 726 ? -14.833 -5.560 -0.041 1.00 92.62 726 TYR A N 1
ATOM 5599 C CA . TYR A 1 726 ? -15.981 -5.582 -0.946 1.00 92.62 726 TYR A CA 1
ATOM 5600 C C . TYR A 1 726 ? -16.221 -6.958 -1.564 1.00 92.62 726 TYR A C 1
ATOM 5602 O O . TYR A 1 726 ? -17.305 -7.514 -1.413 1.00 92.62 726 TYR A O 1
ATOM 5610 N N . LEU A 1 727 ? -15.198 -7.561 -2.183 1.00 91.50 727 LEU A N 1
ATOM 5611 C CA . LEU A 1 727 ? -15.326 -8.876 -2.828 1.00 91.50 727 LEU A CA 1
ATOM 5612 C C . LEU A 1 727 ? -15.608 -10.016 -1.834 1.00 91.50 727 LEU A C 1
ATOM 5614 O O . LEU A 1 727 ? -16.136 -11.059 -2.219 1.00 91.50 727 LEU A O 1
ATOM 5618 N N . ARG A 1 728 ? -15.276 -9.835 -0.549 1.00 93.69 728 ARG A N 1
ATOM 5619 C CA . ARG A 1 728 ? -15.675 -10.760 0.523 1.00 93.69 728 ARG A CA 1
ATOM 5620 C C . ARG A 1 728 ? -17.108 -10.538 1.019 1.00 93.69 728 ARG A C 1
ATOM 5622 O O . ARG A 1 728 ? -17.610 -11.392 1.740 1.00 93.69 728 ARG A O 1
ATOM 5629 N N . GLY A 1 729 ? -17.747 -9.433 0.637 1.00 95.38 729 GLY A N 1
ATOM 5630 C CA . GLY A 1 729 ? -19.127 -9.105 0.990 1.00 95.38 729 GLY A CA 1
ATOM 5631 C C . GLY A 1 729 ? -19.288 -8.281 2.266 1.00 95.38 729 GLY A C 1
ATOM 5632 O O . GLY A 1 729 ? -20.340 -8.337 2.896 1.00 95.38 729 GLY A O 1
ATOM 5633 N N . GLY A 1 730 ? -18.280 -7.499 2.666 1.00 96.38 730 GLY A N 1
ATOM 5634 C CA . GLY A 1 730 ? -18.331 -6.695 3.895 1.00 96.38 730 GLY A CA 1
ATOM 5635 C C . GLY A 1 730 ? -19.515 -5.718 3.952 1.00 96.38 730 GLY A C 1
ATOM 5636 O O . GLY A 1 730 ? -20.130 -5.562 5.005 1.00 96.38 730 GLY A O 1
ATOM 5637 N N . VAL A 1 731 ? -19.901 -5.136 2.809 1.00 96.81 731 VAL A N 1
ATOM 5638 C CA . VAL A 1 731 ? -21.091 -4.270 2.684 1.00 96.81 731 VAL A CA 1
ATOM 5639 C C . VAL A 1 731 ? -22.383 -5.045 2.943 1.00 96.81 731 VAL A C 1
ATOM 5641 O O . VAL A 1 731 ? -23.240 -4.567 3.682 1.00 96.81 731 VAL A O 1
ATOM 5644 N N . TYR A 1 732 ? -22.502 -6.266 2.408 1.00 98.12 732 TYR A N 1
ATOM 5645 C CA . TYR A 1 732 ? -23.652 -7.140 2.662 1.00 98.12 732 TYR A CA 1
ATOM 5646 C C . TYR A 1 732 ? -23.764 -7.482 4.150 1.00 98.12 732 TYR A C 1
ATOM 5648 O O . TYR A 1 732 ? -24.860 -7.449 4.698 1.00 98.12 732 TYR A O 1
ATOM 5656 N N . VAL A 1 733 ? -22.641 -7.757 4.821 1.00 98.44 733 VAL A N 1
ATOM 5657 C CA . VAL A 1 733 ? -22.622 -8.071 6.259 1.00 98.44 733 VAL A CA 1
ATOM 5658 C C . VAL A 1 733 ? -23.030 -6.874 7.119 1.00 98.44 733 VAL A C 1
ATOM 5660 O O . VAL A 1 733 ? -23.853 -7.033 8.018 1.00 98.44 733 VAL A O 1
ATOM 5663 N N . LEU A 1 734 ? -22.489 -5.680 6.855 1.00 98.50 734 LEU A N 1
ATOM 5664 C CA . LEU A 1 734 ? -22.844 -4.477 7.616 1.00 98.50 734 LEU A CA 1
ATOM 5665 C C . LEU A 1 734 ? -24.303 -4.073 7.398 1.00 98.50 734 LEU A C 1
ATOM 5667 O O . LEU A 1 734 ? -25.002 -3.771 8.364 1.00 98.50 734 LEU A O 1
ATOM 5671 N N . ALA A 1 735 ? -24.780 -4.112 6.151 1.00 98.12 735 ALA A N 1
ATOM 5672 C CA . ALA A 1 735 ? -26.177 -3.832 5.838 1.00 98.12 735 ALA A CA 1
ATOM 5673 C C . ALA A 1 735 ? -27.120 -4.845 6.502 1.00 98.12 735 ALA A C 1
ATOM 5675 O O . ALA A 1 735 ? -28.132 -4.449 7.075 1.00 98.12 735 ALA A O 1
ATOM 5676 N N . LEU A 1 736 ? -26.754 -6.132 6.499 1.00 98.38 736 LEU A N 1
ATOM 5677 C CA . LEU A 1 736 ? -27.510 -7.182 7.175 1.00 98.38 736 LEU A CA 1
ATOM 5678 C C . LEU A 1 736 ? -27.580 -6.924 8.682 1.00 98.38 736 LEU A C 1
ATOM 5680 O O . LEU A 1 736 ? -28.654 -6.974 9.269 1.00 98.38 736 LEU A O 1
ATOM 5684 N N . PHE A 1 737 ? -26.443 -6.631 9.316 1.00 98.44 737 PHE A N 1
ATOM 5685 C CA . PHE A 1 737 ? -26.409 -6.354 10.749 1.00 98.44 737 PHE A CA 1
ATOM 5686 C C . PHE A 1 737 ? -27.267 -5.139 11.114 1.00 98.44 737 PHE A C 1
ATOM 5688 O O . PHE A 1 737 ? -28.034 -5.212 12.072 1.00 98.44 737 PHE A O 1
ATOM 5695 N N . ARG A 1 738 ? -27.192 -4.063 10.317 1.00 97.38 738 ARG A N 1
ATOM 5696 C CA . ARG A 1 738 ? -28.018 -2.859 10.481 1.00 97.38 738 ARG A CA 1
ATOM 5697 C C . ARG A 1 738 ? -29.510 -3.186 10.518 1.00 97.38 738 ARG A C 1
ATOM 5699 O O . ARG A 1 738 ? -30.208 -2.676 11.381 1.00 97.38 738 ARG A O 1
ATOM 5706 N N . GLU A 1 739 ? -29.985 -4.038 9.608 1.00 95.88 739 GLU A N 1
ATOM 5707 C CA . GLU A 1 739 ? -31.399 -4.436 9.556 1.00 95.88 739 GLU A CA 1
ATOM 5708 C C . GLU A 1 739 ? -31.808 -5.369 10.701 1.00 95.88 739 GLU A C 1
ATOM 5710 O O . GLU A 1 739 ? -32.953 -5.347 11.148 1.00 95.88 739 GLU A O 1
ATOM 5715 N N . LEU A 1 740 ? -30.895 -6.226 11.164 1.00 96.94 740 LEU A N 1
ATOM 5716 C CA . LEU A 1 740 ? -31.230 -7.270 12.129 1.00 96.94 740 LEU A CA 1
ATOM 5717 C C . LEU A 1 740 ? -31.100 -6.831 13.588 1.00 96.94 740 LEU A C 1
ATOM 5719 O O . LEU A 1 740 ? -31.819 -7.367 14.430 1.00 96.94 740 LEU A O 1
ATOM 5723 N N . VAL A 1 741 ? -30.212 -5.889 13.910 1.00 95.06 741 VAL A N 1
ATOM 5724 C CA . VAL A 1 741 ? -29.913 -5.536 15.306 1.00 95.06 741 VAL A CA 1
ATOM 5725 C C . VAL A 1 741 ? -31.083 -4.857 16.024 1.00 95.06 741 VAL A C 1
ATOM 5727 O O . VAL A 1 741 ? -31.257 -5.058 17.222 1.00 95.06 741 VAL A O 1
ATOM 5730 N N . GLU A 1 742 ? -31.947 -4.139 15.298 1.00 91.81 742 GLU A N 1
ATOM 5731 C CA . GLU A 1 742 ? -33.181 -3.571 15.864 1.00 91.81 742 GLU A CA 1
ATOM 5732 C C . GLU A 1 742 ? -34.163 -4.666 16.307 1.00 91.81 742 GLU A C 1
ATOM 5734 O O . GLU A 1 742 ? -34.821 -4.547 17.340 1.00 91.81 742 GLU A O 1
ATOM 5739 N N . ARG A 1 743 ? -34.242 -5.761 15.539 1.00 94.38 743 ARG A N 1
ATOM 5740 C CA . ARG A 1 743 ? -35.113 -6.909 15.828 1.00 94.38 743 ARG A CA 1
ATOM 5741 C C . ARG A 1 743 ? -34.500 -7.869 16.848 1.00 94.38 743 ARG A C 1
ATOM 5743 O O . ARG A 1 743 ? -35.234 -8.520 17.589 1.00 94.38 743 ARG A O 1
ATOM 5750 N N . TYR A 1 744 ? -33.173 -7.959 16.884 1.00 94.75 744 TYR A N 1
ATOM 5751 C CA . TYR A 1 744 ? -32.406 -8.843 17.758 1.00 94.75 744 TYR A CA 1
ATOM 5752 C C . TYR A 1 744 ? -31.352 -8.035 18.532 1.00 94.75 744 TYR A C 1
ATOM 5754 O O . TYR A 1 744 ? -30.180 -8.045 18.150 1.00 94.75 744 TYR A O 1
ATOM 5762 N N . PRO A 1 745 ? -31.731 -7.360 19.634 1.00 90.75 745 PRO A N 1
ATOM 5763 C CA . PRO A 1 745 ? -30.837 -6.452 20.361 1.00 90.75 745 PRO A CA 1
ATOM 5764 C C . PRO A 1 745 ? -29.569 -7.108 20.920 1.00 90.75 745 PRO A C 1
ATOM 5766 O O . PRO A 1 745 ? -28.559 -6.433 21.105 1.00 90.75 745 PRO A O 1
ATOM 5769 N N . ASP A 1 746 ? -29.596 -8.423 21.153 1.00 90.50 746 ASP A N 1
ATOM 5770 C CA . ASP A 1 746 ? -28.438 -9.179 21.639 1.00 90.50 746 ASP A CA 1
ATOM 5771 C C . ASP A 1 746 ? -27.569 -9.770 20.510 1.00 90.50 746 ASP A C 1
ATOM 5773 O O . ASP A 1 746 ? -26.605 -10.495 20.778 1.00 90.50 746 ASP A O 1
ATOM 5777 N N . LEU A 1 747 ? -27.905 -9.501 19.242 1.00 95.75 747 LEU A N 1
ATOM 5778 C CA . LEU A 1 747 ? -27.109 -9.912 18.088 1.00 95.75 747 LEU A CA 1
ATOM 5779 C C . LEU A 1 747 ? -25.766 -9.185 18.107 1.00 95.75 747 LEU A C 1
ATOM 5781 O O . LEU A 1 747 ? -25.703 -7.958 18.204 1.00 95.75 747 LEU A O 1
ATOM 5785 N N . ARG A 1 748 ? -24.684 -9.948 17.956 1.00 96.75 748 ARG A N 1
ATOM 5786 C CA . ARG A 1 748 ? -23.314 -9.427 17.920 1.00 96.75 748 ARG A CA 1
ATOM 5787 C C . ARG A 1 748 ? -22.661 -9.700 16.579 1.00 96.75 748 ARG A C 1
ATOM 5789 O O . ARG A 1 748 ? -22.952 -10.704 15.934 1.00 96.75 748 ARG A O 1
ATOM 5796 N N . LEU A 1 749 ? -21.732 -8.838 16.188 1.00 98.38 749 LEU A N 1
ATOM 5797 C CA . LEU A 1 749 ? -20.930 -9.004 14.982 1.00 98.38 749 LEU A CA 1
ATOM 5798 C C . LEU A 1 749 ? -19.451 -8.808 15.304 1.00 98.38 749 LEU A C 1
ATOM 5800 O O . LEU A 1 749 ? -19.048 -7.786 15.847 1.00 98.38 749 LEU A O 1
ATOM 5804 N N . ILE A 1 750 ? -18.625 -9.777 14.932 1.00 98.12 750 ILE A N 1
ATOM 5805 C CA . ILE A 1 750 ? -17.170 -9.667 14.943 1.00 98.12 750 ILE A CA 1
ATOM 5806 C C . ILE A 1 750 ? -16.710 -9.485 13.499 1.00 98.12 750 ILE A C 1
ATOM 5808 O O . ILE A 1 750 ? -16.978 -10.327 12.641 1.00 98.12 750 ILE A O 1
ATOM 5812 N N . MET A 1 751 ? -15.981 -8.407 13.230 1.00 97.38 751 MET A N 1
ATOM 5813 C CA . MET A 1 751 ? -15.383 -8.142 11.925 1.00 97.38 751 MET A CA 1
ATOM 5814 C C . MET A 1 751 ? -13.869 -8.125 12.048 1.00 97.38 751 MET A C 1
ATOM 5816 O O . MET A 1 751 ? -13.305 -7.288 12.742 1.00 97.38 751 MET A O 1
ATOM 5820 N N . ARG A 1 752 ? -13.197 -9.032 11.341 1.00 94.81 752 ARG A N 1
ATOM 5821 C CA . ARG A 1 752 ? -11.736 -9.061 11.232 1.00 94.81 752 ARG A CA 1
ATOM 5822 C C . ARG A 1 752 ? -11.338 -8.620 9.830 1.00 94.81 752 ARG A C 1
ATOM 5824 O O . ARG A 1 752 ? -11.213 -9.447 8.925 1.00 94.81 752 ARG A O 1
ATOM 5831 N N . THR A 1 753 ? -11.198 -7.314 9.650 1.00 92.69 753 THR A N 1
ATOM 5832 C CA . THR A 1 753 ? -10.865 -6.651 8.383 1.00 92.69 753 THR A CA 1
ATOM 5833 C C . THR A 1 753 ? -10.553 -5.177 8.649 1.00 92.69 753 THR A C 1
ATOM 5835 O O . THR A 1 753 ? -11.255 -4.580 9.462 1.00 92.69 753 THR A O 1
ATOM 5838 N N . PRO A 1 754 ? -9.582 -4.557 7.957 1.00 88.94 754 PRO A N 1
ATOM 5839 C CA . PRO A 1 754 ? -9.564 -3.103 7.819 1.00 88.94 754 PRO A CA 1
ATOM 5840 C C . PRO A 1 754 ? -10.800 -2.630 7.042 1.00 88.94 754 PRO A C 1
ATOM 5842 O O . PRO A 1 754 ? -11.274 -3.351 6.149 1.00 88.94 754 PRO A O 1
ATOM 5845 N N . LEU A 1 755 ? -11.310 -1.438 7.357 1.00 90.44 755 LEU A N 1
ATOM 5846 C CA . LEU A 1 755 ? -12.384 -0.804 6.588 1.00 90.44 755 LEU A CA 1
ATOM 5847 C C . LEU A 1 755 ? -11.808 0.032 5.433 1.00 90.44 755 LEU A C 1
ATOM 5849 O O . LEU A 1 755 ? -10.962 0.891 5.674 1.00 90.44 755 LEU A O 1
ATOM 5853 N N . PRO A 1 756 ? -12.265 -0.153 4.181 1.00 85.12 756 PRO A N 1
ATOM 5854 C CA . PRO A 1 756 ? -11.746 0.615 3.053 1.00 85.12 756 PRO A CA 1
ATOM 5855 C C . PRO A 1 756 ? -12.192 2.076 3.136 1.00 85.12 756 PRO A C 1
ATOM 5857 O O . PRO A 1 756 ? -13.362 2.335 3.410 1.00 85.12 756 PRO A O 1
ATOM 5860 N N . ASP A 1 757 ? -11.306 3.037 2.864 1.00 73.56 757 ASP A N 1
ATOM 5861 C CA . ASP A 1 757 ? -11.594 4.490 2.942 1.00 73.56 757 ASP A CA 1
ATOM 5862 C C . ASP A 1 757 ? -12.809 4.929 2.126 1.00 73.56 757 ASP A C 1
ATOM 5864 O O . ASP A 1 757 ? -13.459 5.922 2.436 1.00 73.56 757 ASP A O 1
ATOM 5868 N N . THR A 1 758 ? -13.142 4.141 1.110 1.00 75.81 758 THR A N 1
ATOM 5869 C CA . THR A 1 758 ? -14.242 4.391 0.186 1.00 75.81 758 THR A CA 1
ATOM 5870 C C . THR A 1 758 ? -15.582 3.856 0.680 1.00 75.81 758 THR A C 1
ATOM 5872 O O . THR A 1 758 ? -16.583 4.037 -0.003 1.00 75.81 758 THR A O 1
ATOM 5875 N N . LEU A 1 759 ? -15.619 3.185 1.837 1.00 86.56 759 LEU A N 1
ATOM 5876 C CA . LEU A 1 759 ? -16.849 2.698 2.459 1.00 86.56 759 LEU A CA 1
ATOM 5877 C C . LEU A 1 759 ? -17.776 3.872 2.788 1.00 86.56 759 LEU A C 1
ATOM 5879 O O . LEU A 1 759 ? -17.341 4.846 3.406 1.00 86.56 759 LEU A O 1
ATOM 5883 N N . GLY A 1 760 ? -19.056 3.737 2.438 1.00 83.38 760 GLY A N 1
ATOM 5884 C CA . GLY A 1 760 ? -20.075 4.744 2.704 1.00 83.38 760 GLY A CA 1
ATOM 5885 C C . GLY A 1 760 ? -20.138 5.121 4.183 1.00 83.38 760 GLY A C 1
ATOM 5886 O O . GLY A 1 760 ? -20.089 4.253 5.062 1.00 83.38 760 GLY A O 1
ATOM 5887 N N . LEU A 1 761 ? -20.264 6.423 4.466 1.00 81.94 761 LEU A N 1
ATOM 5888 C CA . LEU A 1 761 ? -20.159 6.977 5.823 1.00 81.94 761 LEU A CA 1
ATOM 5889 C C . LEU A 1 761 ? -21.111 6.305 6.818 1.00 81.94 761 LEU A C 1
ATOM 5891 O O . LEU A 1 761 ? -20.706 6.020 7.937 1.00 81.94 761 LEU A O 1
ATOM 5895 N N . ALA A 1 762 ? -22.340 5.991 6.402 1.00 87.31 762 ALA A N 1
ATOM 5896 C CA . ALA A 1 762 ? -23.328 5.352 7.270 1.00 87.31 762 ALA A CA 1
ATOM 5897 C C . ALA A 1 762 ? -22.921 3.931 7.701 1.00 87.31 762 ALA A C 1
ATOM 5899 O O . ALA A 1 762 ? -23.115 3.551 8.853 1.00 87.31 762 ALA A O 1
ATOM 5900 N N . LEU A 1 763 ? -22.352 3.131 6.792 1.00 94.56 763 LEU A N 1
ATOM 5901 C CA . LEU A 1 763 ? -21.893 1.777 7.120 1.00 94.56 763 LEU A CA 1
ATOM 5902 C C . LEU A 1 763 ? -20.583 1.804 7.907 1.00 94.56 763 LEU A C 1
ATOM 5904 O O . LEU A 1 763 ? -20.389 0.976 8.796 1.00 94.56 763 LEU A O 1
ATOM 5908 N N . ARG A 1 764 ? -19.700 2.761 7.605 1.00 93.75 764 ARG A N 1
ATOM 5909 C CA . ARG A 1 764 ? -18.480 2.994 8.381 1.00 93.75 764 ARG A CA 1
ATOM 5910 C C . ARG A 1 764 ? -18.804 3.399 9.816 1.00 93.75 764 ARG A C 1
ATOM 5912 O O . ARG A 1 764 ? -18.245 2.808 10.732 1.00 93.75 764 ARG A O 1
ATOM 5919 N N . ASP A 1 765 ? -19.702 4.366 10.000 1.00 89.75 765 ASP A N 1
ATOM 5920 C CA . ASP A 1 765 ? -20.138 4.819 11.321 1.00 89.75 765 ASP A CA 1
ATOM 5921 C C . ASP A 1 765 ? -20.717 3.650 12.118 1.00 89.75 765 ASP A C 1
ATOM 5923 O O . ASP A 1 765 ? -20.210 3.344 13.192 1.00 89.75 765 ASP A O 1
ATOM 5927 N N . LEU A 1 766 ? -21.649 2.891 11.526 1.00 95.38 766 LEU A N 1
ATOM 5928 C CA . LEU A 1 766 ? -22.188 1.672 12.129 1.00 95.38 766 LEU A CA 1
ATOM 5929 C C . LEU A 1 766 ? -21.077 0.717 12.595 1.00 95.38 766 LEU A C 1
ATOM 5931 O O . LEU A 1 766 ? -21.083 0.294 13.749 1.00 95.38 766 LEU A O 1
ATOM 5935 N N . ALA A 1 767 ? -20.125 0.386 11.716 1.00 95.62 767 ALA A N 1
ATOM 5936 C CA . ALA A 1 767 ? -19.047 -0.561 12.004 1.00 95.62 767 ALA A CA 1
ATOM 5937 C C . ALA A 1 767 ? -18.145 -0.132 13.175 1.00 95.62 767 ALA A C 1
ATOM 5939 O O . ALA A 1 767 ? -17.586 -0.992 13.858 1.00 95.62 767 ALA A O 1
ATOM 5940 N N . VAL A 1 768 ? -17.980 1.178 13.378 1.00 93.25 768 VAL A N 1
ATOM 5941 C CA . VAL A 1 768 ? -17.064 1.759 14.370 1.00 93.25 768 VAL A CA 1
ATOM 5942 C C . VAL A 1 768 ? -17.769 2.078 15.688 1.00 93.25 768 VAL A C 1
ATOM 5944 O O . VAL A 1 768 ? -17.172 1.905 16.750 1.00 93.25 768 VAL A O 1
ATOM 5947 N N . THR A 1 769 ? -19.012 2.558 15.645 1.00 90.81 769 THR A N 1
ATOM 5948 C CA . THR A 1 769 ? -19.695 3.122 16.819 1.00 90.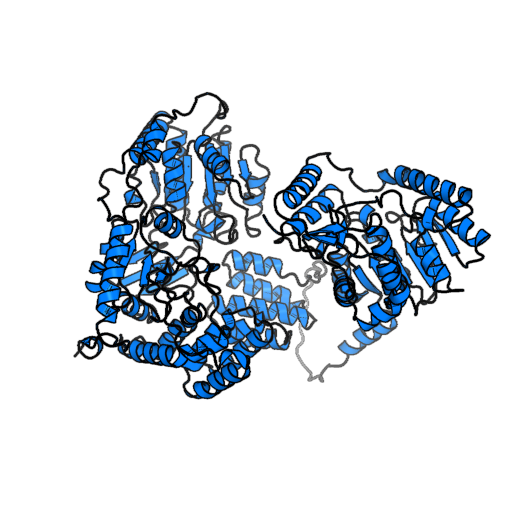81 769 THR A CA 1
ATOM 5949 C C . THR A 1 769 ? -20.677 2.161 17.475 1.00 90.81 769 THR A C 1
ATOM 5951 O O . THR A 1 769 ? -20.964 2.304 18.666 1.00 90.81 769 THR A O 1
ATOM 5954 N N . HIS A 1 770 ? -21.189 1.165 16.745 1.00 95.12 770 HIS A N 1
ATOM 5955 C CA . HIS A 1 770 ? -22.227 0.294 17.280 1.00 95.12 770 HIS A CA 1
ATOM 5956 C C . HIS A 1 770 ? -21.668 -0.652 18.366 1.00 95.12 770 HIS A C 1
ATOM 5958 O O . 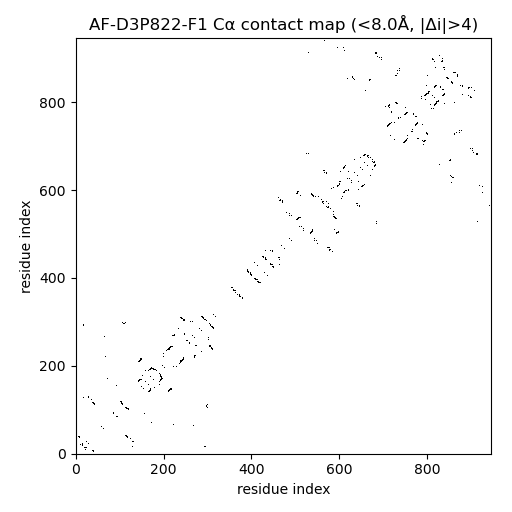HIS A 1 770 ? -20.766 -1.444 18.085 1.00 95.12 770 HIS A O 1
ATOM 5964 N N . PRO A 1 771 ? -22.233 -0.677 19.591 1.00 94.00 771 PRO A N 1
ATOM 5965 C CA . PRO A 1 771 ? -21.645 -1.383 20.740 1.00 94.00 771 PRO A CA 1
ATOM 5966 C C . PRO A 1 771 ? -21.591 -2.911 20.586 1.00 94.00 771 PRO A C 1
ATOM 5968 O O . PRO A 1 771 ? -20.765 -3.578 21.210 1.00 94.00 771 PRO A O 1
ATOM 5971 N N . ASN A 1 772 ? -22.462 -3.472 19.746 1.00 95.25 772 ASN A N 1
ATOM 5972 C CA . ASN A 1 772 ? -22.491 -4.905 19.444 1.00 95.25 772 ASN A CA 1
ATOM 5973 C C . ASN A 1 772 ? -21.580 -5.317 18.274 1.00 95.25 772 ASN A C 1
ATOM 5975 O O . ASN A 1 772 ? -21.543 -6.503 17.931 1.00 95.25 772 ASN A O 1
ATOM 5979 N N . ILE A 1 773 ? -20.857 -4.373 17.660 1.00 97.44 773 ILE A N 1
ATOM 5980 C CA . ILE A 1 773 ? -19.858 -4.668 16.632 1.00 97.44 773 ILE A CA 1
ATOM 5981 C C . ILE A 1 773 ? -18.464 -4.612 17.260 1.00 97.44 773 ILE A C 1
ATOM 5983 O O . ILE A 1 773 ? -18.047 -3.611 17.832 1.00 97.44 773 ILE A O 1
ATOM 5987 N N . ARG A 1 774 ? -17.712 -5.705 17.129 1.00 96.88 774 ARG A N 1
ATOM 5988 C CA . ARG A 1 774 ? -16.288 -5.769 17.454 1.00 96.88 774 ARG A CA 1
ATOM 5989 C C . ARG A 1 774 ? -15.484 -5.751 16.161 1.00 96.88 774 ARG A C 1
ATOM 5991 O O . ARG A 1 774 ? -15.336 -6.784 15.506 1.00 96.88 774 ARG A O 1
ATOM 5998 N N . LEU A 1 775 ? -14.934 -4.590 15.828 1.00 96.56 775 LEU A N 1
ATOM 5999 C CA . LEU A 1 775 ? -14.055 -4.404 14.679 1.00 96.56 775 LEU A CA 1
ATOM 6000 C C . LEU A 1 775 ? -12.583 -4.648 15.059 1.00 96.56 775 LEU A C 1
ATOM 6002 O O . LEU A 1 775 ? -12.080 -4.122 16.049 1.00 96.56 775 LEU A O 1
ATOM 6006 N N . ILE A 1 776 ? -11.893 -5.469 14.269 1.00 93.25 776 ILE A N 1
ATOM 6007 C CA . ILE A 1 776 ? -10.472 -5.803 14.399 1.00 93.25 776 ILE A CA 1
ATOM 6008 C C . ILE A 1 776 ? -9.805 -5.525 13.049 1.00 93.25 776 ILE A C 1
ATOM 6010 O O . ILE A 1 776 ? -9.827 -6.364 12.144 1.00 93.25 776 ILE A O 1
ATOM 6014 N N . GLU A 1 777 ? -9.216 -4.339 12.918 1.00 86.44 777 GLU A N 1
ATOM 6015 C CA . GLU A 1 777 ? -8.581 -3.883 11.671 1.00 86.44 777 GLU A CA 1
ATOM 6016 C C . GLU A 1 777 ? -7.127 -4.349 11.535 1.00 86.44 777 GLU A C 1
ATOM 6018 O O . GLU A 1 777 ? -6.576 -4.406 10.437 1.00 86.44 777 GLU A O 1
ATOM 6023 N N . THR A 1 778 ? -6.498 -4.731 12.645 1.00 82.06 778 THR A N 1
ATOM 6024 C CA . THR A 1 778 ? -5.093 -5.135 12.684 1.00 82.06 778 THR A CA 1
ATOM 6025 C C . THR A 1 778 ? -4.903 -6.626 12.401 1.00 82.06 778 THR A C 1
ATOM 6027 O O . THR A 1 778 ? -5.797 -7.461 12.578 1.00 82.06 778 THR A O 1
ATOM 6030 N N . LYS A 1 779 ? -3.693 -6.994 11.960 1.00 78.56 779 LYS A N 1
ATOM 6031 C CA . LYS A 1 779 ? -3.277 -8.401 11.909 1.00 78.56 779 LYS A CA 1
ATOM 6032 C C . LYS A 1 779 ? -3.209 -8.952 13.339 1.00 78.56 779 LYS A C 1
ATOM 6034 O O . LYS A 1 779 ? -2.687 -8.297 14.234 1.00 78.56 779 LYS A O 1
ATOM 6039 N N . ILE A 1 780 ? -3.706 -10.171 13.519 1.00 84.62 780 ILE A N 1
ATOM 6040 C CA . ILE A 1 780 ? -3.671 -10.925 14.779 1.00 84.62 780 ILE A CA 1
ATOM 6041 C C . ILE A 1 780 ? -2.962 -12.258 14.547 1.00 84.62 780 ILE A C 1
ATOM 6043 O O . ILE A 1 780 ? -2.939 -12.751 13.413 1.00 84.62 780 ILE A O 1
ATOM 6047 N N . ASP A 1 781 ? -2.387 -12.832 15.601 1.00 85.12 781 ASP A N 1
ATOM 6048 C CA . ASP A 1 781 ? -1.765 -14.154 15.538 1.00 85.12 781 ASP A CA 1
ATOM 6049 C C . ASP A 1 781 ? -2.800 -15.262 15.243 1.00 85.12 781 ASP A C 1
ATOM 6051 O O . ASP A 1 781 ? -4.016 -15.060 15.331 1.00 85.12 781 ASP A O 1
ATOM 6055 N N . TYR A 1 782 ? -2.321 -16.451 14.868 1.00 79.25 782 TYR A N 1
ATOM 6056 C CA . TYR A 1 782 ? -3.191 -17.570 14.494 1.00 79.25 782 TYR A CA 1
ATOM 6057 C C . TYR A 1 782 ? -4.068 -18.080 15.644 1.00 79.25 782 TYR A C 1
ATOM 6059 O O . TYR A 1 782 ? -5.199 -18.492 15.387 1.00 79.25 782 TYR A O 1
ATOM 6067 N N . ALA A 1 783 ? -3.589 -18.053 16.892 1.00 81.31 783 ALA A N 1
ATOM 6068 C CA . ALA A 1 783 ? -4.379 -18.503 18.035 1.00 81.31 783 ALA A CA 1
ATOM 6069 C C . ALA A 1 783 ? -5.550 -17.543 18.275 1.00 81.31 783 ALA A C 1
ATOM 6071 O O . ALA A 1 783 ? -6.703 -17.980 18.282 1.00 81.31 783 ALA A O 1
ATOM 6072 N N . SER A 1 784 ? -5.264 -16.240 18.310 1.00 85.75 784 SER A N 1
ATOM 6073 C CA . SER A 1 784 ? -6.261 -15.171 18.381 1.00 85.75 784 SER A CA 1
ATOM 6074 C C . SER A 1 784 ? -7.247 -15.221 17.207 1.00 85.75 784 SER A C 1
ATOM 6076 O O . SER A 1 784 ? -8.440 -14.989 17.389 1.00 85.75 784 SER A O 1
ATOM 6078 N N . TYR A 1 785 ? -6.784 -15.549 15.993 1.00 88.88 785 TYR A N 1
ATOM 6079 C CA . TYR A 1 785 ? -7.655 -15.718 14.824 1.00 88.88 785 TYR A CA 1
ATOM 6080 C C . TYR A 1 785 ? -8.613 -16.902 14.978 1.00 88.88 785 TYR A C 1
ATOM 6082 O O . TYR A 1 785 ? -9.800 -16.769 14.688 1.00 88.88 785 TYR A O 1
ATOM 6090 N N . HIS A 1 786 ? -8.125 -18.044 15.465 1.00 87.75 786 HIS A N 1
ATOM 6091 C CA . HIS A 1 786 ? -8.959 -19.213 15.748 1.00 87.75 786 HIS A CA 1
ATOM 6092 C C . HIS A 1 786 ? -9.969 -18.942 16.870 1.00 87.75 786 HIS A C 1
ATOM 6094 O O . HIS A 1 786 ? -11.112 -19.393 16.791 1.00 87.75 786 HIS A O 1
ATOM 6100 N N . ASP A 1 787 ? -9.590 -18.151 17.875 1.00 87.75 787 ASP A N 1
ATOM 6101 C CA . ASP A 1 787 ? -10.492 -17.754 18.956 1.00 87.75 787 ASP A CA 1
ATOM 6102 C C . ASP A 1 787 ? -11.703 -16.959 18.465 1.00 87.75 787 ASP A C 1
ATOM 6104 O O . ASP A 1 787 ? -12.767 -17.060 19.078 1.00 87.75 787 ASP A O 1
ATOM 6108 N N . LEU A 1 788 ? -11.596 -16.221 17.353 1.00 93.75 788 LEU A N 1
ATOM 6109 C CA . LEU A 1 788 ? -12.750 -15.533 16.765 1.00 93.75 788 LEU A CA 1
ATOM 6110 C C . LEU A 1 788 ? -13.835 -16.524 16.336 1.00 93.75 788 LEU A C 1
ATOM 6112 O O . LEU A 1 788 ? -15.011 -16.301 16.611 1.00 93.75 788 LEU A O 1
ATOM 6116 N N . PHE A 1 789 ? -13.448 -17.637 15.709 1.00 93.81 789 PHE A N 1
ATOM 6117 C CA . PHE A 1 789 ? -14.394 -18.677 15.305 1.00 93.81 789 PHE A CA 1
ATOM 6118 C C . PHE A 1 789 ? -15.010 -19.372 16.521 1.00 93.81 789 PHE A C 1
ATOM 6120 O O . PHE A 1 789 ? -16.219 -19.564 16.549 1.00 93.81 789 PHE A O 1
ATOM 6127 N N . ARG A 1 790 ? -14.221 -19.659 17.568 1.00 89.56 790 ARG A N 1
ATOM 6128 C CA . ARG A 1 790 ? -14.735 -20.238 18.829 1.00 89.56 790 ARG A CA 1
ATOM 6129 C C . ARG A 1 790 ? -15.780 -19.353 19.519 1.00 89.56 790 ARG A C 1
ATOM 6131 O O . ARG A 1 790 ? -16.704 -19.856 20.159 1.00 89.56 790 ARG A O 1
ATOM 6138 N N . GLN A 1 791 ? -15.613 -18.036 19.410 1.00 89.38 791 GLN A N 1
ATOM 6139 C CA . GLN A 1 791 ? -16.515 -17.030 19.977 1.00 89.38 791 GLN A CA 1
ATOM 6140 C C . GLN A 1 791 ? -17.798 -16.824 19.158 1.00 89.38 791 GLN A C 1
ATOM 6142 O O . GLN A 1 791 ? -18.678 -16.100 19.620 1.00 89.38 791 GLN A O 1
ATOM 6147 N N . SER A 1 792 ? -17.903 -17.424 17.971 1.00 95.44 792 SER A N 1
ATOM 6148 C CA . SER A 1 792 ? -18.951 -17.118 16.996 1.00 95.44 792 SER A CA 1
ATOM 6149 C C . SER A 1 792 ? -19.891 -18.297 16.765 1.00 95.44 792 SER A C 1
ATOM 6151 O O . SER A 1 792 ? -19.488 -19.453 16.855 1.00 95.44 792 SER A O 1
ATOM 6153 N N . ASP A 1 793 ? -21.148 -17.997 16.446 1.00 96.31 793 ASP A N 1
ATOM 6154 C CA . ASP A 1 793 ? -22.184 -18.996 16.159 1.00 96.31 793 ASP A CA 1
ATOM 6155 C C . ASP A 1 793 ? -22.394 -19.177 14.653 1.00 96.31 793 ASP A C 1
ATOM 6157 O O . ASP A 1 793 ? -22.715 -20.272 14.195 1.00 96.31 793 ASP A O 1
ATOM 6161 N N . ILE A 1 794 ? -22.215 -18.103 13.878 1.00 98.44 794 ILE A N 1
ATOM 6162 C CA . ILE A 1 794 ? -22.425 -18.081 12.428 1.00 98.44 794 ILE A CA 1
ATOM 6163 C C . ILE A 1 794 ? -21.230 -17.384 11.774 1.00 98.44 794 ILE A C 1
ATOM 6165 O O . ILE A 1 794 ? -20.874 -16.267 12.145 1.00 98.44 794 ILE A O 1
ATOM 6169 N N . PHE A 1 795 ? -20.620 -18.025 10.780 1.00 98.62 795 PHE A N 1
ATOM 6170 C CA . PHE A 1 795 ? -19.579 -17.432 9.943 1.00 98.62 795 PHE A CA 1
ATOM 6171 C C . PHE A 1 795 ? -20.175 -16.999 8.602 1.00 98.62 795 PHE A C 1
ATOM 6173 O O . PHE A 1 795 ? -20.761 -17.812 7.892 1.00 98.62 795 PHE A O 1
ATOM 6180 N N . LEU A 1 796 ? -20.010 -15.726 8.249 1.00 98.50 796 LEU A N 1
ATOM 6181 C CA . LEU A 1 796 ? -20.538 -15.131 7.027 1.00 98.50 796 LEU A CA 1
ATOM 6182 C C . LEU A 1 796 ? -19.429 -14.971 5.981 1.00 98.50 796 LEU A C 1
ATOM 6184 O O . LEU A 1 796 ? -18.434 -14.280 6.215 1.00 98.50 796 LEU A O 1
ATOM 6188 N N . SER A 1 797 ? -19.642 -15.548 4.798 1.00 96.50 797 SER A N 1
ATOM 6189 C CA . SER A 1 797 ? -18.839 -15.273 3.599 1.00 96.50 797 SER A CA 1
ATOM 6190 C C . SER A 1 797 ? -19.742 -15.078 2.378 1.00 96.50 797 SER A C 1
ATOM 6192 O O . SER A 1 797 ? -19.762 -15.933 1.486 1.00 96.50 797 SER A O 1
ATOM 6194 N N . PRO A 1 798 ? -20.504 -13.967 2.312 1.00 96.06 798 PRO A N 1
ATOM 6195 C CA . PRO A 1 798 ? -21.261 -13.602 1.122 1.00 96.06 798 PRO A CA 1
ATOM 6196 C C . PRO A 1 798 ? -20.307 -13.053 0.047 1.00 96.06 798 PRO A C 1
ATOM 6198 O O . PRO A 1 798 ? -20.331 -11.871 -0.280 1.00 96.06 798 PRO A O 1
ATOM 6201 N N . SER A 1 799 ? -19.395 -13.891 -0.443 1.00 94.31 799 SER A N 1
ATOM 6202 C CA . SER A 1 799 ? -18.244 -13.496 -1.255 1.00 94.31 799 SER A CA 1
ATOM 6203 C C . SER A 1 799 ? -18.380 -13.864 -2.729 1.00 94.31 799 SER A C 1
ATOM 6205 O O . SER A 1 799 ? -19.193 -14.701 -3.106 1.00 94.31 799 SER A O 1
ATOM 6207 N N . THR A 1 800 ? -17.537 -13.258 -3.568 1.00 91.69 800 THR A N 1
ATOM 6208 C CA . THR A 1 800 ? -17.467 -13.524 -5.015 1.00 91.69 800 THR A CA 1
ATOM 6209 C C . THR A 1 800 ? -16.690 -14.792 -5.386 1.00 91.69 800 THR A C 1
ATOM 6211 O O . THR A 1 800 ? -16.690 -15.208 -6.541 1.00 91.69 800 THR A O 1
ATOM 6214 N N . GLY A 1 801 ? -16.029 -15.416 -4.411 1.00 89.75 801 GLY A N 1
ATOM 6215 C CA . GLY A 1 801 ? -15.336 -16.693 -4.552 1.00 89.75 801 GLY A CA 1
ATOM 6216 C C . GLY A 1 801 ? -15.270 -17.440 -3.224 1.00 89.75 801 GLY A C 1
ATOM 6217 O O . GLY A 1 801 ? -15.591 -16.877 -2.169 1.00 89.75 801 GLY A O 1
ATOM 6218 N N . PHE A 1 802 ? -14.832 -18.694 -3.273 1.00 89.75 802 PHE A N 1
ATOM 6219 C CA . PHE A 1 802 ? -14.776 -19.556 -2.102 1.00 89.75 802 PHE A CA 1
ATOM 6220 C C . PHE A 1 802 ? -13.494 -19.329 -1.293 1.00 89.75 802 PHE A C 1
ATOM 6222 O O . PHE A 1 802 ? -12.391 -19.267 -1.830 1.00 89.75 802 PHE A O 1
ATOM 6229 N N . TYR A 1 803 ? -13.627 -19.209 0.030 1.00 89.31 803 TYR A N 1
ATOM 6230 C CA . TYR A 1 803 ? -12.496 -19.042 0.944 1.00 89.31 803 TYR A CA 1
ATOM 6231 C C . TYR A 1 803 ? -12.375 -20.249 1.872 1.00 89.31 803 TYR A C 1
ATOM 6233 O O . TYR A 1 803 ? -12.784 -20.215 3.039 1.00 89.31 803 TYR A O 1
ATOM 6241 N N . MET A 1 804 ? -11.783 -21.315 1.332 1.00 87.81 804 MET A N 1
ATOM 6242 C CA . MET A 1 804 ? -11.703 -22.637 1.955 1.00 87.81 804 MET A CA 1
ATOM 6243 C C . MET A 1 804 ? -11.171 -22.604 3.395 1.00 87.81 804 MET A C 1
ATOM 6245 O O . MET A 1 804 ? -11.827 -23.113 4.296 1.00 87.81 804 MET A O 1
ATOM 6249 N N . ASN A 1 805 ? -10.036 -21.949 3.659 1.00 86.25 805 ASN A N 1
ATOM 6250 C CA . ASN A 1 805 ? -9.424 -21.964 4.997 1.00 86.25 805 ASN A CA 1
ATOM 6251 C C . ASN A 1 805 ? -10.288 -21.318 6.091 1.00 86.25 805 ASN A C 1
ATOM 6253 O O . ASN A 1 805 ? -10.356 -21.831 7.206 1.00 86.25 805 ASN A O 1
ATOM 6257 N N . SER A 1 806 ? -10.952 -20.195 5.796 1.00 90.94 806 SER A N 1
ATOM 6258 C CA . SER A 1 806 ? -11.859 -19.559 6.762 1.00 90.94 806 SER A CA 1
ATOM 6259 C C . SER A 1 806 ? -13.091 -20.431 7.006 1.00 90.94 806 SER A C 1
ATOM 6261 O O . SER A 1 806 ? -13.540 -20.541 8.142 1.00 90.94 806 SER A O 1
ATOM 6263 N N . THR A 1 807 ? -13.574 -21.113 5.965 1.00 93.75 807 THR A N 1
ATOM 6264 C CA . THR A 1 807 ? -14.678 -22.076 6.066 1.00 93.75 807 THR A CA 1
ATOM 6265 C C . THR A 1 807 ? -14.289 -23.283 6.920 1.00 93.75 807 THR A C 1
ATOM 6267 O O . THR A 1 807 ? -15.011 -23.617 7.852 1.00 93.75 807 THR A O 1
ATOM 6270 N N . LEU A 1 808 ? -13.113 -23.882 6.693 1.00 90.19 808 LEU A N 1
ATOM 6271 C CA . LEU A 1 808 ? -12.593 -24.980 7.519 1.00 90.19 808 LEU A CA 1
ATOM 6272 C C . LEU A 1 808 ? -12.487 -24.583 8.987 1.00 90.19 808 LEU A C 1
ATOM 6274 O O . LEU A 1 808 ? -12.896 -25.348 9.851 1.00 90.19 808 LEU A O 1
ATOM 6278 N N . ASN A 1 809 ? -11.974 -23.385 9.277 1.00 91.06 809 ASN A N 1
ATOM 6279 C CA . ASN A 1 809 ? -11.880 -22.896 10.650 1.00 91.06 809 ASN A CA 1
ATOM 6280 C C . ASN A 1 809 ? -13.260 -22.674 11.281 1.00 91.06 809 ASN A C 1
ATOM 6282 O O . ASN A 1 809 ? -13.445 -23.003 12.450 1.00 91.06 809 ASN A O 1
ATOM 6286 N N . ALA A 1 810 ? -14.236 -22.170 10.521 1.00 95.12 810 ALA A N 1
ATOM 6287 C CA . ALA A 1 810 ? -15.609 -22.041 10.998 1.00 95.12 810 ALA A CA 1
ATOM 6288 C C . ALA A 1 810 ? -16.195 -23.404 11.378 1.00 95.12 810 ALA A C 1
ATOM 6290 O O . ALA A 1 810 ? -16.621 -23.590 12.517 1.00 95.12 810 ALA A O 1
ATOM 6291 N N . MET A 1 811 ? -16.093 -24.382 10.476 1.00 94.12 811 MET A N 1
ATOM 6292 C CA . MET A 1 811 ? -16.554 -25.749 10.714 1.00 94.12 811 MET A CA 1
ATOM 6293 C C . MET A 1 811 ? -15.827 -26.399 11.895 1.00 94.12 811 MET A C 1
ATOM 6295 O O . MET A 1 811 ? -16.472 -26.958 12.774 1.00 94.12 811 MET A O 1
ATOM 6299 N N . ARG A 1 812 ? -14.497 -26.252 11.976 1.00 89.81 812 ARG A N 1
ATOM 6300 C CA . ARG A 1 812 ? -13.652 -26.784 13.057 1.00 89.81 812 ARG A CA 1
ATOM 6301 C C . ARG A 1 812 ? -14.093 -26.328 14.444 1.00 89.81 812 ARG A C 1
ATOM 6303 O O . ARG A 1 812 ? -13.963 -27.088 15.397 1.00 89.81 812 ARG A O 1
ATOM 6310 N N . TYR A 1 813 ? -14.543 -25.082 14.563 1.00 90.25 813 TYR A N 1
ATOM 6311 C CA . TYR A 1 813 ? -14.913 -24.471 15.841 1.00 90.25 813 TYR A CA 1
ATOM 6312 C C . TYR A 1 813 ? -16.429 -24.318 16.025 1.00 90.25 813 TYR A C 1
ATOM 6314 O O . TYR A 1 813 ? -16.863 -23.701 16.997 1.00 90.25 813 TYR A O 1
ATOM 6322 N N . GLY A 1 814 ? -17.228 -24.902 15.127 1.00 90.81 814 GLY A N 1
ATOM 6323 C CA . GLY A 1 814 ? -18.684 -24.952 15.231 1.00 90.81 814 GLY A CA 1
ATOM 6324 C C . GLY A 1 814 ? -19.411 -23.648 14.885 1.00 90.81 814 GLY A C 1
ATOM 6325 O O . GLY A 1 814 ? -20.598 -23.536 15.186 1.00 90.81 814 GLY A O 1
ATOM 6326 N N . ALA A 1 815 ? -18.752 -22.676 14.252 1.00 96.00 815 ALA A N 1
ATOM 6327 C CA . ALA A 1 815 ? -19.443 -21.530 13.666 1.00 96.00 815 ALA A CA 1
ATOM 6328 C C . ALA A 1 815 ? -20.085 -21.970 12.341 1.00 96.00 815 ALA A C 1
ATOM 6330 O O . ALA A 1 815 ? -19.377 -22.360 11.412 1.00 96.00 815 ALA A O 1
ATOM 6331 N N . VAL A 1 816 ? -21.416 -21.920 12.244 1.00 98.31 816 VAL A N 1
ATOM 6332 C CA . VAL A 1 816 ? -22.153 -22.404 11.065 1.00 98.31 816 VAL A CA 1
ATOM 6333 C C . VAL A 1 816 ? -21.799 -21.541 9.849 1.00 98.31 816 VAL A C 1
ATOM 6335 O O . VAL A 1 816 ? -22.056 -20.335 9.882 1.00 98.31 816 VAL A O 1
ATOM 6338 N N . PRO A 1 817 ? -21.214 -22.107 8.778 1.00 98.31 817 PRO A N 1
ATOM 6339 C CA . PRO A 1 817 ? -20.866 -21.337 7.593 1.00 98.31 817 PRO A CA 1
ATOM 6340 C C . PRO A 1 817 ? -22.122 -20.994 6.779 1.00 98.31 817 PRO A C 1
ATOM 6342 O O . PRO A 1 817 ? -22.896 -21.877 6.412 1.00 98.31 817 PRO A O 1
ATOM 6345 N N . VAL A 1 818 ? -22.294 -19.709 6.471 1.00 98.56 818 VAL A N 1
ATOM 6346 C CA . VAL A 1 818 ? -23.290 -19.177 5.530 1.00 98.56 818 VAL A CA 1
ATOM 6347 C C . VAL A 1 818 ? -22.527 -18.494 4.401 1.00 98.56 818 VAL A C 1
ATOM 6349 O O . VAL A 1 818 ? -21.912 -17.439 4.597 1.00 98.56 818 VAL A O 1
ATOM 6352 N N . LEU A 1 819 ? -22.512 -19.129 3.232 1.00 97.88 819 LEU A N 1
ATOM 6353 C CA . LEU A 1 819 ? -21.636 -18.764 2.117 1.00 97.88 819 LEU A CA 1
ATOM 6354 C C . LEU A 1 819 ? -22.453 -18.477 0.860 1.00 97.88 819 LEU A C 1
ATOM 6356 O O . LEU A 1 819 ? -23.504 -19.082 0.659 1.00 97.88 819 LEU A O 1
ATOM 6360 N N . THR A 1 820 ? -21.943 -17.625 -0.028 1.00 96.12 820 THR A N 1
ATOM 6361 C CA . THR A 1 820 ? -22.458 -17.599 -1.403 1.00 96.12 820 THR A CA 1
ATOM 6362 C C . THR A 1 820 ? -22.033 -18.876 -2.134 1.00 96.12 820 THR A C 1
ATOM 6364 O O . THR A 1 820 ? -20.865 -19.261 -2.067 1.00 96.12 820 THR A O 1
ATOM 6367 N N . ASP A 1 821 ? -22.961 -19.518 -2.844 1.00 94.12 821 ASP A N 1
ATOM 6368 C CA . ASP A 1 821 ? -22.715 -20.717 -3.649 1.00 94.12 821 ASP A CA 1
ATOM 6369 C C . ASP A 1 821 ? -21.785 -20.371 -4.819 1.00 94.12 821 ASP A C 1
ATOM 6371 O O . ASP A 1 821 ? -22.199 -19.799 -5.829 1.00 94.12 821 ASP A O 1
ATOM 6375 N N . THR A 1 822 ? -20.497 -20.647 -4.627 1.00 90.75 822 THR A N 1
ATOM 6376 C CA . THR A 1 822 ? -19.419 -20.399 -5.588 1.00 90.75 822 THR A CA 1
ATOM 6377 C C . THR A 1 822 ? -18.668 -21.695 -5.871 1.00 90.75 822 THR A C 1
ATOM 6379 O O . THR A 1 822 ? -18.828 -22.698 -5.170 1.00 90.75 822 THR A O 1
ATOM 6382 N N . PHE A 1 823 ? -17.845 -21.686 -6.921 1.00 86.38 823 PHE A N 1
ATOM 6383 C CA . PHE A 1 823 ? -17.034 -22.839 -7.304 1.00 86.38 823 PHE A CA 1
ATOM 6384 C C . PHE A 1 823 ? -16.225 -23.383 -6.110 1.00 86.38 823 PHE A C 1
ATOM 6386 O O . PHE A 1 823 ? -15.531 -22.629 -5.430 1.00 86.38 823 PHE A O 1
ATOM 6393 N N . GLY A 1 824 ? -16.352 -24.688 -5.849 1.00 87.44 824 GLY A N 1
ATOM 6394 C CA . GLY A 1 824 ? -15.682 -25.387 -4.749 1.00 87.44 824 GLY A CA 1
ATOM 6395 C C . GLY A 1 824 ? -16.463 -25.470 -3.431 1.00 87.44 824 GLY A C 1
ATOM 6396 O O . GLY A 1 824 ? -16.140 -26.321 -2.602 1.00 87.44 824 GLY A O 1
ATOM 6397 N N . CYS A 1 825 ? -17.518 -24.666 -3.222 1.00 90.75 825 CYS A N 1
ATOM 6398 C CA . CYS A 1 825 ? -18.288 -24.689 -1.969 1.00 90.75 825 CYS A CA 1
ATOM 6399 C C . CYS A 1 825 ? -18.935 -26.052 -1.690 1.00 90.75 825 CYS A C 1
ATOM 6401 O O . CYS A 1 825 ? -18.886 -26.541 -0.560 1.00 90.75 825 CYS A O 1
ATOM 6403 N N . ARG A 1 826 ? -19.533 -26.668 -2.716 1.00 90.75 826 ARG A N 1
ATOM 6404 C CA . ARG A 1 826 ? -20.317 -27.910 -2.599 1.00 90.75 826 ARG A CA 1
ATOM 6405 C C . ARG A 1 826 ? -19.484 -29.142 -2.258 1.00 90.75 826 ARG A C 1
ATOM 6407 O O . ARG A 1 826 ? -20.031 -30.119 -1.760 1.00 90.75 826 ARG A O 1
ATOM 6414 N N . ASP A 1 827 ? -18.166 -29.070 -2.420 1.00 87.69 827 ASP A N 1
ATOM 6415 C CA . ASP A 1 827 ? -17.261 -30.147 -2.017 1.00 87.69 827 ASP A CA 1
ATOM 6416 C C . ASP A 1 827 ? -17.094 -30.242 -0.492 1.00 87.69 827 ASP A C 1
ATOM 6418 O O . ASP A 1 827 ? -16.440 -31.161 0.008 1.00 87.69 827 ASP A O 1
ATOM 6422 N N . MET A 1 828 ? -17.580 -29.242 0.247 1.00 88.62 828 MET A N 1
ATOM 6423 C CA . MET A 1 828 ? -17.412 -29.126 1.696 1.00 88.62 828 MET A CA 1
ATOM 6424 C C . MET A 1 828 ? -18.722 -28.791 2.402 1.00 88.62 828 MET A C 1
ATOM 6426 O O . MET A 1 828 ? -18.959 -29.270 3.510 1.00 88.62 828 MET A O 1
ATOM 6430 N N . ILE A 1 829 ? -19.574 -27.988 1.763 1.00 93.88 829 ILE A N 1
ATOM 6431 C CA . ILE A 1 829 ? -20.854 -27.555 2.307 1.00 93.88 829 ILE A CA 1
ATOM 6432 C C . ILE A 1 829 ? -21.996 -28.273 1.593 1.00 93.88 829 ILE A C 1
ATOM 6434 O O . ILE A 1 829 ? -22.298 -28.007 0.430 1.00 93.88 829 ILE A O 1
ATOM 6438 N N . ALA A 1 830 ? -22.665 -29.150 2.332 1.00 95.00 830 ALA A N 1
ATOM 6439 C CA . ALA A 1 830 ? -23.967 -29.684 1.982 1.00 95.00 830 ALA A CA 1
ATOM 6440 C C . ALA A 1 830 ? -25.035 -28.760 2.585 1.00 95.00 830 ALA A C 1
ATOM 6442 O O . ALA A 1 830 ? -25.219 -28.727 3.808 1.00 95.00 830 ALA A O 1
ATOM 6443 N N . ASP A 1 831 ? -25.707 -27.996 1.721 1.00 96.12 831 ASP A N 1
ATOM 6444 C CA . ASP A 1 831 ? -26.723 -27.021 2.124 1.00 96.12 831 ASP A CA 1
ATOM 6445 C C . ASP A 1 831 ? -27.794 -27.653 3.026 1.00 96.12 831 ASP A C 1
ATOM 6447 O O . ASP A 1 831 ? -28.316 -28.734 2.747 1.00 96.12 831 ASP A O 1
ATOM 6451 N N . GLY A 1 832 ? -28.075 -26.998 4.152 1.00 95.19 832 GLY A N 1
ATOM 6452 C CA . GLY A 1 832 ? -29.036 -27.466 5.148 1.00 95.19 832 GLY A CA 1
ATOM 6453 C C . GLY A 1 832 ? -28.567 -28.641 6.013 1.00 95.19 832 GLY A C 1
ATOM 6454 O O . GLY A 1 832 ? -29.330 -29.059 6.881 1.00 95.19 832 GLY A O 1
ATOM 6455 N N . ARG A 1 833 ? -27.336 -29.145 5.833 1.00 95.44 833 ARG A N 1
ATOM 6456 C CA . ARG A 1 833 ? -26.758 -30.239 6.635 1.00 95.44 833 ARG A CA 1
ATOM 6457 C C . ARG A 1 833 ? -25.577 -29.802 7.499 1.00 95.44 833 ARG A C 1
ATOM 6459 O O . ARG A 1 833 ? -25.562 -30.108 8.682 1.00 95.44 833 ARG A O 1
ATOM 6466 N N . ASN A 1 834 ? -24.585 -29.122 6.929 1.00 95.69 834 ASN A N 1
ATOM 6467 C CA . ASN A 1 834 ? -23.361 -28.711 7.643 1.00 95.69 834 ASN A CA 1
ATOM 6468 C C . ASN A 1 834 ? -23.014 -27.221 7.432 1.00 95.69 834 ASN A C 1
ATOM 6470 O O . ASN A 1 834 ? -21.933 -26.755 7.787 1.00 95.69 834 ASN A O 1
ATOM 6474 N N . GLY A 1 835 ? -23.948 -26.478 6.842 1.00 97.69 835 GLY A N 1
ATOM 6475 C CA . GLY A 1 835 ? -23.839 -25.071 6.492 1.00 97.69 835 GLY A CA 1
ATOM 6476 C C . GLY A 1 835 ? -25.044 -24.634 5.665 1.00 97.69 835 GLY A C 1
ATOM 6477 O O . GLY A 1 835 ? -25.968 -25.419 5.438 1.00 97.69 835 GLY A O 1
ATOM 6478 N N . VAL A 1 836 ? -25.031 -23.381 5.222 1.00 98.44 836 VAL A N 1
ATOM 6479 C CA . VAL A 1 836 ? -26.061 -22.813 4.345 1.00 98.44 836 VAL A CA 1
ATOM 6480 C C . VAL A 1 836 ? -25.405 -22.190 3.119 1.00 98.44 836 VAL A C 1
ATOM 6482 O O . VAL A 1 836 ? -24.466 -21.399 3.248 1.00 98.44 836 VAL A O 1
ATOM 6485 N N . LEU A 1 837 ? -25.909 -22.532 1.934 1.00 98.06 837 LEU A N 1
ATOM 6486 C CA . LEU A 1 837 ? -25.486 -21.949 0.665 1.00 98.06 837 LEU A CA 1
ATOM 6487 C C . LEU A 1 837 ? -26.541 -20.973 0.149 1.00 98.06 837 LEU A C 1
ATOM 6489 O O . LEU A 1 837 ? -27.709 -21.304 -0.028 1.00 98.06 837 LEU A O 1
ATOM 6493 N N . VAL A 1 838 ? -26.105 -19.751 -0.133 1.00 97.31 838 VAL A N 1
ATOM 6494 C CA . VAL A 1 838 ? -26.925 -18.692 -0.713 1.00 97.31 838 VAL A CA 1
ATOM 6495 C C . VAL A 1 838 ? -26.578 -18.570 -2.191 1.00 97.31 838 VAL A C 1
ATOM 6497 O O . VAL A 1 838 ? -25.436 -18.287 -2.534 1.00 97.31 838 VAL A O 1
ATOM 6500 N N . ALA A 1 839 ? -27.546 -18.753 -3.087 1.00 94.62 839 ALA A N 1
ATOM 6501 C CA . ALA A 1 839 ? -27.279 -18.706 -4.526 1.00 94.62 839 ALA A CA 1
ATOM 6502 C C . ALA A 1 839 ? -26.661 -17.361 -4.970 1.00 94.62 839 ALA A C 1
ATOM 6504 O O . ALA A 1 839 ? -27.195 -16.293 -4.641 1.00 94.62 839 ALA A O 1
ATOM 6505 N N . MET A 1 840 ? -25.577 -17.422 -5.752 1.00 91.19 840 MET A N 1
ATOM 6506 C CA . MET A 1 840 ? -25.003 -16.273 -6.465 1.00 91.19 840 MET A CA 1
ATOM 6507 C C . MET A 1 840 ? -26.014 -15.729 -7.494 1.00 91.19 840 MET A C 1
ATOM 6509 O O . MET A 1 840 ? -26.777 -16.517 -8.061 1.00 91.19 840 MET A O 1
ATOM 6513 N N . PRO A 1 841 ? -26.056 -14.410 -7.767 1.00 89.25 841 PRO A N 1
ATOM 6514 C CA . PRO A 1 841 ? -26.818 -13.885 -8.892 1.00 89.25 841 PRO A CA 1
ATOM 6515 C C . PRO A 1 841 ? -26.379 -14.558 -10.204 1.00 89.25 841 PRO A C 1
ATOM 6517 O O . PRO A 1 841 ? -25.173 -14.608 -10.462 1.00 89.25 841 PRO A O 1
ATOM 6520 N N . PRO A 1 842 ? -27.314 -15.053 -11.038 1.00 84.94 842 PRO A N 1
ATOM 6521 C CA . PRO A 1 842 ? -26.979 -15.803 -12.251 1.00 84.94 842 PRO A CA 1
ATOM 6522 C C . PRO A 1 842 ? -26.029 -15.064 -13.199 1.00 84.94 842 PRO A C 1
ATOM 6524 O O . PRO A 1 842 ? -25.142 -15.681 -13.774 1.00 84.94 842 PRO A O 1
ATOM 6527 N N . ASP A 1 843 ? -26.168 -13.741 -13.310 1.00 85.94 843 ASP A N 1
ATOM 6528 C CA . ASP A 1 843 ? -25.364 -12.922 -14.224 1.00 85.94 843 ASP A CA 1
ATOM 6529 C C . ASP A 1 843 ? -24.023 -12.461 -13.621 1.00 85.94 843 ASP A C 1
ATOM 6531 O O . ASP A 1 843 ? -23.158 -11.961 -14.341 1.00 85.94 843 ASP A O 1
ATOM 6535 N N . ALA A 1 844 ? -23.821 -12.615 -12.305 1.00 88.56 844 ALA A N 1
ATOM 6536 C CA . ALA A 1 844 ? -22.601 -12.155 -11.638 1.00 88.56 844 ALA A CA 1
ATOM 6537 C C . ALA A 1 844 ? -21.397 -13.061 -11.926 1.00 88.56 844 ALA A C 1
ATOM 6539 O O . ALA A 1 844 ? -20.264 -12.579 -11.947 1.00 88.56 844 ALA A O 1
ATOM 6540 N N . LEU A 1 845 ? -21.629 -14.359 -12.138 1.00 89.69 845 LEU A N 1
ATOM 6541 C CA . LEU A 1 845 ? -20.609 -15.348 -12.478 1.00 89.69 845 LEU A CA 1
ATOM 6542 C C . LEU A 1 845 ? -21.227 -16.424 -13.374 1.00 89.69 845 LEU A C 1
ATOM 6544 O O . LEU A 1 845 ? -21.992 -17.264 -12.911 1.00 89.69 845 LEU A O 1
ATOM 6548 N N . VAL A 1 846 ? -20.847 -16.422 -14.647 1.00 90.50 846 VAL A N 1
ATOM 6549 C CA . VAL A 1 846 ? -21.317 -17.365 -15.661 1.00 90.50 846 VAL A CA 1
ATOM 6550 C C . VAL A 1 846 ? -20.131 -18.173 -16.161 1.00 90.50 846 VAL A C 1
ATOM 6552 O O . VAL A 1 846 ? -19.144 -17.616 -16.645 1.00 90.50 846 VAL A O 1
ATOM 6555 N N . ILE A 1 847 ? -20.240 -19.496 -16.063 1.00 90.44 847 ILE A N 1
ATOM 6556 C CA . ILE A 1 847 ? -19.261 -20.430 -16.615 1.00 90.44 847 ILE A CA 1
ATOM 6557 C C . ILE A 1 847 ? -20.000 -21.381 -17.552 1.00 90.44 847 ILE A C 1
ATOM 6559 O O . ILE A 1 847 ? -20.674 -22.306 -17.107 1.00 90.44 847 ILE A O 1
ATOM 6563 N N . ASP A 1 848 ? -19.868 -21.148 -18.854 1.00 93.38 848 ASP A N 1
ATOM 6564 C CA . ASP A 1 848 ? -20.322 -22.065 -19.896 1.00 93.38 848 ASP A CA 1
ATOM 6565 C C . ASP A 1 848 ? -19.104 -22.852 -20.382 1.00 93.38 848 ASP A C 1
ATOM 6567 O O . ASP A 1 848 ? -18.413 -22.483 -21.338 1.00 93.38 848 ASP A O 1
ATOM 6571 N N . ALA A 1 849 ? -18.792 -23.916 -19.640 1.00 92.50 849 ALA A N 1
ATOM 6572 C CA . ALA A 1 849 ? -17.625 -24.744 -19.905 1.00 92.50 849 ALA A CA 1
ATOM 6573 C C . ALA A 1 849 ? -17.692 -25.387 -21.296 1.00 92.50 849 ALA A C 1
ATOM 6575 O O . ALA A 1 849 ? -16.677 -25.462 -21.976 1.00 92.50 849 ALA A O 1
ATOM 6576 N N . ASP A 1 850 ? -18.876 -25.787 -21.758 1.00 92.88 850 ASP A N 1
ATOM 6577 C CA . ASP A 1 850 ? -19.016 -26.488 -23.034 1.00 92.88 850 ASP A CA 1
ATOM 6578 C C . ASP A 1 850 ? -18.769 -25.547 -24.227 1.00 92.88 850 ASP A C 1
ATOM 6580 O O . ASP A 1 850 ? -18.253 -25.975 -25.261 1.00 92.88 850 ASP A O 1
ATOM 6584 N N . ARG A 1 851 ? -19.038 -24.243 -24.074 1.00 94.12 851 ARG A N 1
ATOM 6585 C CA . ARG A 1 851 ? -18.656 -23.206 -25.052 1.00 94.12 851 ARG A CA 1
ATOM 6586 C C . ARG A 1 851 ? -17.279 -22.586 -24.812 1.00 94.12 851 ARG A C 1
ATOM 6588 O O . ARG A 1 851 ? -16.875 -21.710 -25.577 1.00 94.12 851 ARG A O 1
ATOM 6595 N N . GLY A 1 852 ? -16.574 -22.996 -23.760 1.00 95.31 852 GLY A N 1
ATOM 6596 C CA . GLY A 1 852 ? -15.325 -22.368 -23.334 1.00 95.31 852 GLY A CA 1
ATOM 6597 C C . GLY A 1 852 ? -15.483 -20.876 -23.064 1.00 95.31 852 GLY A C 1
ATOM 6598 O O . GLY A 1 852 ? -14.660 -20.067 -23.493 1.00 95.31 852 GLY A O 1
ATOM 6599 N N . ALA A 1 853 ? -16.583 -20.503 -22.409 1.00 94.94 853 ALA A N 1
ATOM 6600 C CA . ALA A 1 853 ? -16.917 -19.126 -22.093 1.00 94.94 853 ALA A CA 1
ATOM 6601 C C . ALA A 1 853 ? -17.039 -18.916 -20.583 1.00 94.94 853 ALA A C 1
ATOM 6603 O O . ALA A 1 853 ? -17.603 -19.718 -19.841 1.00 94.94 853 ALA A O 1
ATOM 6604 N N . TYR A 1 854 ? -16.480 -17.803 -20.136 1.00 93.06 854 TYR A N 1
ATOM 6605 C CA . TYR A 1 854 ? -16.451 -17.368 -18.757 1.00 93.06 854 TYR A CA 1
ATOM 6606 C C . TYR A 1 854 ? -16.762 -15.877 -18.719 1.00 93.06 854 TYR A C 1
ATOM 6608 O O . TYR A 1 854 ? -16.161 -15.093 -19.457 1.00 93.06 854 TYR A O 1
ATOM 6616 N N . SER A 1 855 ? -17.660 -15.461 -17.837 1.00 92.62 855 SER A N 1
ATOM 6617 C CA . SER A 1 855 ? -17.845 -14.048 -17.533 1.00 92.62 855 SER A CA 1
ATOM 6618 C C . SER A 1 855 ? -18.176 -13.831 -16.072 1.00 92.62 855 SER A C 1
ATOM 6620 O O . SER A 1 855 ? -18.884 -14.621 -15.458 1.00 92.62 855 SER A O 1
ATOM 6622 N N . GLN A 1 856 ? -17.708 -12.718 -15.534 1.00 92.38 856 GLN A N 1
ATOM 6623 C CA . GLN A 1 856 ? -18.064 -12.248 -14.207 1.00 92.38 856 GLN A CA 1
ATOM 6624 C C . GLN A 1 856 ? -18.287 -10.737 -14.212 1.00 92.38 856 GLN A C 1
ATOM 6626 O O . GLN A 1 856 ? -17.593 -9.983 -14.906 1.00 92.38 856 GLN A O 1
ATOM 6631 N N . ASP A 1 857 ? -19.222 -10.296 -13.380 1.00 91.06 857 ASP A N 1
ATOM 6632 C CA . ASP A 1 857 ? -19.469 -8.892 -13.084 1.00 91.06 857 ASP A CA 1
ATOM 6633 C C . ASP A 1 857 ? -19.748 -8.723 -11.591 1.00 91.06 857 ASP A C 1
ATOM 6635 O O . ASP A 1 857 ? -20.848 -8.947 -11.089 1.00 91.06 857 ASP A O 1
ATOM 6639 N N . PHE A 1 858 ? -18.714 -8.314 -10.864 1.00 91.44 858 PHE A N 1
ATOM 6640 C CA . PHE A 1 858 ? -18.773 -8.105 -9.424 1.00 91.44 858 PHE A CA 1
ATOM 6641 C C . PHE A 1 858 ? -18.934 -6.638 -9.043 1.00 91.44 858 PHE A C 1
ATOM 6643 O O . PHE A 1 858 ? -18.764 -6.292 -7.875 1.00 91.44 858 PHE A O 1
ATOM 6650 N N . ARG A 1 859 ? -19.304 -5.754 -9.978 1.00 87.69 859 ARG A N 1
ATOM 6651 C CA . ARG A 1 859 ? -19.534 -4.334 -9.656 1.00 87.69 859 ARG A CA 1
ATOM 6652 C C . ARG A 1 859 ? -20.613 -4.150 -8.588 1.00 87.69 859 ARG A C 1
ATOM 6654 O O . ARG A 1 859 ? -20.482 -3.263 -7.751 1.00 87.69 859 ARG A O 1
ATOM 6661 N N . GLY A 1 860 ? -21.609 -5.039 -8.537 1.00 88.31 860 GLY A N 1
ATOM 6662 C CA . GLY A 1 860 ? -22.614 -5.060 -7.467 1.00 88.31 860 GLY A CA 1
ATOM 6663 C C . GLY A 1 860 ? -22.034 -5.284 -6.060 1.00 88.31 860 GLY A C 1
ATOM 6664 O O . GLY A 1 860 ? -22.591 -4.792 -5.084 1.00 88.31 860 GLY A O 1
ATOM 6665 N N . PHE A 1 861 ? -20.891 -5.965 -5.930 1.00 91.25 861 PHE A N 1
ATOM 6666 C CA . PHE A 1 861 ? -20.189 -6.126 -4.648 1.00 91.25 861 PHE A CA 1
ATOM 6667 C C . PHE A 1 861 ? -19.340 -4.909 -4.268 1.00 91.25 861 PHE A C 1
ATOM 6669 O O . PHE A 1 861 ? -19.006 -4.747 -3.098 1.00 91.25 861 PHE A O 1
ATOM 6676 N N . MET A 1 862 ? -19.010 -4.050 -5.235 1.00 88.75 862 MET A N 1
ATOM 6677 C CA . MET A 1 862 ? -18.136 -2.885 -5.059 1.00 88.75 862 MET A CA 1
ATOM 6678 C C . MET A 1 862 ? -18.892 -1.602 -4.676 1.00 88.75 862 MET A C 1
ATOM 6680 O O . MET A 1 862 ? -18.290 -0.531 -4.630 1.00 88.75 862 MET A O 1
ATOM 6684 N N . ARG A 1 863 ? -20.207 -1.677 -4.423 1.00 87.50 863 ARG A N 1
ATOM 6685 C CA . ARG A 1 863 ? -21.010 -0.510 -4.032 1.00 87.50 863 ARG A CA 1
ATOM 6686 C C . ARG A 1 863 ? -20.692 -0.110 -2.581 1.00 87.50 863 ARG A C 1
ATOM 6688 O O . ARG A 1 863 ? -20.755 -0.973 -1.711 1.00 87.50 863 ARG A O 1
ATOM 6695 N N . PRO A 1 864 ? -20.367 1.165 -2.300 1.00 85.38 864 PRO A N 1
ATOM 6696 C CA . PRO A 1 864 ? -19.880 1.586 -0.984 1.00 85.38 864 PRO A CA 1
ATOM 6697 C C . PRO A 1 864 ? -20.972 1.760 0.075 1.00 85.38 864 PRO A C 1
ATOM 6699 O O . PRO A 1 864 ? -20.694 1.593 1.260 1.00 85.38 864 PRO A O 1
ATOM 6702 N N . ASP A 1 865 ? -22.193 2.096 -0.335 1.00 85.50 865 ASP A N 1
ATOM 6703 C CA . ASP A 1 865 ? -23.248 2.532 0.590 1.00 85.50 865 ASP A CA 1
ATOM 6704 C C . ASP A 1 865 ? -24.260 1.431 0.932 1.00 85.50 865 ASP A C 1
ATOM 6706 O O . ASP A 1 865 ? -24.883 1.452 1.997 1.00 85.50 865 ASP A O 1
ATOM 6710 N N . GLU A 1 866 ? -24.442 0.466 0.031 1.00 92.19 866 GLU A N 1
ATOM 6711 C CA . GLU A 1 866 ? -25.500 -0.538 0.119 1.00 92.19 866 GLU A CA 1
ATOM 6712 C C . GLU A 1 866 ? -25.185 -1.792 -0.715 1.00 92.19 866 GLU A C 1
ATOM 6714 O O . GLU A 1 866 ? -24.415 -1.718 -1.679 1.00 92.19 866 GLU A O 1
ATOM 6719 N N . PRO A 1 867 ? -25.799 -2.945 -0.388 1.00 94.81 867 PRO A N 1
ATOM 6720 C CA . PRO A 1 867 ? -25.732 -4.145 -1.214 1.00 94.81 867 PRO A CA 1
ATOM 6721 C C . PRO A 1 867 ? -26.179 -3.863 -2.654 1.00 94.81 867 PRO A C 1
ATOM 6723 O O . PRO A 1 867 ? -27.247 -3.301 -2.888 1.00 94.81 867 PRO A O 1
ATOM 6726 N N . GLY A 1 868 ? -25.371 -4.256 -3.641 1.00 90.62 868 GLY A N 1
ATOM 6727 C CA . GLY A 1 868 ? -25.698 -4.009 -5.048 1.00 90.62 868 GLY A CA 1
ATOM 6728 C C . GLY A 1 868 ? -26.692 -4.976 -5.674 1.00 90.62 868 GLY A C 1
ATOM 6729 O O . GLY A 1 868 ? -27.246 -4.642 -6.716 1.00 90.62 868 GLY A O 1
ATOM 6730 N N . ASP A 1 869 ? -26.933 -6.132 -5.054 1.00 93.19 869 ASP A N 1
ATOM 6731 C CA . ASP A 1 869 ? -27.927 -7.105 -5.502 1.00 93.19 869 ASP A CA 1
ATOM 6732 C C . ASP A 1 869 ? -28.972 -7.358 -4.396 1.00 93.19 869 ASP A C 1
ATOM 6734 O O . ASP A 1 869 ? -28.681 -8.047 -3.407 1.00 93.19 869 ASP A O 1
ATOM 6738 N N . PRO A 1 870 ? -30.198 -6.817 -4.545 1.00 93.31 870 PRO A N 1
ATOM 6739 C CA . PRO A 1 870 ? -31.265 -6.991 -3.562 1.00 93.31 870 PRO A CA 1
ATOM 6740 C C . PRO A 1 870 ? -31.702 -8.447 -3.371 1.00 93.31 870 PRO A C 1
ATOM 6742 O O . PRO A 1 870 ? -32.113 -8.826 -2.275 1.00 93.31 870 PRO A O 1
ATOM 6745 N N . ALA A 1 871 ? -31.619 -9.282 -4.411 1.00 94.38 871 ALA A N 1
ATOM 6746 C CA . ALA A 1 871 ? -32.061 -10.669 -4.343 1.00 94.38 871 ALA A CA 1
ATOM 6747 C C . ALA A 1 871 ? -31.055 -11.533 -3.568 1.00 94.38 871 ALA A C 1
ATOM 6749 O O . ALA A 1 871 ? -31.454 -12.339 -2.726 1.00 94.38 871 ALA A O 1
ATOM 6750 N N . LEU A 1 872 ? -29.752 -11.345 -3.807 1.00 95.69 872 LEU A N 1
ATOM 6751 C CA . LEU A 1 872 ? -28.689 -11.958 -3.008 1.00 95.69 872 LEU A CA 1
ATOM 6752 C C . LEU A 1 872 ? -28.791 -11.521 -1.546 1.00 95.69 872 LEU A C 1
ATOM 6754 O O . LEU A 1 872 ? -28.748 -12.362 -0.648 1.00 95.69 872 LEU A O 1
ATOM 6758 N N . PHE A 1 873 ? -28.963 -10.220 -1.309 1.00 97.75 873 PHE A N 1
ATOM 6759 C CA . PHE A 1 873 ? -29.104 -9.681 0.039 1.00 97.75 873 PHE A CA 1
ATOM 6760 C C . PHE A 1 873 ? -30.339 -10.245 0.762 1.00 97.75 873 PHE A C 1
ATOM 6762 O O . PHE A 1 873 ? -30.235 -10.677 1.910 1.00 97.75 873 PHE A O 1
ATOM 6769 N N . GLY A 1 874 ? -31.478 -10.350 0.069 1.00 97.94 874 GLY A N 1
ATOM 6770 C CA . GLY A 1 874 ? -32.700 -10.963 0.593 1.00 97.94 874 GLY A CA 1
ATOM 6771 C C . GLY A 1 874 ? -32.514 -12.426 1.006 1.00 97.94 874 GLY A C 1
ATOM 6772 O O . GLY A 1 874 ? -32.885 -12.789 2.122 1.00 97.94 874 GLY A O 1
ATOM 6773 N N . ARG A 1 875 ? -31.869 -13.245 0.163 1.00 97.75 875 ARG A N 1
ATOM 6774 C CA . ARG A 1 875 ? -31.573 -14.653 0.488 1.00 97.75 875 ARG A CA 1
ATOM 6775 C C . ARG A 1 875 ? -30.585 -14.791 1.650 1.00 97.75 875 ARG A C 1
ATOM 6777 O O . ARG A 1 875 ? -30.769 -15.648 2.510 1.00 97.75 875 ARG A O 1
ATOM 6784 N N . LEU A 1 876 ? -29.554 -13.941 1.704 1.00 98.38 876 LEU A N 1
ATOM 6785 C CA . LEU A 1 876 ? -28.611 -13.905 2.827 1.00 98.38 876 LEU A CA 1
ATOM 6786 C C . LEU A 1 876 ? -29.334 -13.581 4.141 1.00 98.38 876 LEU A C 1
ATOM 6788 O O . LEU A 1 876 ? -29.107 -14.241 5.156 1.00 98.38 876 LEU A O 1
ATOM 6792 N N . ARG A 1 877 ? -30.233 -12.594 4.110 1.00 98.31 877 ARG A N 1
ATOM 6793 C CA . ARG A 1 877 ? -31.069 -12.212 5.250 1.00 98.31 877 ARG A CA 1
ATOM 6794 C C . ARG A 1 877 ? -31.952 -13.366 5.711 1.00 98.31 877 ARG A C 1
ATOM 6796 O O . ARG A 1 877 ? -31.963 -13.662 6.900 1.00 98.31 877 ARG A O 1
ATOM 6803 N N . GLU A 1 878 ? -32.640 -14.046 4.799 1.00 98.25 878 GLU A N 1
ATOM 6804 C CA . GLU A 1 878 ? -33.477 -15.213 5.119 1.00 98.25 878 GLU A CA 1
ATOM 6805 C C . GLU A 1 878 ? -32.671 -16.355 5.748 1.00 98.25 878 GLU A C 1
ATOM 6807 O O . GLU A 1 878 ? -33.082 -16.902 6.772 1.00 98.25 878 GLU A O 1
ATOM 6812 N N . ALA A 1 879 ? -31.496 -16.667 5.195 1.00 98.25 879 ALA A N 1
ATOM 6813 C CA . ALA A 1 879 ? -30.601 -17.684 5.737 1.00 98.25 879 ALA A CA 1
ATOM 6814 C C . ALA A 1 879 ? -30.173 -17.363 7.179 1.00 98.25 879 ALA A C 1
ATOM 6816 O O . ALA A 1 879 ? -30.279 -18.210 8.068 1.00 98.25 879 ALA A O 1
ATOM 6817 N N . VAL A 1 880 ? -29.721 -16.131 7.432 1.00 98.25 880 VAL A N 1
ATOM 6818 C CA . VAL A 1 880 ? -29.240 -15.722 8.759 1.00 98.25 880 VAL A CA 1
ATOM 6819 C C . VAL A 1 880 ? -30.387 -15.609 9.763 1.00 98.25 880 VAL A C 1
ATOM 6821 O O . VAL A 1 880 ? -30.256 -16.112 10.877 1.00 98.25 880 VAL A O 1
ATOM 6824 N N . VAL A 1 881 ? -31.533 -15.037 9.378 1.00 98.12 881 VAL A N 1
ATOM 6825 C CA . VAL A 1 881 ? -32.735 -14.984 10.230 1.00 98.12 881 VAL A CA 1
ATOM 6826 C C . VAL A 1 881 ? -33.199 -16.389 10.602 1.00 98.12 881 VAL A C 1
ATOM 6828 O O . VAL A 1 881 ? -33.434 -16.652 11.779 1.00 98.12 881 VAL A O 1
ATOM 6831 N N . GLY A 1 882 ? -33.240 -17.315 9.640 1.00 96.94 882 GLY A N 1
ATOM 6832 C CA . GLY A 1 882 ? -33.607 -18.705 9.895 1.00 96.94 882 GLY A CA 1
ATOM 6833 C C . GLY A 1 882 ? -32.699 -19.382 10.925 1.00 96.94 882 GLY A C 1
ATOM 6834 O O . GLY A 1 882 ? -33.188 -20.148 11.752 1.00 96.94 882 GLY A O 1
ATOM 6835 N N . LEU A 1 883 ? -31.399 -19.074 10.936 1.00 97.19 883 LEU A N 1
ATOM 6836 C CA . LEU A 1 883 ? -30.467 -19.590 11.943 1.00 97.19 883 LEU A CA 1
ATOM 6837 C C . LEU A 1 883 ? -30.570 -18.873 13.291 1.00 97.19 883 LEU A C 1
ATOM 6839 O O . LEU A 1 883 ? -30.323 -19.507 14.314 1.00 97.19 883 LEU A O 1
ATOM 6843 N N . ILE A 1 884 ? -30.904 -17.581 13.320 1.00 95.62 884 ILE A N 1
ATOM 6844 C CA . ILE A 1 884 ? -31.114 -16.824 14.564 1.00 95.62 884 ILE A CA 1
ATOM 6845 C C . ILE A 1 884 ? -32.370 -17.331 15.283 1.00 95.62 884 ILE A C 1
ATOM 6847 O O . ILE A 1 884 ? -32.297 -17.647 16.470 1.00 95.62 884 ILE A O 1
ATOM 6851 N N . GLU A 1 885 ? -33.486 -17.461 14.560 1.00 95.38 885 GLU A N 1
ATOM 6852 C CA . GLU A 1 885 ? -34.797 -17.849 15.102 1.00 95.38 885 GLU A CA 1
ATOM 6853 C C . GLU A 1 885 ? -34.886 -19.340 15.480 1.00 95.38 885 GLU A C 1
ATOM 6855 O O . GLU A 1 885 ? -35.727 -19.707 16.296 1.00 95.38 885 GLU A O 1
ATOM 6860 N N . ASN A 1 886 ? -34.014 -20.201 14.935 1.00 95.75 886 ASN A N 1
ATOM 6861 C CA . ASN A 1 886 ? -34.033 -21.651 15.172 1.00 95.75 886 ASN A CA 1
ATOM 6862 C C . ASN A 1 886 ? -32.701 -22.137 15.788 1.00 95.75 886 ASN A C 1
ATOM 6864 O O . ASN A 1 886 ? -31.835 -22.645 15.065 1.00 95.75 886 ASN A O 1
ATOM 6868 N N . PRO A 1 887 ? -32.500 -21.990 17.114 1.00 92.44 887 PRO A N 1
ATOM 6869 C CA . PRO A 1 887 ? -31.249 -22.359 17.780 1.00 92.44 887 PRO A CA 1
ATOM 6870 C C . PRO A 1 887 ? -30.924 -23.855 17.693 1.00 92.44 887 PRO A C 1
ATOM 6872 O O . PRO A 1 887 ? -29.755 -24.185 17.503 1.00 92.44 887 PRO A O 1
ATOM 6875 N N . ASP A 1 888 ? -31.929 -24.734 17.746 1.00 93.00 888 ASP A N 1
ATOM 6876 C CA . ASP A 1 888 ? -31.736 -26.186 17.624 1.00 93.00 888 ASP A CA 1
ATOM 6877 C C . ASP A 1 888 ? -31.162 -26.542 16.250 1.00 93.00 888 ASP A C 1
ATOM 6879 O O . ASP A 1 888 ? -30.119 -27.185 16.151 1.00 93.00 888 ASP A O 1
ATOM 6883 N N . ARG A 1 889 ? -31.756 -25.995 15.182 1.00 95.38 889 ARG A N 1
ATOM 6884 C CA . ARG A 1 889 ? -31.246 -26.150 13.813 1.00 95.38 889 ARG A CA 1
ATOM 6885 C C . ARG A 1 889 ? -29.816 -25.624 13.680 1.00 95.38 889 ARG A C 1
ATOM 6887 O O . ARG A 1 889 ? -28.975 -26.258 13.050 1.00 95.38 889 ARG A O 1
ATOM 6894 N N . ARG A 1 890 ? -29.512 -24.460 14.265 1.00 95.75 890 ARG A N 1
ATOM 6895 C CA . ARG A 1 890 ? -28.149 -23.902 14.257 1.00 95.75 890 ARG A CA 1
ATOM 6896 C C . ARG A 1 890 ? -27.163 -24.834 14.968 1.00 95.75 890 ARG A C 1
ATOM 6898 O O . ARG A 1 890 ? -26.050 -25.022 14.480 1.00 95.75 890 ARG A O 1
ATOM 6905 N N . GLN A 1 891 ? -27.562 -25.434 16.088 1.00 93.62 891 GLN A N 1
ATOM 6906 C CA . GLN A 1 891 ? -26.738 -26.387 16.827 1.00 93.62 891 GLN A CA 1
ATOM 6907 C C . GLN A 1 891 ? -26.534 -27.701 16.057 1.00 93.62 891 GLN A C 1
ATOM 6909 O O . GLN A 1 891 ? -25.414 -28.210 16.024 1.00 93.62 891 GLN A O 1
ATOM 6914 N N . GLU A 1 892 ? -27.568 -28.219 15.395 1.00 95.62 892 GLU A N 1
ATOM 6915 C CA . GLU A 1 892 ? -27.477 -29.400 14.526 1.00 95.62 892 GLU A CA 1
ATOM 6916 C C . GLU A 1 892 ? -26.467 -29.187 13.391 1.00 95.62 892 GLU A C 1
ATOM 6918 O O . GLU A 1 892 ? -25.538 -29.982 13.232 1.00 95.62 892 GLU A O 1
ATOM 6923 N N . LEU A 1 893 ? -26.583 -28.070 12.661 1.00 97.19 893 LEU A N 1
ATOM 6924 C CA . LEU A 1 893 ? -25.641 -27.711 11.594 1.00 97.19 893 LEU A CA 1
ATOM 6925 C C . LEU A 1 893 ? -24.214 -27.541 12.127 1.00 97.19 893 LEU A C 1
ATOM 6927 O O . LEU A 1 893 ? -23.262 -27.984 11.488 1.00 97.19 893 LEU A O 1
ATOM 6931 N N . SER A 1 894 ? -24.060 -26.916 13.298 1.00 95.50 894 SER A N 1
ATOM 6932 C CA . SER A 1 894 ? -22.767 -26.718 13.964 1.00 95.50 894 SER A CA 1
ATOM 6933 C C . SER A 1 894 ? -22.095 -28.051 14.303 1.00 95.50 894 SER A C 1
ATOM 6935 O O . SER A 1 894 ? -20.923 -28.259 13.980 1.00 95.50 894 SER A O 1
ATOM 6937 N N . HIS A 1 895 ? -22.840 -28.983 14.903 1.00 93.38 895 HIS A N 1
ATOM 6938 C CA . HIS A 1 895 ? -22.341 -30.320 15.214 1.00 93.38 895 HIS A CA 1
ATOM 6939 C C . HIS A 1 895 ? -21.940 -31.078 13.949 1.00 93.38 895 HIS A C 1
ATOM 6941 O O . HIS A 1 895 ? -20.856 -31.662 13.910 1.00 93.38 895 HIS A O 1
ATOM 6947 N N . GLN A 1 896 ? -22.768 -31.031 12.904 1.00 95.50 896 GLN A N 1
ATOM 6948 C CA . GLN A 1 896 ? -22.459 -31.715 11.655 1.00 95.50 896 GLN A CA 1
ATOM 6949 C C . GLN A 1 896 ? -21.257 -31.095 10.932 1.00 95.50 896 GLN A C 1
ATOM 6951 O O . GLN A 1 896 ? -20.455 -31.825 10.355 1.00 95.50 896 GLN A O 1
ATOM 6956 N N . ALA A 1 897 ? -21.090 -29.772 10.992 1.00 94.25 897 ALA A N 1
ATOM 6957 C CA . ALA A 1 897 ? -19.923 -29.082 10.451 1.00 94.25 897 ALA A CA 1
ATOM 6958 C C . ALA A 1 897 ? -18.621 -29.526 11.134 1.00 94.25 897 ALA A C 1
ATOM 6960 O O . ALA A 1 897 ? -17.634 -29.810 10.454 1.00 94.25 897 ALA A O 1
ATOM 6961 N N . MET A 1 898 ? -18.625 -29.631 12.467 1.00 92.00 898 MET A N 1
ATOM 6962 C CA . MET A 1 898 ? -17.474 -30.131 13.225 1.00 92.00 898 MET A CA 1
ATOM 6963 C C . MET A 1 898 ? -17.167 -31.596 12.900 1.00 92.00 898 MET A C 1
ATOM 6965 O O . MET A 1 898 ? -15.998 -31.949 12.731 1.00 92.00 898 MET A O 1
ATOM 6969 N N . ASP A 1 899 ? -18.199 -32.438 12.794 1.00 90.31 899 ASP A N 1
ATOM 6970 C CA . ASP A 1 899 ? -18.041 -33.859 12.480 1.00 90.31 899 ASP A CA 1
ATOM 6971 C C . ASP A 1 899 ? -17.470 -34.063 11.069 1.00 90.31 899 ASP A C 1
ATOM 6973 O O . ASP A 1 899 ? -16.479 -34.774 10.910 1.00 90.31 899 ASP A O 1
ATOM 6977 N N . ASP A 1 900 ? -18.005 -33.355 10.069 1.00 91.25 900 ASP A N 1
ATOM 6978 C CA . ASP A 1 900 ? -17.518 -33.410 8.686 1.00 91.25 900 ASP A CA 1
ATOM 6979 C C . ASP A 1 900 ? -16.084 -32.853 8.565 1.00 91.25 900 ASP A C 1
ATOM 6981 O O . ASP A 1 900 ? -15.245 -33.430 7.876 1.00 91.25 900 ASP A O 1
ATOM 6985 N N . HIS A 1 901 ? -15.736 -31.773 9.276 1.00 89.00 901 HIS A N 1
ATOM 6986 C CA . HIS A 1 901 ? -14.352 -31.279 9.300 1.00 89.00 901 HIS A CA 1
ATOM 6987 C C . HIS A 1 901 ? -13.377 -32.323 9.877 1.00 89.00 901 HIS A C 1
ATOM 6989 O O . HIS A 1 901 ? -12.247 -32.456 9.401 1.00 89.00 901 HIS A O 1
ATOM 6995 N N . ALA A 1 902 ? -13.782 -33.033 10.933 1.00 84.19 902 ALA A N 1
ATOM 6996 C CA . ALA A 1 902 ? -12.908 -33.957 11.647 1.00 84.19 902 ALA A CA 1
ATOM 6997 C C . ALA A 1 902 ? -12.822 -35.347 11.001 1.00 84.19 902 ALA A C 1
ATOM 6999 O O . ALA A 1 902 ? -11.764 -35.967 11.054 1.00 84.19 902 ALA A O 1
ATOM 7000 N N . ARG A 1 903 ? -13.909 -35.839 10.398 1.00 84.88 903 ARG A N 1
ATOM 7001 C CA . ARG A 1 903 ? -13.994 -37.185 9.802 1.00 84.88 903 ARG A CA 1
ATOM 7002 C C . ARG A 1 903 ? -13.914 -37.189 8.279 1.00 84.88 903 ARG A C 1
ATOM 7004 O O . ARG A 1 903 ? -13.797 -38.259 7.686 1.00 84.88 903 ARG A O 1
ATOM 7011 N N . GLY A 1 904 ? -13.935 -36.014 7.656 1.00 84.00 904 GLY A N 1
ATOM 7012 C CA . GLY A 1 904 ? -13.985 -35.846 6.211 1.00 84.00 904 GLY A CA 1
ATOM 7013 C C . GLY A 1 904 ? -15.399 -35.549 5.713 1.00 84.00 904 GLY A C 1
ATOM 7014 O O . GLY A 1 904 ? -16.392 -35.745 6.410 1.00 84.00 904 GLY A O 1
ATOM 7015 N N . PHE A 1 905 ? -15.480 -35.060 4.479 1.00 87.31 905 PHE A N 1
ATOM 7016 C CA . PHE A 1 905 ? -16.710 -34.542 3.885 1.00 87.31 905 PHE A CA 1
ATOM 7017 C C . PHE A 1 905 ? -17.449 -35.645 3.115 1.00 87.31 905 PHE A C 1
ATOM 7019 O O . PHE A 1 905 ? -16.903 -36.168 2.139 1.00 87.31 905 PHE A O 1
ATOM 7026 N N . PRO A 1 906 ? -18.679 -36.022 3.508 1.00 81.38 906 PRO A N 1
ATOM 7027 C CA . PRO A 1 906 ? -19.416 -37.075 2.816 1.00 81.38 906 PRO A CA 1
ATOM 7028 C C . PRO A 1 906 ? -19.702 -36.730 1.355 1.00 81.38 906 PRO A C 1
ATOM 7030 O O . PRO A 1 906 ? -20.103 -35.615 1.039 1.00 81.38 906 PRO A O 1
ATOM 7033 N N . GLY A 1 907 ? -19.510 -37.705 0.465 1.00 77.88 907 GLY A N 1
ATOM 7034 C CA . GLY A 1 907 ? -19.715 -37.538 -0.979 1.00 77.88 907 GLY A CA 1
ATOM 7035 C C . GLY A 1 907 ? -18.539 -36.901 -1.723 1.00 77.88 907 GLY A C 1
ATOM 7036 O O . GLY A 1 907 ? -18.503 -36.977 -2.949 1.00 77.88 907 GLY A O 1
ATOM 7037 N N . ARG A 1 908 ? -17.547 -36.351 -1.010 1.00 82.88 908 ARG A N 1
ATOM 7038 C CA . ARG A 1 908 ? -16.313 -35.844 -1.612 1.00 82.88 908 ARG A CA 1
ATOM 7039 C C . ARG A 1 908 ? -15.397 -37.020 -1.998 1.00 82.88 908 ARG A C 1
ATOM 7041 O O . ARG A 1 908 ? -15.097 -37.854 -1.140 1.00 82.88 908 ARG A O 1
ATOM 7048 N N . PRO A 1 909 ? -14.922 -37.114 -3.251 1.00 81.81 909 PRO A N 1
ATOM 7049 C CA . PRO A 1 909 ? -13.994 -38.153 -3.666 1.00 81.81 909 PRO A CA 1
ATOM 7050 C C . PRO A 1 909 ? -12.618 -37.937 -3.036 1.00 81.81 909 PRO A C 1
ATOM 7052 O O . PRO A 1 909 ? -12.205 -36.811 -2.748 1.00 81.81 909 PRO A O 1
ATOM 7055 N N . GLN A 1 910 ? -11.891 -39.036 -2.849 1.00 82.44 910 GLN A N 1
ATOM 7056 C CA . GLN A 1 910 ? -10.517 -38.977 -2.372 1.00 82.44 910 GLN A CA 1
ATOM 7057 C C . GLN A 1 910 ? -9.611 -38.438 -3.485 1.00 82.44 910 GLN A C 1
ATOM 7059 O O . GLN A 1 910 ? -9.519 -39.019 -4.569 1.00 82.44 910 GLN A O 1
ATOM 7064 N N . GLY A 1 911 ? -8.945 -37.317 -3.210 1.00 86.00 911 GLY A N 1
ATOM 7065 C CA . GLY A 1 911 ? -7.943 -36.753 -4.107 1.00 86.00 911 GLY A CA 1
ATOM 7066 C C . GLY A 1 911 ? -6.643 -37.562 -4.103 1.00 86.00 911 GLY A C 1
ATOM 7067 O O . GLY A 1 911 ? -6.466 -38.538 -3.374 1.00 86.00 911 GLY A O 1
ATOM 7068 N N . ARG A 1 912 ? -5.672 -37.121 -4.901 1.00 89.88 912 ARG A N 1
ATOM 7069 C CA . ARG A 1 912 ? -4.314 -37.673 -4.878 1.00 89.88 912 ARG A CA 1
ATOM 7070 C C . ARG A 1 912 ? -3.462 -36.914 -3.853 1.00 89.88 912 ARG A C 1
ATOM 7072 O O . ARG A 1 912 ? -3.529 -35.684 -3.824 1.00 89.88 912 ARG A O 1
ATOM 7079 N N . PRO A 1 913 ? -2.599 -37.588 -3.070 1.00 89.38 913 PRO A N 1
ATOM 7080 C CA . PRO A 1 913 ? -1.609 -36.896 -2.251 1.00 89.38 913 PRO A CA 1
ATOM 7081 C C . PRO A 1 913 ? -0.727 -35.999 -3.121 1.00 89.38 913 PRO A C 1
ATOM 7083 O O . PRO A 1 913 ? -0.222 -36.450 -4.157 1.00 89.38 913 PRO A O 1
ATOM 7086 N N . ILE A 1 914 ? -0.503 -34.752 -2.700 1.00 90.31 914 ILE A N 1
ATOM 7087 C CA . ILE A 1 914 ? 0.285 -33.793 -3.488 1.00 90.31 914 ILE A CA 1
ATOM 7088 C C . ILE A 1 914 ? 1.698 -34.309 -3.780 1.00 90.31 914 ILE A C 1
ATOM 7090 O O . ILE A 1 914 ? 2.195 -34.161 -4.895 1.00 90.31 914 ILE A O 1
ATOM 7094 N N . THR A 1 915 ? 2.305 -35.023 -2.830 1.00 89.88 915 THR A N 1
ATOM 7095 C CA . THR A 1 915 ? 3.605 -35.685 -2.983 1.00 89.88 915 THR A CA 1
ATOM 7096 C C . THR A 1 915 ? 3.650 -36.594 -4.208 1.00 89.88 915 THR A C 1
ATOM 7098 O O . THR A 1 915 ? 4.648 -36.616 -4.923 1.00 89.88 915 THR A O 1
ATOM 7101 N N . ASN A 1 916 ? 2.566 -37.322 -4.492 1.00 91.31 916 ASN A N 1
ATOM 7102 C CA . ASN A 1 916 ? 2.504 -38.236 -5.632 1.00 91.31 916 ASN A CA 1
ATOM 7103 C C . ASN A 1 916 ? 2.381 -37.477 -6.956 1.00 91.31 916 ASN A C 1
ATOM 7105 O O . ASN A 1 916 ? 2.993 -37.881 -7.942 1.00 91.31 916 ASN A O 1
ATOM 7109 N N . ILE A 1 917 ? 1.615 -36.381 -6.977 1.00 92.44 917 ILE A N 1
ATOM 7110 C CA . ILE A 1 917 ? 1.501 -35.500 -8.147 1.00 92.44 917 ILE A CA 1
ATOM 7111 C C . ILE A 1 917 ? 2.882 -34.908 -8.469 1.00 92.44 917 ILE A C 1
ATOM 7113 O O . ILE A 1 917 ? 3.355 -35.034 -9.597 1.00 92.44 917 ILE A O 1
ATOM 7117 N N . LEU A 1 918 ? 3.568 -34.343 -7.470 1.00 92.31 918 LEU A N 1
ATOM 7118 C CA . LEU A 1 918 ? 4.878 -33.713 -7.655 1.00 92.31 918 LEU A CA 1
ATOM 7119 C C . LEU A 1 918 ? 5.974 -34.724 -8.023 1.00 92.31 918 LEU A C 1
ATOM 7121 O O . LEU A 1 918 ? 6.772 -34.449 -8.915 1.00 92.31 918 LEU A O 1
ATOM 7125 N N . LYS A 1 919 ? 6.003 -35.916 -7.410 1.00 90.69 919 LYS A N 1
ATOM 7126 C CA . LYS A 1 919 ? 6.960 -36.978 -7.779 1.00 90.69 919 LYS A CA 1
ATOM 7127 C C . LYS A 1 919 ? 6.739 -37.487 -9.204 1.00 90.69 919 LYS A C 1
ATOM 7129 O O . LYS A 1 919 ? 7.711 -37.710 -9.920 1.00 90.69 919 LYS A O 1
ATOM 7134 N N . GLN A 1 920 ? 5.485 -37.639 -9.637 1.00 91.56 920 GLN A N 1
ATOM 7135 C CA . GLN A 1 920 ? 5.181 -38.007 -11.023 1.00 91.56 920 GLN A CA 1
ATOM 7136 C C . GLN A 1 920 ? 5.608 -36.906 -12.003 1.00 91.56 920 GLN A C 1
ATOM 7138 O O . GLN A 1 920 ? 6.153 -37.210 -13.066 1.00 91.56 920 GLN A O 1
ATOM 7143 N N . ALA A 1 921 ? 5.390 -35.639 -11.645 1.00 91.81 921 ALA A N 1
ATOM 7144 C CA . ALA A 1 921 ? 5.846 -34.508 -12.440 1.00 91.81 921 ALA A CA 1
ATOM 7145 C C . ALA A 1 921 ? 7.381 -34.506 -12.562 1.00 91.81 921 ALA A C 1
ATOM 7147 O O . ALA A 1 921 ? 7.896 -34.487 -13.674 1.00 91.81 921 ALA A O 1
ATOM 7148 N N . LEU A 1 922 ? 8.116 -34.668 -11.456 1.00 89.31 922 LEU A N 1
ATOM 7149 C CA . LEU A 1 922 ? 9.582 -34.785 -11.462 1.00 89.31 922 LEU A CA 1
ATOM 7150 C C . LEU A 1 922 ? 10.088 -35.963 -12.312 1.00 89.31 922 LEU A C 1
ATOM 7152 O O . LEU A 1 922 ? 11.071 -35.824 -13.032 1.00 89.31 922 LEU A O 1
ATOM 7156 N N . ALA A 1 923 ? 9.416 -37.116 -12.276 1.00 87.38 923 ALA A N 1
ATOM 7157 C CA . ALA A 1 923 ? 9.772 -38.245 -13.137 1.00 87.38 923 ALA A CA 1
ATOM 7158 C C . ALA A 1 923 ? 9.533 -37.934 -14.627 1.00 87.38 923 ALA A C 1
ATOM 7160 O O . ALA A 1 923 ? 10.341 -38.296 -15.477 1.00 87.38 923 ALA A O 1
ATOM 7161 N N . SER A 1 924 ? 8.443 -37.231 -14.948 1.00 85.25 924 SER A N 1
ATOM 7162 C CA . SER A 1 924 ? 8.126 -36.818 -16.323 1.00 85.25 924 SER A CA 1
ATOM 7163 C C . SER A 1 924 ? 9.128 -35.786 -16.850 1.00 85.25 924 SER A C 1
ATOM 7165 O O . SER A 1 924 ? 9.519 -35.837 -18.012 1.00 85.25 924 SER A O 1
ATOM 7167 N N . GLU A 1 925 ? 9.593 -34.887 -15.983 1.00 83.19 925 GLU A N 1
ATOM 7168 C CA . GLU A 1 925 ? 10.653 -33.917 -16.270 1.00 83.19 925 GLU A CA 1
ATOM 7169 C C . GLU A 1 925 ? 11.957 -34.608 -16.694 1.00 83.19 925 GLU A C 1
ATOM 7171 O O . GLU A 1 925 ? 12.541 -34.258 -17.720 1.00 83.19 925 GLU A O 1
ATOM 7176 N N . GLN A 1 926 ? 12.360 -35.658 -15.972 1.00 76.88 926 GLN A N 1
ATOM 7177 C CA . GLN A 1 926 ? 13.549 -36.445 -16.311 1.00 76.88 926 GLN A CA 1
ATOM 7178 C C . GLN A 1 926 ? 13.431 -37.111 -17.686 1.00 76.88 926 GLN A C 1
ATOM 7180 O O . GLN A 1 926 ? 14.414 -37.161 -18.425 1.00 76.88 926 GLN A O 1
ATOM 7185 N N . VAL A 1 927 ? 12.236 -37.591 -18.048 1.00 73.38 927 VAL A N 1
ATOM 7186 C CA . VAL A 1 927 ? 11.967 -38.148 -19.384 1.00 73.38 927 VAL A CA 1
ATOM 7187 C C . VAL A 1 927 ? 12.094 -37.068 -20.458 1.00 73.38 927 VAL A C 1
ATOM 7189 O O . VAL A 1 927 ? 12.705 -37.320 -21.495 1.00 73.38 927 VAL A O 1
ATOM 7192 N N . LEU A 1 928 ? 11.580 -35.859 -20.207 1.00 73.94 928 LEU A N 1
ATOM 7193 C CA . LEU A 1 928 ? 11.719 -34.735 -21.137 1.00 73.94 928 LEU A CA 1
ATOM 7194 C C . LEU A 1 928 ? 13.186 -34.343 -21.348 1.00 73.94 928 LEU A C 1
ATOM 7196 O O . LEU A 1 928 ? 13.562 -34.081 -22.481 1.00 73.94 928 LEU A O 1
ATOM 7200 N N . ARG A 1 929 ? 14.034 -34.367 -20.309 1.00 68.38 929 ARG A N 1
ATOM 7201 C CA . ARG A 1 929 ? 15.482 -34.088 -20.441 1.00 68.38 929 ARG A CA 1
ATOM 7202 C C . ARG A 1 929 ? 16.245 -35.099 -21.293 1.00 68.38 929 ARG A C 1
ATOM 7204 O O . ARG A 1 929 ? 17.296 -34.764 -21.833 1.00 68.38 929 ARG A O 1
ATOM 7211 N N . GLN A 1 930 ? 15.778 -36.345 -21.341 1.00 62.75 930 GLN A N 1
ATOM 7212 C CA . GLN A 1 930 ? 16.413 -37.417 -22.118 1.00 62.75 930 GLN A CA 1
ATOM 7213 C C . GLN A 1 930 ? 16.083 -37.330 -23.615 1.00 62.75 930 GLN A C 1
ATOM 7215 O O . GLN A 1 930 ? 16.737 -37.981 -24.427 1.00 62.75 930 GLN A O 1
ATOM 7220 N N . GLN A 1 931 ? 15.086 -36.526 -23.979 1.00 55.56 931 GLN A N 1
ATOM 7221 C CA . GLN A 1 931 ? 14.756 -36.154 -25.350 1.00 55.56 931 GLN A CA 1
ATOM 7222 C C . GLN A 1 931 ? 15.457 -34.800 -25.616 1.00 55.56 931 GLN A C 1
ATOM 7224 O O . GLN A 1 931 ? 15.439 -33.938 -24.750 1.00 55.56 931 GLN A O 1
ATOM 7229 N N . GLU A 1 932 ? 16.180 -34.646 -26.732 1.00 40.56 932 GLU A N 1
ATOM 7230 C CA . GLU A 1 932 ? 17.166 -33.568 -27.011 1.00 40.56 932 GLU A CA 1
ATOM 7231 C C . GLU A 1 932 ? 16.837 -32.126 -26.515 1.00 40.56 932 GLU A C 1
ATOM 7233 O O . GLU A 1 932 ? 15.674 -31.728 -26.474 1.00 40.56 932 GLU A O 1
ATOM 7238 N N . PRO A 1 933 ? 17.855 -31.275 -26.223 1.00 39.44 933 PRO A N 1
ATOM 7239 C CA . PRO A 1 933 ? 17.732 -30.026 -25.449 1.00 39.44 933 PRO A CA 1
ATOM 7240 C C . PRO A 1 933 ? 17.161 -28.823 -26.227 1.00 39.44 933 PRO A C 1
ATOM 7242 O O . PRO A 1 933 ? 17.541 -27.671 -25.998 1.00 39.44 933 PRO A O 1
ATOM 7245 N N . HIS A 1 934 ? 16.222 -29.053 -27.138 1.00 39.88 934 HIS A N 1
ATOM 7246 C CA . HIS A 1 934 ? 15.479 -27.993 -27.800 1.00 39.88 934 HIS A CA 1
ATOM 7247 C C . HIS A 1 934 ? 14.014 -28.083 -27.398 1.00 39.88 934 HIS A C 1
ATOM 7249 O O . HIS A 1 934 ? 13.375 -29.118 -27.545 1.00 39.88 934 HIS A O 1
ATOM 7255 N N . ILE A 1 935 ? 13.475 -26.972 -26.896 1.00 39.94 935 ILE A N 1
ATOM 7256 C CA . ILE A 1 935 ? 12.041 -26.794 -26.673 1.00 39.94 935 ILE A CA 1
ATOM 7257 C C . ILE A 1 935 ? 11.349 -26.960 -28.029 1.00 39.94 935 ILE A C 1
ATOM 7259 O O . ILE A 1 935 ? 11.290 -26.031 -28.834 1.00 39.94 935 ILE A O 1
ATOM 7263 N N . VAL A 1 936 ? 10.868 -28.168 -28.302 1.00 38.00 936 VAL A N 1
ATOM 7264 C CA . VAL A 1 936 ? 9.985 -28.466 -29.422 1.00 38.00 936 VAL A CA 1
ATOM 7265 C C . VAL A 1 936 ? 8.574 -28.393 -28.857 1.00 38.00 936 VAL A C 1
ATOM 7267 O O . VAL A 1 936 ? 8.109 -29.313 -28.186 1.00 38.00 936 VAL A O 1
ATOM 7270 N N . LEU A 1 937 ? 7.877 -27.280 -29.109 1.00 45.16 937 LEU A N 1
ATOM 7271 C CA . LEU A 1 937 ? 6.416 -27.298 -29.022 1.00 45.16 937 LEU A CA 1
ATOM 7272 C C . LEU A 1 937 ? 5.924 -28.423 -29.940 1.00 45.16 937 LEU A C 1
ATOM 7274 O O . LEU A 1 937 ? 6.473 -28.581 -31.036 1.00 45.16 937 LEU A O 1
ATOM 7278 N N . PRO A 1 938 ? 4.977 -29.258 -29.484 1.00 39.53 938 PRO A N 1
ATOM 7279 C CA . PRO A 1 938 ? 4.728 -30.540 -30.119 1.00 39.53 938 PRO A CA 1
ATOM 7280 C C . PRO A 1 938 ? 4.410 -30.362 -31.607 1.00 39.53 938 PRO A C 1
ATOM 7282 O O . PRO A 1 938 ? 3.604 -29.519 -31.996 1.00 39.53 938 PRO A O 1
ATOM 7285 N N . ALA A 1 939 ? 5.043 -31.183 -32.452 1.00 38.22 939 ALA A N 1
ATOM 7286 C CA . ALA A 1 939 ? 4.880 -31.147 -33.908 1.00 38.22 939 ALA A CA 1
ATOM 7287 C C . ALA A 1 939 ? 3.411 -31.293 -34.364 1.00 38.22 939 ALA A C 1
ATOM 7289 O O . ALA A 1 939 ? 3.074 -30.907 -35.482 1.00 38.22 939 ALA A O 1
ATOM 7290 N N . SER A 1 940 ? 2.524 -31.778 -33.485 1.00 39.25 940 SER A N 1
ATOM 7291 C CA . SER A 1 940 ? 1.074 -31.830 -33.698 1.00 39.25 940 SER A CA 1
ATOM 7292 C C . SER A 1 940 ? 0.420 -30.459 -33.912 1.00 39.25 940 SER A C 1
ATOM 7294 O O . SER A 1 940 ? -0.714 -30.404 -34.375 1.00 39.25 940 SER A O 1
ATOM 7296 N N . TRP A 1 941 ? 1.120 -29.352 -33.647 1.00 42.88 941 TRP A N 1
ATOM 7297 C CA . TRP A 1 941 ? 0.620 -27.993 -33.885 1.00 42.88 941 TRP A CA 1
ATOM 7298 C C . TRP A 1 941 ? 0.757 -27.556 -35.354 1.00 42.88 941 TRP A C 1
ATOM 7300 O O . TRP A 1 941 ? 0.260 -26.502 -35.732 1.00 42.88 941 TRP A O 1
ATOM 7310 N N . LYS A 1 942 ? 1.392 -28.375 -36.209 1.00 36.75 942 LYS A N 1
ATOM 7311 C CA . LYS A 1 942 ? 1.453 -28.162 -37.667 1.00 36.75 942 LYS A CA 1
ATOM 7312 C C . LYS A 1 942 ? 0.377 -28.908 -38.464 1.00 36.75 942 LYS A C 1
ATOM 7314 O O . LYS A 1 942 ? 0.330 -28.752 -39.680 1.00 36.75 942 LYS A O 1
ATOM 7319 N N . SER A 1 943 ? -0.492 -29.700 -37.833 1.00 36.53 943 SER A N 1
ATOM 7320 C CA . SER A 1 943 ? -1.529 -30.432 -38.571 1.00 36.53 943 SER A CA 1
ATOM 7321 C C . SER A 1 943 ? -2.723 -30.814 -37.699 1.00 36.53 943 SER A C 1
ATOM 7323 O O . SER A 1 943 ? -2.713 -31.859 -37.050 1.00 36.53 943 SER A O 1
ATOM 7325 N N . SER A 1 944 ? -3.766 -29.985 -37.702 1.00 32.00 944 SER A N 1
ATOM 7326 C CA . SER A 1 944 ? -5.173 -30.426 -37.654 1.00 32.00 944 SER A CA 1
ATOM 7327 C C . SER A 1 944 ? -6.120 -29.224 -37.652 1.00 32.00 944 SER A C 1
ATOM 7329 O O . SER A 1 944 ? -6.681 -28.904 -36.621 1.00 32.00 944 SER A O 1
ATOM 7331 N N . VAL A 1 945 ? -6.263 -28.561 -38.806 1.00 29.64 945 VAL A N 1
ATOM 7332 C CA . VAL A 1 945 ? -7.522 -28.017 -39.365 1.00 29.64 945 VAL A CA 1
ATOM 7333 C C . VAL A 1 945 ? -7.223 -27.718 -40.842 1.00 29.64 945 VAL A C 1
ATOM 7335 O O . VAL A 1 945 ? -6.716 -26.654 -41.194 1.00 29.64 945 VAL A O 1
ATOM 7338 N N . LEU A 1 946 ? -7.468 -28.718 -41.688 1.00 29.11 946 LEU A N 1
ATOM 7339 C CA . LEU A 1 946 ? -8.124 -28.530 -42.981 1.00 29.11 946 LEU A CA 1
ATOM 7340 C C . LEU A 1 946 ? -9.511 -29.149 -42.837 1.00 29.11 946 LEU A C 1
ATOM 7342 O O . LEU A 1 946 ? -9.569 -30.241 -42.220 1.00 29.11 946 LEU A O 1
#

pLDDT: mean 85.84, std 17.19, range [24.77, 98.69]